Protein AF-A0A3E0NXZ3-F1 (afdb_monomer)

Sequence (911 aa):
MIDPTTGSNERPSAEDRDRARRAHLGALGEYLGDQLAPIQVASSVLWLLRHEAEETAAELRSWSHNQHSASQEELPIRVLYFHALRKLAVLGELGVVDEKLLRPFVDQLASTLVSFTPAQERSVLRRQLARLWDPDQAVSKVVELLHGAAGGEGAGAQVRTEDGHEQGGEAAGGDEAKASARPGRTPSAAAHLRRAKEPSSVNPDAAEAGSAAEPASGEDGATGRAQEAPSPRPASAAETEDLAAERGLRRLSLLFDRIESTHAQSAAGVPASGGASPIGETLVAAANAARSPHELRQQLARLQSAGLENVTFETLLEKLTAALPAWTVASNDLQAIGSPSLQAVRNVVRYSGSPGGELVRMQQVVRTAVRHANEAELGRSVTVLSLVDQLFQSSGVPHERREQLLEEEGRGLAIDTLLRLARTPENHIQLRAVLRAFPQTRAEGLVERLRSEGDRRSRHQIIELLLIHGQVVRSFVLRDLLEGASPLGDPPPWYVIRNAILLLRRIPADDGAPSEAEVDAVIHFADVEQPVAVCREALLYLGAAPQERAGDAIAGCLLALLRCGLDRDIEEGVADAVARLQILALRQLLQRPEPESHAVALDFLIKESRWQPAYTELLREFGRKPLFGDPASVRTLTEALDLTAQRKRFSGRLLARLRADASEERLRAIVSALARTPLPEVDRALAGLSGQGLGTETMHLVANTRKALAEQTLTPASPPSLTGDLQLFGMPGLLQTLEAQRTSGLLTLSGQESRDWAKLRLYQGELVDTVFGKRRGRSAFFHLMQHPFACRFELVVDEKPTAPMQEPGPITPLLLEALRRADELHQMRALVPGEQVLQPGDVTPTPPEGEDDGQLLRTLWVHIKTGLSAGSCETQADVDAWRVRRVLTHWLDTGAVRLAPSAALVVAIAN

Nearest PDB structures (foldseek):
  4cqo-assembly2_A  TM=2.167E-01  e=3.037E-02  Homo sapiens
  4cqo-assembly1_C  TM=2.344E-01  e=6.234E-02  Homo sapiens
  7z8r-assembly1_D  TM=1.713E-01  e=2.037E-02  Homo sapiens
  7kts-assembly1_A  TM=2.163E-01  e=3.082E-01  Homo sapiens
  4a0c-assembly1_A  TM=1.679E-01  e=1.908E-01  Homo sapiens

Structure (mmCIF, N/CA/C/O backbone):
data_AF-A0A3E0NXZ3-F1
#
_entry.id   AF-A0A3E0NXZ3-F1
#
loop_
_atom_site.group_PDB
_atom_site.id
_atom_site.type_symbol
_atom_site.label_atom_id
_atom_site.label_alt_id
_atom_site.label_comp_id
_atom_site.label_asym_id
_atom_site.label_entity_id
_atom_site.label_seq_id
_atom_site.pdbx_PDB_ins_code
_atom_site.Cartn_x
_atom_site.Cartn_y
_atom_site.Cartn_z
_atom_site.occupancy
_atom_site.B_iso_or_equiv
_atom_site.auth_seq_id
_atom_site.auth_comp_id
_atom_site.auth_asym_id
_atom_site.auth_atom_id
_atom_site.pdbx_PDB_model_num
ATOM 1 N N . MET A 1 1 ? -36.378 -23.107 -40.624 1.00 40.22 1 MET A N 1
ATOM 2 C CA . MET A 1 1 ? -37.272 -22.512 -41.638 1.00 40.22 1 MET A CA 1
ATOM 3 C C . MET A 1 1 ? -38.016 -21.371 -40.975 1.00 40.22 1 MET A C 1
ATOM 5 O O . MET A 1 1 ? -38.950 -21.628 -40.232 1.00 40.22 1 MET A O 1
ATOM 9 N N . ILE A 1 2 ? -37.532 -20.145 -41.159 1.00 34.69 2 ILE A N 1
ATOM 10 C CA . ILE A 1 2 ? -38.247 -18.915 -40.804 1.00 34.69 2 ILE A CA 1
ATOM 11 C C . ILE A 1 2 ? -38.293 -18.097 -42.097 1.00 34.69 2 ILE A C 1
ATOM 13 O O . ILE A 1 2 ? -37.309 -18.045 -42.834 1.00 34.69 2 ILE A O 1
ATOM 17 N N . ASP A 1 3 ? -39.485 -17.605 -42.390 1.00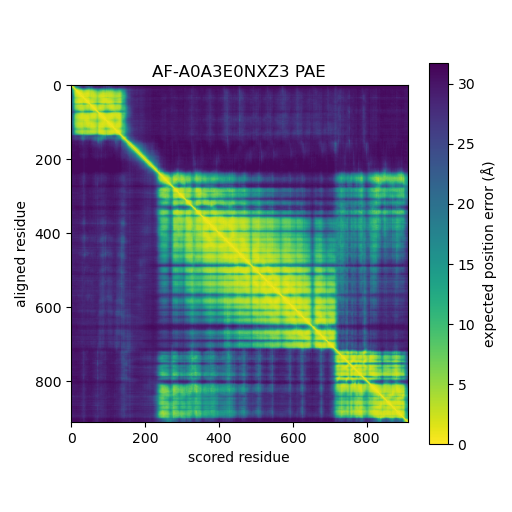 29.20 3 ASP A N 1
ATOM 18 C CA . ASP A 1 3 ? -39.986 -17.074 -43.656 1.00 29.20 3 ASP A CA 1
ATOM 19 C C . ASP A 1 3 ? -39.239 -15.799 -44.128 1.00 29.20 3 ASP A C 1
ATOM 21 O O . ASP A 1 3 ? -39.087 -14.876 -43.324 1.00 29.20 3 ASP A O 1
ATOM 25 N N . PRO A 1 4 ? -38.758 -15.694 -45.388 1.00 41.78 4 PRO A N 1
ATOM 26 C CA . PRO A 1 4 ? -37.954 -14.567 -45.860 1.00 41.78 4 PRO A CA 1
ATOM 27 C C . PRO A 1 4 ? -38.752 -13.570 -46.721 1.00 41.78 4 PRO A C 1
ATOM 29 O O . PRO A 1 4 ? -38.256 -13.113 -47.751 1.00 41.78 4 PRO A O 1
ATOM 32 N N . THR A 1 5 ? -39.983 -13.212 -46.348 1.00 43.91 5 THR A N 1
ATOM 33 C CA . THR A 1 5 ? -40.784 -12.253 -47.135 1.00 43.91 5 THR A CA 1
ATOM 34 C C . THR A 1 5 ? -41.561 -11.262 -46.276 1.00 43.91 5 THR A C 1
ATOM 36 O O . THR A 1 5 ? -42.779 -11.322 -46.223 1.00 43.91 5 THR A O 1
ATOM 39 N N . THR A 1 6 ? -40.853 -10.314 -45.657 1.00 42.75 6 THR A N 1
ATOM 40 C CA . THR A 1 6 ? -41.328 -8.929 -45.435 1.00 42.75 6 THR A CA 1
ATOM 41 C C . THR A 1 6 ? -40.150 -8.077 -44.961 1.00 42.75 6 THR A C 1
ATOM 43 O O . THR A 1 6 ? -39.979 -7.806 -43.779 1.00 42.75 6 THR A O 1
ATOM 46 N N . GLY A 1 7 ? -39.284 -7.698 -45.898 1.00 35.69 7 GLY A N 1
ATOM 47 C CA . GLY A 1 7 ? -38.246 -6.694 -45.689 1.00 35.69 7 GLY A CA 1
ATOM 48 C C . GLY A 1 7 ? -38.396 -5.630 -46.760 1.00 35.69 7 GLY A C 1
ATOM 49 O O . GLY A 1 7 ? -37.749 -5.703 -47.801 1.00 35.69 7 GLY A O 1
ATOM 50 N N . SER A 1 8 ? -39.303 -4.682 -46.538 1.00 39.06 8 SER A N 1
ATOM 51 C CA . SER A 1 8 ? -39.383 -3.444 -47.307 1.00 39.06 8 SER A CA 1
ATOM 52 C C . SER A 1 8 ? -38.035 -2.730 -47.211 1.00 39.06 8 SER A C 1
ATOM 54 O O . SER A 1 8 ? -37.683 -2.150 -46.189 1.00 39.06 8 SER A O 1
ATOM 56 N N . ASN A 1 9 ? -37.255 -2.828 -48.285 1.00 46.16 9 ASN A N 1
ATOM 57 C CA . ASN A 1 9 ? -35.971 -2.165 -48.475 1.00 46.16 9 ASN A CA 1
ATOM 58 C C . ASN A 1 9 ? -36.202 -0.673 -48.785 1.00 46.16 9 ASN A C 1
ATOM 60 O O . ASN A 1 9 ? -35.848 -0.184 -49.858 1.00 46.16 9 ASN A O 1
ATOM 64 N N . GLU A 1 10 ? -36.866 0.042 -47.876 1.00 47.72 10 GLU A N 1
ATOM 65 C CA . GLU A 1 10 ? -36.929 1.499 -47.913 1.00 47.72 10 GLU A CA 1
ATOM 66 C C . GLU A 1 10 ? -35.601 2.026 -47.371 1.00 47.72 10 GLU A C 1
ATOM 68 O O . GLU A 1 10 ? -35.277 1.890 -46.191 1.00 47.72 10 GLU A O 1
ATOM 73 N N . ARG A 1 11 ? -34.776 2.594 -48.258 1.00 53.06 11 ARG A N 1
ATOM 74 C CA . ARG A 1 11 ? -33.584 3.330 -47.829 1.00 53.06 11 ARG A CA 1
ATOM 75 C C . ARG A 1 11 ? -34.057 4.457 -46.899 1.00 53.06 11 ARG A C 1
ATOM 77 O O . ARG A 1 11 ? -34.908 5.229 -47.334 1.00 53.06 11 ARG A O 1
ATOM 84 N N . PRO A 1 12 ? -33.496 4.598 -45.683 1.00 64.25 12 PRO A N 1
ATOM 85 C CA . PRO A 1 12 ? -33.904 5.651 -44.756 1.00 64.25 12 PRO A CA 1
ATOM 86 C C . PRO A 1 12 ? -33.781 7.014 -45.439 1.00 64.25 12 PRO A C 1
ATOM 88 O O . PRO A 1 12 ? -32.773 7.256 -46.129 1.00 64.25 12 PRO A O 1
ATOM 91 N N . SER A 1 13 ? -34.809 7.855 -45.270 1.00 72.88 13 SER A N 1
ATOM 92 C CA . SER A 1 13 ? -34.878 9.194 -45.861 1.00 72.88 13 SER A CA 1
ATOM 93 C C . SER A 1 13 ? -33.696 10.054 -45.389 1.00 72.88 13 SER A C 1
ATOM 95 O O . SER A 1 13 ? -33.065 9.758 -44.371 1.00 72.88 13 SER A O 1
ATOM 97 N N . ALA A 1 14 ? -33.352 11.111 -46.131 1.00 69.56 14 ALA A N 1
ATOM 98 C CA . ALA A 1 14 ? -32.257 12.006 -45.744 1.00 69.56 14 ALA A CA 1
ATOM 99 C C . ALA A 1 14 ? -32.484 12.619 -44.345 1.00 69.56 14 ALA A C 1
ATOM 101 O O . ALA A 1 14 ? -31.556 12.687 -43.543 1.00 69.56 14 ALA A O 1
ATOM 102 N N . GLU A 1 15 ? -33.737 12.947 -44.017 1.00 70.50 15 GLU A N 1
ATOM 103 C CA . GLU A 1 15 ? -34.125 13.493 -42.713 1.00 70.50 15 GLU A CA 1
ATOM 104 C C . GLU A 1 15 ? -33.969 12.474 -41.571 1.00 70.50 15 GLU A C 1
ATOM 106 O O . GLU A 1 15 ? -33.554 12.838 -40.466 1.00 70.50 15 GLU A O 1
ATOM 111 N N . ASP A 1 16 ? -34.234 11.189 -41.827 1.00 74.31 16 ASP A N 1
ATOM 112 C CA . ASP A 1 16 ? -34.050 10.122 -40.833 1.00 74.31 16 ASP A CA 1
ATOM 113 C C . ASP A 1 16 ? -32.569 9.859 -40.548 1.00 74.31 16 ASP A C 1
ATOM 115 O O . ASP A 1 16 ? -32.183 9.631 -39.398 1.00 74.31 16 ASP A O 1
ATOM 119 N N . ARG A 1 17 ? -31.717 9.960 -41.578 1.00 75.75 17 ARG A N 1
ATOM 120 C CA . ARG A 1 17 ? -30.256 9.875 -41.417 1.00 75.75 17 ARG A CA 1
ATOM 121 C C . ARG A 1 17 ? -29.716 11.051 -40.614 1.00 75.75 17 ARG A C 1
ATOM 123 O O . ARG A 1 17 ? -28.910 10.834 -39.715 1.00 75.75 17 ARG A O 1
ATOM 130 N N . ASP A 1 18 ? -30.204 12.263 -40.864 1.00 77.94 18 ASP A N 1
ATOM 131 C CA . ASP A 1 18 ? -29.816 13.456 -40.104 1.00 77.94 18 ASP A CA 1
ATOM 132 C C . ASP A 1 18 ? -30.278 13.422 -38.644 1.00 77.94 18 ASP A C 1
ATOM 134 O O . ASP A 1 18 ? -29.589 13.924 -37.747 1.00 77.94 18 ASP A O 1
ATOM 138 N N . ARG A 1 19 ? -31.442 12.823 -38.376 1.00 78.88 19 ARG A N 1
ATOM 139 C CA . ARG A 1 19 ? -31.934 12.606 -37.011 1.00 78.88 19 ARG A CA 1
ATOM 140 C C . ARG A 1 19 ? -31.082 11.574 -36.271 1.00 78.88 19 ARG A C 1
ATOM 142 O O . ARG A 1 19 ? -30.655 11.849 -35.151 1.00 78.88 19 ARG A O 1
ATOM 149 N N . ALA A 1 20 ? -30.801 10.431 -36.899 1.00 80.56 20 ALA A N 1
ATOM 150 C CA . ALA A 1 20 ? -29.935 9.398 -36.328 1.00 80.56 20 ALA A CA 1
ATOM 151 C C . ALA A 1 20 ? -28.517 9.935 -36.076 1.00 80.56 20 ALA A C 1
ATOM 153 O O . ALA A 1 20 ? -27.958 9.733 -34.998 1.00 80.56 20 ALA A O 1
ATOM 154 N N . ARG A 1 21 ? -27.978 10.714 -37.021 1.00 82.19 21 ARG A N 1
ATOM 155 C CA . ARG A 1 21 ? -26.674 11.372 -36.898 1.00 82.19 21 ARG A CA 1
ATOM 156 C C . ARG A 1 21 ? -26.579 12.252 -35.653 1.00 82.19 21 ARG A C 1
ATOM 158 O O . ARG A 1 21 ? -25.645 12.101 -34.871 1.00 82.19 21 ARG A O 1
ATOM 165 N N . ARG A 1 22 ? -27.555 13.143 -35.440 1.00 81.62 22 ARG A N 1
ATOM 166 C CA . ARG A 1 22 ? -27.581 14.029 -34.261 1.00 81.62 22 ARG A CA 1
ATOM 167 C C . ARG A 1 22 ? -27.679 13.255 -32.948 1.00 81.62 22 ARG A C 1
ATOM 169 O O . ARG A 1 22 ? -27.034 13.641 -31.981 1.00 81.62 22 ARG A O 1
ATOM 176 N N . ALA A 1 23 ? -28.431 12.155 -32.919 1.00 84.81 23 ALA A N 1
ATOM 177 C CA . ALA A 1 23 ? -28.528 11.307 -31.732 1.00 84.81 23 ALA A CA 1
ATOM 178 C C . ALA A 1 23 ? -27.180 10.646 -31.380 1.00 84.81 23 ALA A C 1
ATOM 180 O O . ALA A 1 23 ? -26.783 10.641 -30.216 1.00 84.81 23 ALA A O 1
ATOM 181 N N . HIS A 1 24 ? -26.444 10.141 -32.376 1.00 88.12 24 HIS A N 1
ATOM 182 C CA . HIS A 1 24 ? -25.143 9.504 -32.148 1.00 88.12 24 HIS A CA 1
ATOM 183 C C . HIS A 1 24 ? -24.036 10.501 -31.772 1.00 88.12 24 HIS A C 1
ATOM 185 O O . HIS A 1 24 ? -23.209 10.183 -30.917 1.00 88.12 24 HIS A O 1
ATOM 191 N N . LEU A 1 25 ? -24.043 11.709 -32.349 1.00 85.81 25 LEU A N 1
ATOM 192 C CA . LEU A 1 25 ? -23.142 12.797 -31.944 1.00 85.81 25 LEU A CA 1
ATOM 193 C C . LEU A 1 25 ? -23.452 13.304 -30.526 1.00 85.81 25 LEU A C 1
ATOM 195 O O . LEU A 1 25 ? -22.529 13.490 -29.737 1.00 85.81 25 LEU A O 1
ATOM 199 N N . GLY A 1 26 ? -24.734 13.430 -30.162 1.00 81.12 26 GLY A N 1
ATOM 200 C CA . GLY A 1 26 ? -25.149 13.788 -28.800 1.00 81.12 26 GLY A CA 1
ATOM 201 C C . GLY A 1 26 ? -24.688 12.770 -27.753 1.00 81.12 26 GLY A C 1
ATOM 202 O O . GLY A 1 26 ? -24.074 13.145 -26.758 1.00 81.12 26 GLY A O 1
ATOM 203 N N . ALA A 1 27 ? -24.873 11.473 -28.026 1.00 85.81 27 ALA A N 1
ATOM 204 C CA . ALA A 1 27 ? -24.380 10.402 -27.155 1.00 85.81 27 ALA A CA 1
ATOM 205 C C . ALA A 1 27 ? -22.843 10.413 -27.016 1.00 85.81 27 ALA A C 1
ATOM 207 O O . ALA A 1 27 ? -22.308 10.115 -25.948 1.00 85.81 27 ALA A O 1
ATOM 208 N N . LEU A 1 28 ? -22.112 10.780 -28.076 1.00 86.62 28 LEU A N 1
ATOM 209 C CA . LEU A 1 28 ? -20.665 10.980 -27.985 1.00 86.62 28 LEU A CA 1
ATOM 210 C C . LEU A 1 28 ? -20.323 12.170 -27.072 1.00 86.62 28 LEU A C 1
ATOM 212 O O . LEU A 1 28 ? -19.431 12.048 -26.236 1.00 86.62 28 LEU A O 1
ATOM 216 N N . GLY A 1 29 ? -21.044 13.288 -27.179 1.00 82.81 29 GLY A N 1
ATOM 217 C CA . GLY A 1 29 ? -20.877 14.446 -26.293 1.00 82.81 29 GLY A CA 1
ATOM 218 C C . GLY A 1 29 ? -21.126 14.123 -24.813 1.00 82.81 29 GLY A C 1
ATOM 219 O O . GLY A 1 29 ? -20.325 14.505 -23.958 1.00 82.81 29 GLY A O 1
ATOM 220 N N . GLU A 1 30 ? -22.182 13.364 -24.509 1.00 83.81 30 GLU A N 1
ATOM 221 C CA . GLU A 1 30 ? -22.507 12.900 -23.149 1.00 83.81 30 GLU A CA 1
ATOM 222 C C . GLU A 1 30 ? -21.432 11.959 -22.583 1.00 83.81 30 GLU A C 1
ATOM 224 O O . GLU A 1 30 ? -21.039 12.086 -21.422 1.00 83.81 30 GLU A O 1
ATOM 229 N N . TYR A 1 31 ? -20.887 11.060 -23.408 1.00 88.62 31 TYR A N 1
ATOM 230 C CA . TYR A 1 31 ? -19.754 10.212 -23.024 1.00 88.62 31 TYR A CA 1
ATOM 231 C C . TYR A 1 31 ? -18.500 11.032 -22.699 1.00 88.62 31 TYR A C 1
ATOM 233 O O . TYR A 1 31 ? -17.833 10.810 -21.686 1.00 88.62 31 TYR A O 1
ATOM 241 N N . LEU A 1 32 ? -18.188 12.029 -23.526 1.00 83.75 32 LEU A N 1
ATOM 242 C CA . LEU A 1 32 ? -17.048 12.914 -23.291 1.00 83.75 32 LEU A CA 1
ATOM 243 C C . LEU A 1 32 ? -17.219 13.767 -22.029 1.00 83.75 32 LEU A C 1
ATOM 245 O O . LEU A 1 32 ? -16.220 14.092 -21.390 1.00 83.75 32 LEU A O 1
ATOM 249 N N . GLY A 1 33 ? -18.460 14.074 -21.644 1.00 81.50 33 GLY A N 1
ATOM 250 C CA . GLY A 1 33 ? -18.821 14.734 -20.386 1.00 81.50 33 GLY A CA 1
ATOM 251 C C . GLY A 1 33 ? -18.990 13.809 -19.172 1.00 81.50 33 GLY A C 1
ATOM 252 O O . GLY A 1 33 ? -19.505 14.273 -18.161 1.00 81.50 33 GLY A O 1
ATOM 253 N N . ASP A 1 34 ? -18.604 12.529 -19.264 1.00 81.81 34 ASP A N 1
ATOM 254 C CA . ASP A 1 34 ? -18.728 11.517 -18.193 1.00 81.81 34 ASP A CA 1
ATOM 255 C C . ASP A 1 34 ? -20.172 11.213 -17.741 1.00 81.81 34 ASP A C 1
ATOM 257 O O . ASP A 1 34 ? -20.397 10.688 -16.651 1.00 81.81 34 ASP A O 1
ATOM 261 N N . GLN A 1 35 ? -21.163 11.489 -18.594 1.00 78.44 35 GLN A N 1
ATOM 262 C CA . GLN A 1 35 ? -22.584 11.213 -18.332 1.00 78.44 35 GLN A CA 1
ATOM 263 C C . GLN A 1 35 ? -23.042 9.852 -18.881 1.00 78.44 35 GLN A C 1
ATOM 265 O O . GLN A 1 35 ? -24.067 9.326 -18.449 1.00 78.44 35 GLN A O 1
ATOM 270 N N . LEU A 1 36 ? -22.271 9.256 -19.797 1.00 83.31 36 LEU A N 1
ATOM 271 C CA . LEU A 1 36 ? -22.497 7.910 -20.334 1.00 83.31 36 LEU A CA 1
ATOM 272 C C . LEU A 1 36 ? -21.292 7.001 -20.083 1.00 83.31 36 LEU A C 1
ATOM 274 O O . LEU A 1 36 ? -20.143 7.426 -20.178 1.00 83.31 36 LEU A O 1
ATOM 278 N N . ALA A 1 37 ? -21.547 5.719 -19.813 1.00 81.81 37 ALA A N 1
ATOM 279 C CA . ALA A 1 37 ? -20.496 4.715 -19.667 1.00 81.81 37 ALA A CA 1
ATOM 280 C C . ALA A 1 37 ? -19.956 4.238 -21.039 1.00 81.81 37 ALA A C 1
ATOM 282 O O . ALA A 1 37 ? -20.705 4.214 -22.021 1.00 81.81 37 ALA A O 1
ATOM 283 N N . PRO A 1 38 ? -18.700 3.743 -21.121 1.00 84.06 38 PRO A N 1
ATOM 284 C CA . PRO A 1 38 ? -18.085 3.247 -22.361 1.00 84.06 38 PRO A CA 1
ATOM 285 C C . PRO A 1 38 ? -18.942 2.259 -23.169 1.00 84.06 38 PRO A C 1
ATOM 287 O O . PRO A 1 38 ? -19.037 2.358 -24.388 1.00 84.06 38 PRO A O 1
ATOM 290 N N . ILE A 1 39 ? -19.611 1.318 -22.495 1.00 79.44 39 ILE A N 1
ATOM 291 C CA . ILE A 1 39 ? -20.438 0.301 -23.163 1.00 79.44 39 ILE A CA 1
ATOM 292 C C . ILE A 1 39 ? -21.728 0.885 -23.757 1.00 79.44 39 ILE A C 1
ATOM 294 O O . ILE A 1 39 ? -22.252 0.358 -24.733 1.00 79.44 39 ILE A O 1
ATOM 298 N N . GLN A 1 40 ? -22.226 1.989 -23.190 1.00 83.31 40 GLN A N 1
ATOM 299 C CA . GLN A 1 40 ? -23.463 2.641 -23.623 1.00 83.31 40 GLN A CA 1
ATOM 300 C C . GLN A 1 40 ? -23.246 3.493 -24.880 1.00 83.31 40 GLN A C 1
ATOM 302 O O . GLN A 1 40 ? -24.157 3.609 -25.696 1.00 83.31 40 GLN A O 1
ATOM 307 N N . VAL A 1 41 ? -22.039 4.039 -25.080 1.00 90.38 41 VAL A N 1
ATOM 308 C CA . VAL A 1 41 ? -21.698 4.836 -26.274 1.00 90.38 41 VAL A CA 1
ATOM 309 C C . VAL A 1 41 ? -21.208 3.982 -27.455 1.00 90.38 41 VAL A C 1
ATOM 311 O O . VAL A 1 41 ? -21.132 4.464 -28.585 1.00 90.38 41 VAL A O 1
ATOM 314 N N . ALA A 1 42 ? -20.892 2.703 -27.224 1.00 85.75 42 ALA A N 1
ATOM 315 C CA . ALA A 1 42 ? -20.251 1.812 -28.195 1.00 85.75 42 ALA A CA 1
ATOM 316 C C . ALA A 1 42 ? -20.984 1.734 -29.546 1.00 85.75 42 ALA A C 1
ATOM 318 O O . ALA A 1 42 ? -20.364 1.836 -30.605 1.00 85.75 42 ALA A O 1
ATOM 319 N N . SER A 1 43 ? -22.314 1.603 -29.518 1.00 81.94 43 SER A N 1
ATOM 320 C CA . SER A 1 43 ? -23.153 1.547 -30.721 1.00 81.94 43 SER A CA 1
ATOM 321 C C . SER A 1 43 ? -23.133 2.861 -31.507 1.00 81.94 43 SER A C 1
ATOM 323 O O . SER A 1 43 ? -23.092 2.832 -32.737 1.00 81.94 43 SER A O 1
ATOM 325 N N . SER A 1 44 ? -23.084 4.002 -30.815 1.00 88.06 44 SER A N 1
ATOM 326 C CA . SER A 1 44 ? -22.954 5.326 -31.430 1.00 88.06 44 SER A CA 1
ATOM 327 C C . SER A 1 44 ? -21.585 5.530 -32.067 1.00 88.06 44 SER A C 1
ATOM 329 O O . SER A 1 44 ? -21.508 6.013 -33.193 1.00 88.06 44 SER A O 1
ATOM 331 N N . VAL A 1 45 ? -20.505 5.088 -31.419 1.00 87.50 45 VAL A N 1
ATOM 332 C CA . VAL A 1 45 ? -19.152 5.163 -31.996 1.00 87.50 45 VAL A CA 1
ATOM 333 C C . VAL A 1 45 ? -19.012 4.240 -33.207 1.00 87.50 45 VAL A C 1
ATOM 335 O O . VAL A 1 45 ? -18.505 4.669 -34.239 1.00 87.50 45 VAL A O 1
ATOM 338 N N . LEU A 1 46 ? -19.537 3.012 -33.149 1.00 86.06 46 LEU A N 1
ATOM 339 C CA . LEU A 1 46 ? -19.579 2.098 -34.302 1.00 86.06 46 LEU A CA 1
ATOM 340 C C . LEU A 1 46 ? -20.393 2.654 -35.478 1.00 86.06 46 LEU A C 1
ATOM 342 O O . LEU A 1 46 ? -20.068 2.379 -36.635 1.00 86.06 46 LEU A O 1
ATOM 346 N N . TRP A 1 47 ? -21.439 3.431 -35.196 1.00 88.19 47 TRP A N 1
ATOM 347 C CA . TRP A 1 47 ? -22.204 4.130 -36.224 1.00 88.19 47 TRP A CA 1
ATOM 348 C C . TRP A 1 47 ? -21.393 5.278 -36.841 1.00 88.19 47 TRP A C 1
ATOM 350 O O . TRP A 1 47 ? -21.323 5.381 -38.067 1.00 88.19 47 TRP A O 1
ATOM 360 N N . LEU A 1 48 ? -20.722 6.091 -36.018 1.00 86.69 48 LEU A N 1
ATOM 361 C CA . LEU A 1 48 ? -19.879 7.209 -36.466 1.00 86.69 48 LEU A CA 1
ATOM 362 C C . LEU A 1 48 ? -18.652 6.745 -37.264 1.00 86.69 48 LEU A C 1
ATOM 364 O O . LEU A 1 48 ? -18.284 7.405 -38.228 1.00 86.69 48 LEU A O 1
ATOM 368 N N . LEU A 1 49 ? -18.094 5.569 -36.952 1.00 85.62 49 LEU A N 1
ATOM 369 C CA . LEU A 1 49 ? -17.008 4.941 -37.721 1.00 85.62 49 LEU A CA 1
ATOM 370 C C . LEU A 1 49 ? -17.363 4.681 -39.193 1.00 85.62 49 LEU A C 1
ATOM 372 O O . LEU A 1 49 ? -16.475 4.518 -40.027 1.00 85.62 49 LEU A O 1
ATOM 376 N N . ARG A 1 50 ? -18.659 4.614 -39.518 1.00 80.00 50 ARG A N 1
ATOM 377 C CA . ARG A 1 50 ? -19.166 4.414 -40.884 1.00 80.00 50 ARG A CA 1
ATOM 378 C C . ARG A 1 50 ? -19.472 5.732 -41.611 1.00 80.00 50 ARG A C 1
ATOM 380 O O . ARG A 1 50 ? -19.948 5.681 -42.743 1.00 80.00 50 ARG A O 1
ATOM 387 N N . HIS A 1 51 ? -19.228 6.876 -40.971 1.00 77.25 51 HIS A N 1
ATOM 388 C CA . HIS A 1 51 ? -19.520 8.224 -41.466 1.00 77.25 51 HIS A CA 1
ATOM 389 C C . HIS A 1 51 ? -18.253 9.103 -41.456 1.00 77.25 51 HIS A C 1
ATOM 391 O O . HIS A 1 51 ? -17.194 8.688 -40.990 1.00 77.25 51 HIS A O 1
ATOM 397 N N . GLU A 1 52 ? -18.331 10.310 -42.023 1.00 75.12 52 GLU A N 1
ATOM 398 C CA . GLU A 1 52 ? -17.159 11.170 -42.229 1.00 75.12 52 GLU A CA 1
ATOM 399 C C . GLU A 1 52 ? -16.597 11.744 -40.912 1.00 75.12 52 GLU A C 1
ATOM 401 O O . GLU A 1 52 ? -17.310 12.323 -40.089 1.00 75.12 52 GLU A O 1
ATOM 406 N N . ALA A 1 53 ? -15.277 11.617 -40.723 1.00 78.44 53 ALA A N 1
ATOM 407 C CA . ALA A 1 53 ? -14.571 12.065 -39.519 1.00 78.44 53 ALA A CA 1
ATOM 408 C C . ALA A 1 53 ? -14.622 13.592 -39.305 1.00 78.44 53 ALA A C 1
ATOM 410 O O . ALA A 1 53 ? -14.505 14.059 -38.173 1.00 78.44 53 ALA A O 1
ATOM 411 N N . GLU A 1 54 ? -14.824 14.387 -40.360 1.00 78.19 54 GLU A N 1
ATOM 412 C CA . GLU A 1 54 ? -14.881 15.852 -40.260 1.00 78.19 54 GLU A CA 1
ATOM 413 C C . GLU A 1 54 ? -16.037 16.340 -39.379 1.00 78.19 54 GLU A C 1
ATOM 415 O O . GLU A 1 54 ? -15.865 17.257 -38.574 1.00 78.19 54 GLU A O 1
ATOM 420 N N . GLU A 1 55 ? -17.196 15.688 -39.464 1.00 75.62 55 GLU A N 1
ATOM 421 C CA . GLU A 1 55 ? -18.383 16.066 -38.691 1.00 75.62 55 GLU A CA 1
ATOM 422 C C . GLU A 1 55 ? -18.235 15.687 -37.215 1.00 75.62 55 GLU A C 1
ATOM 424 O O . GLU A 1 55 ? -18.586 16.459 -36.323 1.00 75.62 55 GLU A O 1
ATOM 429 N N . THR A 1 56 ? -17.614 14.537 -36.941 1.00 83.69 56 THR A N 1
ATOM 430 C CA . THR A 1 56 ? -17.267 14.138 -35.570 1.00 83.69 56 THR A CA 1
ATOM 431 C C . THR A 1 56 ? -16.219 15.089 -34.976 1.00 83.69 56 THR A C 1
ATOM 433 O O . THR A 1 56 ? -16.309 15.462 -33.808 1.00 83.69 56 THR A O 1
ATOM 436 N N . ALA A 1 57 ? -15.259 15.570 -35.775 1.00 85.50 57 ALA A N 1
ATOM 437 C CA . ALA A 1 57 ? -14.306 16.593 -35.340 1.00 85.50 57 ALA A CA 1
ATOM 438 C C . ALA A 1 57 ? -14.969 17.961 -35.080 1.00 85.50 57 ALA A C 1
ATOM 440 O O . ALA A 1 57 ? -14.514 18.705 -34.206 1.00 85.50 57 ALA A O 1
ATOM 441 N N . ALA A 1 58 ? -16.032 18.308 -35.813 1.00 81.94 58 ALA A N 1
ATOM 442 C CA . ALA A 1 58 ? -16.825 19.511 -35.558 1.00 81.94 58 ALA A CA 1
ATOM 443 C C . ALA A 1 58 ? -17.582 19.419 -34.222 1.00 81.94 58 ALA A C 1
ATOM 445 O O . ALA A 1 58 ? -17.574 20.384 -33.454 1.00 81.94 58 ALA A O 1
ATOM 446 N N . GLU A 1 59 ? -18.136 18.250 -33.895 1.00 81.19 59 GLU A N 1
ATOM 447 C CA . GLU A 1 59 ? -18.782 18.010 -32.599 1.00 81.19 59 GLU A CA 1
ATOM 448 C C . GLU A 1 59 ? -17.775 18.065 -31.441 1.00 81.19 59 GLU A C 1
ATOM 450 O O . GLU A 1 59 ? -18.010 18.740 -30.442 1.00 81.19 59 GLU A O 1
ATOM 455 N N . LEU A 1 60 ? -16.594 17.456 -31.605 1.00 84.44 60 LEU A N 1
ATOM 456 C CA . LEU A 1 60 ? -15.499 17.544 -30.629 1.00 84.44 60 LEU A CA 1
ATOM 457 C C . LEU A 1 60 ? -15.062 18.992 -30.368 1.00 84.44 60 LEU A C 1
ATOM 459 O O . LEU A 1 60 ? -14.720 19.350 -29.238 1.00 84.44 60 LEU A O 1
ATOM 463 N N . ARG A 1 61 ? -15.113 19.848 -31.395 1.00 84.56 61 ARG A N 1
ATOM 464 C CA . ARG A 1 61 ? -14.862 21.285 -31.247 1.00 84.56 61 ARG A CA 1
ATOM 465 C C . ARG A 1 61 ? -15.971 21.977 -30.466 1.00 84.56 61 ARG A C 1
ATOM 467 O O . ARG A 1 61 ? -15.658 22.719 -29.538 1.00 84.56 61 ARG A O 1
ATOM 474 N N . SER A 1 62 ? -17.228 21.724 -30.822 1.00 82.12 62 SER A N 1
ATOM 475 C CA . SER A 1 62 ? -18.401 22.263 -30.124 1.00 82.12 62 SER A CA 1
ATOM 476 C C . SER A 1 62 ? -18.368 21.907 -28.633 1.00 82.12 62 SER A C 1
ATOM 478 O O . SER A 1 62 ? -18.416 22.791 -27.776 1.00 82.12 62 SER A O 1
ATOM 480 N N . TRP A 1 63 ? -18.131 20.629 -28.318 1.00 84.69 63 TRP A N 1
ATOM 481 C CA . TRP A 1 63 ? -17.937 20.146 -26.952 1.00 84.69 63 TRP A CA 1
ATOM 482 C C . TRP A 1 63 ? -16.779 20.863 -26.246 1.00 84.69 63 TRP A C 1
ATOM 484 O O . TRP A 1 63 ? -16.963 21.374 -25.144 1.00 84.69 63 TRP A O 1
ATOM 494 N N . SER A 1 64 ? -15.607 20.975 -26.884 1.00 83.12 64 SER A N 1
ATOM 495 C CA . SER A 1 64 ? -14.450 21.644 -26.269 1.00 83.12 64 SER A CA 1
ATOM 496 C C . SER A 1 64 ? -14.706 23.125 -25.972 1.00 83.12 64 SER A C 1
ATOM 498 O O . SER A 1 64 ? -14.251 23.626 -24.949 1.00 83.12 64 SER A O 1
ATOM 500 N N . HIS A 1 65 ? -15.471 23.817 -26.821 1.00 80.56 65 HIS A N 1
ATOM 501 C CA . HIS A 1 65 ? -15.830 25.215 -26.606 1.00 80.56 65 HIS A CA 1
ATOM 502 C C . HIS A 1 65 ? -16.787 25.355 -25.418 1.00 80.56 65 HIS A C 1
ATOM 504 O O . HIS A 1 65 ? -16.553 26.186 -24.547 1.00 80.56 65 HIS A O 1
ATOM 510 N N . ASN A 1 66 ? -17.786 24.472 -25.320 1.00 78.94 66 ASN A N 1
ATOM 511 C CA . ASN A 1 66 ? -18.720 24.442 -24.194 1.00 78.94 66 ASN A CA 1
ATOM 512 C C . ASN A 1 66 ? -18.016 24.129 -22.861 1.00 78.94 66 ASN A C 1
ATOM 514 O O . ASN A 1 66 ? -18.324 24.755 -21.852 1.00 78.94 66 ASN A O 1
ATOM 518 N N . GLN A 1 67 ? -17.041 23.212 -22.855 1.00 76.88 67 GLN A N 1
ATOM 519 C CA . GLN A 1 67 ? -16.236 22.906 -21.664 1.00 76.88 67 GLN A CA 1
ATOM 520 C C . GLN A 1 67 ? -15.303 24.060 -21.279 1.00 76.88 67 GLN A C 1
ATOM 522 O O . GLN A 1 67 ? -15.163 24.379 -20.102 1.00 76.88 67 GLN A O 1
ATOM 527 N N . HIS A 1 68 ? -14.701 24.724 -22.269 1.00 71.69 68 HIS A N 1
ATOM 528 C CA . HIS A 1 68 ? -13.860 25.896 -22.041 1.00 71.69 68 HIS A CA 1
ATOM 529 C C . HIS A 1 68 ? -14.667 27.084 -21.492 1.00 71.69 68 HIS A C 1
ATOM 531 O O . HIS A 1 68 ? -14.181 27.792 -20.620 1.00 71.69 68 HIS A O 1
ATOM 537 N N . SER A 1 69 ? -15.915 27.273 -21.937 1.00 66.94 69 SER A N 1
ATOM 538 C CA . SER A 1 69 ? -16.812 28.318 -21.420 1.00 66.94 69 SER A CA 1
ATOM 539 C C . SER A 1 69 ? -17.434 28.003 -20.051 1.00 66.94 69 SER A C 1
ATOM 541 O O . SER A 1 69 ? -17.848 28.930 -19.360 1.00 66.94 69 SER A O 1
ATOM 543 N N . ALA A 1 70 ? -17.533 26.728 -19.662 1.00 62.66 70 ALA A N 1
ATOM 544 C CA . ALA A 1 70 ? -18.113 26.304 -18.382 1.00 62.66 70 ALA A CA 1
ATOM 545 C C . ALA A 1 70 ? -17.089 26.208 -17.230 1.00 62.66 70 ALA A C 1
ATOM 547 O O . ALA A 1 70 ? -17.485 26.166 -16.065 1.00 62.66 70 ALA A O 1
ATOM 548 N N . SER A 1 71 ? -15.789 26.165 -17.537 1.00 61.69 71 SER A N 1
ATOM 549 C CA . SER A 1 71 ? -14.703 26.067 -16.553 1.00 61.69 71 SER A CA 1
ATOM 550 C C . SER A 1 71 ? -14.320 27.439 -15.978 1.00 61.69 71 SER A C 1
ATOM 552 O O . SER A 1 71 ? -14.184 28.404 -16.724 1.00 61.69 71 SER A O 1
ATOM 554 N N . GLN A 1 72 ? -14.100 27.533 -14.657 1.00 48.81 72 GLN A N 1
ATOM 555 C CA . GLN A 1 72 ? -13.557 28.744 -14.007 1.00 48.81 72 GLN A CA 1
ATOM 556 C C . GLN A 1 72 ? -12.044 28.931 -14.250 1.00 48.81 72 GLN A C 1
ATOM 558 O O . GLN A 1 72 ? -11.538 30.038 -14.088 1.00 48.81 72 GLN A O 1
ATOM 563 N N . GLU A 1 73 ? -11.334 27.874 -14.665 1.00 52.34 73 GLU A N 1
ATOM 564 C CA . GLU A 1 73 ? -9.930 27.913 -15.099 1.00 52.34 73 GLU A CA 1
ATOM 565 C C . GLU A 1 73 ? -9.833 27.821 -16.633 1.00 52.34 73 GLU A C 1
ATOM 567 O O . GLU A 1 73 ? -10.415 26.916 -17.243 1.00 52.34 73 GLU A O 1
ATOM 572 N N . GLU A 1 74 ? -9.074 28.728 -17.263 1.00 63.84 74 GLU A N 1
ATOM 573 C CA . GLU A 1 74 ? -8.821 28.742 -18.714 1.00 63.84 74 GLU A CA 1
ATOM 574 C C . GLU A 1 74 ? -7.923 27.563 -19.137 1.00 63.84 74 GLU A C 1
ATOM 576 O O . GLU A 1 74 ? -6.705 27.682 -19.294 1.00 63.84 74 GLU A O 1
ATOM 581 N N . LEU A 1 75 ? -8.520 26.387 -19.343 1.00 75.19 75 LEU A N 1
ATOM 582 C CA . LEU A 1 75 ? -7.795 25.223 -19.854 1.00 75.19 75 LEU A CA 1
ATOM 583 C C . LEU A 1 75 ? -7.432 25.403 -21.339 1.00 75.19 75 LEU A C 1
ATOM 585 O O . LEU A 1 75 ? -8.318 25.691 -22.150 1.00 75.19 75 LEU A O 1
ATOM 589 N N . PRO A 1 76 ? -6.172 25.157 -21.752 1.00 82.19 76 PRO A N 1
ATOM 590 C CA . PRO A 1 76 ? -5.788 25.242 -23.157 1.00 82.19 76 PRO A CA 1
ATOM 591 C C . PRO A 1 76 ? -6.535 24.230 -24.036 1.00 82.19 76 PRO A C 1
ATOM 593 O O . PRO A 1 76 ? -6.630 23.048 -23.698 1.00 82.19 76 PRO A O 1
ATOM 596 N N . ILE A 1 77 ? -6.974 24.658 -25.225 1.00 81.75 77 ILE A N 1
ATOM 597 C CA . ILE A 1 77 ? -7.762 23.842 -26.174 1.00 81.75 77 ILE A CA 1
ATOM 598 C C . ILE A 1 77 ? -7.065 22.512 -26.522 1.00 81.75 77 ILE A C 1
ATOM 600 O O . ILE A 1 77 ? -7.727 21.481 -26.664 1.00 81.75 77 ILE A O 1
ATOM 604 N N . ARG A 1 78 ? -5.722 22.488 -26.591 1.00 85.44 78 ARG A N 1
ATOM 605 C CA . ARG A 1 78 ? -4.959 21.243 -26.816 1.00 85.44 78 ARG A CA 1
ATOM 606 C C . ARG A 1 78 ? -5.245 20.157 -25.772 1.00 85.44 78 ARG A C 1
ATOM 608 O O . ARG A 1 78 ? -5.220 18.978 -26.114 1.00 85.44 78 ARG A O 1
ATOM 615 N N . VAL A 1 79 ? -5.500 20.542 -24.517 1.00 83.25 79 VAL A N 1
ATOM 616 C CA . VAL A 1 79 ? -5.752 19.609 -23.408 1.00 83.25 79 VAL A CA 1
ATOM 617 C C . VAL A 1 79 ? -7.112 18.949 -23.597 1.00 83.25 79 VAL A C 1
ATOM 619 O O . VAL A 1 79 ? -7.217 17.730 -23.486 1.00 83.25 79 VAL A O 1
ATOM 622 N N . LEU A 1 80 ? -8.123 19.730 -23.984 1.00 83.56 80 LEU A N 1
ATOM 623 C CA . LEU A 1 80 ? -9.476 19.240 -24.250 1.00 83.56 80 LEU A CA 1
ATOM 624 C C . LEU A 1 80 ? -9.516 18.300 -25.465 1.00 83.56 80 LEU A C 1
ATOM 626 O O . LEU A 1 80 ? -10.128 17.235 -25.397 1.00 83.56 80 LEU A O 1
ATOM 630 N N . TYR A 1 81 ? -8.807 18.627 -26.550 1.00 88.88 81 TYR A N 1
ATOM 631 C CA . TYR A 1 81 ? -8.715 17.739 -27.718 1.00 88.88 81 TYR A CA 1
ATOM 632 C C . TYR A 1 81 ? -7.970 16.440 -27.427 1.00 88.88 81 TYR A C 1
ATOM 634 O O . TYR A 1 81 ? -8.418 15.371 -27.843 1.00 88.88 81 TYR A O 1
ATOM 642 N N . PHE A 1 82 ? -6.853 16.510 -26.698 1.00 87.50 82 PHE A N 1
ATOM 643 C CA . PHE A 1 82 ? -6.145 15.305 -26.279 1.00 87.50 82 PHE A CA 1
ATOM 644 C C . PHE A 1 82 ? -7.029 14.428 -25.385 1.00 87.50 82 PHE A C 1
ATOM 646 O O . PHE A 1 82 ? -7.105 13.219 -25.594 1.00 87.50 82 PHE A O 1
ATOM 653 N N . HIS A 1 83 ? -7.744 15.036 -24.437 1.00 84.00 83 HIS A N 1
ATOM 654 C CA . HIS A 1 83 ? -8.654 14.331 -23.542 1.00 84.00 83 HIS A CA 1
ATOM 655 C C . HIS A 1 83 ? -9.779 13.613 -24.299 1.00 84.00 83 HIS A C 1
ATOM 657 O O . HIS A 1 83 ? -10.020 12.428 -24.065 1.00 84.00 83 HIS A O 1
ATOM 663 N N . ALA A 1 84 ? -10.422 14.287 -25.254 1.00 87.19 84 ALA A N 1
ATOM 664 C CA . ALA A 1 84 ? -11.513 13.686 -26.009 1.00 87.19 84 ALA A CA 1
ATOM 665 C C . ALA A 1 84 ? -11.054 12.514 -26.893 1.00 87.19 84 ALA A C 1
ATOM 667 O O . ALA A 1 84 ? -11.685 11.455 -26.913 1.00 87.19 84 ALA A O 1
ATOM 668 N N . LEU A 1 85 ? -9.908 12.660 -27.566 1.00 90.81 85 LEU A N 1
ATOM 669 C CA . LEU A 1 85 ? -9.319 11.577 -28.357 1.00 90.81 85 LEU A CA 1
ATOM 670 C C . LEU A 1 85 ? -8.825 10.424 -27.475 1.00 90.81 85 LEU A C 1
ATOM 672 O O . LEU A 1 85 ? -8.905 9.267 -27.883 1.00 90.81 85 LEU A O 1
ATOM 676 N N . ARG A 1 86 ? -8.369 10.713 -26.249 1.00 88.50 86 ARG A N 1
ATOM 677 C CA . ARG A 1 86 ? -7.975 9.683 -25.282 1.00 88.50 86 ARG A CA 1
ATOM 678 C C . ARG A 1 86 ? -9.177 8.868 -24.822 1.00 88.50 86 ARG A C 1
ATOM 680 O O . ARG A 1 86 ? -9.082 7.646 -24.793 1.00 88.50 86 ARG A O 1
ATOM 687 N N . LYS A 1 87 ? -10.307 9.511 -24.518 1.00 88.12 87 LYS A N 1
ATOM 688 C CA . LYS A 1 87 ? -11.556 8.807 -24.181 1.00 88.12 87 LYS A CA 1
ATOM 689 C C . LYS A 1 87 ? -12.014 7.888 -25.312 1.00 88.12 87 LYS A C 1
ATOM 691 O O . LYS A 1 87 ? -12.375 6.746 -25.057 1.00 88.12 87 LYS A O 1
ATOM 696 N N . LEU A 1 88 ? -11.913 8.335 -26.563 1.00 88.00 88 LEU A N 1
ATOM 697 C CA . LEU A 1 88 ? -12.170 7.463 -27.709 1.00 88.00 88 LEU A CA 1
ATOM 698 C C . LEU A 1 88 ? -11.182 6.288 -27.766 1.00 88.00 88 LEU A C 1
ATOM 700 O O . LEU A 1 88 ? -11.622 5.151 -27.883 1.00 88.00 88 LEU A O 1
ATOM 704 N N . ALA A 1 89 ? -9.877 6.520 -27.606 1.00 86.50 89 ALA A N 1
ATOM 705 C CA . ALA A 1 89 ? -8.871 5.451 -27.613 1.00 86.50 89 ALA A CA 1
ATOM 706 C C . ALA A 1 89 ? -9.107 4.389 -26.517 1.00 86.50 89 ALA A C 1
ATOM 708 O O . ALA A 1 89 ? -8.934 3.195 -26.766 1.00 86.50 89 ALA A O 1
ATOM 709 N N . VAL A 1 90 ? -9.599 4.799 -25.342 1.00 85.06 90 VAL A N 1
ATOM 710 C CA . VAL A 1 90 ? -9.970 3.893 -24.239 1.00 85.06 90 VAL A CA 1
ATOM 711 C C . VAL A 1 90 ? -11.061 2.893 -24.651 1.00 85.06 90 VAL A C 1
ATOM 713 O O . VAL A 1 90 ? -11.051 1.763 -24.168 1.00 85.06 90 VAL A O 1
ATOM 716 N N . LEU A 1 91 ? -11.966 3.232 -25.579 1.00 84.38 91 LEU A N 1
ATOM 717 C CA . LEU A 1 91 ? -12.956 2.270 -26.096 1.00 84.38 91 LEU A CA 1
ATOM 718 C C . LEU A 1 91 ? -12.299 1.103 -26.849 1.00 84.38 91 LEU A C 1
ATOM 720 O O . LEU A 1 91 ? -12.794 -0.023 -26.771 1.00 84.38 91 LEU A O 1
ATOM 724 N N . GLY A 1 92 ? -11.185 1.372 -27.538 1.00 83.06 92 GLY A N 1
ATOM 725 C CA . GLY A 1 92 ? -10.353 0.360 -28.188 1.00 83.06 92 GLY A CA 1
ATOM 726 C C . GLY A 1 92 ? -9.586 -0.490 -27.177 1.00 83.06 92 GLY A C 1
ATOM 727 O O . GLY A 1 92 ? -9.620 -1.716 -27.244 1.00 83.06 92 GLY A O 1
ATOM 728 N N . GLU A 1 93 ? -8.975 0.151 -26.178 1.00 82.62 93 GLU A N 1
ATOM 729 C CA . GLU A 1 93 ? -8.211 -0.536 -25.122 1.00 82.62 93 GLU A CA 1
ATOM 730 C C . GLU A 1 93 ? -9.074 -1.454 -24.248 1.00 82.62 93 GLU A C 1
ATOM 732 O O . GLU A 1 93 ? -8.635 -2.532 -23.844 1.00 82.62 93 GLU A O 1
ATOM 737 N N . LEU A 1 94 ? -10.312 -1.040 -23.964 1.00 78.44 94 LEU A N 1
ATOM 738 C CA . LEU A 1 94 ? -11.284 -1.837 -23.215 1.00 78.44 94 LEU A CA 1
ATOM 739 C C . LEU A 1 94 ? -11.932 -2.942 -24.066 1.00 78.44 94 LEU A C 1
ATOM 741 O O . LEU A 1 94 ? -12.736 -3.712 -23.540 1.00 78.44 94 LEU A O 1
ATOM 745 N N . GLY A 1 95 ? -11.623 -3.020 -25.366 1.00 79.19 95 GLY A N 1
ATOM 746 C CA . GLY A 1 95 ? -12.225 -3.977 -26.298 1.00 79.19 95 GLY A CA 1
ATOM 747 C C . GLY A 1 95 ? -13.720 -3.747 -26.547 1.00 79.19 95 GLY A C 1
ATOM 748 O O . GLY A 1 95 ? -14.410 -4.652 -27.009 1.00 79.19 95 GLY A O 1
ATOM 749 N N . VAL A 1 96 ? -14.232 -2.555 -26.223 1.00 84.50 96 VAL A N 1
ATOM 750 C CA . VAL A 1 96 ? -15.642 -2.171 -26.411 1.00 84.50 96 VAL A CA 1
ATOM 751 C C . VAL A 1 96 ? -15.928 -1.877 -27.887 1.00 84.50 96 VAL A C 1
ATOM 753 O O . VAL A 1 96 ? -17.017 -2.156 -28.387 1.00 84.50 96 VAL A O 1
ATOM 756 N N . VAL A 1 97 ? -14.932 -1.343 -28.592 1.00 87.00 97 VAL A N 1
ATOM 757 C CA . VAL A 1 97 ? -14.910 -1.170 -30.047 1.00 87.00 97 VAL A CA 1
ATOM 758 C C . VAL A 1 97 ? -13.603 -1.779 -30.552 1.00 87.00 97 VAL A C 1
ATOM 760 O O . VAL A 1 97 ? -12.573 -1.615 -29.909 1.00 87.00 97 VAL A O 1
ATOM 763 N N . ASP A 1 98 ? -13.623 -2.487 -31.685 1.00 85.25 98 ASP A N 1
ATOM 764 C CA . ASP A 1 98 ? -12.403 -3.077 -32.253 1.00 85.25 98 ASP A CA 1
ATOM 765 C C . ASP A 1 98 ? -11.366 -1.979 -32.550 1.00 85.25 98 ASP A C 1
ATOM 767 O O . ASP A 1 98 ? -11.603 -1.079 -33.364 1.00 85.25 98 ASP A O 1
ATOM 771 N N . GLU A 1 99 ? -10.208 -2.058 -31.890 1.00 87.56 99 GLU A N 1
ATOM 772 C CA . GLU A 1 99 ? -9.104 -1.108 -32.035 1.00 87.56 99 GLU A CA 1
ATOM 773 C C . GLU A 1 99 ? -8.670 -0.960 -33.500 1.00 87.56 99 GLU A C 1
ATOM 775 O O . GLU A 1 99 ? -8.356 0.148 -33.942 1.00 87.56 99 GLU A O 1
ATOM 780 N N . LYS A 1 100 ? -8.724 -2.041 -34.293 1.00 86.88 100 LYS A N 1
ATOM 781 C CA . LYS A 1 100 ? -8.344 -2.017 -35.715 1.00 86.88 100 LYS A CA 1
ATOM 782 C C . LYS A 1 100 ? -9.254 -1.118 -36.549 1.00 86.88 100 LYS A C 1
ATOM 784 O O . LYS A 1 100 ? -8.802 -0.549 -37.539 1.00 86.88 100 LYS A O 1
ATOM 789 N N . LEU A 1 101 ? -10.521 -0.993 -36.154 1.00 84.81 101 LEU A N 1
ATOM 790 C CA . LEU A 1 101 ? -11.493 -0.111 -36.800 1.00 84.81 101 LEU A CA 1
ATOM 791 C C . LEU A 1 101 ? -11.411 1.310 -36.240 1.00 84.81 101 LEU A C 1
ATOM 793 O O . LEU A 1 101 ? -11.549 2.280 -36.982 1.00 84.81 101 LEU A O 1
ATOM 797 N N . LEU A 1 102 ? -11.167 1.435 -34.936 1.00 89.19 102 LEU A N 1
ATOM 798 C CA . LEU A 1 102 ? -11.182 2.712 -34.235 1.00 89.19 102 LEU A CA 1
ATOM 799 C C . LEU A 1 102 ? -9.931 3.557 -34.492 1.00 89.19 102 LEU A C 1
ATOM 801 O O . LEU A 1 102 ? -10.021 4.779 -34.607 1.00 89.19 102 LEU A O 1
ATOM 805 N N . ARG A 1 103 ? -8.763 2.924 -34.606 1.00 90.25 103 ARG A N 1
ATOM 806 C CA . ARG A 1 103 ? -7.477 3.616 -34.726 1.00 90.25 103 ARG A CA 1
ATOM 807 C C . ARG A 1 103 ? -7.343 4.482 -35.986 1.00 90.25 103 ARG A C 1
ATOM 809 O O . ARG A 1 103 ? -7.035 5.661 -35.823 1.00 90.25 103 ARG A O 1
ATOM 816 N N . PRO A 1 104 ? -7.666 3.999 -37.203 1.00 89.00 104 PRO A N 1
ATOM 817 C CA . PRO A 1 104 ? -7.642 4.840 -38.403 1.00 89.00 104 PRO A CA 1
ATOM 818 C C . PRO A 1 104 ? -8.575 6.056 -38.306 1.00 89.00 104 PRO A C 1
ATOM 820 O O . PRO A 1 104 ? -8.231 7.147 -38.758 1.00 89.00 104 PRO A O 1
ATOM 823 N N . PHE A 1 105 ? -9.743 5.885 -37.682 1.00 89.19 105 PHE A N 1
ATOM 824 C CA . PHE A 1 105 ? -10.714 6.959 -37.488 1.00 89.19 105 PHE A CA 1
ATOM 825 C C . PHE A 1 105 ? -10.224 8.010 -36.487 1.00 89.19 105 PHE A C 1
ATOM 827 O O . PHE A 1 105 ? -10.288 9.207 -36.759 1.00 89.19 105 PHE A O 1
ATOM 834 N N . VAL A 1 106 ? -9.672 7.577 -35.351 1.00 91.06 106 VAL A N 1
ATOM 835 C CA . VAL A 1 106 ? -9.077 8.472 -34.347 1.00 91.06 106 VAL A CA 1
ATOM 836 C C . VAL A 1 106 ? -7.868 9.219 -34.919 1.00 91.06 106 VAL A C 1
ATOM 838 O O . VAL A 1 106 ? -7.721 10.410 -34.650 1.00 91.06 106 VAL A O 1
ATOM 841 N N . ASP A 1 107 ? -7.050 8.580 -35.758 1.00 88.81 107 ASP A N 1
ATOM 842 C CA . ASP A 1 107 ? -5.923 9.232 -36.437 1.00 88.81 107 ASP A CA 1
ATOM 843 C C . ASP A 1 107 ? -6.403 10.303 -37.443 1.00 88.81 107 ASP A C 1
ATOM 845 O O . ASP A 1 107 ? -5.820 11.392 -37.540 1.00 88.81 107 ASP A O 1
ATOM 849 N N . GLN A 1 108 ? -7.515 10.052 -38.142 1.00 88.88 108 GLN A N 1
ATOM 850 C CA . GLN A 1 108 ? -8.151 11.035 -39.026 1.00 88.88 108 GLN A CA 1
ATOM 851 C C . GLN A 1 108 ? -8.736 12.220 -38.236 1.00 88.88 108 GLN A C 1
ATOM 853 O O . GLN A 1 108 ? -8.527 13.382 -38.608 1.00 88.88 108 GLN A O 1
ATOM 858 N N . LEU A 1 109 ? -9.399 11.957 -37.105 1.00 89.44 109 LEU A N 1
ATOM 859 C CA . LEU A 1 109 ? -9.879 12.996 -36.186 1.00 89.44 109 LEU A CA 1
ATOM 860 C C . LEU A 1 109 ? -8.728 13.827 -35.617 1.00 89.44 109 LEU A C 1
ATOM 862 O O . LEU A 1 109 ? -8.798 15.055 -35.610 1.00 89.44 109 LEU A O 1
ATOM 866 N N . ALA A 1 110 ? -7.649 13.171 -35.193 1.00 89.25 110 ALA A N 1
ATOM 867 C CA . ALA A 1 110 ? -6.436 13.797 -34.683 1.00 89.25 110 ALA A CA 1
ATOM 868 C C . ALA A 1 110 ? -5.827 14.772 -35.699 1.00 89.25 110 ALA A C 1
ATOM 870 O O . ALA A 1 110 ? -5.539 15.922 -35.355 1.00 89.25 110 ALA A O 1
ATOM 871 N N . SER A 1 111 ? -5.683 14.349 -36.958 1.00 88.88 111 SER A N 1
ATOM 872 C CA . SER A 1 111 ? -5.193 15.210 -38.044 1.00 88.88 111 SER A CA 1
ATOM 873 C C . SER A 1 111 ? -6.070 16.457 -38.223 1.00 88.88 111 SER A C 1
ATOM 875 O O . SER A 1 111 ? -5.571 17.587 -38.294 1.00 88.88 111 SER A O 1
ATOM 877 N N . THR A 1 112 ? -7.389 16.259 -38.196 1.00 89.50 112 THR A N 1
ATOM 878 C CA . THR A 1 112 ? -8.379 17.325 -38.387 1.00 89.50 112 THR A CA 1
ATOM 879 C C . THR A 1 112 ? -8.370 18.308 -37.206 1.00 89.50 112 THR A C 1
ATOM 881 O O . THR A 1 112 ? -8.268 19.517 -37.409 1.00 89.50 112 THR A O 1
ATOM 884 N N . LEU A 1 113 ? -8.346 17.827 -35.959 1.00 88.25 113 LEU A N 1
ATOM 885 C CA . LEU A 1 113 ? -8.301 18.661 -34.747 1.00 88.25 113 LEU A CA 1
ATOM 886 C C . LEU A 1 113 ? -6.994 19.452 -34.596 1.00 88.25 113 LEU A C 1
ATOM 888 O O . LEU A 1 113 ? -7.010 20.606 -34.157 1.00 88.25 113 LEU A O 1
ATOM 892 N N . VAL A 1 114 ? -5.861 18.893 -35.032 1.00 89.75 114 VAL A N 1
ATOM 893 C CA . VAL A 1 114 ? -4.582 19.623 -35.073 1.00 89.75 114 VAL A CA 1
ATOM 894 C C . VAL A 1 114 ? -4.660 20.832 -36.013 1.00 89.75 114 VAL A C 1
ATOM 896 O O . VAL A 1 114 ? -4.060 21.868 -35.717 1.00 89.75 114 VAL A O 1
ATOM 899 N N . SER A 1 115 ? -5.418 20.749 -37.112 1.00 85.94 115 SER A N 1
ATOM 900 C CA . SER A 1 115 ? -5.619 21.893 -38.015 1.00 85.94 115 SER A CA 1
ATOM 901 C C . SER A 1 115 ? -6.386 23.045 -37.341 1.00 85.94 115 SER A C 1
ATOM 903 O O . SER A 1 115 ? -6.052 24.215 -37.549 1.00 85.94 115 SER A O 1
ATOM 905 N N . PHE A 1 116 ? -7.320 22.716 -36.441 1.00 82.19 116 PHE A N 1
ATOM 906 C CA . PHE A 1 116 ? -8.146 23.668 -35.688 1.00 82.19 116 PHE A CA 1
ATOM 907 C C . PHE A 1 116 ? -7.507 24.169 -34.387 1.00 82.19 116 PHE A C 1
ATOM 909 O O . PHE A 1 116 ? -8.052 25.052 -33.732 1.00 82.19 116 PHE A O 1
ATOM 916 N N . THR A 1 117 ? -6.351 23.626 -34.009 1.00 86.94 117 THR A N 1
ATOM 917 C CA . THR A 1 117 ? -5.603 24.051 -32.820 1.00 86.94 117 THR A CA 1
ATOM 918 C C . THR A 1 117 ? -4.771 25.309 -33.136 1.00 86.94 117 THR A C 1
ATOM 920 O O . THR A 1 117 ? -4.202 25.378 -34.234 1.00 86.94 117 THR A O 1
ATOM 923 N N . PRO A 1 118 ? -4.645 26.294 -32.218 1.00 85.81 118 PRO A N 1
ATOM 924 C CA . PRO A 1 118 ? -3.791 27.473 -32.405 1.00 85.81 118 PRO A CA 1
ATOM 925 C C . PRO A 1 118 ? -2.346 27.116 -32.773 1.00 85.81 118 PRO A C 1
ATOM 927 O O . PRO A 1 118 ? -1.799 26.120 -32.294 1.00 85.81 118 PRO A O 1
ATOM 930 N N . ALA A 1 119 ? -1.705 27.930 -33.620 1.00 81.25 119 ALA A N 1
ATOM 931 C CA . ALA A 1 119 ? -0.401 27.610 -34.208 1.00 81.25 119 ALA A CA 1
ATOM 932 C C . ALA A 1 119 ? 0.696 27.338 -33.162 1.00 81.25 119 ALA A C 1
ATOM 934 O O . ALA A 1 119 ? 1.523 26.451 -33.384 1.00 81.25 119 ALA A O 1
ATOM 935 N N . GLN A 1 120 ? 0.665 28.037 -32.019 1.00 83.94 120 GLN A N 1
ATOM 936 C CA . GLN A 1 120 ? 1.630 27.855 -30.928 1.00 83.94 120 GLN A CA 1
ATOM 937 C C . GLN A 1 120 ? 1.526 26.470 -30.260 1.00 83.94 120 GLN A C 1
ATOM 939 O O . GLN A 1 120 ? 2.505 25.973 -29.709 1.00 83.94 120 GLN A O 1
ATOM 944 N N . GLU A 1 121 ? 0.367 25.810 -30.341 1.00 85.06 121 GLU A N 1
ATOM 945 C CA . GLU A 1 121 ? 0.066 24.582 -29.592 1.00 85.06 121 GLU A CA 1
ATOM 946 C C . GLU A 1 121 ? 0.115 23.304 -30.446 1.00 85.06 121 GLU A C 1
ATOM 948 O O . GLU A 1 121 ? 0.223 22.194 -29.914 1.00 85.06 121 GLU A O 1
ATOM 953 N N . ARG A 1 122 ? 0.099 23.433 -31.781 1.00 88.50 122 ARG A N 1
ATOM 954 C CA . ARG A 1 122 ? 0.046 22.295 -32.724 1.00 88.50 122 ARG A CA 1
ATOM 955 C C . ARG A 1 122 ? 1.200 21.306 -32.554 1.00 88.50 122 ARG A C 1
ATOM 957 O O . ARG A 1 122 ? 0.998 20.099 -32.665 1.00 88.50 122 ARG A O 1
ATOM 964 N N . SER A 1 123 ? 2.417 21.795 -32.310 1.00 79.81 123 SER A N 1
ATOM 965 C CA . SER A 1 123 ? 3.610 20.946 -32.152 1.00 79.81 123 SER A CA 1
ATOM 966 C C . SER A 1 123 ? 3.584 20.140 -30.848 1.00 79.81 123 SER A C 1
ATOM 968 O O . SER A 1 123 ? 4.090 19.018 -30.797 1.00 79.81 123 SER A O 1
ATOM 970 N N . VAL A 1 124 ? 2.970 20.686 -29.796 1.00 81.44 124 VAL A N 1
ATOM 971 C CA . VAL A 1 124 ? 2.776 20.007 -28.511 1.00 81.44 124 VAL A CA 1
ATOM 972 C C . VAL A 1 124 ? 1.694 18.940 -28.649 1.00 81.44 124 VAL A C 1
ATOM 974 O O . VAL A 1 124 ? 1.956 17.783 -28.322 1.00 81.44 124 VAL A O 1
ATOM 977 N N . LEU A 1 125 ? 0.544 19.288 -29.235 1.00 86.69 125 LEU A N 1
ATOM 978 C CA . LEU A 1 125 ? -0.557 18.348 -29.452 1.00 86.69 125 LEU A CA 1
ATOM 979 C C . LEU A 1 125 ? -0.136 17.167 -30.344 1.00 86.69 125 LEU A C 1
ATOM 981 O O . LEU A 1 125 ? -0.393 16.023 -29.990 1.00 86.69 125 LEU A O 1
ATOM 985 N N . ARG A 1 126 ? 0.605 17.398 -31.440 1.00 86.62 126 ARG A N 1
ATOM 986 C CA . ARG A 1 126 ? 1.135 16.306 -32.288 1.00 86.62 126 ARG A CA 1
ATOM 987 C C . ARG A 1 126 ? 2.018 15.325 -31.514 1.00 86.62 126 ARG A C 1
ATOM 989 O O . ARG A 1 126 ? 1.915 14.121 -31.721 1.00 86.62 126 ARG A O 1
ATOM 996 N N . ARG A 1 127 ? 2.868 15.824 -30.608 1.00 82.00 127 ARG A N 1
ATOM 997 C CA . ARG A 1 127 ? 3.720 14.970 -29.760 1.00 82.00 127 ARG A CA 1
ATOM 998 C C . ARG A 1 127 ? 2.909 14.163 -28.747 1.00 82.00 127 ARG A C 1
ATOM 1000 O O . ARG A 1 127 ? 3.292 13.037 -28.448 1.00 82.00 127 ARG A O 1
ATOM 1007 N N . GLN A 1 128 ? 1.820 14.726 -28.226 1.00 82.38 128 GLN A N 1
ATOM 1008 C CA . GLN A 1 128 ? 0.908 14.022 -27.320 1.00 82.38 128 GLN A CA 1
ATOM 1009 C C . GLN A 1 128 ? 0.100 12.951 -28.068 1.00 82.38 128 GLN A C 1
ATOM 1011 O O . GLN A 1 128 ? 0.042 11.809 -27.623 1.00 82.38 128 GLN A O 1
ATOM 1016 N N . LEU A 1 129 ? -0.436 13.279 -29.246 1.00 85.75 129 LEU A N 1
ATOM 1017 C CA . LEU A 1 129 ? -1.217 12.353 -30.075 1.00 85.75 129 LEU A CA 1
ATOM 1018 C C . LEU A 1 129 ? -0.382 11.196 -30.637 1.00 85.75 129 LEU A C 1
ATOM 1020 O O . LEU A 1 129 ? -0.881 10.081 -30.729 1.00 85.75 129 LEU A O 1
ATOM 1024 N N . ALA A 1 130 ? 0.912 11.406 -30.900 1.00 81.88 130 ALA A N 1
ATOM 1025 C CA . ALA A 1 130 ? 1.836 10.327 -31.269 1.00 81.88 130 ALA A CA 1
ATOM 1026 C C . ALA A 1 130 ? 1.977 9.233 -30.188 1.00 81.88 130 ALA A C 1
ATOM 1028 O O . ALA A 1 130 ? 2.518 8.165 -30.462 1.00 81.88 130 ALA A O 1
ATOM 1029 N N . ARG A 1 131 ? 1.510 9.499 -28.960 1.00 80.56 131 ARG A N 1
ATOM 1030 C CA . ARG A 1 131 ? 1.554 8.591 -27.804 1.00 80.56 131 ARG A CA 1
ATOM 1031 C C . ARG A 1 131 ? 0.155 8.224 -27.290 1.00 80.56 131 ARG A C 1
ATOM 1033 O O . ARG A 1 131 ? 0.031 7.727 -26.180 1.00 80.56 131 ARG A O 1
ATOM 1040 N N . LEU A 1 132 ? -0.896 8.485 -28.073 1.00 80.31 132 LEU A N 1
ATOM 1041 C CA . LEU A 1 132 ? -2.295 8.327 -27.648 1.00 80.31 132 LEU A CA 1
ATOM 1042 C C . LEU A 1 132 ? -2.666 6.885 -27.253 1.00 80.31 132 LEU A C 1
ATOM 1044 O O . LEU A 1 132 ? -3.491 6.688 -26.362 1.00 80.31 132 LEU A O 1
ATOM 1048 N N . TRP A 1 133 ? -2.036 5.910 -27.914 1.00 79.31 133 TRP A N 1
ATOM 1049 C CA . TRP A 1 133 ? -2.262 4.466 -27.767 1.00 79.31 133 TRP A CA 1
ATOM 1050 C C . TRP A 1 133 ? -1.240 3.777 -26.847 1.00 79.31 133 TRP A C 1
ATOM 1052 O O . TRP A 1 133 ? -1.126 2.555 -26.861 1.00 79.31 133 TRP A O 1
ATOM 1062 N N . ASP A 1 134 ? -0.441 4.545 -26.100 1.00 76.50 134 ASP A N 1
ATOM 1063 C CA . ASP A 1 134 ? 0.546 4.001 -25.166 1.00 76.50 134 ASP A CA 1
ATOM 1064 C C . ASP A 1 134 ? -0.103 3.769 -23.780 1.00 76.50 134 ASP A C 1
ATOM 1066 O O . ASP A 1 134 ? -0.445 4.744 -23.098 1.00 76.50 134 ASP A O 1
ATOM 1070 N N . PRO A 1 135 ? -0.297 2.508 -23.339 1.00 55.03 135 PRO A N 1
ATOM 1071 C CA . PRO A 1 135 ? -1.032 2.191 -22.113 1.00 55.03 135 PRO A CA 1
ATOM 1072 C C . PRO A 1 135 ? -0.302 2.618 -20.825 1.00 55.03 135 PRO A C 1
ATOM 1074 O O . PRO A 1 135 ? -0.941 2.739 -19.778 1.00 55.03 135 PRO A O 1
ATOM 1077 N N . ASP A 1 136 ? 1.007 2.900 -20.880 1.00 48.72 136 ASP A N 1
ATOM 1078 C CA . ASP A 1 136 ? 1.830 3.248 -19.707 1.00 48.72 136 ASP A CA 1
ATOM 1079 C C . ASP A 1 136 ? 1.617 4.692 -19.187 1.00 48.72 136 ASP A C 1
ATOM 1081 O O . ASP A 1 136 ? 2.174 5.065 -18.153 1.00 48.72 136 ASP A O 1
ATOM 1085 N N . GLN A 1 137 ? 0.791 5.523 -19.840 1.00 52.81 137 GLN A N 1
ATOM 1086 C CA . GLN A 1 137 ? 0.497 6.901 -19.387 1.00 52.81 137 GLN A CA 1
ATOM 1087 C C . GLN A 1 137 ? -0.921 7.125 -18.834 1.00 52.81 137 GLN A C 1
ATOM 1089 O O . GLN A 1 137 ? -1.307 8.269 -18.589 1.00 52.81 137 GLN A O 1
ATOM 1094 N N . ALA A 1 138 ? -1.701 6.067 -18.606 1.00 42.72 138 ALA A N 1
ATOM 1095 C CA . ALA A 1 138 ? -3.162 6.153 -18.555 1.00 42.72 138 ALA A CA 1
ATOM 1096 C C . ALA A 1 138 ? -3.823 6.983 -17.426 1.00 42.72 138 ALA A C 1
ATOM 1098 O O . ALA A 1 138 ? -5.026 7.191 -17.524 1.00 42.72 138 ALA A O 1
ATOM 1099 N N . VAL A 1 139 ? -3.134 7.512 -16.403 1.00 42.41 139 VAL A N 1
ATOM 1100 C CA . VAL A 1 139 ? -3.812 8.333 -15.360 1.00 42.41 139 VAL A CA 1
ATOM 1101 C C . VAL A 1 139 ? -2.973 9.504 -14.818 1.00 42.41 139 VAL A C 1
ATOM 1103 O O . VAL A 1 139 ? -3.522 10.544 -14.466 1.00 42.41 139 VAL A O 1
ATOM 1106 N N . SER A 1 140 ? -1.640 9.406 -14.805 1.00 35.88 140 SER A N 1
ATOM 1107 C CA . SER A 1 140 ? -0.812 10.323 -13.999 1.00 35.88 140 SER A CA 1
ATOM 1108 C C . SER A 1 140 ? -0.703 11.757 -14.539 1.00 35.88 140 SER A C 1
ATOM 1110 O O . SER A 1 140 ? -0.583 12.696 -13.760 1.00 35.88 140 SER A O 1
ATOM 1112 N N . LYS A 1 141 ? -0.765 11.967 -15.862 1.00 39.53 141 LYS A N 1
ATOM 1113 C CA . LYS A 1 141 ? -0.448 13.284 -16.453 1.00 39.53 141 LYS A CA 1
ATOM 1114 C C . LYS A 1 141 ? -1.624 14.233 -16.645 1.00 39.53 141 LYS A C 1
ATOM 1116 O O . LYS A 1 141 ? -1.396 15.426 -16.800 1.00 39.53 141 LYS A O 1
ATOM 1121 N N . VAL A 1 142 ? -2.863 13.741 -16.628 1.00 39.03 142 VAL A N 1
ATOM 1122 C CA . VAL A 1 142 ? -4.046 14.621 -16.695 1.00 39.03 142 VAL A CA 1
ATOM 1123 C C . VAL A 1 142 ? -4.243 15.342 -15.356 1.00 39.03 142 VAL A C 1
ATOM 1125 O O . VAL A 1 142 ? -4.603 16.513 -15.349 1.00 39.03 142 VAL A O 1
ATOM 1128 N N . VAL A 1 143 ? -3.893 14.686 -14.243 1.00 34.59 143 VAL A N 1
ATOM 1129 C CA . VAL A 1 143 ? -3.905 15.273 -12.892 1.00 34.59 143 VAL A CA 1
ATOM 1130 C C . VAL A 1 143 ? -2.729 16.240 -12.687 1.00 34.59 143 VAL A C 1
ATOM 1132 O O . VAL A 1 143 ? -2.922 17.323 -12.147 1.00 34.59 143 VAL A O 1
ATOM 1135 N N . GLU A 1 144 ? -1.530 15.938 -13.204 1.00 35.84 144 GLU A N 1
ATOM 1136 C CA . GLU A 1 144 ? -0.395 16.885 -13.159 1.00 35.84 144 GLU A CA 1
ATOM 1137 C C . GLU A 1 144 ? -0.628 18.153 -14.002 1.00 35.84 144 GLU A C 1
ATOM 1139 O O . GLU A 1 144 ? -0.191 19.237 -13.622 1.00 35.84 144 GLU A O 1
ATOM 1144 N N . LEU A 1 145 ? -1.341 18.050 -15.130 1.00 39.75 145 LEU A N 1
ATOM 1145 C CA . LEU A 1 145 ? -1.658 19.205 -15.983 1.00 39.75 145 LEU A CA 1
ATOM 1146 C C . LEU A 1 145 ? -2.713 20.143 -15.374 1.00 39.75 145 LEU A C 1
ATOM 1148 O O . LEU A 1 145 ? -2.708 21.322 -15.717 1.00 39.75 145 LEU A O 1
ATOM 1152 N N . LEU A 1 146 ? -3.553 19.653 -14.455 1.00 34.38 146 LEU A N 1
ATOM 1153 C CA . LEU A 1 146 ? -4.496 20.468 -13.675 1.00 34.38 146 LEU A CA 1
ATOM 1154 C C . LEU A 1 146 ? -3.825 21.187 -12.490 1.00 34.38 146 LEU A C 1
ATOM 1156 O O . LEU A 1 146 ? -4.362 22.163 -11.985 1.00 34.38 146 LEU A O 1
ATOM 1160 N N . HIS A 1 147 ? -2.624 20.768 -12.076 1.00 33.44 147 HIS A N 1
ATOM 1161 C CA . HIS A 1 147 ? -1.895 21.375 -10.952 1.00 33.44 147 HIS A CA 1
ATOM 1162 C C . HIS A 1 147 ? -0.644 22.179 -11.360 1.00 33.44 147 HIS A C 1
ATOM 1164 O O . HIS A 1 147 ? 0.030 22.748 -10.505 1.00 33.44 147 HIS A O 1
ATOM 1170 N N . GLY A 1 148 ? -0.329 22.265 -12.658 1.00 30.20 148 GLY A N 1
ATOM 1171 C CA . GLY A 1 148 ? 0.898 22.894 -13.168 1.00 30.20 148 GLY A CA 1
ATOM 1172 C C . GLY A 1 148 ? 0.794 24.358 -13.620 1.00 30.20 148 GLY A C 1
ATOM 1173 O O . GLY A 1 148 ? 1.779 24.889 -14.127 1.00 30.20 148 GLY A O 1
ATOM 1174 N N . ALA A 1 149 ? -0.361 25.019 -13.483 1.00 28.23 149 ALA A N 1
ATOM 1175 C CA . ALA A 1 149 ? -0.585 26.379 -14.001 1.00 28.23 149 ALA A CA 1
ATOM 1176 C C . ALA A 1 149 ? -0.397 27.514 -12.967 1.00 28.23 149 ALA A C 1
ATOM 1178 O O . ALA A 1 149 ? -0.687 28.668 -13.270 1.00 28.23 149 ALA A O 1
ATOM 1179 N N . ALA A 1 150 ? 0.134 27.226 -11.774 1.00 28.05 150 ALA A N 1
ATOM 1180 C CA . ALA A 1 150 ? 0.464 28.230 -10.758 1.00 28.05 150 ALA A CA 1
ATOM 1181 C C . ALA A 1 150 ? 1.986 28.311 -10.549 1.00 28.05 150 ALA A C 1
ATOM 1183 O O . ALA A 1 150 ? 2.537 27.816 -9.572 1.00 28.05 150 ALA A O 1
ATOM 1184 N N . GLY A 1 151 ? 2.682 28.909 -11.513 1.00 26.45 151 GLY A N 1
ATOM 1185 C CA . GLY A 1 151 ? 4.135 29.087 -11.471 1.00 26.45 151 GLY A CA 1
ATOM 1186 C C . GLY A 1 151 ? 4.616 30.011 -12.581 1.00 26.45 151 GLY A C 1
ATOM 1187 O O . GLY A 1 151 ? 5.503 29.652 -13.347 1.00 26.45 151 GLY A O 1
ATOM 1188 N N . GLY A 1 152 ? 3.952 31.160 -12.723 1.00 25.41 152 GLY A N 1
ATOM 1189 C CA . GLY A 1 152 ? 4.312 32.189 -13.691 1.00 25.41 152 GLY A CA 1
ATOM 1190 C C . GLY A 1 152 ? 5.664 32.820 -13.367 1.00 25.41 152 GLY A C 1
ATOM 1191 O O . GLY A 1 152 ? 5.919 33.242 -12.241 1.00 25.41 152 GLY A O 1
ATOM 1192 N N . GLU A 1 153 ? 6.504 32.874 -14.395 1.00 27.11 153 GLU A N 1
ATOM 1193 C CA . GLU A 1 153 ? 7.793 33.551 -14.469 1.00 27.11 153 GLU A CA 1
ATOM 1194 C C . GLU A 1 153 ? 7.726 34.984 -13.913 1.00 27.11 153 GLU A C 1
ATOM 1196 O O . GLU A 1 153 ? 7.079 35.868 -14.473 1.00 27.11 153 GLU A O 1
ATOM 1201 N N . GLY A 1 154 ? 8.443 35.222 -12.814 1.00 24.30 154 GLY A N 1
ATOM 1202 C CA . GLY A 1 154 ? 8.750 36.550 -12.297 1.00 24.30 154 GLY A CA 1
ATOM 1203 C C . GLY A 1 154 ? 10.190 36.913 -12.630 1.00 24.30 154 GLY A C 1
ATOM 1204 O O . GLY A 1 154 ? 11.114 36.543 -11.910 1.00 24.30 154 GLY A O 1
ATOM 1205 N N . ALA A 1 155 ? 10.375 37.643 -13.727 1.00 28.81 155 ALA A N 1
ATOM 1206 C CA . ALA A 1 155 ? 11.611 38.343 -14.037 1.00 28.81 155 ALA A CA 1
ATOM 1207 C C . ALA A 1 155 ? 11.955 39.324 -12.899 1.00 28.81 155 ALA A C 1
ATOM 1209 O O . ALA A 1 155 ? 11.233 40.289 -12.658 1.00 28.81 155 ALA A O 1
ATOM 1210 N N . GLY A 1 156 ? 13.069 39.078 -12.212 1.00 23.58 156 GLY A N 1
ATOM 1211 C CA . GLY A 1 156 ? 13.618 39.946 -11.174 1.00 23.58 156 GLY A CA 1
ATOM 1212 C C . GLY A 1 156 ? 15.095 40.193 -11.433 1.00 23.58 156 GLY A C 1
ATOM 1213 O O . GLY A 1 156 ? 15.955 39.482 -10.924 1.00 23.58 156 GLY A O 1
ATOM 1214 N N . ALA A 1 157 ? 15.384 41.193 -12.261 1.00 24.23 157 ALA A N 1
ATOM 1215 C CA . ALA A 1 157 ? 16.718 41.744 -12.418 1.00 24.23 157 ALA A CA 1
ATOM 1216 C C . ALA A 1 157 ? 17.172 42.368 -11.088 1.00 24.23 157 ALA A C 1
ATOM 1218 O O . ALA A 1 157 ? 16.549 43.311 -10.604 1.00 24.23 157 ALA A O 1
ATOM 1219 N N . GLN A 1 158 ? 18.277 41.882 -10.521 1.00 24.34 158 GLN A N 1
ATOM 1220 C CA . GLN A 1 158 ? 19.030 42.622 -9.513 1.00 24.34 158 GLN A CA 1
ATOM 1221 C C . GLN A 1 158 ? 20.449 42.873 -10.015 1.00 24.34 158 GLN A C 1
ATOM 1223 O O . GLN A 1 158 ? 21.304 41.993 -10.088 1.00 24.34 158 GLN A O 1
ATOM 1228 N N . VAL A 1 159 ? 20.634 44.134 -10.393 1.00 23.70 159 VAL A N 1
ATOM 1229 C CA . VAL A 1 159 ? 21.891 44.827 -10.636 1.00 23.70 159 VAL A CA 1
ATOM 1230 C C . VAL A 1 159 ? 22.759 44.714 -9.380 1.00 23.70 159 VAL A C 1
ATOM 1232 O O . VAL A 1 159 ? 22.362 45.162 -8.307 1.00 23.70 159 VAL A O 1
ATOM 1235 N N . ARG A 1 160 ? 23.943 44.110 -9.517 1.00 22.36 160 ARG A N 1
ATOM 1236 C CA . ARG A 1 160 ? 25.021 44.194 -8.527 1.00 22.36 160 ARG A CA 1
ATOM 1237 C C . ARG A 1 160 ? 25.810 45.470 -8.793 1.00 22.36 160 ARG A C 1
ATOM 1239 O O . ARG A 1 160 ? 26.472 45.576 -9.821 1.00 22.36 160 ARG A O 1
ATOM 1246 N N . THR A 1 161 ? 25.718 46.414 -7.868 1.00 22.91 161 THR A N 1
ATOM 1247 C CA . THR A 1 161 ? 26.674 47.510 -7.716 1.00 22.91 161 THR A CA 1
ATOM 1248 C C . THR A 1 161 ? 27.903 47.025 -6.954 1.00 22.91 161 THR A C 1
ATOM 1250 O O . THR A 1 161 ? 27.803 46.214 -6.033 1.00 22.91 161 THR A O 1
ATOM 1253 N N . GLU A 1 162 ? 29.046 47.525 -7.404 1.00 24.89 162 GLU A N 1
ATOM 1254 C CA . GLU A 1 162 ? 30.390 47.386 -6.853 1.00 24.89 162 GLU A CA 1
ATOM 1255 C C . GLU A 1 162 ? 30.480 47.951 -5.424 1.00 24.89 162 GLU A C 1
ATOM 1257 O O . GLU A 1 162 ? 29.799 48.925 -5.113 1.00 24.89 162 GLU A O 1
ATOM 1262 N N . ASP A 1 163 ? 31.287 47.327 -4.555 1.00 24.41 163 ASP A N 1
ATOM 1263 C CA . ASP A 1 163 ? 32.478 47.959 -3.957 1.00 24.41 163 ASP A CA 1
ATOM 1264 C C . ASP A 1 163 ? 33.112 47.123 -2.825 1.00 24.41 163 ASP A C 1
ATOM 1266 O O . ASP A 1 163 ? 32.425 46.588 -1.958 1.00 24.41 163 ASP A O 1
ATOM 1270 N N . GLY A 1 164 ? 34.455 47.116 -2.813 1.00 23.95 164 GLY A N 1
ATOM 1271 C CA . GLY A 1 164 ? 35.236 47.362 -1.592 1.00 23.95 164 GLY A CA 1
ATOM 1272 C C . GLY A 1 164 ? 35.822 46.188 -0.802 1.00 23.95 164 GLY A C 1
ATOM 1273 O O . GLY A 1 164 ? 35.129 45.671 0.055 1.00 23.95 164 GLY A O 1
ATOM 1274 N N . HIS A 1 165 ? 37.126 45.918 -1.028 1.00 24.84 165 HIS A N 1
ATOM 1275 C CA . HIS A 1 165 ? 38.211 45.619 -0.045 1.00 24.84 165 HIS A CA 1
ATOM 1276 C C . HIS A 1 165 ? 37.960 44.512 1.023 1.00 24.84 165 HIS A C 1
ATOM 1278 O O . HIS A 1 165 ? 36.919 44.444 1.643 1.00 24.84 165 HIS A O 1
ATOM 1284 N N . GLU A 1 166 ? 38.861 43.586 1.370 1.00 24.31 166 GLU A N 1
ATOM 1285 C CA . GLU A 1 166 ? 40.277 43.742 1.714 1.00 24.31 166 GLU A CA 1
ATOM 1286 C C . GLU A 1 166 ? 40.905 42.348 2.013 1.00 24.31 166 GLU A C 1
ATOM 1288 O O . GLU A 1 166 ? 40.256 41.489 2.598 1.00 24.31 166 GLU A O 1
ATOM 1293 N N . GLN A 1 167 ? 42.162 42.155 1.591 1.00 23.81 167 GLN A N 1
ATOM 1294 C CA . GLN A 1 167 ? 43.299 41.512 2.288 1.00 23.81 167 GLN A CA 1
ATOM 1295 C C . GLN A 1 167 ? 43.133 40.260 3.186 1.00 23.81 167 GLN A C 1
ATOM 1297 O O . GLN A 1 167 ? 42.393 40.237 4.160 1.00 23.81 167 GLN A O 1
ATOM 1302 N N . GLY A 1 168 ? 44.051 39.302 2.982 1.00 25.17 168 GLY A N 1
ATOM 1303 C CA . GLY A 1 168 ? 44.521 38.381 4.029 1.00 25.17 168 GLY A CA 1
ATOM 1304 C C . GLY A 1 168 ? 44.974 37.029 3.484 1.00 25.17 168 GLY A C 1
ATOM 1305 O O . GLY A 1 168 ? 44.147 36.153 3.265 1.00 25.17 168 GLY A O 1
ATOM 1306 N N . GLY A 1 169 ? 46.274 36.886 3.216 1.00 23.98 169 GLY A N 1
ATOM 1307 C CA . GLY A 1 169 ? 46.884 35.686 2.644 1.00 23.98 169 GLY A CA 1
ATOM 1308 C C . GLY A 1 169 ? 47.357 34.631 3.650 1.00 23.98 169 GLY A C 1
ATOM 1309 O O . GLY A 1 169 ? 47.169 34.777 4.851 1.00 23.98 169 GLY A O 1
ATOM 1310 N N . GLU A 1 170 ? 48.057 33.642 3.071 1.00 24.52 170 GLU A N 1
ATOM 1311 C CA . GLU A 1 170 ? 49.044 32.728 3.683 1.00 24.52 170 GLU A CA 1
ATOM 1312 C C . GLU A 1 170 ? 48.520 31.720 4.734 1.00 24.52 170 GLU A C 1
ATOM 1314 O O . GLU A 1 170 ? 47.722 32.043 5.595 1.00 24.52 170 GLU A O 1
ATOM 1319 N N . ALA A 1 171 ? 48.929 30.450 4.786 1.00 25.95 171 ALA A N 1
ATOM 1320 C CA . ALA A 1 171 ? 49.945 29.687 4.071 1.00 25.95 171 ALA A CA 1
ATOM 1321 C C . ALA A 1 171 ? 49.777 28.175 4.362 1.00 25.95 171 ALA A C 1
ATOM 1323 O O . ALA A 1 171 ? 49.125 27.787 5.329 1.00 25.95 171 ALA A O 1
ATOM 1324 N N . ALA A 1 172 ? 50.520 27.384 3.575 1.00 27.36 172 ALA A N 1
ATOM 1325 C CA . ALA A 1 172 ? 51.325 26.219 3.982 1.00 27.36 172 ALA A CA 1
ATOM 1326 C C . ALA A 1 172 ? 50.849 24.788 3.634 1.00 27.36 172 ALA A C 1
ATOM 1328 O O . ALA A 1 172 ? 49.973 24.226 4.281 1.00 27.36 172 ALA A O 1
ATOM 1329 N N . GLY A 1 173 ? 51.612 24.191 2.695 1.00 26.11 173 GLY A N 1
ATOM 1330 C CA . GLY A 1 173 ? 52.080 22.787 2.660 1.00 26.11 173 GLY A CA 1
ATOM 1331 C C . GLY A 1 173 ? 51.136 21.787 1.984 1.00 26.11 173 GLY A C 1
ATOM 1332 O O . GLY A 1 173 ? 50.052 21.555 2.492 1.00 26.11 173 GLY A O 1
ATOM 1333 N N . GLY A 1 174 ? 51.436 21.147 0.843 1.00 25.48 174 GLY A N 1
ATOM 1334 C CA . GLY A 1 174 ? 52.728 20.603 0.386 1.00 25.48 174 GLY A CA 1
ATOM 1335 C C . GLY A 1 174 ? 53.105 19.400 1.270 1.00 25.48 174 GLY A C 1
ATOM 1336 O O . GLY A 1 174 ? 53.219 19.581 2.472 1.00 25.48 174 GLY A O 1
ATOM 1337 N N . ASP A 1 175 ? 53.302 18.164 0.814 1.00 25.55 175 ASP A N 1
ATOM 1338 C CA . ASP A 1 175 ? 53.793 17.728 -0.488 1.00 25.55 175 ASP A CA 1
ATOM 1339 C C . ASP A 1 175 ? 53.608 16.200 -0.684 1.00 25.55 175 ASP A C 1
ATOM 1341 O O . ASP A 1 175 ? 53.375 15.443 0.260 1.00 25.55 175 ASP A O 1
ATOM 1345 N N . GLU A 1 176 ? 53.726 15.820 -1.953 1.00 27.41 176 GLU A N 1
ATOM 1346 C CA . GLU A 1 176 ? 53.895 14.537 -2.659 1.00 27.41 176 GLU A CA 1
ATOM 1347 C C . GLU A 1 176 ? 54.451 13.305 -1.890 1.00 27.41 176 GLU A C 1
ATOM 1349 O O . GLU A 1 176 ? 55.333 13.407 -1.051 1.00 27.41 176 GLU A O 1
ATOM 1354 N N . ALA A 1 177 ? 53.917 12.082 -2.042 1.00 25.94 177 ALA A N 1
ATOM 1355 C CA . ALA A 1 177 ? 53.927 11.127 -3.174 1.00 25.94 177 ALA A CA 1
ATOM 1356 C C . ALA A 1 177 ? 55.171 10.205 -3.288 1.00 25.94 177 ALA A C 1
ATOM 1358 O O . ALA A 1 177 ? 56.301 10.623 -3.071 1.00 25.94 177 ALA A O 1
ATOM 1359 N N . LYS A 1 178 ? 54.903 8.976 -3.792 1.00 27.67 178 LYS A N 1
ATOM 1360 C CA . LYS A 1 178 ? 55.808 7.924 -4.345 1.00 27.67 178 LYS A CA 1
ATOM 1361 C C . LYS A 1 178 ? 56.494 6.984 -3.327 1.00 27.67 178 LYS A C 1
ATOM 1363 O O . LYS A 1 178 ? 56.929 7.416 -2.280 1.00 27.67 178 LYS A O 1
ATOM 1368 N N . ALA A 1 179 ? 56.696 5.682 -3.570 1.00 26.77 179 ALA A N 1
ATOM 1369 C CA . ALA A 1 179 ? 56.358 4.786 -4.681 1.00 26.77 179 ALA A CA 1
ATOM 1370 C C . ALA A 1 179 ? 56.591 3.298 -4.295 1.00 26.77 179 ALA A C 1
ATOM 1372 O O . ALA A 1 179 ? 57.477 2.987 -3.513 1.00 26.77 179 ALA A O 1
ATOM 1373 N N . SER A 1 180 ? 55.814 2.412 -4.933 1.00 24.86 180 SER A N 1
ATOM 1374 C CA . SER A 1 180 ? 56.196 1.154 -5.620 1.00 24.86 180 SER A CA 1
ATOM 1375 C C . SER A 1 180 ? 57.138 0.119 -4.966 1.00 24.86 180 SER A C 1
ATOM 1377 O O . SER A 1 180 ? 58.336 0.354 -4.864 1.00 24.86 180 SER A O 1
ATOM 1379 N N . ALA A 1 181 ? 56.628 -1.109 -4.756 1.00 26.78 181 ALA A N 1
ATOM 1380 C CA . ALA A 1 181 ? 57.262 -2.361 -5.221 1.00 26.78 181 ALA A CA 1
ATOM 1381 C C . ALA A 1 181 ? 56.305 -3.584 -5.137 1.00 26.78 181 ALA A C 1
ATOM 1383 O O . ALA A 1 181 ? 55.857 -3.985 -4.068 1.00 26.78 181 ALA A O 1
ATOM 1384 N N . ARG A 1 182 ? 56.019 -4.193 -6.297 1.00 25.38 182 ARG A N 1
ATOM 1385 C CA . ARG A 1 182 ? 55.536 -5.585 -6.530 1.00 25.38 182 ARG A CA 1
ATOM 1386 C C . ARG A 1 182 ? 56.774 -6.528 -6.639 1.00 25.38 182 ARG A C 1
ATOM 1388 O O . ARG A 1 182 ? 57.870 -5.970 -6.672 1.00 25.38 182 ARG A O 1
ATOM 1395 N N . PRO A 1 183 ? 56.701 -7.868 -6.884 1.00 42.09 183 PRO A N 1
ATOM 1396 C CA . PRO A 1 183 ? 55.580 -8.839 -6.880 1.00 42.09 183 PRO A CA 1
ATOM 1397 C C . PRO A 1 183 ? 55.890 -10.248 -6.262 1.00 42.09 183 PRO A C 1
ATOM 1399 O O . PRO A 1 183 ? 57.035 -10.652 -6.120 1.00 42.09 183 PRO A O 1
ATOM 1402 N N . GLY A 1 184 ? 54.835 -11.062 -6.072 1.00 23.61 184 GLY A N 1
ATOM 1403 C CA . GLY A 1 184 ? 54.747 -12.447 -6.591 1.00 23.61 184 GLY A CA 1
ATOM 1404 C C . GLY A 1 184 ? 55.230 -13.647 -5.750 1.00 23.61 184 GLY A C 1
ATOM 1405 O O . GLY A 1 184 ? 56.427 -13.838 -5.584 1.00 23.61 184 GLY A O 1
ATOM 1406 N N . ARG A 1 185 ? 54.299 -14.556 -5.389 1.00 26.38 185 ARG A N 1
ATOM 1407 C CA . ARG A 1 185 ? 54.273 -16.005 -5.748 1.00 26.38 185 ARG A CA 1
ATOM 1408 C C . ARG A 1 185 ? 53.266 -16.806 -4.896 1.00 26.38 185 ARG A C 1
ATOM 1410 O O . ARG A 1 185 ? 53.315 -16.783 -3.675 1.00 26.38 185 ARG A O 1
ATOM 1417 N N . THR A 1 186 ? 52.402 -17.563 -5.571 1.00 34.12 186 THR A N 1
ATOM 1418 C CA . THR A 1 186 ? 51.629 -18.730 -5.080 1.00 34.12 186 THR A CA 1
ATOM 1419 C C . THR A 1 186 ? 52.557 -19.958 -4.929 1.00 34.12 186 THR A C 1
ATOM 1421 O O . THR A 1 186 ? 53.573 -19.968 -5.635 1.00 34.12 186 THR A O 1
ATOM 1424 N N . PRO A 1 187 ? 52.271 -21.003 -4.102 1.00 34.31 187 PRO A N 1
ATOM 1425 C CA . PRO A 1 187 ? 51.267 -22.036 -4.455 1.00 34.31 187 PRO A CA 1
ATOM 1426 C C . PRO A 1 187 ? 50.556 -22.811 -3.298 1.00 34.31 187 PRO A C 1
ATOM 1428 O O . PRO A 1 187 ? 51.069 -22.949 -2.200 1.00 34.31 187 PRO A O 1
ATOM 1431 N N . SER A 1 188 ? 49.382 -23.370 -3.630 1.00 23.53 188 SER A N 1
ATOM 1432 C CA . SER A 1 188 ? 48.866 -24.743 -3.378 1.00 23.53 188 SER A CA 1
ATOM 1433 C C . SER A 1 188 ? 48.880 -25.448 -1.988 1.00 23.53 188 SER A C 1
ATOM 1435 O O . SER A 1 188 ? 49.928 -25.793 -1.461 1.00 23.53 188 SER A O 1
ATOM 1437 N N . ALA A 1 189 ? 47.660 -25.853 -1.579 1.00 24.91 189 ALA A N 1
ATOM 1438 C CA . ALA A 1 189 ? 47.204 -27.152 -1.022 1.00 24.91 189 ALA A CA 1
ATOM 1439 C C . ALA A 1 189 ? 47.419 -27.605 0.458 1.00 24.91 189 ALA A C 1
ATOM 1441 O O . ALA A 1 189 ? 48.508 -27.962 0.880 1.00 24.91 189 ALA A O 1
ATOM 1442 N N . ALA A 1 190 ? 46.258 -27.791 1.122 1.00 24.88 190 ALA A N 1
ATOM 1443 C CA . ALA A 1 190 ? 45.768 -28.950 1.907 1.00 24.88 190 ALA A CA 1
ATOM 1444 C C . ALA A 1 190 ? 46.257 -29.306 3.347 1.00 24.88 190 ALA A C 1
ATOM 1446 O O . ALA A 1 190 ? 47.408 -29.638 3.586 1.00 24.88 190 ALA A O 1
ATOM 1447 N N . ALA A 1 191 ? 45.235 -29.440 4.223 1.00 26.48 191 ALA A N 1
ATOM 1448 C CA . ALA A 1 191 ? 45.007 -30.405 5.326 1.00 26.48 191 ALA A CA 1
ATOM 1449 C C . ALA A 1 191 ? 45.714 -30.269 6.706 1.00 26.48 191 ALA A C 1
ATOM 1451 O O . ALA A 1 191 ? 46.884 -30.591 6.848 1.00 26.48 191 ALA A O 1
ATOM 1452 N N . HIS A 1 192 ? 44.948 -29.945 7.772 1.00 28.44 192 HIS A N 1
ATOM 1453 C CA . HIS A 1 192 ? 44.462 -30.885 8.822 1.00 28.44 192 HIS A CA 1
ATOM 1454 C C . HIS A 1 192 ? 43.975 -30.203 10.137 1.00 28.44 192 HIS A C 1
ATOM 1456 O O . HIS A 1 192 ? 44.702 -29.459 10.777 1.00 28.44 192 HIS A O 1
ATOM 1462 N N . LEU A 1 193 ? 42.750 -30.584 10.549 1.00 27.34 193 LEU A N 1
ATOM 1463 C CA . LEU A 1 193 ? 42.218 -30.907 11.899 1.00 27.34 193 LEU A CA 1
ATOM 1464 C C . LEU A 1 193 ? 42.457 -30.035 13.162 1.00 27.34 193 LEU A C 1
ATOM 1466 O O . LEU A 1 193 ? 43.564 -29.977 13.684 1.00 27.34 193 LEU A O 1
ATOM 1470 N N . ARG A 1 194 ? 41.331 -29.643 13.804 1.00 26.97 194 ARG A N 1
ATOM 1471 C CA . ARG A 1 194 ? 40.818 -30.000 15.175 1.00 26.97 194 ARG A CA 1
ATOM 1472 C C . ARG A 1 194 ? 39.739 -28.962 15.563 1.00 26.97 194 ARG A C 1
ATOM 1474 O O . ARG A 1 194 ? 40.055 -27.788 15.632 1.00 26.97 194 ARG A O 1
ATOM 1481 N N . ARG A 1 195 ? 38.424 -29.231 15.611 1.00 26.70 195 ARG A N 1
ATOM 1482 C CA . ARG A 1 195 ? 37.565 -30.094 16.465 1.00 26.70 195 ARG A CA 1
ATOM 1483 C C . ARG A 1 195 ? 37.593 -29.749 17.965 1.00 26.70 195 ARG A C 1
ATOM 1485 O O . ARG A 1 195 ? 38.478 -30.207 18.674 1.00 26.70 195 ARG A O 1
ATOM 1492 N N . ALA A 1 196 ? 36.526 -29.100 18.435 1.00 26.86 196 ALA A N 1
ATOM 1493 C CA . ALA A 1 196 ? 35.932 -29.321 19.754 1.00 26.86 196 ALA A CA 1
ATOM 1494 C C . ALA A 1 196 ? 34.400 -29.273 19.601 1.00 26.86 196 ALA A C 1
ATOM 1496 O O . ALA A 1 196 ? 33.865 -28.367 18.968 1.00 26.86 196 ALA A O 1
ATOM 1497 N N . LYS A 1 197 ? 33.736 -30.322 20.090 1.00 28.45 197 LYS A N 1
ATOM 1498 C CA . LYS A 1 197 ? 32.295 -30.606 20.039 1.00 28.45 197 LYS A CA 1
ATOM 1499 C C . LYS A 1 197 ? 31.837 -30.864 21.485 1.00 28.45 197 LYS A C 1
ATOM 1501 O O . LYS A 1 197 ? 32.645 -31.341 22.276 1.00 28.45 197 LYS A O 1
ATOM 1506 N N . GLU A 1 198 ? 30.575 -30.533 21.752 1.00 32.66 198 GLU A N 1
ATOM 1507 C CA . GLU A 1 198 ? 29.726 -30.740 22.950 1.00 32.66 198 GLU A CA 1
ATOM 1508 C C . GLU A 1 198 ? 29.871 -32.111 23.653 1.00 32.66 198 GLU A C 1
ATOM 1510 O O . GLU A 1 198 ? 30.451 -33.033 23.065 1.00 32.66 198 GLU A O 1
ATOM 1515 N N . PRO A 1 199 ? 29.317 -32.295 24.878 1.00 38.75 199 PRO A N 1
ATOM 1516 C CA . PRO A 1 199 ? 27.936 -32.833 25.070 1.00 38.75 199 PRO A CA 1
ATOM 1517 C C . PRO A 1 199 ? 27.156 -32.210 26.278 1.00 38.75 199 PRO A C 1
ATOM 1519 O O . PRO A 1 199 ? 27.778 -31.622 27.153 1.00 38.75 199 PRO A O 1
ATOM 1522 N N . SER A 1 200 ? 25.804 -32.135 26.320 1.00 25.91 200 SER A N 1
ATOM 1523 C CA . SER A 1 200 ? 24.797 -33.159 26.757 1.00 25.91 200 SER A CA 1
ATOM 1524 C C . SER A 1 200 ? 25.095 -33.730 28.169 1.00 25.91 200 SER A C 1
ATOM 1526 O O . SER A 1 200 ? 26.221 -34.146 28.388 1.00 25.91 200 SER A O 1
ATOM 1528 N N . SER A 1 201 ? 24.222 -33.862 29.189 1.00 29.66 201 SER A N 1
ATOM 1529 C CA . SER A 1 201 ? 22.752 -33.998 29.330 1.00 29.66 201 SER A CA 1
ATOM 1530 C C . SER A 1 201 ? 22.369 -34.276 30.819 1.00 29.66 201 SER A C 1
ATOM 1532 O O . SER A 1 201 ? 23.228 -34.731 31.565 1.00 29.66 201 SER A O 1
ATOM 1534 N N . VAL A 1 202 ? 21.064 -34.198 31.151 1.00 29.78 202 VAL A N 1
ATOM 1535 C CA . VAL A 1 202 ? 20.295 -34.923 32.217 1.00 29.78 202 VAL A CA 1
ATOM 1536 C C . VAL A 1 202 ? 20.080 -34.275 33.618 1.00 29.78 202 VAL A C 1
ATOM 1538 O O . VAL A 1 202 ? 21.011 -33.996 34.358 1.00 29.78 202 VAL A O 1
ATOM 1541 N N . ASN A 1 203 ? 18.777 -34.122 33.923 1.00 26.61 203 ASN A N 1
ATOM 1542 C CA . ASN A 1 203 ? 17.968 -33.886 35.153 1.00 26.61 203 ASN A CA 1
ATOM 1543 C C . ASN A 1 203 ? 18.255 -34.805 36.387 1.00 26.61 203 ASN A C 1
ATOM 1545 O O . ASN A 1 203 ? 19.027 -35.746 36.225 1.00 26.61 203 ASN A O 1
ATOM 1549 N N . PRO A 1 204 ? 17.483 -34.780 37.515 1.00 50.72 204 PRO A N 1
ATOM 1550 C CA . PRO A 1 204 ? 16.775 -33.710 38.263 1.00 50.72 204 PRO A CA 1
ATOM 1551 C C . PRO A 1 204 ? 16.909 -33.837 39.827 1.00 50.72 204 PRO A C 1
ATOM 1553 O O . PRO A 1 204 ? 17.601 -34.712 40.333 1.00 50.72 204 PRO A O 1
ATOM 1556 N N . ASP A 1 205 ? 16.148 -33.001 40.553 1.00 26.53 205 ASP A N 1
ATOM 1557 C CA . ASP A 1 205 ? 15.542 -33.185 41.896 1.00 26.53 205 ASP A CA 1
ATOM 1558 C C . ASP A 1 205 ? 16.299 -32.955 43.235 1.00 26.53 205 ASP A C 1
ATOM 1560 O O . ASP A 1 205 ? 17.240 -33.647 43.606 1.00 26.53 205 ASP A O 1
ATOM 1564 N N . ALA A 1 206 ? 15.653 -32.067 44.017 1.00 26.11 206 ALA A N 1
ATOM 1565 C CA . ALA A 1 206 ? 15.300 -32.136 45.446 1.00 26.11 206 ALA A CA 1
ATOM 1566 C C . ALA A 1 206 ? 16.236 -31.621 46.568 1.00 26.11 206 ALA A C 1
ATOM 1568 O O . ALA A 1 206 ? 17.382 -32.033 46.704 1.00 26.11 206 ALA A O 1
ATOM 1569 N N . ALA A 1 207 ? 15.569 -30.864 47.467 1.00 26.62 207 ALA A N 1
ATOM 1570 C CA . ALA A 1 207 ? 15.784 -30.710 48.919 1.00 26.62 207 ALA A CA 1
ATOM 1571 C C . ALA A 1 207 ? 16.992 -29.860 49.371 1.00 26.62 207 ALA A C 1
ATOM 1573 O O . ALA A 1 207 ? 18.045 -29.885 48.756 1.00 26.62 207 ALA A O 1
ATOM 1574 N N . GLU A 1 208 ? 17.000 -29.108 50.473 1.00 26.59 208 GLU A N 1
ATOM 1575 C CA . GLU A 1 208 ? 16.054 -28.568 51.466 1.00 26.59 208 GLU A CA 1
ATOM 1576 C C . GLU A 1 208 ? 16.939 -27.745 52.438 1.00 26.59 208 GLU A C 1
ATOM 1578 O O . GLU A 1 208 ? 18.136 -28.008 52.533 1.00 26.59 208 GLU A O 1
ATOM 1583 N N . ALA A 1 209 ? 16.325 -26.852 53.227 1.00 26.89 209 ALA A N 1
ATOM 1584 C CA . ALA A 1 209 ? 16.860 -26.235 54.457 1.00 26.89 209 ALA A CA 1
ATOM 1585 C C . ALA A 1 209 ? 18.042 -25.241 54.302 1.00 26.89 209 ALA A C 1
ATOM 1587 O O . ALA A 1 209 ? 18.954 -25.414 53.513 1.00 26.89 209 ALA A O 1
ATOM 1588 N N . GLY A 1 210 ? 18.130 -24.133 55.034 1.00 23.16 210 GLY A N 1
ATOM 1589 C CA . GLY A 1 210 ? 17.426 -23.720 56.238 1.00 23.16 210 GLY A CA 1
ATOM 1590 C C . GLY A 1 210 ? 18.438 -23.219 57.273 1.00 23.16 210 GLY A C 1
ATOM 1591 O O . GLY A 1 210 ? 19.372 -23.932 57.612 1.00 23.16 210 GLY A O 1
ATOM 1592 N N . SER A 1 211 ? 18.143 -22.047 57.839 1.00 24.48 211 SER A N 1
ATOM 1593 C CA . SER A 1 211 ? 18.448 -21.661 59.225 1.00 24.48 211 SER A CA 1
ATOM 1594 C C . SER A 1 211 ? 19.813 -21.047 59.601 1.00 24.48 211 SER A C 1
ATOM 1596 O O . SER A 1 211 ? 20.868 -21.645 59.439 1.00 24.48 211 SER A O 1
ATOM 1598 N N . ALA A 1 212 ? 19.671 -19.897 60.280 1.00 25.14 212 ALA A N 1
ATOM 1599 C CA . ALA A 1 212 ? 20.391 -19.414 61.466 1.00 25.14 212 ALA A CA 1
ATOM 1600 C C . ALA A 1 212 ? 21.855 -18.945 61.350 1.00 25.14 212 ALA A C 1
ATOM 1602 O O . ALA A 1 212 ? 22.762 -19.729 61.108 1.00 25.14 212 ALA A O 1
ATOM 1603 N N . ALA A 1 213 ? 22.108 -17.680 61.712 1.00 25.94 213 ALA A N 1
ATOM 1604 C CA . ALA A 1 213 ? 22.498 -17.295 63.082 1.00 25.94 213 ALA A CA 1
ATOM 1605 C C . ALA A 1 213 ? 23.209 -15.918 63.111 1.00 25.94 213 ALA A C 1
ATOM 1607 O O . ALA A 1 213 ? 24.263 -15.722 62.516 1.00 25.94 213 ALA A O 1
ATOM 1608 N N . GLU A 1 214 ? 22.599 -14.986 63.843 1.00 24.31 214 GLU A N 1
ATOM 1609 C CA . GLU A 1 214 ? 23.163 -13.795 64.512 1.00 24.31 214 GLU A CA 1
ATOM 1610 C C . GLU A 1 214 ? 24.288 -14.145 65.536 1.00 24.31 214 GLU A C 1
ATOM 1612 O O . GLU A 1 214 ? 24.507 -15.333 65.783 1.00 24.31 214 GLU A O 1
ATOM 1617 N N . PRO A 1 215 ? 24.842 -13.208 66.351 1.00 54.31 215 PRO A N 1
ATOM 1618 C CA . PRO A 1 215 ? 25.307 -11.819 66.134 1.00 54.31 215 PRO A CA 1
ATOM 1619 C C . PRO A 1 215 ? 26.629 -11.507 66.911 1.00 54.31 215 PRO A C 1
ATOM 1621 O O . PRO A 1 215 ? 27.155 -12.366 67.613 1.00 54.31 215 PRO A O 1
ATOM 1624 N N . ALA A 1 216 ? 27.127 -10.258 66.834 1.00 25.73 216 ALA A N 1
ATOM 1625 C CA . ALA A 1 216 ? 27.890 -9.485 67.857 1.00 25.73 216 ALA A CA 1
ATOM 1626 C C . ALA A 1 216 ? 28.560 -8.272 67.157 1.00 25.73 216 ALA A C 1
ATOM 1628 O O . ALA A 1 216 ? 29.008 -8.429 66.029 1.00 25.73 216 ALA A O 1
ATOM 1629 N N . SER A 1 217 ? 28.746 -7.055 67.682 1.00 29.06 217 SER A N 1
ATOM 1630 C CA . SER A 1 217 ? 28.441 -6.355 68.945 1.00 29.06 217 SER A CA 1
ATOM 1631 C C . SER A 1 217 ? 29.086 -4.944 68.865 1.00 29.06 217 SER A C 1
ATOM 1633 O O . SER A 1 217 ? 30.117 -4.821 68.205 1.00 29.06 217 SER A O 1
ATOM 1635 N N . GLY A 1 218 ? 28.560 -3.948 69.600 1.00 27.19 218 GLY A N 1
ATOM 1636 C CA . GLY A 1 218 ? 29.227 -2.672 69.977 1.00 27.19 218 GLY A CA 1
ATOM 1637 C C . GLY A 1 218 ? 28.544 -1.416 69.402 1.00 27.19 218 GLY A C 1
ATOM 1638 O O . GLY A 1 218 ? 28.588 -1.226 68.192 1.00 27.19 218 GLY A O 1
ATOM 1639 N N . GLU A 1 219 ? 27.705 -0.668 70.144 1.00 29.89 219 GLU A N 1
ATOM 1640 C CA . GLU A 1 219 ? 28.019 0.390 71.160 1.00 29.89 219 GLU A CA 1
ATOM 1641 C C . GLU A 1 219 ? 28.851 1.536 70.539 1.00 29.89 219 GLU A C 1
ATOM 1643 O O . GLU A 1 219 ? 29.861 1.262 69.907 1.00 29.89 219 GLU A O 1
ATOM 1648 N N . ASP A 1 220 ? 28.497 2.829 70.521 1.00 29.23 220 ASP A N 1
ATOM 1649 C CA . ASP A 1 220 ? 27.808 3.788 71.415 1.00 29.23 220 ASP A CA 1
ATOM 1650 C C . ASP A 1 220 ? 27.023 4.811 70.537 1.00 29.23 220 ASP A C 1
ATOM 1652 O O . ASP A 1 220 ? 27.311 4.936 69.352 1.00 29.23 220 ASP A O 1
ATOM 1656 N N . GLY A 1 221 ? 26.023 5.617 70.913 1.00 26.20 221 GLY A N 1
ATOM 1657 C CA . GLY A 1 221 ? 25.637 6.271 72.162 1.00 26.20 221 GLY A CA 1
ATOM 1658 C C . GLY A 1 221 ? 25.386 7.774 71.873 1.00 26.20 221 GLY A C 1
ATOM 1659 O O . GLY A 1 221 ? 26.271 8.434 71.342 1.00 26.20 221 GLY A O 1
ATOM 1660 N N . ALA A 1 222 ? 24.193 8.288 72.234 1.00 28.62 222 ALA A N 1
ATOM 1661 C CA . ALA A 1 222 ? 23.804 9.706 72.472 1.00 28.62 222 ALA A CA 1
ATOM 1662 C C . ALA A 1 222 ? 22.624 10.301 71.648 1.00 28.62 222 ALA A C 1
ATOM 1664 O O . ALA A 1 222 ? 22.786 11.023 70.673 1.00 28.62 222 ALA A O 1
ATOM 1665 N N . THR A 1 223 ? 21.414 10.038 72.161 1.00 27.45 223 THR A N 1
ATOM 1666 C CA . THR A 1 223 ? 20.332 10.990 72.527 1.00 27.45 223 THR A CA 1
ATOM 1667 C C . THR A 1 223 ? 19.918 12.156 71.609 1.00 27.45 223 THR A C 1
ATOM 1669 O O . THR A 1 223 ? 20.635 13.141 71.468 1.00 27.45 223 THR A O 1
ATOM 1672 N N . GLY A 1 224 ? 18.631 12.164 71.224 1.00 26.84 224 GLY A N 1
ATOM 1673 C CA . GLY A 1 224 ? 17.888 13.372 70.831 1.00 26.84 224 GLY A CA 1
ATOM 1674 C C . GLY A 1 224 ? 16.452 13.077 70.373 1.00 26.84 224 GLY A C 1
ATOM 1675 O O . GLY A 1 224 ? 16.223 12.703 69.235 1.00 26.84 224 GLY A O 1
ATOM 1676 N N . ARG A 1 225 ? 15.482 13.209 71.280 1.00 29.08 225 ARG A N 1
ATOM 1677 C CA . ARG A 1 225 ? 14.065 12.807 71.169 1.00 29.08 225 ARG A CA 1
ATOM 1678 C C . ARG A 1 225 ? 13.225 13.839 70.389 1.00 29.08 225 ARG A C 1
ATOM 1680 O O . ARG A 1 225 ? 13.175 14.984 70.823 1.00 29.08 225 ARG A O 1
ATOM 1687 N N . ALA A 1 226 ? 12.485 13.429 69.349 1.00 25.88 226 ALA A N 1
ATOM 1688 C CA . ALA A 1 226 ? 11.318 14.166 68.829 1.00 25.88 226 ALA A CA 1
ATOM 1689 C C . ALA A 1 226 ? 10.328 13.248 68.066 1.00 25.88 226 ALA A C 1
ATOM 1691 O O . ALA A 1 226 ? 10.593 12.824 66.951 1.00 25.88 226 ALA A O 1
ATOM 1692 N N . GLN A 1 227 ? 9.210 12.951 68.739 1.00 28.64 227 GLN A N 1
ATOM 1693 C CA . GLN A 1 227 ? 7.847 12.650 68.257 1.00 28.64 227 GLN A CA 1
ATOM 1694 C C . GLN A 1 227 ? 7.631 11.817 66.972 1.00 28.64 227 GLN A C 1
ATOM 1696 O O . GLN A 1 227 ? 7.694 12.320 65.856 1.00 28.64 227 GLN A O 1
ATOM 1701 N N . GLU A 1 228 ? 7.184 10.571 67.178 1.00 25.34 228 GLU A N 1
ATOM 1702 C CA . GLU A 1 228 ? 6.384 9.789 66.227 1.00 25.34 228 GLU A CA 1
ATOM 1703 C C . GLU A 1 228 ? 5.082 10.525 65.864 1.00 25.34 228 GLU A C 1
ATOM 1705 O O . GLU A 1 228 ? 4.231 10.775 66.720 1.00 25.34 228 GLU A O 1
ATOM 1710 N N . ALA A 1 229 ? 4.906 10.810 64.575 1.00 27.84 229 ALA A N 1
ATOM 1711 C CA . ALA A 1 229 ? 3.595 10.920 63.945 1.00 27.84 229 ALA A CA 1
ATOM 1712 C C . ALA A 1 229 ? 3.269 9.556 63.301 1.00 27.84 229 ALA A C 1
ATOM 1714 O O . ALA A 1 229 ? 4.162 8.958 62.695 1.00 27.84 229 ALA A O 1
ATOM 1715 N N . PRO A 1 230 ? 2.038 9.027 63.419 1.00 29.34 230 PRO A N 1
ATOM 1716 C CA . PRO A 1 230 ? 1.710 7.717 62.874 1.00 29.34 230 PRO A CA 1
ATOM 1717 C C . PRO A 1 230 ? 1.654 7.778 61.343 1.00 29.34 230 PRO A C 1
ATOM 1719 O O . PRO A 1 230 ? 0.808 8.462 60.767 1.00 29.34 230 PRO A O 1
ATOM 1722 N N . SER A 1 231 ? 2.543 7.038 60.684 1.00 27.80 231 SER A N 1
ATOM 1723 C CA . SER A 1 231 ? 2.461 6.759 59.249 1.00 27.80 231 SER A CA 1
ATOM 1724 C C . SER A 1 231 ? 1.168 5.984 58.936 1.00 27.80 231 SER A C 1
ATOM 1726 O O . SER A 1 231 ? 0.866 5.012 59.638 1.00 27.80 231 SER A O 1
ATOM 1728 N N . PRO A 1 232 ? 0.390 6.363 57.905 1.00 33.22 232 PRO A N 1
ATOM 1729 C CA . PRO A 1 232 ? -0.815 5.634 57.532 1.00 33.22 232 PRO A CA 1
ATOM 1730 C C . PRO A 1 232 ? -0.447 4.257 56.960 1.00 33.22 232 PRO A C 1
ATOM 1732 O O . PRO A 1 232 ? 0.444 4.129 56.121 1.00 33.22 232 PRO A O 1
ATOM 1735 N N . ARG A 1 233 ? -1.138 3.215 57.439 1.00 31.03 233 ARG A N 1
ATOM 1736 C CA . ARG A 1 233 ? -1.065 1.851 56.893 1.00 31.03 233 ARG A CA 1
ATOM 1737 C C . ARG A 1 233 ? -1.506 1.849 55.417 1.00 31.03 233 ARG A C 1
ATOM 1739 O O . ARG A 1 233 ? -2.469 2.546 55.100 1.00 31.03 233 ARG A O 1
ATOM 1746 N N . PRO A 1 234 ? -0.881 1.050 54.534 1.00 36.97 234 PRO A N 1
ATOM 1747 C CA . PRO A 1 234 ? -1.396 0.844 53.185 1.00 36.97 234 PRO A CA 1
ATOM 1748 C C . PRO A 1 234 ? -2.709 0.047 53.254 1.00 36.97 234 PRO A C 1
ATOM 1750 O O . PRO A 1 234 ? -2.771 -0.988 53.919 1.00 36.97 234 PRO A O 1
ATOM 1753 N N . ALA A 1 235 ? -3.760 0.553 52.604 1.00 33.72 235 ALA A N 1
ATOM 1754 C CA . ALA A 1 235 ? -5.027 -0.158 52.421 1.00 33.72 235 ALA A CA 1
ATOM 1755 C C . ALA A 1 235 ? -4.813 -1.428 51.577 1.00 33.72 235 ALA A C 1
ATOM 1757 O O . ALA A 1 235 ? -3.912 -1.478 50.734 1.00 33.72 235 ALA A O 1
ATOM 1758 N N . SER A 1 236 ? -5.606 -2.470 51.824 1.00 39.53 236 SER A N 1
ATOM 1759 C CA . SER A 1 236 ? -5.441 -3.769 51.158 1.00 39.53 236 SER A CA 1
ATOM 1760 C C . SER A 1 236 ? -5.995 -3.752 49.724 1.00 39.53 236 SER A C 1
ATOM 1762 O O . SER A 1 236 ? -6.962 -3.054 49.436 1.00 39.53 236 SER A O 1
ATOM 1764 N N . ALA A 1 237 ? -5.425 -4.564 48.824 1.00 38.31 237 ALA A N 1
ATOM 1765 C CA . ALA A 1 237 ? -5.827 -4.641 47.411 1.00 38.31 237 ALA A CA 1
ATOM 1766 C C . ALA A 1 237 ? -7.317 -5.005 47.184 1.00 38.31 237 ALA A C 1
ATOM 1768 O O . ALA A 1 237 ? -7.888 -4.672 46.147 1.00 38.31 237 ALA A O 1
ATOM 1769 N N . ALA A 1 238 ? -7.967 -5.646 48.162 1.00 35.12 238 ALA A N 1
ATOM 1770 C CA . ALA A 1 238 ? -9.394 -5.966 48.107 1.00 35.12 238 ALA A CA 1
ATOM 1771 C C . ALA A 1 238 ? -10.282 -4.724 48.324 1.00 35.12 238 ALA A C 1
ATOM 1773 O O . ALA A 1 238 ? -11.286 -4.552 47.639 1.00 35.12 238 ALA A O 1
ATOM 1774 N N . GLU A 1 239 ? -9.880 -3.809 49.214 1.00 40.28 239 GLU A N 1
ATOM 1775 C CA . GLU A 1 239 ? -10.611 -2.556 49.466 1.00 40.28 239 GLU A CA 1
ATOM 1776 C C . GLU A 1 239 ? -10.540 -1.613 48.253 1.00 40.28 239 GLU A C 1
ATOM 1778 O O . GLU A 1 239 ? -11.489 -0.879 47.971 1.00 40.28 239 GLU A O 1
ATOM 1783 N N . THR A 1 240 ? -9.446 -1.661 47.485 1.00 52.75 240 THR A N 1
ATOM 1784 C CA . THR A 1 240 ? -9.299 -0.881 46.248 1.00 52.75 240 THR A CA 1
ATOM 1785 C C . THR A 1 240 ? -10.177 -1.388 45.100 1.00 52.75 240 THR A C 1
ATOM 1787 O O . THR A 1 240 ? -10.678 -0.572 44.324 1.00 52.75 240 THR A O 1
ATOM 1790 N N . GLU A 1 241 ? -10.418 -2.700 44.997 1.00 51.66 241 GLU A N 1
ATOM 1791 C CA . GLU A 1 241 ? -11.295 -3.276 43.963 1.00 51.66 241 GLU A CA 1
ATOM 1792 C C . GLU A 1 241 ? -12.779 -2.976 44.221 1.00 51.66 241 GLU A C 1
ATOM 1794 O O . GLU A 1 241 ? -13.511 -2.632 43.286 1.00 51.66 241 GLU A O 1
ATOM 1799 N N . ASP A 1 242 ? -13.221 -3.024 45.481 1.00 52.94 242 ASP A N 1
ATOM 1800 C CA . ASP A 1 242 ? -14.600 -2.679 45.846 1.00 52.94 242 ASP A CA 1
ATOM 1801 C C . ASP A 1 242 ? -14.884 -1.180 45.654 1.00 52.94 242 ASP A C 1
ATOM 1803 O O . ASP A 1 242 ? -15.897 -0.812 45.051 1.00 52.94 242 ASP A O 1
ATOM 1807 N N . LEU A 1 243 ? -13.945 -0.303 46.031 1.00 60.41 243 LEU A N 1
ATOM 1808 C CA . LEU A 1 243 ? -14.050 1.138 45.770 1.00 60.41 243 LEU A CA 1
ATOM 1809 C C . LEU A 1 243 ? -14.064 1.465 44.267 1.00 60.41 243 LEU A C 1
ATOM 1811 O O . LEU A 1 243 ? -14.785 2.368 43.836 1.00 60.41 243 LEU A O 1
ATOM 1815 N N . ALA A 1 244 ? -13.290 0.748 43.448 1.00 59.44 244 ALA A N 1
ATOM 1816 C CA . ALA A 1 244 ? -13.302 0.926 41.996 1.00 59.44 244 ALA A CA 1
ATOM 1817 C C . ALA A 1 244 ? -14.646 0.500 41.376 1.00 59.44 244 ALA A C 1
ATOM 1819 O O . ALA A 1 244 ? -15.162 1.184 40.486 1.00 59.44 244 ALA A O 1
ATOM 1820 N N . ALA A 1 245 ? -15.247 -0.580 41.877 1.00 61.72 245 ALA A N 1
ATOM 1821 C CA . ALA A 1 245 ? -16.555 -1.046 41.430 1.00 61.72 245 ALA A CA 1
ATOM 1822 C C . ALA A 1 245 ? -17.694 -0.092 41.827 1.00 61.72 245 ALA A C 1
ATOM 1824 O O . ALA A 1 245 ? -18.572 0.192 41.008 1.00 61.72 245 ALA A O 1
ATOM 1825 N N . GLU A 1 246 ? -17.651 0.470 43.037 1.00 67.19 246 GLU A N 1
ATOM 1826 C CA . GLU A 1 246 ? -18.597 1.505 43.471 1.00 67.19 246 GLU A CA 1
ATOM 1827 C C . GLU A 1 246 ? -18.492 2.778 42.618 1.00 67.19 246 GLU A C 1
ATOM 1829 O O . GLU A 1 246 ? -19.515 3.339 42.210 1.00 67.19 246 GLU A O 1
ATOM 1834 N N . ARG A 1 247 ? -17.268 3.216 42.283 1.00 68.88 247 ARG A N 1
ATOM 1835 C CA . ARG A 1 247 ? -17.043 4.339 41.352 1.00 68.88 247 ARG A CA 1
ATOM 1836 C C . ARG A 1 247 ? -17.604 4.028 39.958 1.00 68.88 247 ARG A C 1
ATOM 1838 O O . ARG A 1 247 ? -18.259 4.883 39.364 1.00 68.88 247 ARG A O 1
ATOM 1845 N N . GLY A 1 248 ? -17.410 2.805 39.457 1.00 66.25 248 GLY A N 1
ATOM 1846 C CA . GLY A 1 248 ? -17.959 2.351 38.173 1.00 66.25 248 GLY A CA 1
ATOM 1847 C C . GLY A 1 248 ? -19.490 2.405 38.116 1.00 66.25 248 GLY A C 1
ATOM 1848 O O . GLY A 1 248 ? -20.055 2.921 37.152 1.00 66.25 248 GLY A O 1
ATOM 1849 N N . LEU A 1 249 ? -20.165 1.958 39.181 1.00 71.94 249 LEU A N 1
ATOM 1850 C CA . LEU A 1 249 ? -21.625 2.033 39.302 1.00 71.94 249 LEU A CA 1
ATOM 1851 C C . LEU A 1 249 ? -22.137 3.479 39.393 1.00 71.94 249 LEU A C 1
ATOM 1853 O O . LEU A 1 249 ? -23.160 3.796 38.791 1.00 71.94 249 LEU A O 1
ATOM 1857 N N . ARG A 1 250 ? -21.424 4.377 40.088 1.00 72.94 250 ARG A N 1
ATOM 1858 C CA . ARG A 1 250 ? -21.787 5.807 40.140 1.00 72.94 250 ARG A CA 1
ATOM 1859 C C . ARG A 1 250 ? -21.679 6.485 38.777 1.00 72.94 250 ARG A C 1
ATOM 1861 O O . ARG A 1 250 ? -22.595 7.207 38.395 1.00 72.94 250 ARG A O 1
ATOM 1868 N N . ARG A 1 251 ? -20.602 6.230 38.027 1.00 74.62 251 ARG A N 1
ATOM 1869 C CA . ARG A 1 251 ? -20.426 6.764 36.662 1.00 74.62 251 ARG A CA 1
ATOM 1870 C C . ARG A 1 251 ? -21.530 6.296 35.724 1.00 74.62 251 ARG A C 1
ATOM 1872 O O . ARG A 1 251 ? -22.065 7.093 34.962 1.00 74.62 251 ARG A O 1
ATOM 1879 N N . LEU A 1 252 ? -21.897 5.021 35.823 1.00 74.94 252 LEU A N 1
ATOM 1880 C CA . LEU A 1 252 ? -23.022 4.448 35.093 1.00 74.94 252 LEU A CA 1
ATOM 1881 C C . LEU A 1 252 ? -24.338 5.173 35.432 1.00 74.94 252 LEU A C 1
ATOM 1883 O O . LEU A 1 252 ? -25.051 5.568 34.514 1.00 74.94 252 LEU A O 1
ATOM 1887 N N . SER A 1 253 ? -24.635 5.419 36.713 1.00 77.00 253 SER A N 1
ATOM 1888 C CA . SER A 1 253 ? -25.827 6.183 37.120 1.00 77.00 253 SER A CA 1
ATOM 1889 C C . SER A 1 253 ? -25.833 7.619 36.582 1.00 77.00 253 SER A C 1
ATOM 1891 O O . SER A 1 253 ? -26.835 8.048 36.023 1.00 77.00 253 SER A O 1
ATOM 1893 N N . LEU A 1 254 ? -24.707 8.340 36.658 1.00 75.44 254 LEU A N 1
ATOM 1894 C CA . LEU A 1 254 ? -24.598 9.709 36.123 1.00 75.44 254 LEU A CA 1
ATOM 1895 C C . LEU A 1 254 ? -24.845 9.770 34.609 1.00 75.44 254 LEU A C 1
ATOM 1897 O O . LEU A 1 254 ? -25.431 10.722 34.093 1.00 75.44 254 LEU A O 1
ATOM 1901 N N . LEU A 1 255 ? -24.391 8.747 33.889 1.00 74.56 255 LEU A N 1
ATOM 1902 C CA . LEU A 1 255 ? -24.619 8.613 32.460 1.00 74.56 255 LEU A CA 1
ATOM 1903 C C . LEU A 1 255 ? -26.089 8.295 32.124 1.00 74.56 255 LEU A C 1
ATOM 1905 O O . LEU A 1 255 ? -26.604 8.817 31.133 1.00 74.56 255 LEU A O 1
ATOM 1909 N N . PHE A 1 256 ? -26.774 7.496 32.952 1.00 73.00 256 PHE A N 1
ATOM 1910 C CA . PHE A 1 256 ? -28.219 7.260 32.836 1.00 73.00 256 PHE A CA 1
ATOM 1911 C C . PHE A 1 256 ? -29.025 8.548 33.035 1.00 73.00 256 PHE A C 1
ATOM 1913 O O . PHE A 1 256 ? -29.789 8.919 32.142 1.00 73.00 256 PHE A O 1
ATOM 1920 N N . ASP A 1 257 ? -28.774 9.284 34.122 1.00 74.25 257 ASP A N 1
ATOM 1921 C CA . ASP A 1 257 ? -29.432 10.572 34.410 1.00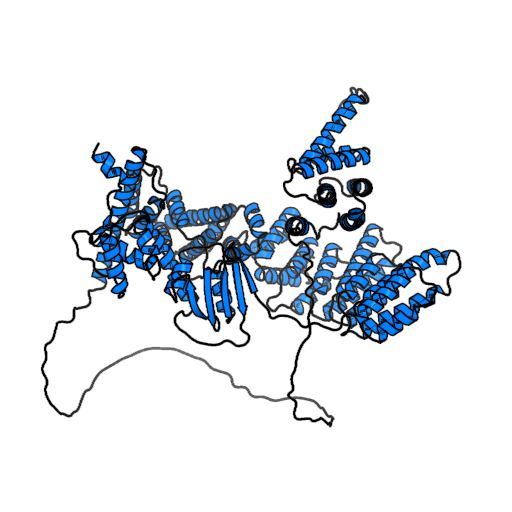 74.25 257 ASP A CA 1
ATOM 1922 C C . ASP A 1 257 ? -29.238 11.574 33.252 1.00 74.25 257 ASP A C 1
ATOM 1924 O O . ASP A 1 257 ? -30.087 12.419 32.937 1.00 74.25 257 ASP A O 1
ATOM 1928 N N . ARG A 1 258 ? -28.101 11.472 32.556 1.00 74.69 258 ARG A N 1
ATOM 1929 C CA . ARG A 1 258 ? -27.795 12.299 31.393 1.00 74.69 258 ARG A CA 1
ATOM 1930 C C . ARG A 1 258 ? -28.573 11.904 30.137 1.00 74.69 258 ARG A C 1
ATOM 1932 O O . ARG A 1 258 ? -29.028 12.790 29.410 1.00 74.69 258 ARG A O 1
ATOM 1939 N N . ILE A 1 259 ? -28.723 10.612 29.855 1.00 72.12 259 ILE A N 1
ATOM 1940 C CA . ILE A 1 259 ? -29.587 10.147 28.757 1.00 72.12 259 ILE A CA 1
ATOM 1941 C C . ILE A 1 259 ? -31.023 10.620 29.005 1.00 72.12 259 ILE A C 1
ATOM 1943 O O . ILE A 1 259 ? -31.639 11.203 28.114 1.00 72.12 259 ILE A O 1
ATOM 1947 N N . GLU A 1 260 ? -31.527 10.460 30.227 1.00 70.31 260 GLU A N 1
ATOM 1948 C CA . GLU A 1 260 ? -32.884 10.882 30.586 1.00 70.31 260 GLU A CA 1
ATOM 1949 C C . GLU A 1 260 ? -33.069 12.401 30.441 1.00 70.31 260 GLU A C 1
ATOM 1951 O O . GLU A 1 260 ? -34.038 12.861 29.832 1.00 70.31 260 GLU A O 1
ATOM 1956 N N . SER A 1 261 ? -32.105 13.200 30.911 1.00 67.94 261 SER A N 1
ATOM 1957 C CA . SER A 1 261 ? -32.165 14.663 30.772 1.00 67.94 261 SER A CA 1
ATOM 1958 C C . SER A 1 261 ? -31.996 15.156 29.330 1.00 67.94 261 SER A C 1
ATOM 1960 O O . SER A 1 261 ? -32.632 16.141 28.953 1.00 67.94 261 SER A O 1
ATOM 1962 N N . THR A 1 262 ? -31.197 14.483 28.495 1.00 65.25 262 THR A N 1
ATOM 1963 C CA . THR A 1 262 ? -31.080 14.817 27.061 1.00 65.25 262 THR A CA 1
ATOM 1964 C C . THR A 1 262 ? -32.337 14.437 26.279 1.00 65.25 262 THR A C 1
ATOM 1966 O O . THR A 1 262 ? -32.782 15.227 25.444 1.00 65.25 262 THR A O 1
ATOM 1969 N N . HIS A 1 263 ? -32.979 13.308 26.598 1.00 64.56 263 HIS A N 1
ATOM 1970 C CA . HIS A 1 263 ? -34.304 12.975 26.065 1.00 64.56 263 HIS A CA 1
ATOM 1971 C C . HIS A 1 263 ? -35.364 14.004 26.480 1.00 64.56 263 HIS A C 1
ATOM 1973 O O . HIS A 1 263 ? -36.138 14.452 25.632 1.00 64.56 263 HIS A O 1
ATOM 1979 N N . ALA A 1 264 ? -35.362 14.447 27.741 1.00 61.19 264 ALA A N 1
ATOM 1980 C CA . ALA A 1 264 ? -36.270 15.493 28.216 1.00 61.19 264 ALA A CA 1
ATOM 1981 C C . ALA A 1 264 ? -36.046 16.843 27.501 1.00 61.19 264 ALA A C 1
ATOM 1983 O O . ALA A 1 264 ? -37.007 17.510 27.120 1.00 61.19 264 ALA A O 1
ATOM 1984 N N . GLN A 1 265 ? -34.789 17.230 27.252 1.00 63.00 265 GLN A N 1
ATOM 1985 C CA . GLN A 1 265 ? -34.444 18.449 26.501 1.00 63.00 265 GLN A CA 1
ATOM 1986 C C . GLN A 1 265 ? -34.849 18.363 25.023 1.00 63.00 265 GLN A C 1
ATOM 1988 O O . GLN A 1 265 ? -35.347 19.342 24.464 1.00 63.00 265 GLN A O 1
ATOM 1993 N N . SER A 1 266 ? -34.691 17.187 24.405 1.00 57.44 266 SER A N 1
ATOM 1994 C CA . SER A 1 266 ? -35.117 16.945 23.025 1.00 57.44 266 SER A CA 1
ATOM 1995 C C . SER A 1 266 ? -36.642 16.972 22.882 1.00 57.44 266 SER A C 1
ATOM 1997 O O . SER A 1 266 ? -37.140 17.506 21.893 1.00 57.44 266 SER A O 1
ATOM 1999 N N . ALA A 1 267 ? -37.388 16.461 23.869 1.00 57.47 267 ALA A N 1
ATOM 2000 C CA . ALA A 1 267 ? -38.848 16.567 23.918 1.00 57.47 267 ALA A CA 1
ATOM 2001 C C . ALA A 1 267 ? -39.332 18.020 24.105 1.00 57.47 267 ALA A C 1
ATOM 2003 O O . ALA A 1 267 ? -40.410 18.375 23.632 1.00 57.47 267 ALA A O 1
ATOM 2004 N N . ALA A 1 268 ? -38.520 18.872 24.740 1.00 52.97 268 ALA A N 1
ATOM 2005 C CA . ALA A 1 268 ? -38.784 20.298 24.937 1.00 52.97 268 ALA A CA 1
ATOM 2006 C C . ALA A 1 268 ? -38.359 21.196 23.749 1.00 52.97 268 ALA A C 1
ATOM 2008 O O . ALA A 1 268 ? -38.459 22.418 23.844 1.00 52.97 268 ALA A O 1
ATOM 2009 N N . GLY A 1 269 ? -37.879 20.626 22.635 1.00 42.00 269 GLY A N 1
ATOM 2010 C CA . GLY A 1 269 ? -37.518 21.379 21.424 1.00 42.00 269 GLY A CA 1
ATOM 2011 C C . GLY A 1 269 ? -36.239 22.219 21.532 1.00 42.00 269 GLY A C 1
ATOM 2012 O O . GLY A 1 269 ? -35.993 23.071 20.677 1.00 42.00 269 GLY A O 1
ATOM 2013 N N . VAL A 1 270 ? -35.414 21.996 22.559 1.00 47.25 270 VAL A N 1
ATOM 2014 C CA . VAL A 1 270 ? -34.122 22.678 22.723 1.00 47.25 270 VAL A CA 1
ATOM 2015 C C . VAL A 1 270 ? -33.059 21.926 21.909 1.00 47.25 270 VAL A C 1
ATOM 2017 O O . VAL A 1 270 ? -32.929 20.712 22.079 1.00 47.25 270 VAL A O 1
ATOM 2020 N N . PRO A 1 271 ? -32.280 22.594 21.032 1.00 42.22 271 PRO A N 1
ATOM 2021 C CA . PRO A 1 271 ? -31.219 21.927 20.287 1.00 42.22 271 PRO A CA 1
ATOM 2022 C C . PRO A 1 271 ? -30.165 21.385 21.257 1.00 42.22 271 PRO A C 1
ATOM 2024 O O . PRO A 1 271 ? -29.601 22.131 22.060 1.00 42.22 271 PRO A O 1
ATOM 2027 N N . ALA A 1 272 ? -29.902 20.080 21.183 1.00 44.56 272 ALA A N 1
ATOM 2028 C CA . ALA A 1 272 ? -28.833 19.447 21.941 1.00 44.56 272 ALA A CA 1
ATOM 2029 C C . ALA A 1 272 ? -27.490 20.092 21.557 1.00 44.56 272 ALA A C 1
ATOM 2031 O O . ALA A 1 272 ? -27.153 20.184 20.375 1.00 44.56 272 ALA A O 1
ATOM 2032 N N . SER A 1 273 ? -26.720 20.554 22.546 1.00 40.25 273 SER A N 1
ATOM 2033 C CA . SER A 1 273 ? -25.352 21.017 22.309 1.00 40.25 273 SER A CA 1
ATOM 2034 C C . SER A 1 273 ? -24.521 19.851 21.762 1.00 40.25 273 SER A C 1
ATOM 2036 O O . SER A 1 273 ? -24.629 18.730 22.258 1.00 40.25 273 SER A O 1
ATOM 2038 N N . GLY A 1 274 ? -23.737 20.101 20.706 1.00 34.88 274 GLY A N 1
ATOM 2039 C CA . GLY A 1 274 ? -23.073 19.101 19.851 1.00 34.88 274 GLY A CA 1
ATOM 2040 C C . GLY A 1 274 ? -21.952 18.267 20.491 1.00 34.88 274 GLY A C 1
ATOM 2041 O O . GLY A 1 274 ? -20.891 18.106 19.896 1.00 34.88 274 GLY A O 1
ATOM 2042 N N . GLY A 1 275 ? -22.156 17.747 21.701 1.00 42.56 275 GLY A N 1
ATOM 2043 C CA . GLY A 1 275 ? -21.269 16.781 22.343 1.00 42.56 275 GLY A CA 1
ATOM 2044 C C . GLY A 1 275 ? -21.477 15.352 21.831 1.00 42.56 275 GLY A C 1
ATOM 2045 O O . GLY A 1 275 ? -22.530 15.016 21.292 1.00 42.56 275 GLY A O 1
ATOM 2046 N N . ALA A 1 276 ? -20.465 14.503 22.036 1.00 47.00 276 ALA A N 1
ATOM 2047 C CA . ALA A 1 276 ? -20.523 13.069 21.759 1.00 47.00 276 ALA A CA 1
ATOM 2048 C C . ALA A 1 276 ? -21.790 12.434 22.364 1.00 47.00 276 ALA A C 1
ATOM 2050 O O . ALA A 1 276 ? -22.175 12.746 23.495 1.00 47.00 276 ALA A O 1
ATOM 2051 N N . SER A 1 277 ? -22.455 11.563 21.599 1.00 57.12 277 SER A N 1
ATOM 2052 C CA . SER A 1 277 ? -23.665 10.873 22.053 1.00 57.12 277 SER A CA 1
ATOM 2053 C C . SER A 1 277 ? -23.344 10.021 23.292 1.00 57.12 277 SER A C 1
ATOM 2055 O O . SER A 1 277 ? -22.517 9.113 23.186 1.00 57.12 277 SER A O 1
ATOM 2057 N N . PRO A 1 278 ? -24.004 10.244 24.449 1.00 65.06 278 PRO A N 1
ATOM 2058 C CA . PRO A 1 278 ? -23.679 9.540 25.695 1.00 65.06 278 PRO A CA 1
ATOM 2059 C C . PRO A 1 278 ? -23.950 8.031 25.606 1.00 65.06 278 PRO A C 1
ATOM 2061 O O . PRO A 1 278 ? -23.405 7.252 26.378 1.00 65.06 278 PRO A O 1
ATOM 2064 N N . ILE A 1 279 ? -24.758 7.601 24.632 1.00 68.31 279 ILE A N 1
ATOM 2065 C CA . ILE A 1 279 ? -25.207 6.218 24.458 1.00 68.31 279 ILE A CA 1
ATOM 2066 C C . ILE A 1 279 ? -24.029 5.245 24.309 1.00 68.31 279 ILE A C 1
ATOM 2068 O O . ILE A 1 279 ? -24.020 4.204 24.961 1.00 68.31 279 ILE A O 1
ATOM 2072 N N . GLY A 1 280 ? -23.030 5.566 23.479 1.00 66.88 280 GLY A N 1
ATOM 2073 C CA . GLY A 1 280 ? -21.871 4.685 23.282 1.00 66.88 280 GLY A CA 1
ATOM 2074 C C . GLY A 1 280 ? -21.095 4.465 24.581 1.00 66.88 280 GLY A C 1
ATOM 2075 O O . GLY A 1 280 ? -20.798 3.333 24.951 1.00 66.88 280 GLY A O 1
ATOM 2076 N N . GLU A 1 281 ? -20.865 5.539 25.332 1.00 70.56 281 GLU A N 1
ATOM 2077 C CA . GLU A 1 281 ? -20.121 5.504 26.593 1.00 70.56 281 GLU A CA 1
ATOM 2078 C C . GLU A 1 281 ? -20.902 4.822 27.722 1.00 70.56 281 GLU A C 1
ATOM 2080 O O . GLU A 1 281 ? -20.311 4.099 28.523 1.00 70.56 281 GLU A O 1
ATOM 2085 N N . THR A 1 282 ? -22.234 4.957 27.748 1.00 72.94 282 THR A N 1
ATOM 2086 C CA . THR A 1 282 ? -23.086 4.217 28.699 1.00 72.94 282 THR A CA 1
ATOM 2087 C C . THR A 1 282 ? -23.005 2.710 28.485 1.00 72.94 282 THR A C 1
ATOM 2089 O O . THR A 1 282 ? -22.960 1.954 29.454 1.00 72.94 282 THR A O 1
ATOM 2092 N N . LEU A 1 283 ? -22.913 2.268 27.226 1.00 72.38 283 LEU A N 1
ATOM 2093 C CA . LEU A 1 283 ? -22.742 0.859 26.881 1.00 72.38 283 LEU A CA 1
ATOM 2094 C C . LEU A 1 283 ? -21.357 0.351 27.292 1.00 72.38 283 LEU A C 1
ATOM 2096 O O . LEU A 1 283 ? -21.262 -0.750 27.837 1.00 72.38 283 LEU A O 1
ATOM 2100 N N . VAL A 1 284 ? -20.301 1.149 27.091 1.00 73.75 284 VAL A N 1
ATOM 2101 C CA . VAL A 1 284 ? -18.943 0.809 27.554 1.00 73.75 284 VAL A CA 1
ATOM 2102 C C . VAL A 1 284 ? -18.907 0.691 29.082 1.00 73.75 284 VAL A C 1
ATOM 2104 O O . VAL A 1 284 ? -18.410 -0.303 29.614 1.00 73.75 284 VAL A O 1
ATOM 2107 N N . ALA A 1 285 ? -19.477 1.666 29.797 1.00 75.00 285 ALA A N 1
ATOM 2108 C CA . ALA A 1 285 ? -19.551 1.655 31.257 1.00 75.00 285 ALA A CA 1
ATOM 2109 C C . ALA A 1 285 ? -20.354 0.452 31.777 1.00 75.00 285 ALA A C 1
ATOM 2111 O O . ALA A 1 285 ? -19.916 -0.211 32.716 1.00 75.00 285 ALA A O 1
ATOM 2112 N N . ALA A 1 286 ? -21.476 0.119 31.132 1.00 77.25 286 ALA A N 1
ATOM 2113 C CA . ALA A 1 286 ? -22.299 -1.030 31.498 1.00 77.25 286 ALA A CA 1
ATOM 2114 C C . ALA A 1 286 ? -21.569 -2.367 31.293 1.00 77.25 286 ALA A C 1
ATOM 2116 O O . ALA A 1 286 ? -21.540 -3.226 32.175 1.00 77.25 286 ALA A O 1
ATOM 2117 N N . ALA A 1 287 ? -20.909 -2.527 30.146 1.00 78.00 287 ALA A N 1
ATOM 2118 C CA . ALA A 1 287 ? -20.124 -3.717 29.833 1.00 78.00 287 ALA A CA 1
ATOM 2119 C C . ALA A 1 287 ? -18.934 -3.926 30.785 1.00 78.00 287 ALA A C 1
ATOM 2121 O O . ALA A 1 287 ? -18.586 -5.068 31.092 1.00 78.00 287 ALA A O 1
ATOM 2122 N N . ASN A 1 288 ? -18.316 -2.843 31.259 1.00 80.50 288 ASN A N 1
ATOM 2123 C CA . ASN A 1 288 ? -17.200 -2.905 32.204 1.00 80.50 288 ASN A CA 1
ATOM 2124 C C . ASN A 1 288 ? -17.648 -3.077 33.663 1.00 80.50 288 ASN A C 1
ATOM 2126 O O . ASN A 1 288 ? -16.930 -3.701 34.440 1.00 80.50 288 ASN A O 1
ATOM 2130 N N . ALA A 1 289 ? -18.819 -2.555 34.041 1.00 77.56 289 ALA A N 1
ATOM 2131 C CA . ALA A 1 289 ? -19.364 -2.693 35.393 1.00 77.56 289 ALA A CA 1
ATOM 2132 C C . ALA A 1 289 ? -20.010 -4.066 35.649 1.00 77.56 289 ALA A C 1
ATOM 2134 O O . ALA A 1 289 ? -20.122 -4.485 36.802 1.00 77.56 289 ALA A O 1
ATOM 2135 N N . ALA A 1 290 ? -20.456 -4.760 34.599 1.00 80.25 290 ALA A N 1
ATOM 2136 C CA . ALA A 1 290 ? -21.070 -6.075 34.724 1.00 80.25 290 ALA A CA 1
ATOM 2137 C C . ALA A 1 290 ? -20.052 -7.141 35.164 1.00 80.25 290 ALA A C 1
ATOM 2139 O O . ALA A 1 290 ? -19.022 -7.334 34.522 1.00 80.25 290 ALA A O 1
ATOM 2140 N N . ARG A 1 291 ? -20.379 -7.893 36.221 1.00 77.31 291 ARG A N 1
ATOM 2141 C CA . ARG A 1 291 ? -19.581 -9.031 36.714 1.00 77.31 291 ARG A CA 1
ATOM 2142 C C . ARG A 1 291 ? -20.132 -10.374 36.236 1.00 77.31 291 ARG A C 1
ATOM 2144 O O . ARG A 1 291 ? -19.454 -11.397 36.335 1.00 77.31 291 ARG A O 1
ATOM 2151 N N . SER A 1 292 ? -21.357 -10.388 35.705 1.00 77.75 292 SER A N 1
ATOM 2152 C CA . SER A 1 292 ? -22.022 -11.592 35.207 1.00 77.75 292 SER A CA 1
ATOM 2153 C C . SER A 1 292 ? -22.858 -11.349 33.939 1.00 77.75 292 SER A C 1
ATOM 2155 O O . SER A 1 292 ? -23.304 -10.226 33.682 1.00 77.75 292 SER A O 1
ATOM 2157 N N . PRO A 1 293 ? -23.173 -12.414 33.170 1.00 75.81 293 PRO A N 1
ATOM 2158 C CA . PRO A 1 293 ? -24.095 -12.333 32.034 1.00 75.81 293 PRO A CA 1
ATOM 2159 C C . PRO A 1 293 ? -25.490 -11.806 32.397 1.00 75.81 293 PRO A C 1
ATOM 2161 O O . PRO A 1 293 ? -26.149 -11.183 31.567 1.00 75.81 293 PRO A O 1
ATOM 2164 N N . HIS A 1 294 ? -25.960 -12.074 33.620 1.00 76.75 294 HIS A N 1
ATOM 2165 C CA . HIS A 1 294 ? -27.267 -11.617 34.089 1.00 76.75 294 HIS A CA 1
ATOM 2166 C C . HIS A 1 294 ? -27.266 -10.108 34.366 1.00 76.75 294 HIS A C 1
ATOM 2168 O O . HIS A 1 294 ? -28.170 -9.405 33.921 1.00 76.75 294 HIS A O 1
ATOM 2174 N N . GLU A 1 295 ? -26.233 -9.602 35.042 1.00 79.25 295 GLU A N 1
ATOM 2175 C CA . GLU A 1 295 ? -26.080 -8.167 35.317 1.00 79.25 295 GLU A CA 1
ATOM 2176 C C . GLU A 1 295 ? -25.972 -7.348 34.033 1.00 79.25 295 GLU A C 1
ATOM 2178 O O . GLU A 1 295 ? -26.651 -6.330 33.906 1.00 79.25 295 GLU A O 1
ATOM 2183 N N . LEU A 1 296 ? -25.204 -7.825 33.046 1.00 78.94 296 LEU A N 1
ATOM 2184 C CA . LEU A 1 296 ? -25.107 -7.159 31.747 1.00 78.94 296 LEU A CA 1
ATOM 2185 C C . LEU A 1 296 ? -26.485 -7.042 31.078 1.00 78.94 296 LEU A C 1
ATOM 2187 O O . LEU A 1 296 ? -26.866 -5.965 30.626 1.00 78.94 296 LEU A O 1
ATOM 2191 N N . ARG A 1 297 ? -27.277 -8.125 31.061 1.00 75.19 297 ARG A N 1
ATOM 2192 C CA . ARG A 1 297 ? -28.647 -8.098 30.513 1.00 75.19 297 ARG A CA 1
ATOM 2193 C C . ARG A 1 297 ? -29.548 -7.125 31.266 1.00 75.19 297 ARG A C 1
ATOM 2195 O O . ARG A 1 297 ? -30.321 -6.411 30.636 1.00 75.19 297 ARG A O 1
ATOM 2202 N N . GLN A 1 298 ? -29.443 -7.080 32.591 1.00 80.81 298 GLN A N 1
ATOM 2203 C CA . GLN A 1 298 ? -30.235 -6.170 33.414 1.00 80.81 298 GLN A CA 1
ATOM 2204 C C . GLN A 1 298 ? -29.890 -4.702 33.131 1.00 80.81 298 GLN A C 1
ATOM 2206 O O . GLN A 1 298 ? -30.792 -3.871 33.038 1.00 80.81 298 GLN A O 1
ATOM 2211 N N . GLN A 1 299 ? -28.607 -4.375 32.960 1.00 77.62 299 GLN A N 1
ATOM 2212 C CA . GLN A 1 299 ? -28.177 -3.017 32.622 1.00 77.62 299 GLN A CA 1
ATOM 2213 C C . GLN A 1 299 ? -28.603 -2.611 31.204 1.00 77.62 299 GLN A C 1
ATOM 2215 O O . GLN A 1 299 ? -29.071 -1.491 31.006 1.00 77.62 299 GLN A O 1
ATOM 2220 N N . LEU A 1 300 ? -28.545 -3.531 30.236 1.00 75.81 300 LEU A N 1
ATOM 2221 C CA . LEU A 1 300 ? -29.062 -3.286 28.885 1.00 75.81 300 LEU A CA 1
ATOM 2222 C C . LEU A 1 300 ? -30.585 -3.101 28.860 1.00 75.81 300 LEU A C 1
ATOM 2224 O O . LEU A 1 300 ? -31.076 -2.230 28.148 1.00 75.81 300 LEU A O 1
ATOM 2228 N N . ALA A 1 301 ? -31.334 -3.851 29.673 1.00 75.69 301 ALA A N 1
ATOM 2229 C CA . ALA A 1 301 ? -32.781 -3.669 29.801 1.00 75.69 301 ALA A CA 1
ATOM 2230 C C . ALA A 1 301 ? -33.144 -2.283 30.366 1.00 75.69 301 ALA A C 1
ATOM 2232 O O . ALA A 1 301 ? -34.113 -1.673 29.919 1.00 75.69 301 ALA A O 1
ATOM 2233 N N . ARG A 1 302 ? -32.337 -1.746 31.296 1.00 76.19 302 ARG A N 1
ATOM 2234 C CA . ARG A 1 302 ? -32.507 -0.369 31.800 1.00 76.19 302 ARG A CA 1
ATOM 2235 C C . ARG A 1 302 ? -32.268 0.681 30.713 1.00 76.19 302 ARG A C 1
ATOM 2237 O O . ARG A 1 302 ? -33.022 1.644 30.616 1.00 76.19 302 ARG A O 1
ATOM 2244 N N . LEU A 1 303 ? -31.263 0.472 29.863 1.00 72.25 303 LEU A N 1
ATOM 2245 C CA . LEU A 1 303 ? -30.996 1.337 28.709 1.00 72.25 303 LEU A CA 1
ATOM 2246 C C . LEU A 1 303 ? -32.137 1.309 27.681 1.00 72.25 303 LEU A C 1
ATOM 2248 O O . LEU A 1 303 ? -32.500 2.350 27.140 1.00 72.25 303 LEU A O 1
ATOM 2252 N N . GLN A 1 304 ? -32.747 0.142 27.458 1.00 71.81 304 GLN A N 1
ATOM 2253 C CA . GLN A 1 304 ? -33.928 0.015 26.598 1.00 71.81 304 GLN A CA 1
ATOM 2254 C C . GLN A 1 304 ? -35.132 0.777 27.170 1.00 71.81 304 GLN A C 1
ATOM 2256 O O . GLN A 1 304 ? -35.803 1.493 26.432 1.00 71.81 304 GLN A O 1
ATOM 2261 N N . SER A 1 305 ? -35.375 0.696 28.486 1.00 68.81 305 SER A N 1
ATOM 2262 C CA . SER A 1 305 ? -36.448 1.476 29.123 1.00 68.81 305 SER A CA 1
ATOM 2263 C C . SER A 1 305 ? -36.219 2.993 29.090 1.00 68.81 305 SER A C 1
ATOM 2265 O O . SER A 1 305 ? -37.186 3.740 29.185 1.00 68.81 305 SER A O 1
ATOM 2267 N N . ALA A 1 306 ? -34.972 3.445 28.917 1.00 64.56 306 ALA A N 1
ATOM 2268 C CA . ALA A 1 306 ? -34.594 4.859 28.866 1.00 64.56 306 ALA A CA 1
ATOM 2269 C C . ALA A 1 306 ? -34.645 5.482 27.451 1.00 64.56 306 ALA A C 1
ATOM 2271 O O . ALA A 1 306 ? -34.220 6.622 27.281 1.00 64.56 306 ALA A O 1
ATOM 2272 N N . GLY A 1 307 ? -35.164 4.766 26.441 1.00 59.31 307 GLY A N 1
ATOM 2273 C CA . GLY A 1 307 ? -35.424 5.323 25.103 1.00 59.31 307 GLY A CA 1
ATOM 2274 C C . GLY A 1 307 ? -34.549 4.788 23.964 1.00 59.31 307 GLY A C 1
ATOM 2275 O O . GLY A 1 307 ? -34.639 5.289 22.844 1.00 59.31 307 GLY A O 1
ATOM 2276 N N . LEU A 1 308 ? -33.722 3.762 24.202 1.00 63.47 308 LEU A N 1
ATOM 2277 C CA . LEU A 1 308 ? -32.991 3.071 23.134 1.00 63.47 308 LEU A CA 1
ATOM 2278 C C . LEU A 1 308 ? -33.837 1.941 22.540 1.00 63.47 308 LEU A C 1
ATOM 2280 O O . LEU A 1 308 ? -33.831 0.810 23.033 1.00 63.47 308 LEU A O 1
ATOM 2284 N N . GLU A 1 309 ? -34.555 2.241 21.461 1.00 54.19 309 GLU A N 1
ATOM 2285 C CA . GLU A 1 309 ? -35.318 1.233 20.724 1.00 54.19 309 GLU A CA 1
ATOM 2286 C C . GLU A 1 309 ? -34.377 0.184 20.097 1.00 54.19 309 GLU A C 1
ATOM 2288 O O . GLU A 1 309 ? -33.408 0.514 19.415 1.00 54.19 309 GLU A O 1
ATOM 2293 N N . ASN A 1 310 ? -34.672 -1.100 20.332 1.00 55.41 310 ASN A N 1
ATOM 2294 C CA . ASN A 1 310 ? -34.018 -2.264 19.716 1.00 55.41 310 ASN A CA 1
ATOM 2295 C C . ASN A 1 310 ? -32.492 -2.387 19.919 1.00 55.41 310 ASN A C 1
ATOM 2297 O O . ASN A 1 310 ? -31.766 -2.679 18.969 1.00 55.41 310 ASN A O 1
ATOM 2301 N N . VAL A 1 311 ? -31.991 -2.260 21.160 1.00 61.00 311 VAL A N 1
ATOM 2302 C CA . VAL A 1 311 ? -30.593 -2.626 21.484 1.00 61.00 311 VAL A CA 1
ATOM 2303 C C . VAL A 1 311 ? -30.399 -4.139 21.335 1.00 61.00 311 VAL A C 1
ATOM 2305 O O . VAL A 1 311 ? -30.602 -4.909 22.278 1.00 61.00 311 VAL A O 1
ATOM 2308 N N . THR A 1 312 ? -30.026 -4.575 20.135 1.00 66.19 312 THR A N 1
ATOM 2309 C CA . THR A 1 312 ? -29.520 -5.922 19.864 1.00 66.19 312 THR A CA 1
ATOM 2310 C C . THR A 1 312 ? -28.023 -5.979 20.154 1.00 66.19 312 THR A C 1
ATOM 2312 O O . THR A 1 312 ? -27.335 -4.958 20.203 1.00 66.19 312 THR A O 1
ATOM 2315 N N . PHE A 1 313 ? -27.484 -7.185 20.317 1.00 65.56 313 PHE A N 1
ATOM 2316 C CA . PHE A 1 313 ? -26.044 -7.369 20.494 1.00 65.56 313 PHE A CA 1
ATOM 2317 C C . PHE A 1 313 ? -25.222 -6.766 19.339 1.00 65.56 313 PHE A C 1
ATOM 2319 O O . PHE A 1 313 ? -24.159 -6.205 19.579 1.00 65.56 313 PHE A O 1
ATOM 2326 N N . GLU A 1 314 ? -25.731 -6.825 18.107 1.00 66.75 314 GLU A N 1
ATOM 2327 C CA . GLU A 1 314 ? -25.076 -6.245 16.927 1.00 66.75 314 GLU A CA 1
ATOM 2328 C C . GLU A 1 314 ? -24.998 -4.719 17.025 1.00 66.75 314 GLU A C 1
ATOM 2330 O O . GLU A 1 314 ? -23.912 -4.158 16.902 1.00 66.75 314 GLU A O 1
ATOM 2335 N N . THR A 1 315 ? -26.101 -4.054 17.387 1.00 68.62 315 THR A N 1
ATOM 2336 C CA . THR A 1 315 ? -26.108 -2.593 17.605 1.00 68.62 315 THR A CA 1
ATOM 2337 C C . THR A 1 315 ? -25.222 -2.161 18.778 1.00 68.62 315 THR A C 1
ATOM 2339 O O . THR A 1 315 ? -24.658 -1.065 18.775 1.00 68.62 315 THR A O 1
ATOM 2342 N N . LEU A 1 316 ? -25.066 -3.023 19.788 1.00 71.88 316 LEU A N 1
ATOM 2343 C CA . LEU A 1 316 ? -24.154 -2.794 20.904 1.00 71.88 316 LEU A CA 1
ATOM 2344 C C . LEU A 1 316 ? -22.702 -2.880 20.433 1.00 71.88 316 LEU A C 1
ATOM 2346 O O . LEU A 1 316 ? -21.915 -1.980 20.715 1.00 71.88 316 LEU A O 1
ATOM 2350 N N . LEU A 1 317 ? -22.352 -3.926 19.685 1.00 72.19 317 LEU A N 1
ATOM 2351 C CA . LEU A 1 317 ? -20.996 -4.118 19.183 1.00 72.19 317 LEU A CA 1
ATOM 2352 C C . LEU A 1 317 ? -20.599 -3.027 18.176 1.00 72.19 317 LEU A C 1
ATOM 2354 O O . LEU A 1 317 ? -19.469 -2.546 18.194 1.00 72.19 317 LEU A O 1
ATOM 2358 N N . GLU A 1 318 ? -21.542 -2.576 17.354 1.00 73.31 318 GLU A N 1
ATOM 2359 C CA . GLU A 1 318 ? -21.395 -1.405 16.484 1.00 73.31 318 GLU A CA 1
ATOM 2360 C C . GLU A 1 318 ? -21.019 -0.156 17.260 1.00 73.31 318 GLU A C 1
ATOM 2362 O O . GLU A 1 318 ? -20.004 0.472 16.974 1.00 73.31 318 GLU A O 1
ATOM 2367 N N . LYS A 1 319 ? -21.808 0.186 18.279 1.00 74.69 319 LYS A N 1
ATOM 2368 C CA . LYS A 1 319 ? -21.574 1.392 19.077 1.00 74.69 319 LYS A CA 1
ATOM 2369 C C . LYS A 1 319 ? -20.261 1.313 19.860 1.00 74.69 319 LYS A C 1
ATOM 2371 O O . LYS A 1 319 ? -19.566 2.320 19.956 1.00 74.69 319 LYS A O 1
ATOM 2376 N N . LEU A 1 320 ? -19.894 0.132 20.366 1.00 72.38 320 LEU A N 1
ATOM 2377 C CA . LEU A 1 320 ? -18.613 -0.084 21.051 1.00 72.38 320 LEU A CA 1
ATOM 2378 C C . LEU A 1 320 ? -17.416 0.015 20.097 1.00 72.38 320 LEU A C 1
ATOM 2380 O O . LEU A 1 320 ? -16.399 0.604 20.447 1.00 72.38 320 LEU A O 1
ATOM 2384 N N . THR A 1 321 ? -17.525 -0.546 18.890 1.00 70.94 321 THR A N 1
ATOM 2385 C CA . THR A 1 321 ? -16.432 -0.504 17.905 1.00 70.94 321 THR A CA 1
ATOM 2386 C C . THR A 1 321 ? -16.311 0.856 17.219 1.00 70.94 321 THR A C 1
ATOM 2388 O O . THR A 1 321 ? -15.200 1.267 16.903 1.00 70.94 321 THR A O 1
ATOM 2391 N N . ALA A 1 322 ? -17.408 1.606 17.071 1.00 68.88 322 ALA A N 1
ATOM 2392 C CA . ALA A 1 322 ? -17.391 2.990 16.595 1.00 68.88 322 ALA A CA 1
ATOM 2393 C C . ALA A 1 322 ? -16.687 3.950 17.574 1.00 68.88 322 ALA A C 1
ATOM 2395 O O . ALA A 1 322 ? -16.109 4.950 17.145 1.00 68.88 322 ALA A O 1
ATOM 2396 N N . ALA A 1 323 ? -16.701 3.634 18.875 1.00 65.56 323 ALA A N 1
ATOM 2397 C CA . ALA A 1 323 ? -15.966 4.377 19.898 1.00 65.56 323 ALA A CA 1
ATOM 2398 C C . ALA A 1 323 ? -14.445 4.133 19.843 1.00 65.56 323 ALA A C 1
ATOM 2400 O O . ALA A 1 323 ? -13.684 4.878 20.459 1.00 65.56 323 ALA A O 1
ATOM 2401 N N . LEU A 1 324 ? -13.979 3.124 19.093 1.00 65.81 324 LEU A N 1
ATOM 2402 C CA . LEU A 1 324 ? -12.550 2.882 18.927 1.00 65.81 324 LEU A CA 1
ATOM 2403 C C . LEU A 1 324 ? -11.915 3.974 18.045 1.00 65.81 324 LEU A C 1
ATOM 2405 O O . LEU A 1 324 ? -12.493 4.365 17.017 1.00 65.81 324 LEU A O 1
ATOM 2409 N N . PRO A 1 325 ? -10.714 4.461 18.412 1.00 57.31 325 PRO A N 1
ATOM 2410 C CA . PRO A 1 325 ? -9.991 5.433 17.607 1.00 57.31 325 PRO A CA 1
ATOM 2411 C C . PRO A 1 325 ? -9.719 4.889 16.197 1.00 57.31 325 PRO A C 1
ATOM 2413 O O . PRO A 1 325 ? -9.442 3.709 16.005 1.00 57.31 325 PRO A O 1
ATOM 2416 N N . ALA A 1 326 ? -9.777 5.771 15.196 1.00 54.50 326 ALA A N 1
ATOM 2417 C CA . ALA A 1 326 ? -9.614 5.409 13.785 1.00 54.50 326 ALA A CA 1
ATOM 2418 C C . ALA A 1 326 ? -8.170 5.032 13.381 1.00 54.50 326 ALA A C 1
ATOM 2420 O O . ALA A 1 326 ? -7.932 4.671 12.230 1.00 54.50 326 ALA A O 1
ATOM 2421 N N . TRP A 1 327 ? -7.199 5.119 14.296 1.00 56.34 327 TRP A N 1
ATOM 2422 C CA . TRP A 1 327 ? -5.781 4.884 14.022 1.00 56.34 327 TRP A CA 1
ATOM 2423 C C . TRP A 1 327 ? -5.274 3.578 14.640 1.00 56.34 327 TRP A C 1
ATOM 2425 O O . TRP A 1 327 ? -5.670 3.186 15.733 1.00 56.34 327 TRP A O 1
ATOM 2435 N N . THR A 1 328 ? -4.368 2.910 13.924 1.00 54.50 328 THR A N 1
ATOM 2436 C CA . THR A 1 328 ? -3.811 1.597 14.281 1.00 54.50 328 THR A CA 1
ATOM 2437 C C . THR A 1 328 ? -2.457 1.715 14.952 1.00 54.50 328 THR A C 1
ATOM 2439 O O . THR A 1 328 ? -1.597 2.456 14.477 1.00 54.50 328 THR A O 1
ATOM 2442 N N . VAL A 1 329 ? -2.219 0.884 15.963 1.00 48.78 329 VAL A N 1
ATOM 2443 C CA . VAL A 1 329 ? -0.868 0.518 16.399 1.00 48.78 329 VAL A CA 1
ATOM 2444 C C . VAL A 1 329 ? -0.583 -0.889 15.893 1.00 48.78 329 VAL A C 1
ATOM 2446 O O . VAL A 1 329 ? -1.362 -1.806 16.139 1.00 48.78 329 VAL A O 1
ATOM 2449 N N . ALA A 1 330 ? 0.522 -1.060 15.165 1.00 46.84 330 ALA A N 1
ATOM 2450 C CA . ALA A 1 330 ? 0.951 -2.338 14.597 1.00 46.84 330 ALA A CA 1
ATOM 2451 C C . ALA A 1 330 ? 1.558 -3.275 15.663 1.00 46.84 330 ALA A C 1
ATOM 2453 O O . ALA A 1 330 ? 2.630 -3.836 15.453 1.00 46.84 330 ALA A O 1
ATOM 2454 N N . SER A 1 331 ? 0.912 -3.412 16.825 1.00 42.66 331 SER A N 1
ATOM 2455 C CA . SER A 1 331 ? 1.424 -4.240 17.917 1.00 42.66 331 SER A CA 1
ATOM 2456 C C . SER A 1 331 ? 0.475 -5.382 18.261 1.00 42.66 331 SER A C 1
ATOM 2458 O O . SER A 1 331 ? -0.725 -5.179 18.454 1.00 42.66 331 SER A O 1
ATOM 2460 N N . ASN A 1 332 ? 1.053 -6.577 18.400 1.00 45.03 332 ASN A N 1
ATOM 2461 C CA . ASN A 1 332 ? 0.396 -7.763 18.955 1.00 45.03 332 ASN A CA 1
ATOM 2462 C C . ASN A 1 332 ? -0.024 -7.565 20.429 1.00 45.03 332 ASN A C 1
ATOM 2464 O O . ASN A 1 332 ? -0.836 -8.334 20.947 1.00 45.03 332 ASN A O 1
ATOM 2468 N N . ASP A 1 333 ? 0.443 -6.496 21.082 1.00 49.09 333 ASP A N 1
ATOM 2469 C CA . ASP A 1 333 ? 0.207 -6.210 22.497 1.00 49.09 333 ASP A CA 1
ATOM 2470 C C . ASP A 1 333 ? -1.028 -5.325 22.748 1.00 49.09 333 ASP A C 1
ATOM 2472 O O . ASP A 1 333 ? -1.001 -4.419 23.582 1.00 49.09 333 ASP A O 1
ATOM 2476 N N . LEU A 1 334 ? -2.172 -5.601 22.102 1.00 51.84 334 LEU A N 1
ATOM 2477 C CA . LEU A 1 334 ? -3.437 -4.941 22.493 1.00 51.84 334 LEU A CA 1
ATOM 2478 C C . LEU A 1 334 ? -3.855 -5.265 23.946 1.00 51.84 334 LEU A C 1
ATOM 2480 O O . LEU A 1 334 ? -4.808 -4.687 24.458 1.00 51.84 334 LEU A O 1
ATOM 2484 N N . GLN A 1 335 ? -3.203 -6.221 24.621 1.00 49.16 335 GLN A N 1
ATOM 2485 C CA . GLN A 1 335 ? -3.394 -6.446 26.060 1.00 49.16 335 GLN A CA 1
ATOM 2486 C C . GLN A 1 335 ? -2.721 -5.362 26.916 1.00 49.16 335 GLN A C 1
ATOM 2488 O O . GLN A 1 335 ? -3.234 -5.048 27.985 1.00 49.16 335 GLN A O 1
ATOM 2493 N N . ALA A 1 336 ? -1.628 -4.757 26.436 1.00 47.28 336 ALA A N 1
ATOM 2494 C CA . ALA A 1 336 ? -0.972 -3.628 27.099 1.00 47.28 336 ALA A CA 1
ATOM 2495 C C . ALA A 1 336 ? -1.761 -2.319 26.929 1.00 47.28 336 ALA A C 1
ATOM 2497 O O . ALA A 1 336 ? -1.660 -1.409 27.752 1.00 47.28 336 ALA A O 1
ATOM 2498 N N . ILE A 1 337 ? -2.586 -2.230 25.880 1.00 54.12 337 ILE A N 1
ATOM 2499 C CA . ILE A 1 337 ? -3.536 -1.135 25.701 1.00 54.12 337 ILE A CA 1
ATOM 2500 C C . ILE A 1 337 ? -4.693 -1.373 26.675 1.00 54.12 337 ILE A C 1
ATOM 2502 O O . ILE A 1 337 ? -5.644 -2.091 26.368 1.00 54.12 337 ILE A O 1
ATOM 2506 N N . GLY A 1 338 ? -4.621 -0.765 27.860 1.00 58.78 338 GLY A N 1
ATOM 2507 C CA . GLY A 1 338 ? -5.693 -0.756 28.866 1.00 58.78 338 GLY A CA 1
ATOM 2508 C C . GLY A 1 338 ? -6.936 0.037 28.436 1.00 58.78 338 GLY A C 1
ATOM 2509 O O . GLY A 1 338 ? -7.468 0.800 29.232 1.00 58.78 338 GLY A O 1
ATOM 2510 N N . SER A 1 339 ? -7.359 -0.086 27.173 1.00 71.25 339 SER A N 1
ATOM 2511 C CA . SER A 1 339 ? -8.511 0.606 26.594 1.00 71.25 339 SER A CA 1
ATOM 2512 C C . SER A 1 339 ? -9.811 0.062 27.200 1.00 71.25 339 SER A C 1
ATOM 2514 O O . SER A 1 339 ? -10.143 -1.111 26.983 1.00 71.25 339 SER A O 1
ATOM 2516 N N . PRO A 1 340 ? -10.583 0.881 27.934 1.00 70.88 340 PRO A N 1
ATOM 2517 C CA . PRO A 1 340 ? -11.891 0.482 28.447 1.00 70.88 340 PRO A CA 1
ATOM 2518 C C . PRO A 1 340 ? -12.895 0.091 27.350 1.00 70.88 340 PRO A C 1
ATOM 2520 O O . PRO A 1 340 ? -13.745 -0.765 27.602 1.00 70.88 340 PRO A O 1
ATOM 2523 N N . SER A 1 341 ? -12.796 0.650 26.140 1.00 73.06 341 SER A N 1
ATOM 2524 C CA . SER A 1 341 ? -13.663 0.283 25.006 1.00 73.06 341 SER A CA 1
ATOM 2525 C C . SER A 1 341 ? -13.349 -1.124 24.468 1.00 73.06 341 SER A C 1
ATOM 2527 O O . SER A 1 341 ? -14.258 -1.934 24.269 1.00 73.06 341 SER A O 1
ATOM 2529 N N . LEU A 1 342 ? -12.064 -1.476 24.322 1.00 74.75 342 LEU A N 1
ATOM 2530 C CA . LEU A 1 342 ? -11.648 -2.844 23.969 1.00 74.75 342 LEU A CA 1
ATOM 2531 C C . LEU A 1 342 ? -12.004 -3.850 25.069 1.00 74.75 342 LEU A C 1
ATOM 2533 O O . LEU A 1 342 ? -12.446 -4.965 24.776 1.00 74.75 342 LEU A O 1
ATOM 2537 N N . GLN A 1 343 ? -11.853 -3.453 26.335 1.00 76.38 343 GLN A N 1
ATOM 2538 C CA . GLN A 1 343 ? -12.214 -4.295 27.471 1.00 76.38 343 GLN A CA 1
ATOM 2539 C C . GLN A 1 343 ? -13.723 -4.565 27.529 1.00 76.38 343 GLN A C 1
ATOM 2541 O O . GLN A 1 343 ? -14.126 -5.705 27.767 1.00 76.38 343 GLN A O 1
ATOM 2546 N N . ALA A 1 344 ? -14.553 -3.570 27.203 1.00 77.44 344 ALA A N 1
ATOM 2547 C CA . ALA A 1 344 ? -15.995 -3.747 27.084 1.00 77.44 344 ALA A CA 1
ATOM 2548 C C . ALA A 1 344 ? -16.351 -4.780 26.008 1.00 77.44 344 ALA A C 1
ATOM 2550 O O . ALA A 1 344 ? -17.148 -5.678 26.276 1.00 77.44 344 ALA A O 1
ATOM 2551 N N . VAL A 1 345 ? -15.720 -4.732 24.827 1.00 79.44 345 VAL A N 1
ATOM 2552 C CA . VAL A 1 345 ? -15.940 -5.747 23.778 1.00 79.44 345 VAL A CA 1
ATOM 2553 C C . VAL A 1 345 ? -15.509 -7.143 24.254 1.00 79.44 345 VAL A C 1
ATOM 2555 O O . VAL A 1 345 ? -16.250 -8.107 24.056 1.00 79.44 345 VAL A O 1
ATOM 2558 N N . ARG A 1 346 ? -14.367 -7.273 24.950 1.00 80.00 346 ARG A N 1
ATOM 2559 C CA . ARG A 1 346 ? -13.919 -8.556 25.537 1.00 80.00 346 ARG A CA 1
ATOM 2560 C C . ARG A 1 346 ? -14.923 -9.114 26.543 1.00 80.00 346 ARG A C 1
ATOM 2562 O O . ARG A 1 346 ? -15.298 -10.283 26.453 1.00 80.00 346 ARG A O 1
ATOM 2569 N N . ASN A 1 347 ? -15.379 -8.282 27.476 1.00 80.38 347 ASN A N 1
ATOM 2570 C CA . ASN A 1 347 ? -16.373 -8.650 28.482 1.00 80.38 347 ASN A CA 1
ATOM 2571 C C . ASN A 1 347 ? -17.681 -9.088 27.821 1.00 80.38 347 ASN A C 1
ATOM 2573 O O . ASN A 1 347 ? -18.261 -10.115 28.169 1.00 80.38 347 ASN A O 1
ATOM 2577 N N . VAL A 1 348 ? -18.104 -8.349 26.801 1.00 79.12 348 VAL A N 1
ATOM 2578 C CA . VAL A 1 348 ? -19.286 -8.657 26.005 1.00 79.12 348 VAL A CA 1
ATOM 2579 C C . VAL A 1 348 ? -19.133 -9.993 25.278 1.00 79.12 348 VAL A C 1
ATOM 2581 O O . VAL A 1 348 ? -20.098 -10.741 25.243 1.00 79.12 348 VAL A O 1
ATOM 2584 N N . VAL A 1 349 ? -17.969 -10.389 24.762 1.00 80.25 349 VAL A N 1
ATOM 2585 C CA . VAL A 1 349 ? -17.799 -11.743 24.191 1.00 80.25 349 VAL A CA 1
ATOM 2586 C C . VAL A 1 349 ? -17.803 -12.817 25.289 1.00 80.25 349 VAL A C 1
ATOM 2588 O O . VAL A 1 349 ? -18.539 -13.800 25.179 1.00 80.25 349 VAL A O 1
ATOM 2591 N N . ARG A 1 350 ? -17.067 -12.592 26.385 1.00 78.81 350 ARG A N 1
ATOM 2592 C CA . ARG A 1 350 ? -16.910 -13.535 27.509 1.00 78.81 350 ARG A CA 1
ATOM 2593 C C . ARG A 1 350 ? -18.219 -13.822 28.250 1.00 78.81 350 ARG A C 1
ATOM 2595 O O . ARG A 1 350 ? -18.491 -14.954 28.638 1.00 78.81 350 ARG A O 1
ATOM 2602 N N . TYR A 1 351 ? -19.077 -12.822 28.437 1.00 77.50 351 TYR A N 1
ATOM 2603 C CA . TYR A 1 351 ? -20.349 -12.974 29.152 1.00 77.50 351 TYR A CA 1
ATOM 2604 C C . TYR A 1 351 ? -21.472 -13.568 28.280 1.00 77.50 351 TYR A C 1
ATOM 2606 O O . TYR A 1 351 ? -22.653 -13.264 28.470 1.00 77.50 351 TYR A O 1
ATOM 2614 N N . SER A 1 352 ? -21.135 -14.411 27.298 1.00 69.31 352 SER A N 1
ATOM 2615 C CA . SER A 1 352 ? -22.111 -15.136 26.471 1.00 69.31 352 SER A CA 1
ATOM 2616 C C . SER A 1 352 ? -22.818 -16.266 27.218 1.00 69.31 352 SER A C 1
ATOM 2618 O O . SER A 1 352 ? -23.945 -16.625 26.869 1.00 69.31 352 SER A O 1
ATOM 2620 N N . GLY A 1 353 ? -22.188 -16.780 28.277 1.00 63.22 353 GLY A N 1
ATOM 2621 C CA . GLY A 1 353 ? -22.730 -17.826 29.140 1.00 63.22 353 GLY A CA 1
ATOM 2622 C C . GLY A 1 353 ? -22.662 -19.244 28.559 1.00 63.22 353 GLY A C 1
ATOM 2623 O O . GLY A 1 353 ? -23.149 -20.160 29.213 1.00 63.22 353 GLY A O 1
ATOM 2624 N N . SER A 1 354 ? -22.081 -19.454 27.367 1.00 66.81 354 SER A N 1
ATOM 2625 C CA . SER A 1 354 ? -21.800 -20.796 26.821 1.00 66.81 354 SER A CA 1
ATOM 2626 C C . SER A 1 354 ? -20.701 -20.766 25.741 1.00 66.81 354 SER A C 1
ATOM 2628 O O . SER A 1 354 ? -20.628 -19.784 25.005 1.00 66.81 354 SER A O 1
ATOM 2630 N N . PRO A 1 355 ? -19.917 -21.848 25.547 1.00 62.56 355 PRO A N 1
ATOM 2631 C CA . PRO A 1 355 ? -18.888 -21.910 24.497 1.00 62.56 355 PRO A CA 1
ATOM 2632 C C . PRO A 1 355 ? -19.446 -21.709 23.077 1.00 62.56 355 PRO A C 1
ATOM 2634 O O . PRO A 1 355 ? -18.803 -21.107 22.224 1.00 62.56 355 PRO A O 1
ATOM 2637 N N . GLY A 1 356 ? -20.675 -22.176 22.817 1.00 69.88 356 GLY A N 1
ATOM 2638 C CA . GLY A 1 356 ? -21.368 -21.921 21.548 1.00 69.88 356 GLY A CA 1
ATOM 2639 C C . GLY A 1 356 ? -21.778 -20.454 21.384 1.00 69.88 356 GLY A C 1
ATOM 2640 O O . GLY A 1 356 ? -21.690 -19.906 20.290 1.00 69.88 356 GLY A O 1
ATOM 2641 N N . GLY A 1 357 ? -22.167 -19.794 22.478 1.00 77.88 357 GLY A N 1
ATOM 2642 C CA . GLY A 1 357 ? -22.472 -18.365 22.491 1.00 77.88 357 GLY A CA 1
ATOM 2643 C C . GLY A 1 357 ? -21.242 -17.482 22.275 1.00 77.88 357 GLY A C 1
ATOM 2644 O O . GLY A 1 357 ? -21.369 -16.431 21.653 1.00 77.88 357 GLY A O 1
ATOM 2645 N N . GLU A 1 358 ? -20.059 -17.894 22.746 1.00 79.00 358 GLU A N 1
ATOM 2646 C CA . GLU A 1 358 ? -18.800 -17.180 22.475 1.00 79.00 358 GLU A CA 1
ATOM 2647 C C . GLU A 1 358 ? -18.478 -17.185 20.980 1.00 79.00 358 GLU A C 1
ATOM 2649 O O . GLU A 1 358 ? -18.195 -16.128 20.423 1.00 79.00 358 GLU A O 1
ATOM 2654 N N . LEU A 1 359 ? -18.621 -18.337 20.313 1.00 82.25 359 LEU A N 1
ATOM 2655 C CA . LEU A 1 359 ? -18.371 -18.463 18.876 1.00 82.25 359 LEU A CA 1
ATOM 2656 C C . LEU A 1 359 ? -19.322 -17.592 18.040 1.00 82.25 359 LEU A C 1
ATOM 2658 O O . LEU A 1 359 ? -18.875 -16.890 17.137 1.00 82.25 359 LEU A O 1
ATOM 2662 N N . VAL A 1 360 ? -20.618 -17.577 18.374 1.00 84.38 360 VAL A N 1
ATOM 2663 C CA . VAL A 1 360 ? -21.603 -16.707 17.700 1.00 84.38 360 VAL A CA 1
ATOM 2664 C C . VAL A 1 360 ? -21.253 -15.227 17.896 1.00 84.38 360 VAL A C 1
ATOM 2666 O O . VAL A 1 360 ? -21.338 -14.437 16.958 1.00 84.38 360 VAL A O 1
ATOM 2669 N N . ARG A 1 361 ? -20.804 -14.837 19.097 1.00 82.94 361 ARG A N 1
ATOM 2670 C CA . ARG A 1 361 ? -20.373 -13.454 19.357 1.00 82.94 361 ARG A CA 1
ATOM 2671 C C . ARG A 1 361 ? -19.097 -13.103 18.598 1.00 82.94 361 ARG A C 1
ATOM 2673 O O . ARG A 1 361 ? -19.016 -12.010 18.048 1.00 82.94 361 ARG A O 1
ATOM 2680 N N . MET A 1 362 ? -18.133 -14.019 18.515 1.00 85.44 362 MET A N 1
ATOM 2681 C CA . MET A 1 362 ? -16.926 -13.849 17.697 1.00 85.44 362 MET A CA 1
ATOM 2682 C C . MET A 1 362 ? -17.271 -13.676 16.217 1.00 85.44 362 MET A C 1
ATOM 2684 O O . MET A 1 362 ? -16.734 -12.774 15.579 1.00 85.44 362 MET A O 1
ATOM 2688 N N . GLN A 1 363 ? -18.210 -14.467 15.689 1.00 89.00 363 GLN A N 1
ATOM 2689 C CA . GLN A 1 363 ? -18.705 -14.324 14.317 1.00 89.00 363 GLN A CA 1
ATOM 2690 C C . GLN A 1 363 ? -19.249 -12.910 14.064 1.00 89.00 363 GLN A C 1
ATOM 2692 O O . GLN A 1 363 ? -18.895 -12.273 13.073 1.00 89.00 363 GLN A O 1
ATOM 2697 N N . GLN A 1 364 ? -20.038 -12.370 14.995 1.00 86.88 364 GLN A N 1
ATOM 2698 C CA . GLN A 1 364 ? -20.561 -11.001 14.904 1.00 86.88 364 GLN A CA 1
ATOM 2699 C C . GLN A 1 364 ? -19.459 -9.930 14.985 1.00 86.88 364 GLN A C 1
ATOM 2701 O O . GLN A 1 364 ? -19.550 -8.897 14.312 1.00 86.88 364 GLN A O 1
ATOM 2706 N N . VAL A 1 365 ? -18.396 -10.174 15.761 1.00 87.75 365 VAL A N 1
ATOM 2707 C CA . VAL A 1 365 ? -17.224 -9.284 15.811 1.00 87.75 365 VAL A CA 1
ATOM 2708 C C . VAL A 1 365 ? -16.484 -9.273 14.473 1.00 87.75 365 VAL A C 1
ATOM 2710 O O . VAL A 1 365 ? -16.194 -8.195 13.951 1.00 87.75 365 VAL A O 1
ATOM 2713 N N . VAL A 1 366 ? -16.254 -10.444 13.871 1.00 91.19 366 VAL A N 1
ATOM 2714 C CA . VAL A 1 366 ? -15.627 -10.557 12.542 1.00 91.19 366 VAL A CA 1
ATOM 2715 C C . VAL A 1 366 ? -16.476 -9.867 11.478 1.00 91.19 366 VAL A C 1
ATOM 2717 O O . VAL A 1 366 ? -15.948 -9.066 10.707 1.00 91.19 366 VAL A O 1
ATOM 2720 N N . ARG A 1 367 ? -17.796 -10.083 11.479 1.00 91.25 367 ARG A N 1
ATOM 2721 C CA . ARG A 1 367 ? -18.719 -9.402 10.559 1.00 91.25 367 ARG A CA 1
ATOM 2722 C C . ARG A 1 367 ? -18.637 -7.881 10.673 1.00 91.25 367 ARG A C 1
ATOM 2724 O O . ARG A 1 367 ? -18.643 -7.173 9.669 1.00 91.25 367 ARG A O 1
ATOM 2731 N N . THR A 1 368 ? -18.519 -7.373 11.898 1.00 89.88 368 THR A N 1
ATOM 2732 C CA . THR A 1 368 ? -18.360 -5.936 12.143 1.00 89.88 368 THR A CA 1
ATOM 2733 C C . THR A 1 368 ? -17.024 -5.419 11.610 1.00 89.88 368 THR A C 1
ATOM 2735 O O . THR A 1 368 ? -16.993 -4.353 11.001 1.00 89.88 368 THR A O 1
ATOM 2738 N N . ALA A 1 369 ? -15.938 -6.185 11.742 1.00 89.44 369 ALA A N 1
ATOM 2739 C CA . ALA A 1 369 ? -14.654 -5.825 11.143 1.00 89.44 369 ALA A CA 1
ATOM 2740 C C . ALA A 1 369 ? -14.694 -5.799 9.605 1.00 89.44 369 ALA A C 1
ATOM 2742 O O . ALA A 1 369 ? -14.115 -4.897 8.994 1.00 89.44 369 ALA A O 1
ATOM 2743 N N . VAL A 1 370 ? -15.395 -6.756 8.984 1.00 92.56 370 VAL A N 1
ATOM 2744 C CA . VAL A 1 370 ? -15.622 -6.795 7.529 1.00 92.56 370 VAL A CA 1
ATOM 2745 C C . VAL A 1 370 ? -16.400 -5.561 7.076 1.00 92.56 370 VAL A C 1
ATOM 2747 O O . VAL A 1 370 ? -16.019 -4.925 6.096 1.00 92.56 370 VAL A O 1
ATOM 2750 N N . ARG A 1 371 ? -17.444 -5.166 7.813 1.00 90.75 371 ARG A N 1
ATOM 2751 C CA . ARG A 1 371 ? -18.176 -3.926 7.527 1.00 90.75 371 ARG A CA 1
ATOM 2752 C C . ARG A 1 371 ? -17.275 -2.696 7.616 1.00 90.75 371 ARG A C 1
ATOM 2754 O O . ARG A 1 371 ? -17.258 -1.928 6.664 1.00 90.75 371 ARG A O 1
ATOM 2761 N N . HIS A 1 372 ? -16.492 -2.546 8.687 1.00 88.00 372 HIS A N 1
ATOM 2762 C CA . HIS A 1 372 ? -15.550 -1.424 8.824 1.00 88.00 372 HIS A CA 1
ATOM 2763 C C . HIS A 1 372 ? -14.570 -1.359 7.642 1.00 88.00 372 HIS A C 1
ATOM 2765 O O . HIS A 1 372 ? -14.313 -0.285 7.106 1.00 88.00 372 HIS A O 1
ATOM 2771 N N . ALA A 1 373 ? -14.079 -2.507 7.158 1.00 89.31 373 ALA A N 1
ATOM 2772 C CA . ALA A 1 373 ? -13.256 -2.553 5.945 1.00 89.31 373 ALA A CA 1
ATOM 2773 C C . ALA A 1 373 ? -14.028 -2.103 4.689 1.00 89.31 373 ALA A C 1
ATOM 2775 O O . ALA A 1 373 ? -13.495 -1.351 3.870 1.00 89.31 373 ALA A O 1
ATOM 2776 N N . ASN A 1 374 ? -15.287 -2.527 4.544 1.00 93.31 374 ASN A N 1
ATOM 2777 C CA . ASN A 1 374 ? -16.157 -2.142 3.429 1.00 93.31 374 ASN A CA 1
ATOM 2778 C C . ASN A 1 374 ? -16.552 -0.652 3.458 1.00 93.31 374 ASN A C 1
ATOM 2780 O O . ASN A 1 374 ? -16.794 -0.073 2.399 1.00 93.31 374 ASN A O 1
ATOM 2784 N N . GLU A 1 375 ? -16.581 -0.035 4.639 1.00 89.44 375 GLU A N 1
ATOM 2785 C CA . GLU A 1 375 ? -16.831 1.397 4.866 1.00 89.44 375 GLU A CA 1
ATOM 2786 C C . GLU A 1 375 ? -15.553 2.254 4.767 1.00 89.44 375 GLU A C 1
ATOM 2788 O O . GLU A 1 375 ? -15.597 3.456 5.008 1.00 89.44 375 GLU A O 1
ATOM 2793 N N . ALA A 1 376 ? -14.424 1.660 4.355 1.00 86.00 376 ALA A N 1
ATOM 2794 C CA . ALA A 1 376 ? -13.107 2.302 4.262 1.00 86.00 376 ALA A CA 1
ATOM 2795 C C . ALA A 1 376 ? -12.493 2.741 5.608 1.00 86.00 376 ALA A C 1
ATOM 2797 O O . ALA A 1 376 ? -11.516 3.488 5.637 1.00 86.00 376 ALA A O 1
ATOM 2798 N N . GLU A 1 377 ? -12.979 2.206 6.727 1.00 84.75 377 GLU A N 1
ATOM 2799 C CA . GLU A 1 377 ? -12.437 2.429 8.069 1.00 84.75 377 GLU A CA 1
ATOM 2800 C C . GLU A 1 377 ? -11.383 1.362 8.425 1.00 84.75 377 GLU A C 1
ATOM 2802 O O . GLU A 1 377 ? -11.511 0.596 9.388 1.00 84.75 377 GLU A O 1
ATOM 2807 N N . LEU A 1 378 ? -10.312 1.295 7.622 1.00 82.69 378 LEU A N 1
ATOM 2808 C CA . LEU A 1 378 ? -9.277 0.257 7.724 1.00 82.69 378 LEU A CA 1
ATOM 2809 C C . LEU A 1 378 ? -8.667 0.159 9.127 1.00 82.69 378 LEU A C 1
ATOM 2811 O O . LEU A 1 378 ? -8.461 -0.946 9.632 1.00 82.69 378 LEU A O 1
ATOM 2815 N N . GLY A 1 379 ? -8.427 1.291 9.790 1.00 75.88 379 GLY A N 1
ATOM 2816 C CA . GLY A 1 379 ? -7.792 1.278 11.100 1.00 75.88 379 GLY A CA 1
ATOM 2817 C C . GLY A 1 379 ? -8.641 0.643 12.208 1.00 75.88 379 GLY A C 1
ATOM 2818 O O . GLY A 1 379 ? -8.131 -0.113 13.046 1.00 75.88 379 GLY A O 1
ATOM 2819 N N . ARG A 1 380 ? -9.961 0.861 12.166 1.00 79.25 380 ARG A N 1
ATOM 2820 C CA . ARG A 1 380 ? -10.910 0.190 13.066 1.00 79.25 380 ARG A CA 1
ATOM 2821 C C . ARG A 1 380 ? -11.016 -1.293 12.742 1.00 79.25 380 ARG A C 1
ATOM 2823 O O . ARG A 1 380 ? -10.956 -2.109 13.658 1.00 79.25 380 ARG A O 1
ATOM 2830 N N . SER A 1 381 ? -11.095 -1.646 11.457 1.00 86.69 381 SER A N 1
ATOM 2831 C CA . SER A 1 381 ? -11.132 -3.046 11.019 1.00 86.69 381 SER A CA 1
ATOM 2832 C C . SER A 1 381 ? -9.931 -3.839 11.547 1.00 86.69 381 SER A C 1
ATOM 2834 O O . SER A 1 381 ? -10.115 -4.869 12.192 1.00 86.69 381 SER A O 1
ATOM 2836 N N . VAL A 1 382 ? -8.709 -3.316 11.381 1.00 83.69 382 VAL A N 1
ATOM 2837 C CA . VAL A 1 382 ? -7.478 -3.955 11.880 1.00 83.69 382 VAL A CA 1
ATOM 2838 C C . VAL A 1 382 ? -7.508 -4.134 13.397 1.00 83.69 382 VAL A C 1
ATOM 2840 O O . VAL A 1 382 ? -7.191 -5.210 13.892 1.00 83.69 382 VAL A O 1
ATOM 2843 N N . THR A 1 383 ? -7.933 -3.113 14.143 1.00 78.06 383 THR A N 1
ATOM 2844 C CA . THR A 1 383 ? -8.010 -3.183 15.612 1.00 78.06 383 THR A CA 1
ATOM 2845 C C . THR A 1 383 ? -8.987 -4.268 16.075 1.00 78.06 383 THR A C 1
ATOM 2847 O O . THR A 1 383 ? -8.677 -5.043 16.982 1.00 78.06 383 THR A O 1
ATOM 2850 N N . VAL A 1 384 ? -10.154 -4.360 15.429 1.00 83.50 384 VAL A N 1
ATOM 2851 C CA . VAL A 1 384 ? -11.171 -5.372 15.743 1.00 83.50 384 VAL A CA 1
ATOM 2852 C C . VAL A 1 384 ? -10.693 -6.778 15.357 1.00 83.50 384 VAL A C 1
ATOM 2854 O O . VAL A 1 384 ? -10.895 -7.711 16.131 1.00 83.50 384 VAL A O 1
ATOM 2857 N N . LEU A 1 385 ? -10.013 -6.949 14.219 1.00 86.50 385 LEU A N 1
ATOM 2858 C CA . LEU A 1 385 ? -9.447 -8.243 13.804 1.00 86.50 385 LEU A CA 1
ATOM 2859 C C . LEU A 1 385 ? -8.352 -8.726 14.760 1.00 86.50 385 LEU A C 1
ATOM 2861 O O . LEU A 1 385 ? -8.369 -9.880 15.184 1.00 86.50 385 LEU A O 1
ATOM 2865 N N . SER A 1 386 ? -7.459 -7.834 15.183 1.00 83.19 386 SER A N 1
ATOM 2866 C CA . SER A 1 386 ? -6.441 -8.154 16.187 1.00 83.19 386 SER A CA 1
ATOM 2867 C C . SER A 1 386 ? -7.060 -8.542 17.538 1.00 83.19 386 SER A C 1
ATOM 2869 O O . SER A 1 386 ? -6.546 -9.421 18.232 1.00 83.19 386 SER A O 1
ATOM 2871 N N . LEU A 1 387 ? -8.194 -7.939 17.920 1.00 82.19 387 LEU A N 1
ATOM 2872 C CA . LEU A 1 387 ? -8.951 -8.360 19.102 1.00 82.19 387 LEU A CA 1
ATOM 2873 C C . LEU A 1 387 ? -9.541 -9.768 18.928 1.00 82.19 387 LEU A C 1
ATOM 2875 O O . LEU A 1 387 ? -9.476 -10.574 19.856 1.00 82.19 387 LEU A O 1
ATOM 2879 N N . VAL A 1 388 ? -10.102 -10.073 17.756 1.00 85.62 388 VAL A N 1
ATOM 2880 C CA . VAL A 1 388 ? -10.623 -11.410 17.432 1.00 85.62 388 VAL A CA 1
ATOM 2881 C C . VAL A 1 388 ? -9.523 -12.466 17.545 1.00 85.62 388 VAL A C 1
ATOM 2883 O O . VAL A 1 388 ? -9.755 -13.513 18.148 1.00 85.62 388 VAL A O 1
ATOM 2886 N N . ASP A 1 389 ? -8.317 -12.180 17.056 1.00 84.38 389 ASP A N 1
ATOM 2887 C CA . ASP A 1 389 ? -7.172 -13.088 17.182 1.00 84.38 389 ASP A CA 1
ATOM 2888 C C . ASP A 1 389 ? -6.833 -13.407 18.642 1.00 84.38 389 ASP A C 1
ATOM 2890 O O . ASP A 1 389 ? -6.635 -14.573 18.994 1.00 84.38 389 ASP A O 1
ATOM 2894 N N . GLN A 1 390 ? -6.832 -12.399 19.516 1.00 82.06 390 GLN A N 1
ATOM 2895 C CA . GLN A 1 390 ? -6.605 -12.588 20.953 1.00 82.06 390 GLN A CA 1
ATOM 2896 C C . GLN A 1 390 ? -7.740 -13.363 21.633 1.00 82.06 390 GLN A C 1
ATOM 2898 O O . GLN A 1 390 ? -7.501 -14.185 22.524 1.00 82.06 390 GLN A O 1
ATOM 2903 N N . LEU A 1 391 ? -8.986 -13.117 21.225 1.00 83.75 391 LEU A N 1
ATOM 2904 C CA . LEU A 1 391 ? -10.136 -13.867 21.721 1.00 83.75 391 LEU A CA 1
ATOM 2905 C C . LEU A 1 391 ? -10.037 -15.338 21.308 1.00 83.75 391 LEU A C 1
ATOM 2907 O O . LEU A 1 391 ? -10.261 -16.205 22.146 1.00 83.75 391 LEU A O 1
ATOM 2911 N N . PHE A 1 392 ? -9.610 -15.638 20.079 1.00 84.25 392 PHE A N 1
ATOM 2912 C CA . PHE A 1 392 ? -9.370 -17.018 19.658 1.00 84.25 392 PHE A CA 1
ATOM 2913 C C . PHE A 1 392 ? -8.245 -17.685 20.450 1.00 84.25 392 PHE A C 1
ATOM 2915 O O . PHE A 1 392 ? -8.414 -18.828 20.857 1.00 84.25 392 PHE A O 1
ATOM 2922 N N . GLN A 1 393 ? -7.140 -16.980 20.716 1.00 82.94 393 GLN A N 1
ATOM 2923 C CA . GLN A 1 393 ? -6.017 -17.506 21.510 1.00 82.94 393 GLN A CA 1
ATOM 2924 C C . GLN A 1 393 ? -6.392 -17.797 22.971 1.00 82.94 393 GLN A C 1
ATOM 2926 O O . GLN A 1 393 ? -5.871 -18.738 23.563 1.00 82.94 393 GLN A O 1
ATOM 2931 N N . SER A 1 394 ? -7.272 -16.983 23.560 1.00 79.88 394 SER A N 1
ATOM 2932 C CA . SER A 1 394 ? -7.753 -17.170 24.939 1.00 79.88 394 SER A CA 1
ATOM 2933 C C . SER A 1 394 ? -8.930 -18.144 25.043 1.00 79.88 394 SER A C 1
ATOM 2935 O O . SER A 1 394 ? -9.180 -18.699 26.114 1.00 79.88 394 SER A O 1
ATOM 2937 N N . SER A 1 395 ? -9.639 -18.382 23.941 1.00 75.75 395 SER A N 1
ATOM 2938 C CA . SER A 1 395 ? -10.713 -19.367 23.853 1.00 75.75 395 SER A CA 1
ATOM 2939 C C . SER A 1 395 ? -10.178 -20.769 23.551 1.00 75.75 395 SER A C 1
ATOM 2941 O O . SER A 1 395 ? -9.227 -20.938 22.797 1.00 75.75 395 SER A O 1
ATOM 2943 N N . GLY A 1 396 ? -10.837 -21.811 24.057 1.00 75.06 396 GLY A N 1
ATOM 2944 C CA . GLY A 1 396 ? -10.526 -23.204 23.702 1.00 75.06 396 GLY A CA 1
ATOM 2945 C C . GLY A 1 396 ? -11.029 -23.633 22.313 1.00 75.06 396 GLY A C 1
ATOM 2946 O O . GLY A 1 396 ? -11.316 -24.814 22.114 1.00 75.06 396 GLY A O 1
ATOM 2947 N N . VAL A 1 397 ? -11.237 -22.699 21.377 1.00 81.81 397 VAL A N 1
ATOM 2948 C CA . VAL A 1 397 ? -11.812 -22.987 20.053 1.00 81.81 397 VAL A CA 1
ATOM 2949 C C . VAL A 1 397 ? -10.747 -23.617 19.136 1.00 81.81 397 VAL A C 1
ATOM 2951 O O . VAL A 1 397 ? -9.677 -23.037 18.965 1.00 81.81 397 VAL A O 1
ATOM 2954 N N . PRO A 1 398 ? -11.015 -24.779 18.502 1.00 84.56 398 PRO A N 1
ATOM 2955 C CA . PRO A 1 398 ? -10.077 -25.406 17.569 1.00 84.56 398 PRO A CA 1
ATOM 2956 C C . PRO A 1 398 ? -9.756 -24.531 16.350 1.00 84.56 398 PRO A C 1
ATOM 2958 O O . PRO A 1 398 ? -10.641 -23.862 15.812 1.00 84.56 398 PRO A O 1
ATOM 2961 N N . HIS A 1 399 ? -8.521 -24.627 15.849 1.00 86.38 399 HIS A N 1
ATOM 2962 C CA . HIS A 1 399 ? -8.046 -23.886 14.672 1.00 86.38 399 HIS A CA 1
ATOM 2963 C C . HIS A 1 399 ? -8.941 -24.078 13.434 1.00 86.38 399 HIS A C 1
ATOM 2965 O O . HIS A 1 399 ? -9.233 -23.122 12.725 1.00 86.38 399 HIS A O 1
ATOM 2971 N N . GLU A 1 400 ? -9.443 -25.293 13.201 1.00 88.56 400 GLU A N 1
ATOM 2972 C CA . GLU A 1 400 ? -10.334 -25.595 12.070 1.00 88.56 400 GLU A CA 1
ATOM 2973 C C . GLU A 1 400 ? -11.638 -24.785 12.111 1.00 88.56 400 GLU A C 1
ATOM 2975 O O . GLU A 1 400 ? -12.071 -24.254 11.091 1.00 88.56 400 GLU A O 1
ATOM 2980 N N . ARG A 1 401 ? -12.246 -24.630 13.297 1.00 87.19 401 ARG A N 1
ATOM 2981 C CA . ARG A 1 401 ? -13.472 -23.830 13.458 1.00 87.19 401 ARG A CA 1
ATOM 2982 C C . ARG A 1 401 ? -13.212 -22.341 13.266 1.00 87.19 401 ARG A C 1
ATOM 2984 O O . ARG A 1 401 ? -14.074 -21.638 12.748 1.00 87.19 401 ARG A O 1
ATOM 2991 N N . ARG A 1 402 ? -12.034 -21.864 13.678 1.00 88.56 402 ARG A N 1
ATOM 2992 C CA . ARG A 1 402 ? -11.593 -20.490 13.422 1.00 88.56 402 ARG A CA 1
ATOM 2993 C C . ARG A 1 402 ? -11.456 -20.235 11.919 1.00 88.56 402 ARG A C 1
ATOM 2995 O O . ARG A 1 402 ? -12.003 -19.249 11.437 1.00 88.56 402 ARG A O 1
ATOM 3002 N N . GLU A 1 403 ? -10.756 -21.107 11.191 1.00 90.25 403 GLU A N 1
ATOM 3003 C CA . GLU A 1 403 ? -10.578 -20.965 9.737 1.00 90.25 403 GLU A CA 1
ATOM 3004 C C . GLU A 1 403 ? -11.926 -20.984 9.004 1.00 90.25 403 GLU A C 1
ATOM 3006 O O . GLU A 1 403 ? -12.154 -20.121 8.163 1.00 90.25 403 GLU A O 1
ATOM 3011 N N . GLN A 1 404 ? -12.848 -21.884 9.375 1.00 90.81 404 GLN A N 1
ATOM 3012 C CA . GLN A 1 404 ? -14.202 -21.931 8.800 1.00 90.81 404 GLN A CA 1
ATOM 3013 C C . GLN A 1 404 ? -14.972 -20.622 9.017 1.00 90.81 404 GLN A C 1
ATOM 3015 O O . GLN A 1 404 ? -15.533 -20.073 8.072 1.00 90.81 404 GLN A O 1
ATOM 3020 N N . LEU A 1 405 ? -14.959 -20.083 10.241 1.00 91.38 405 LEU A N 1
ATOM 3021 C CA . LEU A 1 405 ? -15.638 -18.825 10.565 1.00 91.38 405 LEU A CA 1
ATOM 3022 C C . LEU A 1 405 ? -15.054 -17.641 9.781 1.00 91.38 405 LEU A C 1
ATOM 3024 O O . LEU A 1 405 ? -15.805 -16.822 9.247 1.00 91.38 405 LEU A O 1
ATOM 3028 N N . LEU A 1 406 ? -13.722 -17.545 9.699 1.00 92.06 406 LEU A N 1
ATOM 3029 C CA . LEU A 1 406 ? -13.050 -16.493 8.931 1.00 92.06 406 LEU A CA 1
ATOM 3030 C C . LEU A 1 406 ? -13.326 -16.638 7.430 1.00 92.06 406 LEU A C 1
ATOM 3032 O O . LEU A 1 406 ? -13.541 -15.636 6.750 1.00 92.06 406 LEU A O 1
ATOM 3036 N N . GLU A 1 407 ? -13.371 -17.863 6.910 1.00 92.25 407 GLU A N 1
ATOM 3037 C CA . GLU A 1 407 ? -13.721 -18.106 5.514 1.00 92.25 407 GLU A CA 1
ATOM 3038 C C . GLU A 1 407 ? -15.158 -17.656 5.211 1.00 92.25 407 GLU A C 1
ATOM 3040 O O . GLU A 1 407 ? -15.370 -16.921 4.244 1.00 92.25 407 GLU A O 1
ATOM 3045 N N . GLU A 1 408 ? -16.130 -18.047 6.040 1.00 92.94 408 GLU A N 1
ATOM 3046 C CA . GLU A 1 408 ? -17.546 -17.701 5.876 1.00 92.94 408 GLU A CA 1
ATOM 3047 C C . GLU A 1 408 ? -17.779 -16.187 5.900 1.00 92.94 408 GLU A C 1
ATOM 3049 O O . GLU A 1 408 ? -18.335 -15.635 4.947 1.00 92.94 408 GLU A O 1
ATOM 3054 N N . GLU A 1 409 ? -17.321 -15.500 6.950 1.00 92.75 409 GLU A N 1
ATOM 3055 C CA . GLU A 1 409 ? -17.552 -14.058 7.104 1.00 92.75 409 GLU A CA 1
ATOM 3056 C C . GLU A 1 409 ? -16.694 -13.229 6.137 1.00 92.75 409 GLU A C 1
ATOM 3058 O O . GLU A 1 409 ? -17.147 -12.207 5.617 1.00 92.75 409 GLU A O 1
ATOM 3063 N N . GLY A 1 410 ? -15.482 -13.688 5.808 1.00 89.56 410 GLY A N 1
ATOM 3064 C CA . GLY A 1 410 ? -14.607 -13.005 4.854 1.00 89.56 410 GLY A CA 1
ATOM 3065 C C . GLY A 1 410 ? -15.179 -12.935 3.434 1.00 89.56 410 GLY A C 1
ATOM 3066 O O . GLY A 1 410 ? -14.747 -12.098 2.641 1.00 89.56 410 GLY A O 1
ATOM 3067 N N . ARG A 1 411 ? -16.164 -13.778 3.075 1.00 90.56 411 ARG A N 1
ATOM 3068 C CA . ARG A 1 411 ? -16.874 -13.682 1.780 1.00 90.56 411 ARG A CA 1
ATOM 3069 C C . ARG A 1 411 ? -17.681 -12.385 1.665 1.00 90.56 411 ARG A C 1
ATOM 3071 O O . ARG A 1 411 ? -17.985 -11.972 0.552 1.00 90.56 411 ARG A O 1
ATOM 3078 N N . GLY A 1 412 ? -17.990 -11.735 2.790 1.00 91.81 412 GLY A N 1
ATOM 3079 C CA . GLY A 1 412 ? -18.640 -10.426 2.834 1.00 91.81 412 GLY A CA 1
ATOM 3080 C C . GLY A 1 412 ? -17.726 -9.243 2.490 1.00 91.81 412 GLY A C 1
ATOM 3081 O O . GLY A 1 412 ? -18.205 -8.109 2.447 1.00 91.81 412 GLY A O 1
ATOM 3082 N N . LEU A 1 413 ? -16.426 -9.464 2.254 1.00 93.25 413 LEU A N 1
ATOM 3083 C CA . LEU A 1 413 ? -15.505 -8.400 1.852 1.00 93.25 413 LEU A CA 1
ATOM 3084 C C . LEU A 1 413 ? -15.824 -7.884 0.444 1.00 93.25 413 LEU A C 1
ATOM 3086 O O . LEU A 1 413 ? -15.799 -8.624 -0.542 1.00 93.25 413 LEU A O 1
ATOM 3090 N N . ALA A 1 414 ? -16.052 -6.578 0.340 1.00 93.25 414 ALA A N 1
ATOM 3091 C CA . ALA A 1 414 ? -16.284 -5.896 -0.922 1.00 93.25 414 ALA A CA 1
ATOM 3092 C C . ALA A 1 414 ? -14.954 -5.695 -1.665 1.00 93.25 414 ALA A C 1
ATOM 3094 O O . ALA A 1 414 ? -14.254 -4.701 -1.460 1.00 93.25 414 ALA A O 1
ATOM 3095 N N . ILE A 1 415 ? -14.615 -6.635 -2.555 1.00 90.25 415 ILE A N 1
ATOM 3096 C CA . ILE A 1 415 ? -13.367 -6.609 -3.339 1.00 90.25 415 ILE A CA 1
ATOM 3097 C C . ILE A 1 415 ? -13.180 -5.270 -4.067 1.00 90.25 415 ILE A C 1
ATOM 3099 O O . ILE A 1 415 ? -12.087 -4.715 -4.034 1.00 90.25 415 ILE A O 1
ATOM 3103 N N . ASP A 1 416 ? -14.238 -4.693 -4.642 1.00 91.12 416 ASP A N 1
ATOM 3104 C CA . ASP A 1 416 ? -14.158 -3.395 -5.329 1.00 91.12 416 ASP A CA 1
ATOM 3105 C C . ASP A 1 416 ? -13.754 -2.241 -4.396 1.00 91.12 416 ASP A C 1
ATOM 3107 O O . ASP A 1 416 ? -13.037 -1.327 -4.813 1.00 91.12 416 ASP A O 1
ATOM 3111 N N . THR A 1 417 ? -14.177 -2.272 -3.128 1.00 91.38 417 THR A N 1
ATOM 3112 C CA . THR A 1 417 ? -13.732 -1.300 -2.120 1.00 91.38 417 THR A CA 1
ATOM 3113 C C . THR A 1 417 ? -12.264 -1.526 -1.781 1.00 91.38 417 THR A C 1
ATOM 3115 O O . THR A 1 417 ? -11.491 -0.571 -1.793 1.00 91.38 417 THR A O 1
ATOM 3118 N N . LEU A 1 418 ? -11.848 -2.777 -1.555 1.00 92.50 418 LEU A N 1
ATOM 3119 C CA . LEU A 1 418 ? -10.450 -3.104 -1.249 1.00 92.50 418 LEU A CA 1
ATOM 3120 C C . LEU A 1 418 ? -9.505 -2.682 -2.384 1.00 92.50 418 LEU A C 1
ATOM 3122 O O . LEU A 1 418 ? -8.466 -2.085 -2.120 1.00 92.50 418 LEU A O 1
ATOM 3126 N N . LEU A 1 419 ? -9.888 -2.913 -3.643 1.00 92.25 419 LEU A N 1
ATOM 3127 C CA . LEU A 1 419 ? -9.126 -2.475 -4.818 1.00 92.25 419 LEU A CA 1
ATOM 3128 C C . LEU A 1 419 ? -9.093 -0.949 -4.954 1.00 92.25 419 LEU A C 1
ATOM 3130 O O . LEU A 1 419 ? -8.081 -0.382 -5.357 1.00 92.25 419 LEU A O 1
ATOM 3134 N N . ARG A 1 420 ? -10.178 -0.253 -4.596 1.00 92.44 420 ARG A N 1
ATOM 3135 C CA . ARG A 1 420 ? -10.190 1.217 -4.561 1.00 92.44 420 ARG A CA 1
ATOM 3136 C C . ARG A 1 420 ? -9.207 1.745 -3.521 1.00 92.44 420 ARG A C 1
ATOM 3138 O O . ARG A 1 420 ? -8.444 2.654 -3.831 1.00 92.44 420 ARG A O 1
ATOM 3145 N N . LEU A 1 421 ? -9.196 1.143 -2.333 1.00 87.25 421 LEU A N 1
ATOM 3146 C CA . LEU A 1 421 ? -8.265 1.480 -1.256 1.00 87.25 421 LEU A CA 1
ATOM 3147 C C . LEU A 1 421 ? -6.819 1.127 -1.621 1.00 87.25 421 LEU A C 1
ATOM 3149 O O . LEU A 1 421 ? -5.915 1.870 -1.251 1.00 87.25 421 LEU A O 1
ATOM 3153 N N . ALA A 1 422 ? -6.603 0.064 -2.402 1.00 88.00 422 ALA A N 1
ATOM 3154 C CA . ALA A 1 422 ? -5.294 -0.361 -2.901 1.00 88.00 422 ALA A CA 1
ATOM 3155 C C . ALA A 1 422 ? -4.610 0.659 -3.827 1.00 88.00 422 ALA A C 1
ATOM 3157 O O . ALA A 1 422 ? -3.393 0.610 -3.993 1.00 88.00 422 ALA A O 1
ATOM 3158 N N . ARG A 1 423 ? -5.354 1.587 -4.441 1.00 85.88 423 ARG A N 1
ATOM 3159 C CA . ARG A 1 423 ? -4.774 2.624 -5.321 1.00 85.88 423 ARG A CA 1
ATOM 3160 C C . ARG A 1 423 ? -3.970 3.675 -4.559 1.00 85.88 423 ARG A C 1
ATOM 3162 O O . ARG A 1 423 ? -3.137 4.351 -5.150 1.00 85.88 423 ARG A O 1
ATOM 3169 N N . THR A 1 424 ? -4.237 3.793 -3.267 1.00 81.00 424 THR A N 1
ATOM 3170 C CA . THR A 1 424 ? -3.643 4.758 -2.348 1.00 81.00 424 THR A CA 1
ATOM 3171 C C . THR A 1 424 ? -2.567 4.004 -1.552 1.00 81.00 424 THR A C 1
ATOM 3173 O O . THR A 1 424 ? -2.934 3.175 -0.709 1.00 81.00 424 THR A O 1
ATOM 3176 N N . PRO A 1 425 ? -1.258 4.174 -1.856 1.00 73.56 425 PRO A N 1
ATOM 3177 C CA . PRO A 1 425 ? -0.166 3.409 -1.232 1.00 73.56 425 PRO A CA 1
ATOM 3178 C C . PRO A 1 425 ? -0.161 3.473 0.300 1.00 73.56 425 PRO A C 1
ATOM 3180 O O . PRO A 1 425 ? 0.291 2.555 0.979 1.00 73.56 425 PRO A O 1
ATOM 3183 N N . GLU A 1 426 ? -0.738 4.525 0.851 1.00 66.44 426 GLU A N 1
ATOM 3184 C CA . GLU A 1 426 ? -0.891 4.775 2.277 1.00 66.44 426 GLU A CA 1
ATOM 3185 C C . GLU A 1 426 ? -1.759 3.741 2.989 1.00 66.44 426 GLU A C 1
ATOM 3187 O O . GLU A 1 426 ? -1.478 3.320 4.111 1.00 66.44 426 GLU A O 1
ATOM 3192 N N . ASN A 1 427 ? -2.780 3.243 2.297 1.00 78.06 427 ASN A N 1
ATOM 3193 C CA . ASN A 1 427 ? -3.677 2.237 2.844 1.00 78.06 427 ASN A CA 1
ATOM 3194 C C . ASN A 1 427 ? -3.026 0.851 2.895 1.00 78.06 427 ASN A C 1
ATOM 3196 O O . ASN A 1 427 ? -3.559 -0.040 3.554 1.00 78.06 427 ASN A O 1
ATOM 3200 N N . HIS A 1 428 ? -1.896 0.628 2.211 1.00 82.25 428 HIS A N 1
ATOM 3201 C CA . HIS A 1 428 ? -1.344 -0.715 1.992 1.00 82.25 428 HIS A CA 1
ATOM 3202 C C . HIS A 1 428 ? -0.992 -1.439 3.287 1.00 82.25 428 HIS A C 1
ATOM 3204 O O . HIS A 1 428 ? -1.189 -2.648 3.361 1.00 82.25 428 HIS A O 1
ATOM 3210 N N . ILE A 1 429 ? -0.512 -0.734 4.316 1.00 79.25 429 ILE A N 1
ATOM 3211 C CA . ILE A 1 429 ? -0.142 -1.359 5.597 1.00 79.25 429 ILE A CA 1
ATOM 3212 C C . ILE A 1 429 ? -1.381 -1.944 6.284 1.00 79.25 429 ILE A C 1
ATOM 3214 O O . ILE A 1 429 ? -1.404 -3.125 6.636 1.00 79.25 429 ILE A O 1
ATOM 3218 N N . GLN A 1 430 ? -2.428 -1.134 6.444 1.00 79.00 430 GLN A N 1
ATOM 3219 C CA . GLN A 1 430 ? -3.659 -1.554 7.114 1.00 79.00 430 GLN A CA 1
ATOM 3220 C C . GLN A 1 430 ? -4.448 -2.541 6.251 1.00 79.00 430 GLN A C 1
ATOM 3222 O O . GLN A 1 430 ? -4.929 -3.559 6.744 1.00 79.00 430 GLN A O 1
ATOM 3227 N N . LEU A 1 431 ? -4.507 -2.296 4.943 1.00 87.56 431 LEU A N 1
ATOM 3228 C CA . LEU A 1 431 ? -5.144 -3.190 3.987 1.00 87.56 431 LEU A CA 1
ATOM 3229 C C . LEU A 1 431 ? -4.462 -4.562 3.973 1.00 87.56 431 LEU A C 1
ATOM 3231 O O . LEU A 1 431 ? -5.150 -5.575 3.992 1.00 87.56 431 LEU A O 1
ATOM 3235 N N . ARG A 1 432 ? -3.126 -4.628 4.040 1.00 88.81 432 ARG A N 1
ATOM 3236 C CA . ARG A 1 432 ? -2.388 -5.892 4.188 1.00 88.81 432 ARG A CA 1
ATOM 3237 C C . ARG A 1 432 ? -2.794 -6.640 5.455 1.00 88.81 432 ARG A C 1
ATOM 3239 O O . ARG A 1 432 ? -2.954 -7.856 5.397 1.00 88.81 432 ARG A O 1
ATOM 3246 N N . ALA A 1 433 ? -2.957 -5.947 6.582 1.00 85.69 433 ALA A N 1
ATOM 3247 C CA . ALA A 1 433 ? -3.401 -6.574 7.827 1.00 85.69 433 ALA A CA 1
ATOM 3248 C C . ALA A 1 433 ? -4.823 -7.151 7.698 1.00 85.69 433 ALA A C 1
ATOM 3250 O O . ALA A 1 433 ? -5.035 -8.306 8.059 1.00 85.69 433 ALA A O 1
ATOM 3251 N N . VAL A 1 434 ? -5.756 -6.411 7.085 1.00 91.00 434 VAL A N 1
ATOM 3252 C CA . VAL A 1 434 ? -7.112 -6.912 6.788 1.00 91.00 434 VAL A CA 1
ATOM 3253 C C . VAL A 1 434 ? -7.061 -8.121 5.849 1.00 91.00 434 VAL A C 1
ATOM 3255 O O . VAL A 1 434 ? -7.658 -9.150 6.143 1.00 91.00 434 VAL A O 1
ATOM 3258 N N . LEU A 1 435 ? -6.313 -8.044 4.743 1.00 92.44 435 LEU A N 1
ATOM 3259 C CA . LEU A 1 435 ? -6.204 -9.134 3.766 1.00 92.44 435 LEU A CA 1
ATOM 3260 C C . LEU A 1 435 ? -5.582 -10.404 4.369 1.00 92.44 435 LEU A C 1
ATOM 3262 O O . LEU A 1 435 ? -5.949 -11.507 3.984 1.00 92.44 435 LEU A O 1
ATOM 3266 N N . ARG A 1 436 ? -4.642 -10.276 5.312 1.00 92.12 436 ARG A N 1
ATOM 3267 C CA . ARG A 1 436 ? -4.018 -11.428 5.987 1.00 92.12 436 ARG A CA 1
ATOM 3268 C C . ARG A 1 436 ? -4.969 -12.171 6.923 1.00 92.12 436 ARG A C 1
ATOM 3270 O O . ARG A 1 436 ? -4.741 -13.353 7.162 1.00 92.12 436 ARG A O 1
ATOM 3277 N N . ALA A 1 437 ? -6.006 -11.508 7.430 1.00 90.62 437 ALA A N 1
ATOM 3278 C CA . ALA A 1 437 ? -6.922 -12.100 8.397 1.00 90.62 437 ALA A CA 1
ATOM 3279 C C . ALA A 1 437 ? -7.862 -13.155 7.789 1.00 90.62 437 ALA A C 1
ATOM 3281 O O . ALA A 1 437 ? -8.380 -13.989 8.526 1.00 90.62 437 ALA A O 1
ATOM 3282 N N . PHE A 1 438 ? -8.082 -13.146 6.467 1.00 93.88 438 PHE A N 1
ATOM 3283 C CA . PHE A 1 438 ? -9.073 -14.010 5.821 1.00 93.88 438 PHE A CA 1
ATOM 3284 C C . PHE A 1 438 ? -8.436 -15.009 4.832 1.00 93.88 438 PHE A C 1
ATOM 3286 O O . PHE A 1 438 ? -7.654 -14.606 3.964 1.00 93.88 438 PHE A O 1
ATOM 3293 N N . PRO A 1 439 ? -8.790 -16.309 4.891 1.00 91.75 439 PRO A N 1
ATOM 3294 C CA . PRO A 1 439 ? -8.226 -17.366 4.041 1.00 91.75 439 PRO A CA 1
ATOM 3295 C C . PRO A 1 439 ? -8.251 -17.131 2.520 1.00 91.75 439 PRO A C 1
ATOM 3297 O O . PRO A 1 439 ? -7.356 -17.563 1.795 1.00 91.75 439 PRO A O 1
ATOM 3300 N N . GLN A 1 440 ? -9.271 -16.441 2.024 1.00 89.50 440 GLN A N 1
ATOM 3301 C CA . GLN A 1 440 ? -9.521 -16.173 0.605 1.00 89.50 440 GLN A CA 1
ATOM 3302 C C . GLN A 1 440 ? -8.743 -14.973 0.049 1.00 89.50 440 GLN A C 1
ATOM 3304 O O . GLN A 1 440 ? -8.647 -14.821 -1.175 1.00 89.50 440 GLN A O 1
ATOM 3309 N N . THR A 1 441 ? -8.251 -14.101 0.932 1.00 92.56 441 THR A N 1
ATOM 3310 C CA . THR A 1 441 ? -7.524 -12.869 0.595 1.00 92.56 441 THR A CA 1
ATOM 3311 C C . THR A 1 441 ? -6.099 -12.852 1.145 1.00 92.56 441 THR A C 1
ATOM 3313 O O . THR A 1 441 ? -5.320 -11.983 0.744 1.00 92.56 441 THR A O 1
ATOM 3316 N N . ARG A 1 442 ? -5.707 -13.822 1.985 1.00 92.56 442 ARG A N 1
ATOM 3317 C CA . ARG A 1 442 ? -4.299 -14.059 2.337 1.00 92.56 442 ARG A CA 1
ATOM 3318 C C . ARG A 1 442 ? -3.490 -14.459 1.103 1.00 92.56 442 ARG A C 1
ATOM 3320 O O . ARG A 1 442 ? -4.031 -14.985 0.132 1.00 92.56 442 ARG A O 1
ATOM 3327 N N . ALA A 1 443 ? -2.179 -14.231 1.169 1.00 91.94 443 ALA A N 1
ATOM 3328 C CA . ALA A 1 443 ? -1.251 -14.480 0.067 1.00 91.94 443 ALA A CA 1
ATOM 3329 C C . ALA A 1 443 ? -1.411 -15.886 -0.545 1.00 91.94 443 ALA A C 1
ATOM 3331 O O . ALA A 1 443 ? -1.586 -15.996 -1.752 1.00 91.94 443 ALA A O 1
ATOM 3332 N N . GLU A 1 444 ? -1.441 -16.933 0.283 1.00 90.19 444 GLU A N 1
ATOM 3333 C CA . GLU A 1 444 ? -1.603 -18.331 -0.152 1.00 90.19 444 GLU A CA 1
ATOM 3334 C C . GLU A 1 444 ? -2.895 -18.553 -0.949 1.00 90.19 444 GLU A C 1
ATOM 3336 O O . GLU A 1 444 ? -2.863 -19.055 -2.071 1.00 90.19 444 GLU A O 1
ATOM 3341 N N . GLY A 1 445 ? -4.034 -18.118 -0.399 1.00 88.81 445 GLY A N 1
ATOM 3342 C CA . GLY A 1 445 ? -5.337 -18.280 -1.042 1.00 88.81 445 GLY A CA 1
ATOM 3343 C C . GLY A 1 445 ? -5.451 -17.490 -2.346 1.00 88.81 445 GLY A C 1
ATOM 3344 O O . GLY A 1 445 ? -6.042 -17.970 -3.311 1.00 88.81 445 GLY A O 1
ATOM 3345 N N . LEU A 1 446 ? -4.854 -16.297 -2.412 1.00 92.94 446 LEU A N 1
ATOM 3346 C CA . LEU A 1 446 ? -4.824 -15.499 -3.638 1.00 92.94 446 LEU A CA 1
ATOM 3347 C C . LEU A 1 446 ? -3.908 -16.102 -4.712 1.00 92.94 446 LEU A C 1
ATOM 3349 O O . LEU A 1 446 ? -4.279 -16.072 -5.885 1.00 92.94 446 LEU A O 1
ATOM 3353 N N . VAL A 1 447 ? -2.750 -16.660 -4.342 1.00 91.25 447 VAL A N 1
ATOM 3354 C CA . VAL A 1 447 ? -1.855 -17.347 -5.291 1.00 91.25 447 VAL A CA 1
ATOM 3355 C C . VAL A 1 447 ? -2.546 -18.579 -5.876 1.00 91.25 447 VAL A C 1
ATOM 3357 O O . VAL A 1 447 ? -2.565 -18.734 -7.096 1.00 91.25 447 VAL A O 1
ATOM 3360 N N . GLU A 1 448 ? -3.190 -19.402 -5.046 1.00 89.00 448 GLU A N 1
ATOM 3361 C CA . GLU A 1 448 ? -3.906 -20.595 -5.517 1.00 89.00 448 GLU A CA 1
ATOM 3362 C C . GLU A 1 448 ? -5.075 -20.235 -6.450 1.00 89.00 448 GLU A C 1
ATOM 3364 O O . GLU A 1 448 ? -5.252 -20.821 -7.523 1.00 89.00 448 GLU A O 1
ATOM 3369 N N . ARG A 1 449 ? -5.831 -19.184 -6.109 1.00 90.06 449 ARG A N 1
ATOM 3370 C CA . ARG A 1 449 ? -6.878 -18.644 -6.988 1.00 90.06 449 ARG A CA 1
ATOM 3371 C C . ARG A 1 449 ? -6.307 -18.120 -8.304 1.00 90.06 449 ARG A C 1
ATOM 3373 O O . ARG A 1 449 ? -6.895 -18.362 -9.352 1.00 90.06 449 ARG A O 1
ATOM 3380 N N . LEU A 1 450 ? -5.156 -17.444 -8.287 1.00 91.38 450 LEU A N 1
ATOM 3381 C CA . LEU A 1 450 ? -4.525 -16.921 -9.503 1.00 91.38 450 LEU A CA 1
ATOM 3382 C C . LEU A 1 450 ? -4.149 -18.032 -10.499 1.00 91.38 450 LEU A C 1
ATOM 3384 O O . LEU A 1 450 ? -4.186 -17.788 -11.708 1.00 91.38 450 LEU A O 1
ATOM 3388 N N . ARG A 1 451 ? -3.799 -19.233 -10.015 1.00 86.25 451 ARG A N 1
ATOM 3389 C CA . ARG A 1 451 ? -3.425 -20.386 -10.858 1.00 86.25 451 ARG A CA 1
ATOM 3390 C C . ARG A 1 451 ? -4.601 -20.925 -11.669 1.00 86.25 451 ARG A C 1
ATOM 3392 O O . ARG A 1 451 ? -4.445 -21.236 -12.850 1.00 86.25 451 ARG A O 1
ATOM 3399 N N . SER A 1 452 ? -5.763 -21.029 -11.032 1.00 86.25 452 SER A N 1
ATOM 3400 C CA . SER A 1 452 ? -6.979 -21.598 -11.624 1.00 86.25 452 SER A CA 1
ATOM 3401 C C . SER A 1 452 ? -7.866 -20.560 -12.325 1.00 86.25 452 SER A C 1
ATOM 3403 O O . SER A 1 452 ? -8.762 -20.936 -13.079 1.00 86.25 452 SER A O 1
ATOM 3405 N N . GLU A 1 453 ? -7.609 -19.261 -12.135 1.00 90.31 453 GLU A N 1
ATOM 3406 C CA . GLU A 1 453 ? -8.452 -18.189 -12.669 1.00 90.31 453 GLU A CA 1
ATOM 3407 C C . GLU A 1 453 ? -8.311 -18.008 -14.192 1.00 90.31 453 GLU A C 1
ATOM 3409 O O . GLU A 1 453 ? -7.298 -17.526 -14.720 1.00 90.31 453 GLU A O 1
ATOM 3414 N N . GLY A 1 454 ? -9.382 -18.354 -14.907 1.00 82.88 454 GLY A N 1
ATOM 3415 C CA . GLY A 1 454 ? -9.488 -18.243 -16.359 1.00 82.88 454 GLY A CA 1
ATOM 3416 C C . GLY A 1 454 ? -9.821 -16.832 -16.848 1.00 82.88 454 GLY A C 1
ATOM 3417 O O . GLY A 1 454 ? -9.391 -16.459 -17.949 1.00 82.88 454 GLY A O 1
ATOM 3418 N N . ASP A 1 455 ? -10.501 -16.012 -16.043 1.00 90.12 455 ASP A N 1
ATOM 3419 C CA . ASP A 1 455 ? -10.891 -14.663 -16.452 1.00 90.12 455 ASP A CA 1
ATOM 3420 C C . ASP A 1 455 ? -9.746 -13.645 -16.314 1.00 90.12 455 ASP A C 1
ATOM 3422 O O . ASP A 1 455 ? -9.071 -13.528 -15.288 1.00 90.12 455 ASP A O 1
ATOM 3426 N N . ARG A 1 456 ? -9.524 -12.854 -17.370 1.00 87.50 456 ARG A N 1
ATOM 3427 C CA . ARG A 1 456 ? -8.431 -11.872 -17.407 1.00 87.50 456 ARG A CA 1
ATOM 3428 C C . ARG A 1 456 ? -8.637 -10.745 -16.395 1.00 87.50 456 ARG A C 1
ATOM 3430 O O . ARG A 1 456 ? -7.646 -10.286 -15.822 1.00 87.50 456 ARG A O 1
ATOM 3437 N N . ARG A 1 457 ? -9.876 -10.283 -16.200 1.00 89.25 457 ARG A N 1
ATOM 3438 C CA . ARG A 1 457 ? -10.183 -9.188 -15.271 1.00 89.25 457 ARG A CA 1
ATOM 3439 C C . ARG A 1 457 ? -10.005 -9.661 -13.829 1.00 89.25 457 ARG A C 1
ATOM 3441 O O . ARG A 1 457 ? -9.304 -8.988 -13.077 1.00 89.25 457 ARG A O 1
ATOM 3448 N N . SER A 1 458 ? -10.516 -10.840 -13.487 1.00 89.06 458 SER A N 1
ATOM 3449 C CA . SER A 1 458 ? -10.315 -11.469 -12.177 1.00 89.06 458 SER A CA 1
ATOM 3450 C C . SER A 1 458 ? -8.833 -11.685 -11.860 1.00 89.06 458 SER A C 1
ATOM 3452 O O . SER A 1 458 ? -8.380 -11.303 -10.781 1.00 89.06 458 SER A O 1
ATOM 3454 N N . ARG A 1 459 ? -8.027 -12.187 -12.813 1.00 91.69 459 ARG A N 1
ATOM 3455 C CA . ARG A 1 459 ? -6.566 -12.306 -12.617 1.00 91.69 459 ARG A CA 1
ATOM 3456 C C . ARG A 1 459 ? -5.911 -10.967 -12.290 1.00 91.69 459 ARG A C 1
ATOM 3458 O O . ARG A 1 459 ? -5.034 -10.914 -11.434 1.00 91.69 459 ARG A O 1
ATOM 3465 N N . HIS A 1 460 ? -6.319 -9.891 -12.962 1.00 90.94 460 HIS A N 1
ATOM 3466 C CA . HIS A 1 460 ? -5.767 -8.561 -12.709 1.00 90.94 460 HIS A CA 1
ATOM 3467 C C . HIS A 1 460 ? -6.085 -8.073 -11.291 1.00 90.94 460 HIS A C 1
ATOM 3469 O O . HIS A 1 460 ? -5.181 -7.633 -10.588 1.00 90.94 460 HIS A O 1
ATOM 3475 N N . GLN A 1 461 ? -7.332 -8.242 -10.844 1.00 92.56 461 GLN A N 1
ATOM 3476 C CA . GLN A 1 461 ? -7.752 -7.899 -9.482 1.00 92.56 461 GLN A CA 1
ATOM 3477 C C . GLN A 1 461 ? -6.978 -8.698 -8.424 1.00 92.56 461 GLN A C 1
ATOM 3479 O O . GLN A 1 461 ? -6.523 -8.137 -7.429 1.00 92.56 461 GLN A O 1
ATOM 3484 N N . ILE A 1 462 ? -6.773 -10.001 -8.650 1.00 93.62 462 ILE A N 1
ATOM 3485 C CA . ILE A 1 462 ? -5.985 -10.849 -7.745 1.00 93.62 462 ILE A CA 1
ATOM 3486 C C . ILE A 1 462 ? -4.528 -10.369 -7.680 1.00 93.62 462 ILE A C 1
ATOM 3488 O O . ILE A 1 462 ? -3.966 -10.282 -6.591 1.00 93.62 462 ILE A O 1
ATOM 3492 N N . ILE A 1 463 ? -3.927 -10.013 -8.821 1.00 93.94 463 ILE A N 1
ATOM 3493 C CA . ILE A 1 463 ? -2.563 -9.467 -8.871 1.00 93.94 463 ILE A CA 1
ATOM 3494 C C . ILE A 1 463 ? -2.467 -8.168 -8.064 1.00 93.94 463 ILE A C 1
ATOM 3496 O O . ILE A 1 463 ? -1.539 -8.037 -7.271 1.00 93.94 463 ILE A O 1
ATOM 3500 N N . GLU A 1 464 ? -3.414 -7.236 -8.206 1.00 92.75 464 GLU A N 1
ATOM 3501 C CA . GLU A 1 464 ? -3.417 -5.985 -7.429 1.00 92.75 464 GLU A CA 1
ATOM 3502 C C . GLU A 1 464 ? -3.439 -6.246 -5.914 1.00 92.75 464 GLU A C 1
ATOM 3504 O O . GLU A 1 464 ? -2.666 -5.637 -5.172 1.00 92.75 464 GLU A O 1
ATOM 3509 N N . LEU A 1 465 ? -4.247 -7.206 -5.453 1.00 93.81 465 LEU A N 1
ATOM 3510 C CA . LEU A 1 465 ? -4.279 -7.601 -4.040 1.00 93.81 465 LEU A CA 1
ATOM 3511 C C . LEU A 1 465 ? -2.990 -8.309 -3.591 1.00 93.81 465 LEU A C 1
ATOM 3513 O O . LEU A 1 465 ? -2.521 -8.091 -2.473 1.00 93.81 465 LEU A O 1
ATOM 3517 N N . LEU A 1 466 ? -2.383 -9.131 -4.451 1.00 94.50 466 LEU A N 1
ATOM 3518 C CA . LEU A 1 466 ? -1.110 -9.803 -4.173 1.00 94.50 466 LEU A CA 1
ATOM 3519 C C . LEU A 1 466 ? 0.056 -8.814 -4.031 1.00 94.50 466 LEU A C 1
ATOM 3521 O O . LEU A 1 466 ? 0.910 -9.006 -3.164 1.00 94.50 466 LEU A O 1
ATOM 3525 N N . LEU A 1 467 ? 0.077 -7.732 -4.816 1.00 92.19 467 LEU A N 1
ATOM 3526 C CA . LEU A 1 467 ? 1.110 -6.693 -4.706 1.00 92.19 467 LEU A CA 1
ATOM 3527 C C . LEU A 1 467 ? 1.130 -6.040 -3.318 1.00 92.19 467 LEU A C 1
ATOM 3529 O O . LEU A 1 467 ? 2.204 -5.723 -2.807 1.00 92.19 467 LEU A O 1
ATOM 3533 N N . ILE A 1 468 ? -0.032 -5.908 -2.672 1.00 91.00 468 ILE A N 1
ATOM 3534 C CA . ILE A 1 468 ? -0.136 -5.343 -1.321 1.00 91.00 468 ILE A CA 1
ATOM 3535 C C . ILE A 1 468 ? 0.556 -6.237 -0.289 1.00 91.00 468 ILE A C 1
ATOM 3537 O O . ILE A 1 468 ? 1.160 -5.722 0.652 1.00 91.00 468 ILE A O 1
ATOM 3541 N N . HIS A 1 469 ? 0.521 -7.564 -0.447 1.00 89.69 469 HIS A N 1
ATOM 3542 C CA . HIS A 1 469 ? 1.148 -8.509 0.491 1.00 89.69 469 HIS A CA 1
ATOM 3543 C C . HIS A 1 469 ? 2.681 -8.469 0.472 1.00 89.69 469 HIS A C 1
ATOM 3545 O O . HIS A 1 469 ? 3.304 -8.767 1.497 1.00 89.69 469 HIS A O 1
ATOM 3551 N N . GLY A 1 470 ? 3.284 -8.064 -0.648 1.00 89.00 470 GLY A N 1
ATOM 3552 C CA . GLY A 1 470 ? 4.730 -7.899 -0.790 1.00 89.00 470 GLY A CA 1
ATOM 3553 C C . GLY A 1 470 ? 5.498 -9.223 -0.705 1.00 89.00 470 GLY A C 1
ATOM 3554 O O . GLY A 1 470 ? 5.165 -10.193 -1.381 1.00 89.00 470 GLY A O 1
ATOM 3555 N N . GLN A 1 471 ? 6.533 -9.272 0.134 1.00 88.00 471 GLN A N 1
ATOM 3556 C CA . GLN A 1 471 ? 7.551 -10.339 0.160 1.00 88.00 471 GLN A CA 1
ATOM 3557 C C . GLN A 1 471 ? 7.011 -11.751 0.363 1.00 88.00 471 GLN A C 1
ATOM 3559 O O . GLN A 1 471 ? 7.522 -12.711 -0.208 1.00 88.00 471 GLN A O 1
ATOM 3564 N N . VAL A 1 472 ? 5.929 -11.879 1.131 1.00 89.19 472 VAL A N 1
ATOM 3565 C CA . VAL A 1 472 ? 5.270 -13.169 1.359 1.00 89.19 472 VAL A CA 1
ATOM 3566 C C . VAL A 1 472 ? 4.811 -13.788 0.034 1.00 89.19 472 VAL A C 1
ATOM 3568 O O . VAL A 1 472 ? 4.924 -14.989 -0.156 1.00 89.19 472 VAL A O 1
ATOM 3571 N N . VAL A 1 473 ? 4.338 -12.977 -0.915 1.00 92.12 473 VAL A N 1
ATOM 3572 C CA . VAL A 1 473 ? 3.939 -13.464 -2.243 1.00 92.12 473 VAL A CA 1
ATOM 3573 C C . VAL A 1 473 ? 5.156 -13.818 -3.084 1.00 92.12 473 VAL A C 1
ATOM 3575 O O . VAL A 1 473 ? 5.132 -14.826 -3.784 1.00 92.12 473 VAL A O 1
ATOM 3578 N N . ARG A 1 474 ? 6.229 -13.023 -3.000 1.00 90.81 474 ARG A N 1
ATOM 3579 C CA . ARG A 1 474 ? 7.474 -13.277 -3.737 1.00 90.81 474 ARG A CA 1
ATOM 3580 C C . ARG A 1 474 ? 8.021 -14.675 -3.441 1.00 90.81 474 ARG A C 1
ATOM 3582 O O . ARG A 1 474 ? 8.377 -15.387 -4.373 1.00 90.81 474 ARG A O 1
ATOM 3589 N N . SER A 1 475 ? 8.027 -15.095 -2.174 1.00 88.25 475 SER A N 1
ATOM 3590 C CA . SER A 1 475 ? 8.533 -16.416 -1.777 1.00 88.25 475 SER A CA 1
ATOM 3591 C C . SER A 1 475 ? 7.663 -17.578 -2.272 1.00 88.25 475 SER A C 1
ATOM 3593 O O . SER A 1 475 ? 8.212 -18.593 -2.703 1.00 88.25 475 SER A O 1
ATOM 3595 N N . PHE A 1 476 ? 6.332 -17.430 -2.277 1.00 88.06 476 PHE A N 1
ATOM 3596 C CA . PHE A 1 476 ? 5.429 -18.418 -2.884 1.00 88.06 476 PHE A CA 1
ATOM 3597 C C . PHE A 1 476 ? 5.663 -18.536 -4.389 1.00 88.06 476 PHE A C 1
ATOM 3599 O O . PHE A 1 476 ? 5.908 -19.623 -4.898 1.00 88.06 476 PHE A O 1
ATOM 3606 N N . VAL A 1 477 ? 5.672 -17.403 -5.086 1.00 89.69 477 VAL A N 1
ATOM 3607 C CA . VAL A 1 477 ? 5.834 -17.357 -6.542 1.00 89.69 477 VAL A CA 1
ATOM 3608 C C . VAL A 1 477 ? 7.204 -17.884 -6.983 1.00 89.69 477 VAL A C 1
ATOM 3610 O O . VAL A 1 477 ? 7.298 -18.563 -8.003 1.00 89.69 477 VAL A O 1
ATOM 3613 N N . LEU A 1 478 ? 8.265 -17.606 -6.220 1.00 87.44 478 LEU A N 1
ATOM 3614 C CA . LEU A 1 478 ? 9.600 -18.129 -6.501 1.00 87.44 478 LEU A CA 1
ATOM 3615 C C . LEU A 1 478 ? 9.652 -19.654 -6.356 1.00 87.44 478 LEU A C 1
ATOM 3617 O O . LEU A 1 478 ? 10.218 -20.324 -7.216 1.00 87.44 478 LEU A O 1
ATOM 3621 N N . ARG A 1 479 ? 9.046 -20.205 -5.296 1.00 84.19 479 ARG A N 1
ATOM 3622 C CA . ARG A 1 479 ? 8.940 -21.660 -5.118 1.00 84.19 479 ARG A CA 1
ATOM 3623 C C . ARG A 1 479 ? 8.221 -22.295 -6.306 1.00 84.19 479 ARG A C 1
ATOM 3625 O O . ARG A 1 479 ? 8.734 -23.248 -6.881 1.00 84.19 479 ARG A O 1
ATOM 3632 N N . ASP A 1 480 ? 7.102 -21.707 -6.713 1.00 80.00 480 ASP A N 1
ATOM 3633 C CA . ASP A 1 480 ? 6.296 -22.189 -7.835 1.00 80.00 480 ASP A CA 1
ATOM 3634 C C . ASP A 1 480 ? 7.056 -22.155 -9.162 1.00 80.00 480 ASP A C 1
ATOM 3636 O O . ASP A 1 480 ? 6.950 -23.080 -9.963 1.00 80.00 480 ASP A O 1
ATOM 3640 N N . LEU A 1 481 ? 7.830 -21.094 -9.407 1.00 81.69 481 LEU A N 1
ATOM 3641 C CA . LEU A 1 481 ? 8.662 -20.981 -10.605 1.00 81.69 481 LEU A CA 1
ATOM 3642 C C . LEU A 1 481 ? 9.808 -21.993 -10.604 1.00 81.69 481 LEU A C 1
ATOM 3644 O O . LEU A 1 481 ? 10.094 -22.565 -11.650 1.00 81.69 481 LEU A O 1
ATOM 3648 N N . LEU A 1 482 ? 10.439 -22.239 -9.454 1.00 78.56 482 LEU A N 1
ATOM 3649 C CA . LEU A 1 482 ? 11.493 -23.249 -9.324 1.00 78.56 482 LEU A CA 1
ATOM 3650 C C . LEU A 1 482 ? 10.948 -24.671 -9.524 1.00 78.56 482 LEU A C 1
ATOM 3652 O O . LEU A 1 482 ? 11.594 -25.485 -10.181 1.00 78.56 482 LEU A O 1
ATOM 3656 N N . GLU A 1 483 ? 9.755 -24.964 -9.003 1.00 73.00 483 GLU A N 1
ATOM 3657 C CA . GLU A 1 483 ? 9.066 -26.242 -9.225 1.00 73.00 483 GLU A CA 1
ATOM 3658 C C . GLU A 1 483 ? 8.598 -26.387 -10.683 1.00 73.00 483 GLU A C 1
ATOM 3660 O O . GLU A 1 483 ? 8.792 -27.441 -11.289 1.00 73.00 483 GLU A O 1
ATOM 3665 N N . GLY A 1 484 ? 8.044 -25.324 -11.274 1.00 65.19 484 GLY A N 1
ATOM 3666 C CA . GLY A 1 484 ? 7.559 -25.299 -12.658 1.00 65.19 484 GLY A CA 1
ATOM 3667 C C . GLY A 1 484 ? 8.658 -25.269 -13.725 1.00 65.19 484 GLY A C 1
ATOM 3668 O O . GLY A 1 484 ? 8.409 -25.670 -14.858 1.00 65.19 484 GLY A O 1
ATOM 3669 N N . ALA A 1 485 ? 9.873 -24.836 -13.381 1.00 60.31 485 ALA A N 1
ATOM 3670 C CA . ALA A 1 485 ? 11.059 -24.945 -14.234 1.00 60.31 485 ALA A CA 1
ATOM 3671 C C . ALA A 1 485 ? 11.652 -26.369 -14.249 1.00 60.31 485 ALA A C 1
ATOM 3673 O O . ALA A 1 485 ? 12.610 -26.637 -14.978 1.00 60.31 485 ALA A O 1
ATOM 3674 N N . SER A 1 486 ? 11.108 -27.294 -13.447 1.00 63.72 486 SER A N 1
ATOM 3675 C CA . SER A 1 486 ? 11.544 -28.686 -13.438 1.00 63.72 486 SER A CA 1
ATOM 3676 C C . SER A 1 486 ? 11.104 -29.408 -14.721 1.00 63.72 486 SER A C 1
ATOM 3678 O O . SER A 1 486 ? 9.911 -29.459 -15.017 1.00 63.72 486 SER A O 1
ATOM 3680 N N . PRO A 1 487 ? 12.021 -30.067 -15.452 1.00 59.66 487 PRO A N 1
ATOM 3681 C CA . PRO A 1 487 ? 11.707 -30.787 -16.693 1.00 59.66 487 PRO A CA 1
ATOM 3682 C C . PRO A 1 487 ? 10.891 -32.080 -16.484 1.00 59.66 487 PRO A C 1
ATOM 3684 O O . PRO A 1 487 ? 10.635 -32.806 -17.441 1.00 59.66 487 PRO A O 1
ATOM 3687 N N . LEU A 1 488 ? 10.533 -32.411 -15.239 1.00 58.91 488 LEU A N 1
ATOM 3688 C CA . LEU A 1 488 ? 9.881 -33.666 -14.846 1.00 58.91 488 LEU A CA 1
ATOM 3689 C C . LEU A 1 488 ? 8.352 -33.548 -14.667 1.00 58.91 488 LEU A C 1
ATOM 3691 O O . LEU A 1 488 ? 7.720 -34.552 -14.339 1.00 58.91 488 LEU A O 1
ATOM 3695 N N . GLY A 1 489 ? 7.763 -32.360 -14.852 1.00 63.50 489 GLY A N 1
ATOM 3696 C CA . GLY A 1 489 ? 6.322 -32.110 -14.697 1.00 63.50 489 GLY A CA 1
ATOM 3697 C C . GLY A 1 489 ? 5.652 -31.560 -15.959 1.00 63.50 489 GLY A C 1
ATOM 3698 O O . GLY A 1 489 ? 6.326 -31.080 -16.869 1.00 63.50 489 GLY A O 1
ATOM 3699 N N . ASP A 1 490 ? 4.316 -31.615 -16.005 1.00 67.88 490 ASP A N 1
ATOM 3700 C CA . ASP A 1 490 ? 3.544 -30.934 -17.049 1.00 67.88 490 ASP A CA 1
ATOM 3701 C C . ASP A 1 490 ? 3.732 -29.412 -16.920 1.00 67.88 490 ASP A C 1
ATOM 3703 O O . ASP A 1 490 ? 3.566 -28.867 -15.821 1.00 67.88 490 ASP A O 1
ATOM 3707 N N . PRO A 1 491 ? 4.063 -28.699 -18.013 1.00 69.44 491 PRO A N 1
ATOM 3708 C CA . PRO A 1 491 ? 4.316 -27.271 -17.940 1.00 69.44 491 PRO A CA 1
ATOM 3709 C C . PRO A 1 491 ? 3.025 -26.521 -17.576 1.00 69.44 491 PRO A C 1
ATOM 3711 O O . PRO A 1 491 ? 1.980 -26.746 -18.199 1.00 69.44 491 PRO A O 1
ATOM 3714 N N . PRO A 1 492 ? 3.065 -25.599 -16.596 1.00 79.25 492 PRO A N 1
ATOM 3715 C CA . PRO A 1 492 ? 1.897 -24.805 -16.247 1.00 79.25 492 PRO A CA 1
ATOM 3716 C C . PRO A 1 492 ? 1.465 -23.913 -17.425 1.00 79.25 492 PRO A C 1
ATOM 3718 O O . PRO A 1 492 ? 2.287 -23.547 -18.272 1.00 79.25 492 PRO A O 1
ATOM 3721 N N . PRO A 1 493 ? 0.185 -23.496 -17.489 1.00 85.50 493 PRO A N 1
ATOM 3722 C CA . PRO A 1 493 ? -0.282 -22.594 -18.533 1.00 85.50 493 PRO A CA 1
ATOM 3723 C C . PRO A 1 493 ? 0.554 -21.311 -18.596 1.00 85.50 493 PRO A C 1
ATOM 3725 O O . PRO A 1 493 ? 0.898 -20.724 -17.568 1.00 85.50 493 PRO A O 1
ATOM 3728 N N . TRP A 1 494 ? 0.816 -20.814 -19.807 1.00 87.19 494 TRP A N 1
ATOM 3729 C CA . TRP A 1 494 ? 1.713 -19.671 -20.034 1.00 87.19 494 TRP A CA 1
ATOM 3730 C C . TRP A 1 494 ? 1.364 -18.421 -19.211 1.00 87.19 494 TRP A C 1
ATOM 3732 O O . TRP A 1 494 ? 2.249 -17.663 -18.817 1.00 87.19 494 TRP A O 1
ATOM 3742 N N . TYR A 1 495 ? 0.076 -18.186 -18.932 1.00 87.00 495 TYR A N 1
ATOM 3743 C CA . TYR A 1 495 ? -0.366 -17.028 -18.156 1.00 87.00 495 TYR A CA 1
ATOM 3744 C C . TYR A 1 495 ? 0.011 -17.140 -16.673 1.00 87.00 495 TYR A C 1
ATOM 3746 O O . TYR A 1 495 ? 0.214 -16.107 -16.039 1.00 87.00 495 TYR A O 1
ATOM 3754 N N . VAL A 1 496 ? 0.141 -18.357 -16.129 1.00 88.38 496 VAL A N 1
ATOM 3755 C CA . VAL A 1 496 ? 0.595 -18.598 -14.750 1.00 88.38 496 VAL A CA 1
ATOM 3756 C C . VAL A 1 496 ? 2.059 -18.187 -14.627 1.00 88.38 496 VAL A C 1
ATOM 3758 O O . VAL A 1 496 ? 2.381 -17.337 -13.800 1.00 88.38 496 VAL A O 1
ATOM 3761 N N . ILE A 1 497 ? 2.912 -18.677 -15.534 1.00 89.31 497 ILE A N 1
ATOM 3762 C CA . ILE A 1 497 ? 4.342 -18.324 -15.608 1.00 89.31 497 ILE A CA 1
ATOM 3763 C C . ILE A 1 497 ? 4.508 -16.812 -15.798 1.00 89.31 497 ILE A C 1
ATOM 3765 O O . ILE A 1 497 ? 5.236 -16.145 -15.063 1.00 89.31 497 ILE A O 1
ATOM 3769 N N . ARG A 1 498 ? 3.771 -16.233 -16.752 1.00 91.69 498 ARG A N 1
ATOM 3770 C CA . ARG A 1 498 ? 3.813 -14.795 -17.035 1.00 91.69 498 ARG A CA 1
ATOM 3771 C C . ARG A 1 498 ? 3.438 -13.956 -15.810 1.00 91.69 498 ARG A C 1
ATOM 3773 O O . ARG A 1 498 ? 4.053 -12.919 -15.568 1.00 91.69 498 ARG A O 1
ATOM 3780 N N . ASN A 1 499 ? 2.405 -14.354 -15.066 1.00 92.88 499 ASN A N 1
ATOM 3781 C CA . ASN A 1 499 ? 1.960 -13.617 -13.882 1.00 92.88 499 ASN A CA 1
ATOM 3782 C C . ASN A 1 499 ? 2.927 -13.786 -12.709 1.00 92.88 499 ASN A C 1
ATOM 3784 O O . ASN A 1 499 ? 3.147 -12.823 -11.980 1.00 92.88 499 ASN A O 1
ATOM 3788 N N . ALA A 1 500 ? 3.539 -14.961 -12.569 1.00 91.94 500 ALA A N 1
ATOM 3789 C CA . ALA A 1 500 ? 4.593 -15.212 -11.598 1.00 91.94 500 ALA A CA 1
ATOM 3790 C C . ALA A 1 500 ? 5.789 -14.267 -11.819 1.00 91.94 500 ALA A C 1
ATOM 3792 O O . ALA A 1 500 ? 6.141 -13.493 -10.930 1.00 91.94 500 ALA A O 1
ATOM 3793 N N . ILE A 1 501 ? 6.330 -14.216 -13.042 1.00 92.94 501 ILE A N 1
ATOM 3794 C CA . ILE A 1 501 ? 7.437 -13.306 -13.388 1.00 92.94 501 ILE A CA 1
ATOM 3795 C C . ILE A 1 501 ? 7.024 -11.834 -13.208 1.00 92.94 501 ILE A C 1
ATOM 3797 O O . ILE A 1 501 ? 7.800 -11.026 -12.696 1.00 92.94 501 ILE A O 1
ATOM 3801 N N . LEU A 1 502 ? 5.784 -11.468 -13.564 1.00 93.69 502 LEU A N 1
ATOM 3802 C CA . LEU A 1 502 ? 5.263 -10.119 -13.315 1.00 93.69 502 LEU A CA 1
ATOM 3803 C C . LEU A 1 502 ? 5.275 -9.765 -11.818 1.00 93.69 502 LEU A C 1
ATOM 3805 O O . LEU A 1 502 ? 5.659 -8.646 -11.471 1.00 93.69 502 LEU A O 1
ATOM 3809 N N . LEU A 1 503 ? 4.838 -10.678 -10.945 1.00 93.81 503 LEU A N 1
ATOM 3810 C CA . LEU A 1 503 ? 4.823 -10.463 -9.496 1.00 93.81 503 LEU A CA 1
ATOM 3811 C C . LEU A 1 503 ? 6.248 -10.325 -8.948 1.00 93.81 503 LEU A C 1
ATOM 3813 O O . LEU A 1 503 ? 6.502 -9.374 -8.209 1.00 93.81 503 LEU A O 1
ATOM 3817 N N . LEU A 1 504 ? 7.193 -11.170 -9.382 1.00 92.50 504 LEU A N 1
ATOM 3818 C CA . LEU A 1 504 ? 8.613 -11.024 -9.028 1.00 92.50 504 LEU A CA 1
ATOM 3819 C C . LEU A 1 504 ? 9.192 -9.682 -9.496 1.00 92.50 504 LEU A C 1
ATOM 3821 O O . LEU A 1 504 ? 10.011 -9.078 -8.810 1.00 92.50 504 LEU A O 1
ATOM 3825 N N . ARG A 1 505 ? 8.764 -9.169 -10.651 1.00 91.50 505 ARG A N 1
ATOM 3826 C CA . ARG A 1 505 ? 9.235 -7.868 -11.150 1.00 91.50 505 ARG A CA 1
ATOM 3827 C C . ARG A 1 505 ? 8.684 -6.686 -10.354 1.00 91.50 505 ARG A C 1
ATOM 3829 O O . ARG A 1 505 ? 9.332 -5.648 -10.264 1.00 91.50 505 ARG A O 1
ATOM 3836 N N . ARG A 1 506 ? 7.453 -6.796 -9.853 1.00 91.06 506 ARG A N 1
ATOM 3837 C CA . ARG A 1 506 ? 6.743 -5.694 -9.183 1.00 91.06 506 ARG A CA 1
ATOM 3838 C C . ARG A 1 506 ? 6.972 -5.661 -7.674 1.00 91.06 506 ARG A C 1
ATOM 3840 O O . ARG A 1 506 ? 6.859 -4.589 -7.088 1.00 91.06 506 ARG A O 1
ATOM 3847 N N . ILE A 1 507 ? 7.278 -6.801 -7.062 1.00 89.62 507 ILE A N 1
ATOM 3848 C CA . ILE A 1 507 ? 7.580 -6.913 -5.635 1.00 89.62 507 ILE A CA 1
ATOM 3849 C C . ILE A 1 507 ? 9.107 -6.910 -5.484 1.00 89.62 507 ILE A C 1
ATOM 3851 O O . ILE A 1 507 ? 9.728 -7.845 -5.978 1.00 89.62 507 ILE A O 1
ATOM 3855 N N . PRO A 1 508 ? 9.735 -5.909 -4.838 1.00 83.75 508 PRO A N 1
ATOM 3856 C CA . PRO A 1 508 ? 11.194 -5.874 -4.673 1.00 83.75 508 PRO A CA 1
ATOM 3857 C C . PRO A 1 508 ? 11.695 -7.076 -3.854 1.00 83.75 508 PRO A C 1
ATOM 3859 O O . PRO A 1 508 ? 10.913 -7.685 -3.137 1.00 83.75 508 PRO A O 1
ATOM 3862 N N . ALA A 1 509 ? 12.979 -7.428 -3.936 1.00 84.00 509 ALA A N 1
ATOM 3863 C CA . ALA A 1 509 ? 13.589 -8.440 -3.060 1.00 84.00 509 ALA A CA 1
ATOM 3864 C C . ALA A 1 509 ? 13.931 -7.854 -1.674 1.00 84.00 509 ALA A C 1
ATOM 3866 O O . ALA A 1 509 ? 14.129 -6.644 -1.568 1.00 84.00 509 ALA A O 1
ATOM 3867 N N . ASP A 1 510 ? 14.011 -8.693 -0.633 1.00 74.06 510 ASP A N 1
ATOM 3868 C CA . ASP A 1 510 ? 14.293 -8.260 0.751 1.00 74.06 510 ASP A CA 1
ATOM 3869 C C . ASP A 1 510 ? 15.624 -7.502 0.882 1.00 74.06 510 ASP A C 1
ATOM 3871 O O . ASP A 1 510 ? 15.655 -6.401 1.428 1.00 74.06 510 ASP A O 1
ATOM 3875 N N . ASP A 1 511 ? 16.695 -8.028 0.285 1.00 70.38 511 ASP A N 1
ATOM 3876 C CA . ASP A 1 511 ? 18.032 -7.413 0.309 1.00 70.38 511 ASP A CA 1
ATOM 3877 C C . ASP A 1 511 ? 18.235 -6.375 -0.815 1.00 70.38 511 ASP A C 1
ATOM 3879 O O . ASP A 1 511 ? 19.355 -5.964 -1.122 1.00 70.38 511 ASP A O 1
ATOM 3883 N N . GLY A 1 512 ? 17.156 -5.976 -1.497 1.00 69.69 512 GLY A N 1
ATOM 3884 C CA . GLY A 1 512 ? 17.189 -5.071 -2.649 1.00 69.69 512 GLY A CA 1
ATOM 3885 C C . GLY A 1 512 ? 17.668 -5.708 -3.961 1.00 69.69 512 GLY A C 1
ATOM 3886 O O . GLY A 1 512 ? 17.441 -5.125 -5.021 1.00 69.69 512 GLY A O 1
ATOM 3887 N N . ALA A 1 513 ? 18.255 -6.910 -3.925 1.00 78.62 513 ALA A N 1
ATOM 3888 C CA . ALA A 1 513 ? 18.681 -7.669 -5.103 1.00 78.62 513 ALA A CA 1
ATOM 3889 C C . ALA A 1 513 ? 18.067 -9.086 -5.129 1.00 78.62 513 ALA A C 1
ATOM 3891 O O . ALA A 1 513 ? 17.967 -9.726 -4.081 1.00 78.62 513 ALA A O 1
ATOM 3892 N N . PRO A 1 514 ? 17.654 -9.598 -6.308 1.00 86.25 514 PRO A N 1
ATOM 3893 C CA . PRO A 1 514 ? 17.179 -10.974 -6.446 1.00 86.25 514 PRO A CA 1
ATOM 3894 C C . PRO A 1 514 ? 18.312 -11.977 -6.196 1.00 86.25 514 PRO A C 1
ATOM 3896 O O . PRO A 1 514 ? 19.479 -11.661 -6.418 1.00 86.25 514 PRO A O 1
ATOM 3899 N N . SER A 1 515 ? 17.981 -13.195 -5.766 1.00 87.00 515 SER A N 1
ATOM 3900 C CA . SER A 1 515 ? 18.983 -14.258 -5.570 1.00 87.00 515 SER A CA 1
ATOM 3901 C C . SER A 1 515 ? 19.478 -14.838 -6.905 1.00 87.00 515 SER A C 1
ATOM 3903 O O . SER A 1 515 ? 18.769 -14.773 -7.908 1.00 87.00 515 SER A O 1
ATOM 3905 N N . GLU A 1 516 ? 20.667 -15.454 -6.931 1.00 87.31 516 GLU A N 1
ATOM 3906 C CA . GLU A 1 516 ? 21.174 -16.125 -8.145 1.00 87.31 516 GLU A CA 1
ATOM 3907 C C . GLU A 1 516 ? 20.225 -17.226 -8.634 1.00 87.31 516 GLU A C 1
ATOM 3909 O O . GLU A 1 516 ? 19.914 -17.281 -9.819 1.00 87.31 516 GLU A O 1
ATOM 3914 N N . ALA A 1 517 ? 19.686 -18.040 -7.718 1.00 85.94 517 ALA A N 1
ATOM 3915 C CA . ALA A 1 517 ? 18.738 -19.104 -8.050 1.00 85.94 517 ALA A CA 1
ATOM 3916 C C . ALA A 1 517 ? 17.446 -18.568 -8.689 1.00 85.94 517 ALA A C 1
ATOM 3918 O O . ALA A 1 517 ? 16.873 -19.198 -9.574 1.00 85.94 517 ALA A O 1
ATOM 3919 N N . GLU A 1 518 ? 16.989 -17.394 -8.253 1.00 89.62 518 GLU A N 1
ATOM 3920 C CA . GLU A 1 518 ? 15.829 -16.727 -8.837 1.00 89.62 518 GLU A CA 1
ATOM 3921 C C . GLU A 1 518 ? 16.111 -16.215 -10.252 1.00 89.62 518 GLU A C 1
ATOM 3923 O O . GLU A 1 518 ? 15.283 -16.387 -11.146 1.00 89.62 518 GLU A O 1
ATOM 3928 N N . VAL A 1 519 ? 17.278 -15.606 -10.474 1.00 91.50 519 VAL A N 1
ATOM 3929 C CA . VAL A 1 519 ? 17.685 -15.166 -11.815 1.00 91.50 519 VAL A CA 1
ATOM 3930 C C . VAL A 1 519 ? 17.824 -16.367 -12.746 1.00 91.50 519 VAL A C 1
ATOM 3932 O O . VAL A 1 519 ? 17.244 -16.347 -13.830 1.00 91.50 519 VAL A O 1
ATOM 3935 N N . ASP A 1 520 ? 18.499 -17.430 -12.304 1.00 89.38 520 ASP A N 1
ATOM 3936 C CA . ASP A 1 520 ? 18.671 -18.666 -13.074 1.00 89.38 520 ASP A CA 1
ATOM 3937 C C . ASP A 1 520 ? 17.312 -19.293 -13.453 1.00 89.38 520 ASP A C 1
ATOM 3939 O O . ASP A 1 520 ? 17.134 -19.739 -14.588 1.00 89.38 520 ASP A O 1
ATOM 3943 N N . ALA A 1 521 ? 16.314 -19.248 -12.560 1.00 88.25 521 ALA A N 1
ATOM 3944 C CA . ALA A 1 521 ? 14.956 -19.710 -12.860 1.00 88.25 521 ALA A CA 1
ATOM 3945 C C . ALA A 1 521 ? 14.271 -18.876 -13.958 1.00 88.25 521 ALA A C 1
ATOM 3947 O O . ALA A 1 521 ? 13.579 -19.427 -14.815 1.00 88.25 521 ALA A O 1
ATOM 3948 N N . VAL A 1 522 ? 14.463 -17.551 -13.962 1.00 92.06 522 VAL A N 1
ATOM 3949 C CA . VAL A 1 522 ? 13.850 -16.662 -14.967 1.00 92.06 522 VAL A CA 1
ATOM 3950 C C . VAL A 1 522 ? 14.563 -16.732 -16.322 1.00 92.06 522 VAL A C 1
ATOM 3952 O O . VAL A 1 522 ? 13.904 -16.576 -17.351 1.00 92.06 522 VAL A O 1
ATOM 3955 N N . ILE A 1 523 ? 15.871 -17.019 -16.354 1.00 92.62 523 ILE A N 1
ATOM 3956 C CA . ILE A 1 523 ? 16.649 -17.169 -17.600 1.00 92.62 523 ILE A CA 1
ATOM 3957 C C . ILE A 1 523 ? 16.013 -18.203 -18.539 1.00 92.62 523 ILE A C 1
ATOM 3959 O O . ILE A 1 523 ? 15.927 -17.951 -19.739 1.00 92.62 523 ILE A O 1
ATOM 3963 N N . HIS A 1 524 ? 15.490 -19.311 -18.004 1.00 87.38 524 HIS A N 1
ATOM 3964 C CA . HIS A 1 524 ? 14.819 -20.350 -18.798 1.00 87.38 524 HIS A CA 1
ATOM 3965 C C . HIS A 1 524 ? 13.613 -19.829 -19.602 1.00 87.38 524 HIS A C 1
ATOM 3967 O O . HIS A 1 524 ? 13.269 -20.368 -20.652 1.00 87.38 524 HIS A O 1
ATOM 3973 N N . PHE A 1 525 ? 12.974 -18.758 -19.128 1.00 90.00 525 PHE A N 1
ATOM 3974 C CA . PHE A 1 525 ? 11.799 -18.170 -19.764 1.00 90.00 525 PHE A CA 1
ATOM 3975 C C . PHE A 1 525 ? 12.135 -17.047 -20.758 1.00 90.00 525 PHE A C 1
ATOM 3977 O O . PHE A 1 525 ? 11.241 -16.573 -21.464 1.00 90.00 525 PHE A O 1
ATOM 3984 N N . ALA A 1 526 ? 13.402 -16.631 -20.850 1.00 91.62 526 ALA A N 1
ATOM 3985 C CA . ALA A 1 526 ? 13.901 -15.673 -21.839 1.00 91.62 526 ALA A CA 1
ATOM 3986 C C . ALA A 1 526 ? 14.320 -16.375 -23.146 1.00 91.62 526 ALA A C 1
ATOM 3988 O O . ALA A 1 526 ? 15.419 -16.170 -23.658 1.00 91.62 526 ALA A O 1
ATOM 3989 N N . ASP A 1 527 ? 13.427 -17.199 -23.694 1.00 87.31 527 ASP A N 1
ATOM 3990 C CA . ASP A 1 527 ? 13.652 -17.984 -24.912 1.00 87.31 527 ASP A CA 1
ATOM 3991 C C . ASP A 1 527 ? 12.629 -17.606 -26.003 1.00 87.31 527 ASP A C 1
ATOM 3993 O O . ASP A 1 527 ? 11.536 -17.110 -25.712 1.00 87.31 527 ASP A O 1
ATOM 3997 N N . VAL A 1 528 ? 12.996 -17.815 -27.266 1.00 85.62 528 VAL A N 1
ATOM 3998 C CA . VAL A 1 528 ? 12.135 -17.657 -28.447 1.00 85.62 528 VAL A CA 1
ATOM 3999 C C . VAL A 1 528 ? 11.075 -18.748 -28.564 1.00 85.62 528 VAL A C 1
ATOM 4001 O O . VAL A 1 528 ? 10.033 -18.501 -29.170 1.00 85.62 528 VAL A O 1
ATOM 4004 N N . GLU A 1 529 ? 11.304 -19.923 -27.973 1.00 85.19 529 GLU A N 1
ATOM 4005 C CA . GLU A 1 529 ? 10.313 -21.009 -27.926 1.00 85.19 529 GLU A CA 1
ATOM 4006 C C . GLU A 1 529 ? 9.167 -20.714 -26.943 1.00 85.19 529 GLU A C 1
ATOM 4008 O O . GLU A 1 529 ? 8.091 -21.312 -27.017 1.00 85.19 529 GLU A O 1
ATOM 4013 N N . GLN A 1 530 ? 9.370 -19.757 -26.035 1.00 88.12 530 GLN A N 1
ATOM 4014 C CA . GLN A 1 530 ? 8.365 -19.364 -25.056 1.00 88.12 530 GLN A CA 1
ATOM 4015 C C . GLN A 1 530 ? 7.300 -18.450 -25.675 1.00 88.12 530 GLN A C 1
ATOM 4017 O O . GLN A 1 530 ? 7.586 -17.639 -26.561 1.00 88.12 530 GLN A O 1
ATOM 4022 N N . PRO A 1 531 ? 6.058 -18.476 -25.158 1.00 89.81 531 PRO A N 1
ATOM 4023 C CA . PRO A 1 531 ? 5.034 -17.523 -25.562 1.00 89.81 531 PRO A CA 1
ATOM 4024 C C . PRO A 1 531 ? 5.516 -16.075 -25.406 1.00 89.81 531 PRO A C 1
ATOM 4026 O O . PRO A 1 531 ? 6.082 -15.703 -24.377 1.00 89.81 531 PRO A O 1
ATOM 4029 N N . VAL A 1 532 ? 5.215 -15.220 -26.390 1.00 90.81 532 VAL A N 1
ATOM 4030 C CA . VAL A 1 532 ? 5.691 -13.820 -26.468 1.00 90.81 532 VAL A CA 1
ATOM 4031 C C . VAL A 1 532 ? 5.474 -13.045 -25.162 1.00 90.81 532 VAL A C 1
ATOM 4033 O O . VAL A 1 532 ? 6.322 -12.258 -24.748 1.00 90.81 532 VAL A O 1
ATOM 4036 N N . ALA A 1 533 ? 4.341 -13.269 -24.489 1.00 90.38 533 ALA A N 1
ATOM 4037 C CA . ALA A 1 533 ? 4.016 -12.607 -23.229 1.00 90.38 533 ALA A CA 1
ATOM 4038 C C . ALA A 1 533 ? 4.914 -13.044 -22.055 1.00 90.38 533 ALA A C 1
ATOM 4040 O O . ALA A 1 533 ? 5.193 -12.221 -21.184 1.00 90.38 533 ALA A O 1
ATOM 4041 N N . VAL A 1 534 ? 5.356 -14.307 -22.036 1.00 92.38 534 VAL A N 1
ATOM 4042 C CA . VAL A 1 534 ? 6.284 -14.862 -21.038 1.00 92.38 534 VAL A CA 1
ATOM 4043 C C . VAL A 1 534 ? 7.686 -14.313 -21.292 1.00 92.38 534 VAL A C 1
ATOM 4045 O O . VAL A 1 534 ? 8.241 -13.663 -20.409 1.00 92.38 534 VAL A O 1
ATOM 4048 N N . CYS A 1 535 ? 8.191 -14.457 -22.523 1.00 93.81 535 CYS A N 1
ATOM 4049 C CA . CYS A 1 535 ? 9.508 -13.954 -22.925 1.00 93.81 535 CYS A CA 1
ATOM 4050 C C . CYS A 1 535 ? 9.641 -12.441 -22.668 1.00 93.81 535 CYS A C 1
ATOM 4052 O O . CYS A 1 535 ? 10.624 -11.976 -22.092 1.00 93.81 535 CYS A O 1
ATOM 4054 N N . ARG A 1 536 ? 8.597 -11.660 -22.984 1.00 95.06 536 ARG A N 1
ATOM 4055 C CA . ARG A 1 536 ? 8.547 -10.219 -22.690 1.00 95.06 536 ARG A CA 1
ATOM 4056 C C . ARG A 1 536 ? 8.715 -9.908 -21.201 1.00 95.06 536 ARG A C 1
ATOM 4058 O O . ARG A 1 536 ? 9.475 -9.003 -20.865 1.00 95.06 536 ARG A O 1
ATOM 4065 N N . GLU A 1 537 ? 7.970 -10.573 -20.315 1.00 95.25 537 GLU A N 1
ATOM 4066 C CA . GLU A 1 537 ? 8.094 -10.310 -18.872 1.00 95.25 537 GLU A CA 1
ATOM 4067 C C . GLU A 1 537 ? 9.435 -10.817 -18.321 1.00 95.25 537 GLU A C 1
ATOM 4069 O O . GLU A 1 537 ? 10.009 -10.137 -17.473 1.00 95.25 537 GLU A O 1
ATOM 4074 N N . ALA A 1 538 ? 9.972 -11.929 -18.840 1.00 95.06 538 ALA A N 1
ATOM 4075 C CA . ALA A 1 538 ? 11.298 -12.434 -18.476 1.00 95.06 538 ALA A CA 1
ATOM 4076 C C . ALA A 1 538 ? 12.403 -11.426 -18.829 1.00 95.06 538 ALA A C 1
ATOM 4078 O O . ALA A 1 538 ? 13.198 -11.064 -17.966 1.00 95.06 538 ALA A O 1
ATOM 4079 N N . LEU A 1 539 ? 12.399 -10.877 -20.051 1.00 95.56 539 LEU A N 1
ATOM 4080 C CA . LEU A 1 539 ? 13.345 -9.832 -20.462 1.00 95.56 539 LEU A CA 1
ATOM 4081 C C . LEU A 1 539 ? 13.242 -8.579 -19.580 1.00 95.56 539 LEU A C 1
ATOM 4083 O O . LEU A 1 539 ? 14.263 -8.037 -19.166 1.00 95.56 539 LEU A O 1
ATOM 4087 N N . LEU A 1 540 ? 12.020 -8.131 -19.262 1.00 95.00 540 LEU A N 1
ATOM 4088 C CA . LEU A 1 540 ? 11.796 -6.988 -18.366 1.00 95.00 540 LEU A CA 1
ATOM 4089 C C . LEU A 1 540 ? 12.300 -7.247 -16.940 1.00 95.00 540 LEU A C 1
ATOM 4091 O O . LEU A 1 540 ? 12.731 -6.312 -16.271 1.00 95.00 540 LEU A O 1
ATOM 4095 N N . TYR A 1 541 ? 12.198 -8.485 -16.458 1.00 93.88 541 TYR A N 1
ATOM 4096 C CA . TYR A 1 541 ? 12.713 -8.871 -15.149 1.00 93.88 541 TYR A CA 1
ATOM 4097 C C . TYR A 1 541 ? 14.247 -8.904 -15.145 1.00 93.88 541 TYR A C 1
ATOM 4099 O O . TYR A 1 541 ? 14.877 -8.235 -14.328 1.00 93.88 541 TYR A O 1
ATOM 4107 N N . LEU A 1 542 ? 14.851 -9.616 -16.103 1.00 93.56 542 LEU A N 1
ATOM 4108 C CA . LEU A 1 542 ? 16.305 -9.753 -16.229 1.00 93.56 542 LEU A CA 1
ATOM 4109 C C . LEU A 1 542 ? 16.995 -8.406 -16.468 1.00 93.56 542 LEU A C 1
ATOM 4111 O O . LEU A 1 542 ? 18.086 -8.177 -15.955 1.00 93.56 542 LEU A O 1
ATOM 4115 N N . GLY A 1 543 ? 16.354 -7.484 -17.192 1.00 90.69 543 GLY A N 1
ATOM 4116 C CA . GLY A 1 543 ? 16.899 -6.146 -17.428 1.00 90.69 543 GLY A CA 1
ATOM 4117 C C . GLY A 1 543 ? 17.094 -5.325 -16.151 1.00 90.69 543 GLY A C 1
ATOM 4118 O O . GLY A 1 543 ? 18.025 -4.527 -16.084 1.00 90.69 543 GLY A O 1
ATOM 4119 N N . ALA A 1 544 ? 16.271 -5.560 -15.125 1.00 88.31 544 ALA A N 1
ATOM 4120 C CA . ALA A 1 544 ? 16.386 -4.914 -13.818 1.00 88.31 544 ALA A CA 1
ATOM 4121 C C . ALA A 1 544 ? 17.294 -5.674 -12.830 1.00 88.31 544 ALA A C 1
ATOM 4123 O O . ALA A 1 544 ? 17.668 -5.117 -11.799 1.00 88.31 544 ALA A O 1
ATOM 4124 N N . ALA A 1 545 ? 17.641 -6.934 -13.114 1.00 89.69 545 ALA A N 1
ATOM 4125 C CA . ALA A 1 545 ? 18.450 -7.766 -12.227 1.00 89.69 545 ALA A CA 1
ATOM 4126 C C . ALA A 1 545 ? 19.941 -7.361 -12.288 1.00 89.69 545 ALA A C 1
ATOM 4128 O O . ALA A 1 545 ? 20.489 -7.263 -13.384 1.00 89.69 545 ALA A O 1
ATOM 4129 N N . PRO A 1 546 ? 20.636 -7.147 -11.157 1.00 86.19 546 PRO A N 1
ATOM 4130 C CA . PRO A 1 546 ? 22.021 -6.661 -11.140 1.00 86.19 546 PRO A CA 1
ATOM 4131 C C . 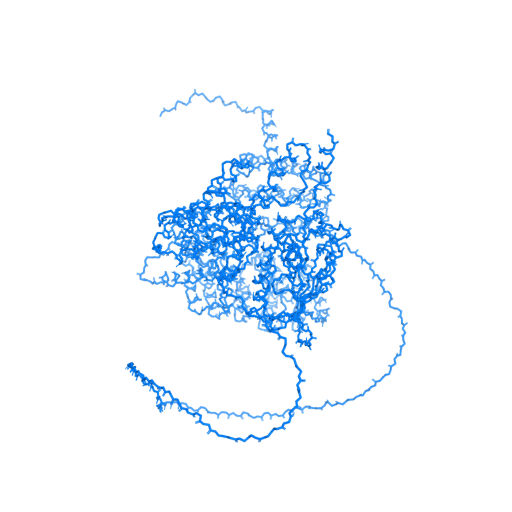PRO A 1 546 ? 23.076 -7.688 -11.586 1.00 86.19 546 PRO A C 1
ATOM 4133 O O . PRO A 1 546 ? 24.216 -7.311 -11.821 1.00 86.19 546 PRO A O 1
ATOM 4136 N N . GLN A 1 547 ? 22.740 -8.974 -11.685 1.00 89.06 547 GLN A N 1
ATOM 4137 C CA . GLN A 1 547 ? 23.691 -10.042 -12.002 1.00 89.06 547 GLN A CA 1
ATOM 4138 C C . GLN A 1 547 ? 24.140 -10.011 -13.470 1.00 89.06 547 GLN A C 1
ATOM 4140 O O . GLN A 1 547 ? 23.298 -9.946 -14.363 1.00 89.06 547 GLN A O 1
ATOM 4145 N N . GLU A 1 548 ? 25.441 -10.190 -13.723 1.00 88.25 548 GLU A N 1
ATOM 4146 C CA . GLU A 1 548 ? 26.030 -10.231 -15.077 1.00 88.25 548 GLU A CA 1
ATOM 4147 C C . GLU A 1 548 ? 25.379 -11.301 -15.972 1.00 88.25 548 GLU A C 1
ATOM 4149 O O . GLU A 1 548 ? 25.024 -11.030 -17.118 1.00 88.25 548 GLU A O 1
ATOM 4154 N N . ARG A 1 549 ? 25.085 -12.485 -15.411 1.00 89.50 549 ARG A N 1
ATOM 4155 C CA . ARG A 1 549 ? 24.382 -13.578 -16.111 1.00 89.50 549 ARG A CA 1
ATOM 4156 C C . ARG A 1 549 ? 23.029 -13.170 -16.698 1.00 89.50 549 ARG A C 1
ATOM 4158 O O . ARG A 1 549 ? 22.601 -13.740 -17.699 1.00 89.50 549 ARG A O 1
ATOM 4165 N N . ALA A 1 550 ? 22.337 -12.205 -16.088 1.00 92.00 550 ALA A N 1
ATOM 4166 C CA . ALA A 1 550 ? 21.084 -11.692 -16.634 1.00 92.00 550 ALA A CA 1
ATOM 4167 C C . ALA A 1 550 ? 21.329 -10.931 -17.949 1.00 92.00 550 ALA A C 1
ATOM 4169 O O . ALA A 1 550 ? 20.546 -11.068 -18.889 1.00 92.00 550 ALA A O 1
ATOM 4170 N N . GLY A 1 551 ? 22.435 -10.183 -18.039 1.00 91.62 551 GLY A N 1
ATOM 4171 C CA . GLY A 1 551 ? 22.902 -9.547 -19.272 1.00 91.62 551 GLY A CA 1
ATOM 4172 C C . GLY A 1 551 ? 23.242 -10.572 -20.355 1.00 91.62 551 GLY A C 1
ATOM 4173 O O . GLY A 1 551 ? 22.734 -10.460 -21.474 1.00 91.62 551 GLY A O 1
ATOM 4174 N N . ASP A 1 552 ? 23.994 -11.620 -20.002 1.00 92.56 552 ASP A N 1
ATOM 4175 C CA . ASP A 1 552 ? 24.333 -12.723 -20.917 1.00 92.56 552 ASP A CA 1
ATOM 4176 C C . ASP A 1 552 ? 23.087 -13.420 -21.473 1.00 92.56 552 ASP A C 1
ATOM 4178 O O . ASP A 1 552 ? 22.999 -13.697 -22.672 1.00 92.56 552 ASP A O 1
ATOM 4182 N N . ALA A 1 553 ? 22.090 -13.668 -20.620 1.00 93.81 553 ALA A N 1
ATOM 4183 C CA . ALA A 1 553 ? 20.829 -14.275 -21.027 1.00 93.81 553 ALA A CA 1
ATOM 4184 C C . ALA A 1 553 ? 20.040 -13.383 -21.997 1.00 93.81 553 ALA A C 1
ATOM 4186 O O . ALA A 1 553 ? 19.535 -13.872 -23.008 1.00 93.81 553 ALA A O 1
ATOM 4187 N N . ILE A 1 554 ? 19.974 -12.068 -21.747 1.00 95.81 554 ILE A N 1
ATOM 4188 C CA . ILE A 1 554 ? 19.327 -11.123 -22.672 1.00 95.81 554 ILE A CA 1
ATOM 4189 C C . ILE A 1 554 ? 20.082 -11.075 -24.008 1.00 95.81 554 ILE A C 1
ATOM 4191 O O . ILE A 1 554 ? 19.449 -11.077 -25.066 1.00 95.81 554 ILE A O 1
ATOM 4195 N N . ALA A 1 555 ? 21.417 -11.060 -23.983 1.00 93.19 555 ALA A N 1
ATOM 4196 C CA . ALA A 1 555 ? 22.245 -11.087 -25.187 1.00 93.19 555 ALA A CA 1
ATOM 4197 C C . ALA A 1 555 ? 22.049 -12.388 -25.988 1.00 93.19 555 ALA A C 1
ATOM 4199 O O . ALA A 1 555 ? 21.869 -12.346 -27.209 1.00 93.19 555 ALA A O 1
ATOM 4200 N N . GLY A 1 556 ? 22.014 -13.538 -25.310 1.00 93.38 556 GLY A N 1
ATOM 4201 C CA . GLY A 1 556 ? 21.712 -14.837 -25.911 1.00 93.38 556 GLY A CA 1
ATOM 4202 C C . GLY A 1 556 ? 20.318 -14.878 -26.541 1.00 93.38 556 GLY A C 1
ATOM 4203 O O . GLY A 1 556 ? 20.176 -15.283 -27.698 1.00 93.38 556 GLY A O 1
ATOM 4204 N N . CYS A 1 557 ? 19.308 -14.372 -25.827 1.00 93.69 557 CYS A N 1
ATOM 4205 C CA . CYS A 1 557 ? 17.937 -14.245 -26.322 1.00 93.69 557 CYS A CA 1
ATOM 4206 C C . CYS A 1 557 ? 17.861 -13.333 -27.557 1.00 93.69 557 CYS A C 1
ATOM 4208 O O . CYS A 1 557 ? 17.242 -13.694 -28.558 1.00 93.69 557 CYS A O 1
ATOM 4210 N N . LEU A 1 558 ? 18.552 -12.185 -27.545 1.00 93.06 558 LEU A N 1
ATOM 4211 C CA . LEU A 1 558 ? 18.648 -11.292 -28.702 1.00 93.06 558 LEU A CA 1
ATOM 4212 C C . LEU A 1 558 ? 19.231 -12.026 -29.916 1.00 93.06 558 LEU A C 1
ATOM 4214 O O . LEU A 1 558 ? 18.652 -11.966 -30.998 1.00 93.06 558 LEU A O 1
ATOM 4218 N N . LEU A 1 559 ? 20.329 -12.768 -29.754 1.00 90.06 559 LEU A N 1
ATOM 4219 C CA . LEU A 1 559 ? 20.916 -13.552 -30.847 1.00 90.06 559 LEU A CA 1
ATOM 4220 C C . LEU A 1 559 ? 19.954 -14.627 -31.380 1.00 90.06 559 LEU A C 1
ATOM 4222 O O . LEU A 1 559 ? 19.890 -14.834 -32.595 1.00 90.06 559 LEU A O 1
ATOM 4226 N N . ALA A 1 560 ? 19.189 -15.288 -30.508 1.00 90.25 560 ALA A N 1
ATOM 4227 C CA . ALA A 1 560 ? 18.165 -16.252 -30.911 1.00 90.25 560 ALA A CA 1
ATOM 4228 C C . ALA A 1 560 ? 17.017 -15.582 -31.690 1.00 90.25 560 ALA A C 1
ATOM 4230 O O . ALA A 1 560 ? 16.643 -16.049 -32.768 1.00 90.25 560 ALA A O 1
ATOM 4231 N N . LEU A 1 561 ? 16.529 -14.432 -31.214 1.00 89.31 561 LEU A N 1
ATOM 4232 C CA . LEU A 1 561 ? 15.513 -13.619 -31.891 1.00 89.31 561 LEU A CA 1
ATOM 4233 C C . LEU A 1 561 ? 15.980 -13.133 -33.267 1.00 89.31 561 LEU A C 1
ATOM 4235 O O . LEU A 1 561 ? 15.172 -13.022 -34.189 1.00 89.31 561 LEU A O 1
ATOM 4239 N N . LEU A 1 562 ? 17.270 -12.835 -33.427 1.00 84.06 562 LEU A N 1
ATOM 4240 C CA . LEU A 1 562 ? 17.844 -12.450 -34.717 1.00 84.06 562 LEU A CA 1
ATOM 4241 C C . LEU A 1 562 ? 17.894 -13.616 -35.695 1.00 84.06 562 LEU A C 1
ATOM 4243 O O . LEU A 1 562 ? 17.574 -13.436 -36.866 1.00 84.06 562 LEU A O 1
ATOM 4247 N N . ARG A 1 563 ? 18.249 -14.815 -35.221 1.00 85.25 563 ARG A N 1
ATOM 4248 C CA . ARG A 1 563 ? 18.198 -16.030 -36.047 1.00 85.25 563 ARG A CA 1
ATOM 4249 C C . ARG A 1 563 ? 16.777 -16.317 -36.513 1.00 85.25 563 ARG A C 1
ATOM 4251 O O . ARG A 1 563 ? 16.599 -16.611 -37.689 1.00 85.25 563 ARG A O 1
ATOM 4258 N N . CYS A 1 564 ? 15.794 -16.149 -35.628 1.00 82.88 564 CYS A N 1
ATOM 4259 C CA . CYS A 1 564 ? 14.385 -16.264 -35.989 1.00 82.88 564 CYS A CA 1
ATOM 4260 C C . CYS A 1 564 ? 14.018 -15.221 -37.049 1.00 82.88 564 CYS A C 1
ATOM 4262 O O . CYS A 1 564 ? 13.582 -15.585 -38.126 1.00 82.88 564 CYS A O 1
ATOM 4264 N N . GLY A 1 565 ? 14.292 -13.932 -36.831 1.00 75.00 565 GLY A N 1
ATOM 4265 C CA . GLY A 1 565 ? 13.928 -12.872 -37.786 1.00 75.00 565 GLY A CA 1
ATOM 4266 C C . GLY A 1 565 ? 14.572 -12.959 -39.183 1.00 75.00 565 GLY A C 1
ATOM 4267 O O . GLY A 1 565 ? 14.164 -12.221 -40.080 1.00 75.00 565 GLY A O 1
ATOM 4268 N N . LEU A 1 566 ? 15.575 -13.822 -39.382 1.00 75.19 566 LEU A N 1
ATOM 4269 C CA . LEU A 1 566 ? 16.181 -14.105 -40.689 1.00 75.19 566 LEU A CA 1
ATOM 4270 C C . LEU A 1 566 ? 15.444 -15.195 -41.479 1.00 75.19 566 LEU A C 1
ATOM 4272 O O . LEU A 1 566 ? 15.669 -15.312 -42.689 1.00 75.19 566 LEU A O 1
ATOM 4276 N N . ASP A 1 567 ? 14.603 -15.984 -40.814 1.00 76.94 567 ASP A N 1
ATOM 4277 C CA . ASP A 1 567 ? 13.804 -17.018 -41.451 1.00 76.94 567 ASP A CA 1
ATOM 4278 C C . ASP A 1 567 ? 12.701 -16.376 -42.307 1.00 76.94 567 ASP A C 1
ATOM 4280 O O . ASP A 1 567 ? 11.956 -15.492 -41.877 1.00 76.94 567 ASP A O 1
ATOM 4284 N N . ARG A 1 568 ? 12.665 -16.777 -43.579 1.00 67.06 568 ARG A N 1
ATOM 4285 C CA . ARG A 1 568 ? 11.805 -16.178 -44.606 1.00 67.06 568 ARG A CA 1
ATOM 4286 C C . ARG A 1 568 ? 10.393 -16.748 -44.589 1.00 67.06 568 ARG A C 1
ATOM 4288 O O . ARG A 1 568 ? 9.517 -16.132 -45.193 1.00 67.06 568 ARG A O 1
ATOM 4295 N N . ASP A 1 569 ? 10.192 -17.864 -43.895 1.00 75.25 569 ASP A N 1
ATOM 4296 C CA . ASP A 1 569 ? 8.923 -18.592 -43.855 1.00 75.25 569 ASP A CA 1
ATOM 4297 C C . ASP A 1 569 ? 8.090 -18.259 -42.599 1.00 75.25 569 ASP A C 1
ATOM 4299 O O . ASP A 1 569 ? 7.071 -18.893 -42.330 1.00 75.25 569 ASP A O 1
ATOM 4303 N N . ILE A 1 570 ? 8.492 -17.239 -41.831 1.00 77.44 570 ILE A N 1
ATOM 4304 C CA . ILE A 1 570 ? 7.788 -16.807 -40.617 1.00 77.44 570 ILE A CA 1
ATOM 4305 C C . ILE A 1 570 ? 6.492 -16.064 -40.954 1.00 77.44 570 ILE A C 1
ATOM 4307 O O . ILE A 1 570 ? 6.470 -15.129 -41.756 1.00 77.44 570 ILE A O 1
ATOM 4311 N N . GLU A 1 571 ? 5.414 -16.426 -40.255 1.00 81.69 571 GLU A N 1
ATOM 4312 C CA . GLU A 1 571 ? 4.138 -15.712 -40.308 1.00 81.69 571 GLU A CA 1
ATOM 4313 C C . GLU A 1 571 ? 4.284 -14.237 -39.893 1.00 81.69 571 GLU A C 1
ATOM 4315 O O . GLU A 1 571 ? 4.919 -13.907 -38.890 1.00 81.69 571 GLU A O 1
ATOM 4320 N N . GLU A 1 572 ? 3.622 -13.328 -40.614 1.00 77.75 572 GLU A N 1
ATOM 4321 C CA . GLU A 1 572 ? 3.756 -11.874 -40.420 1.00 77.75 572 GLU A CA 1
ATOM 4322 C C . GLU A 1 572 ? 3.496 -11.421 -38.965 1.00 77.75 572 GLU A C 1
ATOM 4324 O O . GLU A 1 572 ? 4.223 -10.581 -38.431 1.00 77.75 572 GLU A O 1
ATOM 4329 N N . GLY A 1 573 ? 2.521 -12.031 -38.279 1.00 77.44 573 GLY A N 1
ATOM 4330 C CA . GLY A 1 573 ? 2.226 -11.738 -36.869 1.00 77.44 573 GLY A CA 1
ATOM 4331 C C . GLY A 1 573 ? 3.335 -12.165 -35.896 1.00 77.44 573 GLY A C 1
ATOM 4332 O O . GLY A 1 573 ? 3.575 -11.486 -34.894 1.00 77.44 573 GLY A O 1
ATOM 4333 N N . VAL A 1 574 ? 4.043 -13.255 -36.203 1.00 80.19 574 VAL A N 1
ATOM 4334 C CA . VAL A 1 574 ? 5.188 -13.742 -35.419 1.00 80.19 574 VAL A CA 1
ATOM 4335 C C . VAL A 1 574 ? 6.413 -12.869 -35.682 1.00 80.19 574 VAL A C 1
ATOM 4337 O O . VAL A 1 574 ? 7.099 -12.488 -34.734 1.00 80.19 574 VAL A O 1
ATOM 4340 N N . ALA A 1 575 ? 6.645 -12.460 -36.933 1.00 82.12 575 ALA A N 1
ATOM 4341 C CA . ALA A 1 575 ? 7.741 -11.558 -37.293 1.00 82.12 575 ALA A CA 1
ATOM 4342 C C . ALA A 1 575 ? 7.652 -10.207 -36.554 1.00 82.12 575 ALA A C 1
ATOM 4344 O O . ALA A 1 575 ? 8.648 -9.714 -36.019 1.00 82.12 575 ALA A O 1
ATOM 4345 N N . ASP A 1 576 ? 6.450 -9.635 -36.457 1.00 84.25 576 ASP A N 1
ATOM 4346 C CA . ASP A 1 576 ? 6.188 -8.391 -35.723 1.00 84.25 576 ASP A CA 1
ATOM 4347 C C . ASP A 1 576 ? 6.371 -8.560 -34.197 1.00 84.25 576 ASP A C 1
ATOM 4349 O O . ASP A 1 576 ? 6.930 -7.696 -33.513 1.00 84.25 576 ASP A O 1
ATOM 4353 N N . ALA A 1 577 ? 5.977 -9.711 -33.638 1.00 85.75 577 ALA A N 1
ATOM 4354 C CA . ALA A 1 577 ? 6.240 -10.033 -32.235 1.00 85.75 577 ALA A CA 1
ATOM 4355 C C . ALA A 1 577 ? 7.743 -10.187 -31.932 1.00 85.75 577 ALA A C 1
ATOM 4357 O O . ALA A 1 577 ? 8.224 -9.633 -30.940 1.00 85.75 577 ALA A O 1
ATOM 4358 N N . VAL A 1 578 ? 8.488 -10.871 -32.804 1.00 87.00 578 VAL A N 1
ATOM 4359 C CA . VAL A 1 578 ? 9.948 -11.026 -32.709 1.00 87.00 578 VAL A CA 1
ATOM 4360 C C . VAL A 1 578 ? 10.639 -9.664 -32.774 1.00 87.00 578 VAL A C 1
ATOM 4362 O O . VAL A 1 578 ? 11.474 -9.368 -31.920 1.00 87.00 578 VAL A O 1
ATOM 4365 N N . ALA A 1 579 ? 10.247 -8.787 -33.704 1.00 86.19 579 ALA A N 1
ATOM 4366 C CA . ALA A 1 579 ? 10.804 -7.436 -33.808 1.00 86.19 579 ALA A CA 1
ATOM 4367 C C . ALA A 1 579 ? 10.581 -6.606 -32.527 1.00 86.19 579 ALA A C 1
ATOM 4369 O O . ALA A 1 579 ? 11.491 -5.916 -32.057 1.00 86.19 579 ALA A O 1
ATOM 4370 N N . ARG A 1 580 ? 9.398 -6.710 -31.902 1.00 89.38 580 ARG A N 1
ATOM 4371 C CA . ARG A 1 580 ? 9.122 -6.063 -30.605 1.00 89.38 580 ARG A CA 1
ATOM 4372 C C . ARG A 1 580 ? 10.002 -6.599 -29.477 1.00 89.38 580 ARG A C 1
ATOM 4374 O O . ARG A 1 580 ? 10.489 -5.804 -28.670 1.00 89.38 580 ARG A O 1
ATOM 4381 N N . LEU A 1 581 ? 10.213 -7.914 -29.414 1.00 91.81 581 LEU A N 1
ATOM 4382 C CA . LEU A 1 581 ? 11.092 -8.531 -28.416 1.00 91.81 581 LEU A CA 1
ATOM 4383 C C . LEU A 1 581 ? 12.563 -8.140 -28.632 1.00 91.81 581 LEU A C 1
ATOM 4385 O O . LEU A 1 581 ? 13.252 -7.859 -27.656 1.00 91.81 581 LEU A O 1
ATOM 4389 N N . GLN A 1 582 ? 13.023 -8.014 -29.883 1.00 91.38 582 GLN A N 1
ATOM 4390 C CA . GLN A 1 582 ? 14.371 -7.517 -30.201 1.00 91.38 582 GLN A CA 1
ATOM 4391 C C . GLN A 1 582 ? 14.583 -6.089 -29.682 1.00 91.38 582 GLN A C 1
ATOM 4393 O O . GLN A 1 582 ? 15.568 -5.815 -28.997 1.00 91.38 582 GLN A O 1
ATOM 4398 N N . ILE A 1 583 ? 13.641 -5.177 -29.960 1.00 92.12 583 ILE A N 1
ATOM 4399 C CA . ILE A 1 583 ? 13.699 -3.789 -29.469 1.00 92.12 583 ILE A CA 1
ATOM 4400 C C . ILE A 1 583 ? 13.709 -3.758 -27.936 1.00 92.12 583 ILE A C 1
ATOM 4402 O O . ILE A 1 583 ? 14.447 -2.972 -27.338 1.00 92.12 583 ILE A O 1
ATOM 4406 N N . LEU A 1 584 ? 12.914 -4.617 -27.293 1.00 94.31 584 LEU A N 1
ATOM 4407 C CA . LEU A 1 584 ? 12.889 -4.729 -25.840 1.00 94.31 584 LEU A CA 1
ATOM 4408 C C . LEU A 1 584 ? 14.230 -5.220 -25.281 1.00 94.31 584 LEU A C 1
ATOM 4410 O O . LEU A 1 584 ? 14.751 -4.579 -24.372 1.00 94.31 584 LEU A O 1
ATOM 4414 N N . ALA A 1 585 ? 14.800 -6.296 -25.829 1.00 94.69 585 ALA A N 1
ATOM 4415 C CA . ALA A 1 585 ? 16.090 -6.837 -25.399 1.00 94.69 585 ALA A CA 1
ATOM 4416 C C . ALA A 1 585 ? 17.212 -5.791 -25.526 1.00 94.69 585 ALA A C 1
ATOM 4418 O O . ALA A 1 585 ? 17.956 -5.567 -24.573 1.00 94.69 585 ALA A O 1
ATOM 4419 N N . LEU A 1 586 ? 17.266 -5.066 -26.651 1.00 94.19 586 LEU A N 1
ATOM 4420 C CA . LEU A 1 586 ? 18.207 -3.957 -26.851 1.00 94.19 586 LEU A CA 1
ATOM 4421 C C . LEU A 1 586 ? 18.022 -2.847 -25.815 1.00 94.19 586 LEU A C 1
ATOM 4423 O O . LEU A 1 586 ? 19.003 -2.353 -25.263 1.00 94.19 586 LEU A O 1
ATOM 4427 N N . ARG A 1 587 ? 16.771 -2.464 -25.524 1.00 94.06 587 ARG A N 1
ATOM 4428 C CA . ARG A 1 587 ? 16.479 -1.473 -24.480 1.00 94.06 587 ARG A CA 1
ATOM 4429 C C . ARG A 1 587 ? 16.980 -1.934 -23.119 1.00 94.06 587 ARG A C 1
ATOM 4431 O O . ARG A 1 587 ? 17.551 -1.122 -22.402 1.00 94.06 587 ARG A O 1
ATOM 4438 N N . GLN A 1 588 ? 16.740 -3.197 -22.765 1.00 94.19 588 GLN A N 1
ATOM 4439 C CA . GLN A 1 588 ? 17.175 -3.727 -21.477 1.00 94.19 588 GLN A CA 1
ATOM 4440 C C . GLN A 1 588 ? 18.702 -3.720 -21.381 1.00 94.19 588 GLN A C 1
ATOM 4442 O O . GLN A 1 588 ? 19.212 -3.162 -20.421 1.00 94.19 588 GLN A O 1
ATOM 4447 N N . LEU A 1 589 ? 19.429 -4.200 -22.400 1.00 93.44 589 LEU A N 1
ATOM 4448 C CA . LEU A 1 589 ? 20.901 -4.166 -22.428 1.00 93.44 589 LEU A CA 1
ATOM 4449 C C . LEU A 1 589 ? 21.477 -2.747 -22.291 1.00 93.44 589 LEU A C 1
ATOM 4451 O O . LEU A 1 589 ? 22.432 -2.555 -21.549 1.00 93.44 589 LEU A O 1
ATOM 4455 N N . LEU A 1 590 ? 20.883 -1.748 -22.957 1.00 91.25 590 LEU A N 1
ATOM 4456 C CA . LEU A 1 590 ? 21.326 -0.344 -22.887 1.00 91.25 590 LEU A CA 1
ATOM 4457 C C . LEU A 1 590 ? 21.012 0.355 -21.552 1.00 91.25 590 LEU A C 1
ATOM 4459 O O . LEU A 1 590 ? 21.524 1.444 -21.304 1.00 91.25 590 LEU A O 1
ATOM 4463 N N . GLN A 1 591 ? 20.124 -0.202 -20.723 1.00 88.44 591 GLN A N 1
ATOM 4464 C CA . GLN A 1 591 ? 19.794 0.352 -19.403 1.00 88.44 591 GLN A CA 1
ATOM 4465 C C . GLN A 1 591 ? 20.665 -0.222 -18.280 1.00 88.44 591 GLN A C 1
ATOM 4467 O O . GLN A 1 591 ? 20.666 0.338 -17.179 1.00 88.44 591 GLN A O 1
ATOM 4472 N N . ARG A 1 592 ? 21.387 -1.317 -18.547 1.00 87.31 592 ARG A N 1
ATOM 4473 C CA . ARG A 1 592 ? 22.268 -1.970 -17.575 1.00 87.31 592 ARG A CA 1
ATOM 4474 C C . ARG A 1 592 ? 23.506 -1.114 -17.286 1.00 87.31 592 ARG A C 1
ATOM 4476 O O . ARG A 1 592 ? 23.856 -0.256 -18.082 1.00 87.31 592 ARG A O 1
ATOM 4483 N N . PRO A 1 593 ? 24.172 -1.299 -16.138 1.00 82.12 593 PRO A N 1
ATOM 4484 C CA . PRO A 1 593 ? 25.407 -0.579 -15.846 1.00 82.12 593 PRO A CA 1
ATOM 4485 C C . PRO A 1 593 ? 26.643 -1.185 -16.530 1.00 82.12 593 PRO A C 1
ATOM 4487 O O . PRO A 1 593 ? 27.661 -0.498 -16.610 1.00 82.12 593 PRO A O 1
ATOM 4490 N N . GLU A 1 594 ? 26.604 -2.446 -16.989 1.00 84.94 594 GLU A N 1
ATOM 4491 C CA . GLU A 1 594 ? 27.808 -3.106 -17.507 1.00 84.94 594 GLU A CA 1
ATOM 4492 C C . GLU A 1 594 ? 28.170 -2.646 -18.934 1.00 84.94 594 GLU A C 1
ATOM 4494 O O . GLU A 1 594 ? 27.336 -2.732 -19.842 1.00 84.94 594 GLU A O 1
ATOM 4499 N N . PRO A 1 595 ? 29.437 -2.261 -19.190 1.00 84.38 595 PRO A N 1
ATOM 4500 C CA . PRO A 1 595 ? 29.905 -1.902 -20.531 1.00 84.38 595 PRO A CA 1
ATOM 4501 C C . PRO A 1 595 ? 29.780 -3.032 -21.565 1.00 84.38 595 PRO A C 1
ATOM 4503 O O . PRO A 1 595 ? 29.609 -2.768 -22.754 1.00 84.38 595 PRO A O 1
ATOM 4506 N N . GLU A 1 596 ? 29.855 -4.296 -21.137 1.00 86.00 596 GLU A N 1
ATOM 4507 C CA . GLU A 1 596 ? 29.735 -5.460 -22.028 1.00 86.00 596 GLU A CA 1
ATOM 4508 C C . GLU A 1 596 ? 28.323 -5.573 -22.624 1.00 86.00 596 GLU A C 1
ATOM 4510 O O . GLU A 1 596 ? 28.169 -5.770 -23.833 1.00 86.00 596 GLU A O 1
ATOM 4515 N N . SER A 1 597 ? 27.293 -5.324 -21.808 1.00 88.62 597 SER A N 1
ATOM 4516 C CA . SER A 1 597 ? 25.892 -5.246 -22.237 1.00 88.62 597 SER A CA 1
ATOM 4517 C C . SER A 1 597 ? 25.687 -4.143 -23.284 1.00 88.62 597 SER A C 1
ATOM 4519 O O . SER A 1 597 ? 25.025 -4.357 -24.308 1.00 88.62 597 SER A O 1
ATOM 4521 N N . HIS A 1 598 ? 26.311 -2.975 -23.084 1.00 90.25 598 HIS A N 1
ATOM 4522 C CA . HIS A 1 598 ? 26.282 -1.884 -24.062 1.00 90.25 598 HIS A CA 1
ATOM 4523 C C . HIS A 1 598 ? 26.978 -2.263 -25.366 1.00 90.25 598 HIS A C 1
ATOM 4525 O O . HIS A 1 598 ? 26.444 -1.983 -26.440 1.00 90.25 598 HIS A O 1
ATOM 4531 N N . ALA A 1 599 ? 28.139 -2.917 -25.291 1.00 87.94 599 ALA A N 1
ATOM 4532 C CA . ALA A 1 599 ? 28.902 -3.316 -26.467 1.00 87.94 599 ALA A CA 1
ATOM 4533 C C . ALA A 1 599 ? 28.080 -4.233 -27.385 1.00 87.94 599 ALA A C 1
ATOM 4535 O O . ALA A 1 599 ? 28.020 -3.982 -28.588 1.00 87.94 599 ALA A O 1
ATOM 4536 N N . VAL A 1 600 ? 27.381 -5.230 -26.829 1.00 88.75 600 VAL A N 1
ATOM 4537 C CA . VAL A 1 600 ? 26.504 -6.128 -27.603 1.00 88.75 600 VAL A CA 1
ATOM 4538 C C . VAL A 1 600 ? 25.361 -5.357 -28.273 1.00 88.75 600 VAL A C 1
ATOM 4540 O O . VAL A 1 600 ? 25.109 -5.526 -29.469 1.00 88.75 600 VAL A O 1
ATOM 4543 N N . ALA A 1 601 ? 24.678 -4.483 -27.527 1.00 90.69 601 ALA A N 1
ATOM 4544 C CA . ALA A 1 601 ? 23.552 -3.716 -28.058 1.00 90.69 601 ALA A CA 1
ATOM 4545 C C . ALA A 1 601 ? 23.978 -2.699 -29.131 1.00 90.69 601 ALA A C 1
ATOM 4547 O O .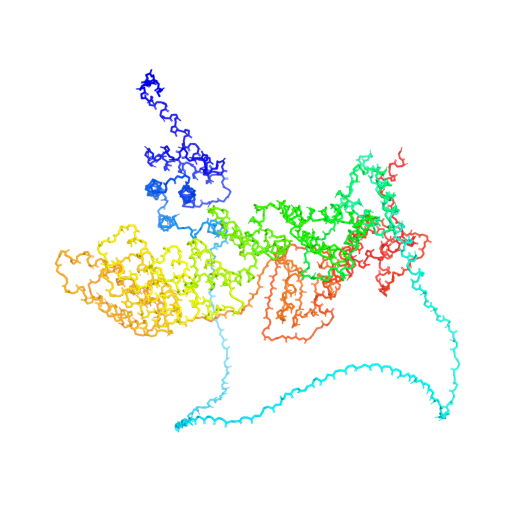 ALA A 1 601 ? 23.316 -2.566 -30.164 1.00 90.69 601 ALA A O 1
ATOM 4548 N N . LEU A 1 602 ? 25.089 -1.991 -28.914 1.00 90.12 602 LEU A N 1
ATOM 4549 C CA . LEU A 1 602 ? 25.632 -1.025 -29.869 1.00 90.12 602 LEU A CA 1
ATOM 4550 C C . LEU A 1 602 ? 26.156 -1.718 -31.127 1.00 90.12 602 LEU A C 1
ATOM 4552 O O . LEU A 1 602 ? 25.866 -1.247 -32.228 1.00 90.12 602 LEU A O 1
ATOM 4556 N N . ASP A 1 603 ? 26.861 -2.845 -30.990 1.00 87.94 603 ASP A N 1
ATOM 4557 C CA . ASP A 1 603 ? 27.340 -3.632 -32.131 1.00 87.94 603 ASP A CA 1
ATOM 4558 C C . ASP A 1 603 ? 26.181 -4.024 -33.056 1.00 87.94 603 ASP A C 1
ATOM 4560 O O . ASP A 1 603 ? 26.261 -3.832 -34.275 1.00 87.94 603 ASP A O 1
ATOM 4564 N N . PHE A 1 604 ? 25.065 -4.464 -32.466 1.00 86.50 604 PHE A N 1
ATOM 4565 C CA . PHE A 1 604 ? 23.837 -4.743 -33.200 1.00 86.50 604 PHE A CA 1
ATOM 4566 C C . PHE A 1 604 ? 23.293 -3.497 -33.917 1.00 86.50 604 PHE A C 1
ATOM 4568 O O . PHE A 1 604 ? 23.155 -3.494 -35.143 1.00 86.50 604 PHE A O 1
ATOM 4575 N N . LEU A 1 605 ? 23.029 -2.413 -33.177 1.00 86.75 605 LEU A N 1
ATOM 4576 C CA . LEU A 1 605 ? 22.431 -1.188 -33.724 1.00 86.75 605 LEU A CA 1
ATOM 4577 C C . LEU A 1 605 ? 23.265 -0.587 -34.868 1.00 86.75 605 LEU A C 1
ATOM 4579 O O . LEU A 1 605 ? 22.718 -0.074 -35.848 1.00 86.75 605 LEU A O 1
ATOM 4583 N N . ILE A 1 606 ? 24.594 -0.656 -34.768 1.00 83.31 606 ILE A N 1
ATOM 4584 C CA . ILE A 1 606 ? 25.518 -0.097 -35.762 1.00 83.31 606 ILE A CA 1
ATOM 4585 C C . ILE A 1 606 ? 25.562 -0.957 -37.029 1.00 83.31 606 ILE A C 1
ATOM 4587 O O . ILE A 1 606 ? 25.587 -0.412 -38.146 1.00 83.31 606 ILE A O 1
ATOM 4591 N N . LYS A 1 607 ? 25.577 -2.287 -36.877 1.00 82.50 607 LYS A N 1
ATOM 4592 C CA . LYS A 1 607 ? 25.648 -3.239 -37.996 1.00 82.50 607 LYS A CA 1
ATOM 4593 C C . LYS A 1 607 ? 24.314 -3.422 -38.713 1.00 82.50 607 LYS A C 1
ATOM 4595 O O . LYS A 1 607 ? 24.325 -3.847 -39.870 1.00 82.50 607 LYS A O 1
ATOM 4600 N N . GLU A 1 608 ? 23.202 -3.049 -38.085 1.00 80.06 608 GLU A N 1
ATOM 4601 C CA . GLU A 1 608 ? 21.873 -3.256 -38.647 1.00 80.06 608 GLU A CA 1
ATOM 4602 C C . GLU A 1 608 ? 21.699 -2.562 -40.010 1.00 80.06 608 GLU A C 1
ATOM 4604 O O . GLU A 1 608 ? 22.096 -1.408 -40.234 1.00 80.06 608 GLU A O 1
ATOM 4609 N N . SER A 1 609 ? 21.109 -3.292 -40.954 1.00 67.62 609 SER A N 1
ATOM 4610 C CA . SER A 1 609 ? 20.966 -2.883 -42.354 1.00 67.62 609 SER A CA 1
ATOM 4611 C C . SER A 1 609 ? 19.680 -2.094 -42.604 1.00 67.62 609 SER A C 1
ATOM 4613 O O . SER A 1 609 ? 19.654 -1.222 -43.480 1.00 67.62 609 SER A O 1
ATOM 4615 N N . ARG A 1 610 ? 18.632 -2.356 -41.812 1.00 74.44 610 ARG A N 1
ATOM 4616 C CA . ARG A 1 610 ? 17.335 -1.672 -41.877 1.00 74.44 610 ARG A CA 1
ATOM 4617 C C . ARG A 1 610 ? 17.151 -0.801 -40.641 1.00 74.44 610 ARG A C 1
ATOM 4619 O O . ARG A 1 610 ? 16.836 -1.293 -39.566 1.00 74.44 610 ARG A O 1
ATOM 4626 N N . TRP A 1 611 ? 17.355 0.506 -40.794 1.00 79.19 611 TRP A N 1
ATOM 4627 C CA . TRP A 1 611 ? 17.150 1.444 -39.692 1.00 79.19 611 TRP A CA 1
ATOM 4628 C C . TRP A 1 611 ? 15.658 1.592 -39.378 1.00 79.19 611 TRP A C 1
ATOM 4630 O O . TRP A 1 611 ? 14.871 1.873 -40.279 1.00 79.19 611 TRP A O 1
ATOM 4640 N N . GLN A 1 612 ? 15.280 1.407 -38.114 1.00 82.06 612 GLN A N 1
ATOM 4641 C CA . GLN A 1 612 ? 13.912 1.588 -37.633 1.00 82.06 612 GLN A CA 1
ATOM 4642 C C . GLN A 1 612 ? 13.828 2.827 -36.728 1.00 82.06 612 GLN A C 1
ATOM 4644 O O . GLN A 1 612 ? 14.770 3.082 -35.971 1.00 82.06 612 GLN A O 1
ATOM 4649 N N . PRO A 1 613 ? 12.693 3.553 -36.700 1.00 81.25 613 PRO A N 1
ATOM 4650 C CA . PRO A 1 613 ? 12.512 4.704 -35.810 1.00 81.25 613 PRO A CA 1
ATOM 4651 C C . PRO A 1 613 ? 12.754 4.386 -34.325 1.00 81.25 613 PRO A C 1
ATOM 4653 O O . PRO A 1 613 ? 13.253 5.230 -33.582 1.00 81.25 613 PRO A O 1
ATOM 4656 N N . ALA A 1 614 ? 12.459 3.154 -33.896 1.00 84.50 614 ALA A N 1
ATOM 4657 C CA . ALA A 1 614 ? 12.707 2.696 -32.531 1.00 84.50 614 ALA A CA 1
ATOM 4658 C C . ALA A 1 614 ? 14.199 2.736 -32.147 1.00 84.50 614 ALA A C 1
ATOM 4660 O O . ALA A 1 614 ? 14.521 3.077 -31.013 1.00 84.50 614 ALA A O 1
ATOM 4661 N N . TYR A 1 615 ? 15.117 2.465 -33.080 1.00 88.44 615 TYR A N 1
ATOM 4662 C CA . TYR A 1 615 ? 16.564 2.498 -32.824 1.00 88.44 615 TYR A CA 1
ATOM 4663 C C . TYR A 1 615 ? 17.073 3.916 -32.555 1.00 88.44 615 TYR A C 1
ATOM 4665 O O . TYR A 1 615 ? 17.919 4.119 -31.684 1.00 88.44 615 TYR A O 1
ATOM 4673 N N . THR A 1 616 ? 16.506 4.907 -33.250 1.00 86.75 616 THR A N 1
ATOM 4674 C CA . THR A 1 616 ? 16.765 6.327 -32.979 1.00 86.75 616 THR A CA 1
ATOM 4675 C C . THR A 1 616 ? 16.387 6.686 -31.544 1.00 86.75 616 THR A C 1
ATOM 4677 O O . THR A 1 616 ? 17.147 7.365 -30.852 1.00 86.75 616 THR A O 1
ATOM 4680 N N . GLU A 1 617 ? 15.227 6.214 -31.080 1.00 87.50 617 GLU A N 1
ATOM 4681 C CA . GLU A 1 617 ? 14.765 6.462 -29.716 1.00 87.50 617 GLU A CA 1
ATOM 4682 C C . GLU A 1 617 ? 15.654 5.777 -28.675 1.00 87.50 617 GLU A C 1
ATOM 4684 O O . GLU A 1 617 ? 16.021 6.420 -27.696 1.00 87.50 617 GLU A O 1
ATOM 4689 N N . LEU A 1 618 ? 16.067 4.526 -28.908 1.00 89.44 618 LEU A N 1
ATOM 4690 C CA . LEU A 1 618 ? 16.952 3.790 -27.998 1.00 89.44 618 LEU A CA 1
ATOM 4691 C C . LEU A 1 618 ? 18.294 4.501 -27.784 1.00 89.44 618 LEU A C 1
ATOM 4693 O O . LEU A 1 618 ? 18.706 4.702 -26.644 1.00 89.44 618 LEU A O 1
ATOM 4697 N N . LEU A 1 619 ? 18.952 4.943 -28.861 1.00 89.06 619 LEU A N 1
ATOM 4698 C CA . LEU A 1 619 ? 20.218 5.682 -28.755 1.00 89.06 619 LEU A CA 1
ATOM 4699 C C . LEU A 1 619 ? 20.041 7.040 -28.063 1.00 89.06 619 LEU A C 1
ATOM 4701 O O . LEU A 1 619 ? 20.897 7.471 -27.289 1.00 89.06 619 LEU A O 1
ATOM 4705 N N . ARG A 1 620 ? 18.908 7.707 -28.296 1.00 85.88 620 ARG A N 1
ATOM 4706 C CA . ARG A 1 620 ? 18.569 8.959 -27.613 1.00 85.88 620 ARG A CA 1
ATOM 4707 C C . ARG A 1 620 ? 18.299 8.749 -26.121 1.00 85.88 620 ARG A C 1
ATOM 4709 O O . ARG A 1 620 ? 18.657 9.609 -25.320 1.00 85.88 620 ARG A O 1
ATOM 4716 N N . GLU A 1 621 ? 17.649 7.648 -25.743 1.00 86.81 621 GLU A N 1
ATOM 4717 C CA . GLU A 1 621 ? 17.436 7.250 -24.346 1.00 86.81 621 GLU A CA 1
ATOM 4718 C C . GLU A 1 621 ? 18.763 6.934 -23.652 1.00 86.81 621 GLU A C 1
ATOM 4720 O O . GLU A 1 621 ? 18.996 7.443 -22.553 1.00 86.81 621 GLU A O 1
ATOM 4725 N N . PHE A 1 622 ? 19.645 6.190 -24.322 1.00 87.50 622 PHE A N 1
ATOM 4726 C CA . PHE A 1 622 ? 20.989 5.862 -23.842 1.00 87.50 622 PHE A CA 1
ATOM 4727 C C . PHE A 1 622 ? 21.813 7.125 -23.532 1.00 87.50 622 PHE A C 1
ATOM 4729 O O . PHE A 1 622 ? 22.354 7.264 -22.438 1.00 87.50 622 PHE A O 1
ATOM 4736 N N . GLY A 1 623 ? 21.794 8.120 -24.426 1.00 83.19 623 GLY A N 1
ATOM 4737 C CA . GLY A 1 623 ? 22.486 9.404 -24.231 1.00 83.19 623 GLY A CA 1
ATOM 4738 C C . GLY A 1 623 ? 21.860 10.375 -23.226 1.00 83.19 623 GLY A C 1
ATOM 4739 O O . GLY A 1 623 ? 22.333 11.507 -23.088 1.00 83.19 623 GLY A O 1
ATOM 4740 N N . ARG A 1 624 ? 20.780 9.998 -22.518 1.00 84.25 624 ARG A N 1
ATOM 4741 C CA . ARG A 1 624 ? 20.203 10.862 -21.470 1.00 84.25 624 ARG A CA 1
ATOM 4742 C C . ARG A 1 624 ? 21.137 11.012 -20.276 1.00 84.25 624 ARG A C 1
ATOM 4744 O O . ARG A 1 624 ? 21.060 12.047 -19.617 1.00 84.25 624 ARG A O 1
ATOM 4751 N N . LYS A 1 625 ? 21.974 10.018 -19.979 1.00 80.81 625 LYS A N 1
ATOM 4752 C CA . LYS A 1 625 ? 23.006 10.102 -18.938 1.00 80.81 625 LYS A CA 1
ATOM 4753 C C . LYS A 1 625 ? 24.367 10.337 -19.604 1.00 80.81 625 LYS A C 1
ATOM 4755 O O . LYS A 1 625 ? 24.602 9.793 -20.679 1.00 80.81 625 LYS A O 1
ATOM 4760 N N . PRO A 1 626 ? 25.253 11.148 -19.005 1.00 81.50 626 PRO A N 1
ATOM 4761 C CA . PRO A 1 626 ? 26.583 11.345 -19.560 1.00 81.50 626 PRO A CA 1
ATOM 4762 C C . PRO A 1 626 ? 27.404 10.048 -19.477 1.00 81.50 626 PRO A C 1
ATOM 4764 O O . PRO A 1 626 ? 27.391 9.368 -18.452 1.00 81.50 626 PRO A O 1
ATOM 4767 N N . LEU A 1 627 ? 28.148 9.722 -20.536 1.00 81.69 627 LEU A N 1
ATOM 4768 C CA . LEU A 1 627 ? 28.862 8.442 -20.688 1.00 81.69 627 LEU A CA 1
ATOM 4769 C C . LEU A 1 627 ? 30.307 8.471 -20.147 1.00 81.69 627 LEU A C 1
ATOM 4771 O O . LEU A 1 627 ? 31.173 7.756 -20.639 1.00 81.69 627 LEU A O 1
ATOM 4775 N N . PHE A 1 628 ? 30.601 9.297 -19.137 1.00 79.81 628 PHE A N 1
ATOM 4776 C CA . PHE A 1 628 ? 31.970 9.452 -18.613 1.00 79.81 628 PHE A CA 1
ATOM 4777 C C . PHE A 1 628 ? 32.577 8.149 -18.070 1.00 79.81 628 PHE A C 1
ATOM 4779 O O . PHE A 1 628 ? 33.788 7.965 -18.136 1.00 79.81 628 PHE A O 1
ATOM 4786 N N . GLY A 1 629 ? 31.740 7.262 -17.524 1.00 77.44 629 GLY A N 1
ATOM 4787 C CA . GLY A 1 629 ? 32.156 5.982 -16.945 1.00 77.44 629 GLY A CA 1
ATOM 4788 C C . GLY A 1 629 ? 32.297 4.834 -17.948 1.00 77.44 629 GLY A C 1
ATOM 4789 O O . GLY A 1 629 ? 32.678 3.744 -17.536 1.00 77.44 629 GLY A O 1
ATOM 4790 N N . ASP A 1 630 ? 32.002 5.053 -19.236 1.00 82.50 630 ASP A N 1
ATOM 4791 C CA . ASP A 1 630 ? 32.018 4.008 -20.268 1.00 82.50 630 ASP A CA 1
ATOM 4792 C C . ASP A 1 630 ? 32.757 4.468 -21.545 1.00 82.50 630 ASP A C 1
ATOM 4794 O O . ASP A 1 630 ? 32.142 4.856 -22.548 1.00 82.50 630 ASP A O 1
ATOM 4798 N N . PRO A 1 631 ? 34.103 4.430 -21.537 1.00 84.00 631 PRO A N 1
ATOM 4799 C CA . PRO A 1 631 ? 34.906 4.841 -22.685 1.00 84.00 631 PRO A CA 1
ATOM 4800 C C . PRO A 1 631 ? 34.754 3.896 -23.887 1.00 84.00 631 PRO A C 1
ATOM 4802 O O . PRO A 1 631 ? 34.953 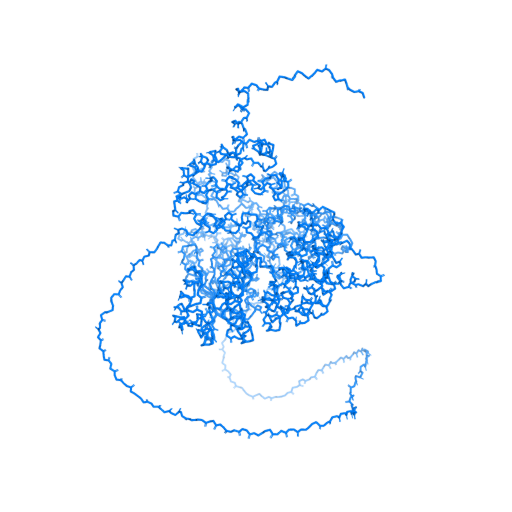4.319 -25.028 1.00 84.00 631 PRO A O 1
ATOM 4805 N N . ALA A 1 632 ? 34.383 2.629 -23.665 1.00 84.94 632 ALA A N 1
ATOM 4806 C CA . ALA A 1 632 ? 34.210 1.645 -24.731 1.00 84.94 632 ALA A CA 1
ATOM 4807 C C . ALA A 1 632 ? 32.990 1.979 -25.603 1.00 84.94 632 ALA A C 1
ATOM 4809 O O . ALA A 1 632 ? 33.090 1.971 -26.837 1.00 84.94 632 ALA A O 1
ATOM 4810 N N . SER A 1 633 ? 31.869 2.361 -24.986 1.00 87.38 633 SER A N 1
ATOM 4811 C CA . SER A 1 633 ? 30.683 2.822 -25.718 1.00 87.38 633 SER A CA 1
ATOM 4812 C C . SER A 1 633 ? 30.924 4.142 -26.445 1.00 87.38 633 SER A C 1
ATOM 4814 O O . SER A 1 633 ? 30.516 4.286 -27.599 1.00 87.38 633 SER A O 1
ATOM 4816 N N . VAL A 1 634 ? 31.639 5.093 -25.829 1.00 87.69 634 VAL A N 1
ATOM 4817 C CA . VAL A 1 634 ? 32.009 6.365 -26.483 1.00 87.69 634 VAL A CA 1
ATOM 4818 C C . VAL A 1 634 ? 32.868 6.111 -27.723 1.00 87.69 634 VAL A C 1
ATOM 4820 O O . VAL A 1 634 ? 32.601 6.672 -28.790 1.00 87.69 634 VAL A O 1
ATOM 4823 N N . ARG A 1 635 ? 33.861 5.223 -27.621 1.00 87.56 635 ARG A N 1
ATOM 4824 C CA . ARG A 1 635 ? 34.687 4.810 -28.758 1.00 87.56 635 ARG A CA 1
ATOM 4825 C C . ARG A 1 635 ? 33.855 4.145 -29.856 1.00 87.56 635 ARG A C 1
ATOM 4827 O O . ARG A 1 635 ? 33.960 4.523 -31.016 1.00 87.56 635 ARG A O 1
ATOM 4834 N N . THR A 1 636 ? 32.979 3.214 -29.490 1.00 87.56 636 THR A N 1
ATOM 4835 C CA . THR A 1 636 ? 32.107 2.505 -30.439 1.00 87.56 636 THR A CA 1
ATOM 4836 C C . THR A 1 636 ? 31.183 3.473 -31.189 1.00 87.56 636 THR A C 1
ATOM 4838 O O . THR A 1 636 ? 31.039 3.387 -32.409 1.00 87.56 636 THR A O 1
ATOM 4841 N N . LEU A 1 637 ? 30.596 4.447 -30.486 1.00 88.50 637 LEU A N 1
ATOM 4842 C CA . LEU A 1 637 ? 29.729 5.469 -31.079 1.00 88.50 637 LEU A CA 1
ATOM 4843 C C . LEU A 1 637 ? 30.495 6.453 -31.971 1.00 88.50 637 LEU A C 1
ATOM 4845 O O . LEU A 1 637 ? 29.990 6.820 -33.029 1.00 88.50 637 LEU A O 1
ATOM 4849 N N . THR A 1 638 ? 31.699 6.874 -31.580 1.00 88.00 638 THR A N 1
ATOM 4850 C CA . THR A 1 638 ? 32.533 7.776 -32.395 1.00 88.00 638 THR A CA 1
ATOM 4851 C C . THR A 1 638 ? 33.075 7.080 -33.647 1.00 88.00 638 THR A C 1
ATOM 4853 O O . THR A 1 638 ? 32.986 7.645 -34.736 1.00 88.00 638 THR A O 1
ATOM 4856 N N . GLU A 1 639 ? 33.507 5.819 -33.549 1.00 86.94 639 GLU A N 1
ATOM 4857 C CA . GLU A 1 639 ? 33.880 5.000 -34.713 1.00 86.94 639 GLU A CA 1
ATOM 4858 C C . GLU A 1 639 ? 32.676 4.775 -35.649 1.00 86.94 639 GLU A C 1
ATOM 4860 O O . GLU A 1 639 ? 32.788 4.900 -36.873 1.00 86.94 639 GLU A O 1
ATOM 4865 N N . ALA A 1 640 ? 31.490 4.506 -35.094 1.00 84.94 640 ALA A N 1
ATOM 4866 C CA . ALA A 1 640 ? 30.262 4.372 -35.874 1.00 84.94 640 ALA A CA 1
ATOM 4867 C C . ALA A 1 640 ? 29.838 5.677 -36.557 1.00 84.94 640 ALA A C 1
ATOM 4869 O O . ALA A 1 640 ? 29.320 5.637 -37.679 1.00 84.94 640 ALA A O 1
ATOM 4870 N N . LEU A 1 641 ? 30.058 6.822 -35.905 1.00 84.50 641 LEU A N 1
ATOM 4871 C CA . LEU A 1 641 ? 29.807 8.149 -36.461 1.00 84.50 641 LEU A CA 1
ATOM 4872 C C . LEU A 1 641 ? 30.656 8.367 -37.721 1.00 84.50 641 LEU A C 1
ATOM 4874 O O . LEU A 1 641 ? 30.109 8.690 -38.780 1.00 84.50 641 LEU A O 1
ATOM 4878 N N . ASP A 1 642 ? 31.957 8.081 -37.634 1.00 80.56 642 ASP A N 1
ATOM 4879 C CA . ASP A 1 642 ? 32.896 8.199 -38.752 1.00 80.56 642 ASP A CA 1
ATOM 4880 C C . ASP A 1 642 ? 32.551 7.237 -39.897 1.00 80.56 642 ASP A C 1
ATOM 4882 O O . ASP A 1 642 ? 32.473 7.642 -41.062 1.00 80.56 642 ASP A O 1
ATOM 4886 N N . LEU A 1 643 ? 32.278 5.965 -39.586 1.00 78.00 643 LEU A N 1
ATOM 4887 C CA . LEU A 1 643 ? 31.916 4.952 -40.585 1.00 78.00 643 LEU A CA 1
ATOM 4888 C C . LEU A 1 643 ? 30.599 5.283 -41.299 1.00 78.00 643 LEU A C 1
ATOM 4890 O O . LEU A 1 643 ? 30.487 5.115 -42.519 1.00 78.00 643 LEU A O 1
ATOM 4894 N N . THR A 1 644 ? 29.596 5.761 -40.561 1.00 75.56 644 THR A N 1
ATOM 4895 C CA . THR A 1 644 ? 28.291 6.124 -41.134 1.00 75.56 644 THR A CA 1
ATOM 4896 C C . THR A 1 644 ? 28.419 7.351 -42.034 1.00 75.56 644 THR A C 1
ATOM 4898 O O . THR A 1 644 ? 27.8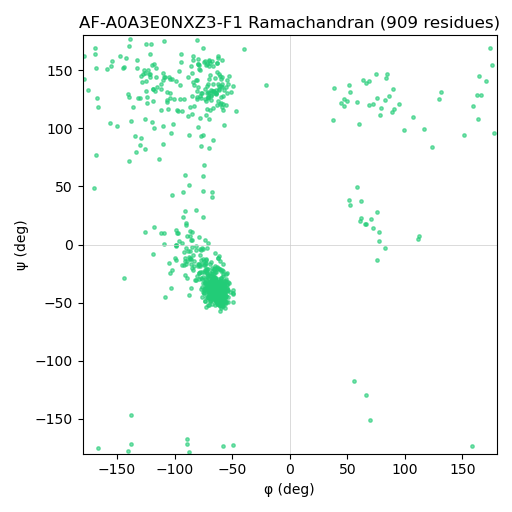33 7.375 -43.120 1.00 75.56 644 THR A O 1
ATOM 4901 N N . ALA A 1 645 ? 29.249 8.323 -41.652 1.00 70.94 645 ALA A N 1
ATOM 4902 C CA . ALA A 1 645 ? 29.507 9.505 -42.464 1.00 70.94 645 ALA A CA 1
ATOM 4903 C C . ALA A 1 645 ? 30.300 9.174 -43.750 1.00 70.94 645 ALA A C 1
ATOM 4905 O O . ALA A 1 645 ? 29.991 9.686 -44.830 1.00 70.94 645 ALA A O 1
ATOM 4906 N N . GLN A 1 646 ? 31.250 8.232 -43.685 1.00 70.62 646 GLN A N 1
ATOM 4907 C CA . GLN A 1 646 ? 32.018 7.766 -44.849 1.00 70.62 646 GLN A CA 1
ATOM 4908 C C . GLN A 1 646 ? 31.175 6.982 -45.871 1.00 70.62 646 GLN A C 1
ATOM 4910 O O . GLN A 1 646 ? 31.371 7.150 -47.078 1.00 70.62 646 GLN A O 1
ATOM 4915 N N . ARG A 1 647 ? 30.206 6.163 -45.429 1.00 66.56 647 ARG A N 1
ATOM 4916 C CA . ARG A 1 647 ? 29.334 5.359 -46.319 1.00 66.56 647 ARG A CA 1
ATOM 4917 C C . ARG A 1 647 ? 28.503 6.203 -47.298 1.00 66.56 647 ARG A C 1
ATOM 4919 O O . ARG A 1 647 ? 28.153 5.711 -48.372 1.00 66.56 647 ARG A O 1
ATOM 4926 N N . LYS A 1 648 ? 28.249 7.482 -46.995 1.00 56.75 648 LYS A N 1
ATOM 4927 C CA . LYS A 1 648 ? 27.552 8.429 -47.888 1.00 56.75 648 LYS A CA 1
ATOM 4928 C C . LYS A 1 648 ? 28.364 8.784 -49.149 1.00 56.75 648 LYS A C 1
ATOM 4930 O O . LYS A 1 648 ? 27.781 9.197 -50.147 1.00 56.75 648 LYS A O 1
ATOM 4935 N N . ARG A 1 649 ? 29.691 8.580 -49.148 1.00 53.72 649 ARG A N 1
ATOM 4936 C CA . ARG A 1 649 ? 30.586 8.924 -50.274 1.00 53.72 649 ARG A CA 1
ATOM 4937 C C . ARG A 1 649 ? 30.476 7.992 -51.491 1.00 53.72 649 ARG A C 1
ATOM 4939 O O . ARG A 1 649 ? 30.946 8.367 -52.559 1.00 53.72 649 ARG A O 1
ATOM 4946 N N . PHE A 1 650 ? 29.866 6.807 -51.358 1.00 49.62 650 PHE A N 1
ATOM 4947 C CA . PHE A 1 650 ? 29.984 5.727 -52.354 1.00 49.62 650 PHE A CA 1
ATOM 4948 C C . PHE A 1 650 ? 28.658 5.157 -52.911 1.00 49.62 650 PHE A C 1
ATOM 4950 O O . PHE A 1 650 ? 28.683 4.145 -53.609 1.00 49.62 650 PHE A O 1
ATOM 4957 N N . SER A 1 651 ? 27.489 5.761 -52.660 1.00 50.53 651 SER A N 1
ATOM 4958 C CA . SER A 1 651 ? 26.197 5.192 -53.098 1.00 50.53 651 SER A CA 1
ATOM 4959 C C . SER A 1 651 ? 25.683 5.760 -54.442 1.00 50.53 651 SER A C 1
ATOM 4961 O O . SER A 1 651 ? 25.537 6.964 -54.635 1.00 50.53 651 SER A O 1
ATOM 4963 N N . GLY A 1 652 ? 25.393 4.871 -55.407 1.00 52.19 652 GLY A N 1
ATOM 4964 C CA . GLY A 1 652 ? 24.875 5.198 -56.748 1.00 52.19 652 GLY A CA 1
ATOM 4965 C C . GLY A 1 652 ? 23.403 5.662 -56.794 1.00 52.19 652 GLY A C 1
ATOM 4966 O O . GLY A 1 652 ? 22.584 5.301 -55.951 1.00 52.19 652 GLY A O 1
ATOM 4967 N N . ARG A 1 653 ? 23.056 6.444 -57.830 1.00 50.28 653 ARG A N 1
ATOM 4968 C CA . ARG A 1 653 ? 21.996 7.485 -57.856 1.00 50.28 653 ARG A CA 1
ATOM 4969 C C . ARG A 1 653 ? 20.533 7.114 -57.520 1.00 50.28 653 ARG A C 1
ATOM 4971 O O . ARG A 1 653 ? 19.783 8.044 -57.243 1.00 50.28 653 ARG A O 1
ATOM 4978 N N . LEU A 1 654 ? 20.096 5.847 -57.513 1.00 44.59 654 LEU A N 1
ATOM 4979 C CA . LEU A 1 654 ? 18.680 5.496 -57.235 1.00 44.59 654 LEU A CA 1
ATOM 4980 C C . LEU A 1 654 ? 18.453 4.827 -55.864 1.00 44.59 654 LEU A C 1
ATOM 4982 O O . LEU A 1 654 ? 17.574 5.248 -55.120 1.00 44.59 654 LEU A O 1
ATOM 4986 N N . LEU A 1 655 ? 19.289 3.854 -55.478 1.00 44.34 655 LEU A N 1
ATOM 4987 C CA . LEU A 1 655 ? 19.279 3.245 -54.132 1.00 44.34 655 LEU A CA 1
ATOM 4988 C C . LEU A 1 655 ? 19.948 4.139 -53.069 1.00 44.34 655 LEU A C 1
ATOM 4990 O O . LEU A 1 655 ? 19.798 3.895 -51.872 1.00 44.34 655 LEU A O 1
ATOM 4994 N N . ALA A 1 656 ? 20.674 5.178 -53.498 1.00 50.75 656 ALA A N 1
ATOM 4995 C CA . ALA A 1 656 ? 21.315 6.150 -52.620 1.00 50.75 656 ALA A CA 1
ATOM 4996 C C . ALA A 1 656 ? 20.329 7.020 -51.839 1.00 50.75 656 ALA A C 1
ATOM 4998 O O . ALA A 1 656 ? 20.650 7.359 -50.713 1.00 50.75 656 ALA A O 1
ATOM 4999 N N . ARG A 1 657 ? 19.150 7.368 -52.380 1.00 49.38 657 ARG A N 1
ATOM 5000 C CA . ARG A 1 657 ? 18.214 8.284 -51.695 1.00 49.38 657 ARG A CA 1
ATOM 5001 C C . ARG A 1 657 ? 17.574 7.647 -50.457 1.00 49.38 657 ARG A C 1
ATOM 5003 O O . ARG A 1 657 ? 17.736 8.170 -49.368 1.00 49.38 657 ARG A O 1
ATOM 5010 N N . LEU A 1 658 ? 16.992 6.452 -50.592 1.00 45.59 658 LEU A N 1
ATOM 5011 C CA . LEU A 1 658 ? 16.382 5.732 -49.461 1.00 45.59 658 LEU A CA 1
ATOM 5012 C C . LEU A 1 658 ? 17.409 5.320 -48.389 1.00 45.59 658 LEU A C 1
ATOM 5014 O O . LEU A 1 658 ? 17.116 5.342 -47.198 1.00 45.59 658 LEU A O 1
ATOM 5018 N N . ARG A 1 659 ? 18.638 4.960 -48.797 1.00 52.78 659 ARG A N 1
ATOM 5019 C CA . ARG A 1 659 ? 19.733 4.680 -47.850 1.00 52.78 659 ARG A CA 1
ATOM 5020 C C . ARG A 1 659 ? 20.332 5.950 -47.241 1.00 52.78 659 ARG A C 1
ATOM 5022 O O . ARG A 1 659 ? 20.839 5.873 -46.127 1.00 52.78 659 ARG A O 1
ATOM 5029 N N . ALA A 1 660 ? 20.287 7.085 -47.941 1.00 58.72 660 ALA A N 1
ATOM 5030 C CA . ALA A 1 660 ? 20.759 8.365 -47.424 1.00 58.72 660 ALA A CA 1
ATOM 5031 C C . ALA A 1 660 ? 19.876 8.847 -46.269 1.00 58.72 660 ALA A C 1
ATOM 5033 O O . ALA A 1 660 ? 20.428 9.204 -45.231 1.00 58.72 660 ALA A O 1
ATOM 5034 N N . ASP A 1 661 ? 18.551 8.748 -46.395 1.00 60.91 661 ASP A N 1
ATOM 5035 C CA . ASP A 1 661 ? 17.613 9.182 -45.349 1.00 60.91 661 ASP A CA 1
ATOM 5036 C C . ASP A 1 661 ? 17.780 8.352 -44.061 1.00 60.91 661 ASP A C 1
ATOM 5038 O O . ASP A 1 661 ? 17.969 8.901 -42.975 1.00 60.91 661 ASP A O 1
ATOM 5042 N N . ALA A 1 662 ? 17.864 7.021 -44.188 1.00 61.81 662 ALA A N 1
ATOM 5043 C CA . ALA A 1 662 ? 18.137 6.120 -43.064 1.00 61.81 662 ALA A CA 1
ATOM 5044 C C . ALA A 1 662 ? 19.538 6.326 -42.449 1.00 61.81 662 ALA A C 1
ATOM 5046 O O . ALA A 1 662 ? 19.722 6.190 -41.238 1.00 61.81 662 ALA A O 1
ATOM 5047 N N . SER A 1 663 ? 20.544 6.661 -43.267 1.00 71.38 663 SER A N 1
ATOM 5048 C CA . SER A 1 663 ? 21.887 6.986 -42.768 1.00 71.38 663 SER A CA 1
ATOM 5049 C C . SER A 1 663 ? 21.921 8.318 -42.019 1.00 71.38 663 SER A C 1
ATOM 5051 O O . SER A 1 663 ? 22.668 8.458 -41.054 1.00 71.38 663 SER A O 1
ATOM 5053 N N . GLU A 1 664 ? 21.091 9.281 -42.418 1.00 76.62 664 GLU A N 1
ATOM 5054 C CA . GLU A 1 664 ? 21.008 10.594 -41.787 1.00 76.62 664 GLU A CA 1
ATOM 5055 C C . GLU A 1 664 ? 20.234 10.544 -40.465 1.00 76.62 664 GLU A C 1
ATOM 5057 O O . GLU A 1 664 ? 20.653 11.147 -39.478 1.00 76.62 664 GLU A O 1
ATOM 5062 N N . GLU A 1 665 ? 19.166 9.752 -40.384 1.00 80.50 665 GLU A N 1
ATOM 5063 C CA . GLU A 1 665 ? 18.517 9.421 -39.109 1.00 80.50 665 GLU A CA 1
ATOM 5064 C C . GLU A 1 665 ? 19.463 8.710 -38.139 1.00 80.50 665 GLU A C 1
ATOM 5066 O O . GLU A 1 665 ? 19.542 9.099 -36.972 1.00 80.50 665 GLU A O 1
ATOM 5071 N N . ARG A 1 666 ? 20.242 7.735 -38.627 1.00 84.00 666 ARG A N 1
ATOM 5072 C CA . ARG A 1 666 ? 21.274 7.058 -37.829 1.00 84.00 666 ARG A CA 1
ATOM 5073 C C . ARG A 1 666 ? 22.329 8.032 -37.308 1.00 84.00 666 ARG A C 1
ATOM 5075 O O . ARG A 1 666 ? 22.655 7.993 -36.125 1.00 84.00 666 ARG A O 1
ATOM 5082 N N . LEU A 1 667 ? 22.830 8.935 -38.154 1.00 84.06 667 LEU A N 1
ATOM 5083 C CA . LEU A 1 667 ? 23.781 9.973 -37.739 1.00 84.06 667 LEU A CA 1
ATOM 5084 C C . LEU A 1 667 ? 23.184 10.883 -36.661 1.00 84.06 667 LEU A C 1
ATOM 5086 O O . LEU A 1 667 ? 23.825 11.115 -35.638 1.00 84.06 667 LEU A O 1
ATOM 5090 N N . ARG A 1 668 ? 21.942 11.351 -36.842 1.00 86.00 668 ARG A N 1
ATOM 5091 C CA . ARG A 1 668 ? 21.246 12.174 -35.838 1.00 86.00 668 ARG A CA 1
ATOM 5092 C C . ARG A 1 668 ? 21.071 11.439 -34.509 1.00 86.00 668 ARG A C 1
ATOM 5094 O O . ARG A 1 668 ? 21.234 12.057 -33.456 1.00 86.00 668 ARG A O 1
ATOM 5101 N N . ALA A 1 669 ? 20.784 10.139 -34.546 1.00 86.06 669 ALA A N 1
ATOM 5102 C CA . ALA A 1 669 ? 20.663 9.306 -33.353 1.00 86.06 669 ALA A CA 1
ATOM 5103 C C . ALA A 1 669 ? 21.991 9.198 -32.585 1.00 86.06 669 ALA A C 1
ATOM 5105 O O . ALA A 1 669 ? 22.013 9.427 -31.377 1.00 86.06 669 ALA A O 1
ATOM 5106 N N . ILE A 1 670 ? 23.100 8.924 -33.284 1.00 87.75 670 ILE A N 1
ATOM 5107 C CA . ILE A 1 670 ? 24.438 8.818 -32.676 1.00 87.75 670 ILE A CA 1
ATOM 5108 C C . ILE A 1 670 ? 24.881 10.172 -32.097 1.00 87.75 670 ILE A C 1
ATOM 5110 O O . ILE A 1 670 ? 25.356 10.229 -30.966 1.00 87.75 670 ILE A O 1
ATOM 5114 N N . VAL A 1 671 ? 24.667 11.278 -32.822 1.00 87.75 671 VAL A N 1
ATOM 5115 C CA . VAL A 1 671 ? 24.966 12.633 -32.315 1.00 87.75 671 VAL A CA 1
ATOM 5116 C C . VAL A 1 671 ? 24.144 12.940 -31.060 1.00 87.75 671 VAL A C 1
ATOM 5118 O O . VAL A 1 671 ? 24.687 13.450 -30.083 1.00 87.75 671 VAL A O 1
ATOM 5121 N N . SER A 1 672 ? 22.857 12.581 -31.053 1.00 86.69 672 SER A N 1
ATOM 5122 C CA . SER A 1 672 ? 21.988 12.757 -29.881 1.00 86.69 672 SER A CA 1
ATOM 5123 C C . SER A 1 672 ? 22.450 11.921 -28.684 1.00 86.69 672 SER A C 1
ATOM 5125 O O . SER A 1 672 ? 22.364 12.393 -27.553 1.00 86.69 672 SER A O 1
ATOM 5127 N N . ALA A 1 673 ? 22.969 10.710 -28.919 1.00 87.12 673 ALA A N 1
ATOM 5128 C CA . ALA A 1 673 ? 23.499 9.842 -27.868 1.00 87.12 673 ALA A CA 1
ATOM 5129 C C . ALA A 1 673 ? 24.742 10.440 -27.178 1.00 87.12 673 ALA A C 1
ATOM 5131 O O . ALA A 1 673 ? 24.948 10.260 -25.981 1.00 87.12 673 ALA A O 1
ATOM 5132 N N . LEU A 1 674 ? 25.557 11.189 -27.924 1.00 87.62 674 LEU A N 1
ATOM 5133 C CA . LEU A 1 674 ? 26.787 11.814 -27.427 1.00 87.62 674 LEU A CA 1
ATOM 5134 C C . LEU A 1 674 ? 26.570 13.215 -26.826 1.00 87.62 674 LEU A C 1
ATOM 5136 O O . LEU A 1 674 ? 27.497 13.798 -26.262 1.00 87.62 674 LEU A O 1
ATOM 5140 N N . ALA A 1 675 ? 25.355 13.764 -26.910 1.00 85.38 675 ALA A N 1
ATOM 5141 C CA . ALA A 1 675 ? 25.107 15.188 -26.698 1.00 85.38 675 ALA A CA 1
ATOM 5142 C C . ALA A 1 675 ? 25.293 15.708 -25.264 1.00 85.38 675 ALA A C 1
ATOM 5144 O O . ALA A 1 675 ? 25.373 16.918 -25.065 1.00 85.38 675 ALA A O 1
ATOM 5145 N N . ARG A 1 676 ? 25.354 14.818 -24.269 1.00 82.62 676 ARG A N 1
ATOM 5146 C CA . ARG A 1 676 ? 25.571 15.157 -22.850 1.00 82.62 676 ARG A CA 1
ATOM 5147 C C . ARG A 1 676 ? 26.923 14.684 -22.318 1.00 82.62 676 ARG A C 1
ATOM 5149 O O . ARG A 1 676 ? 27.138 14.725 -21.114 1.00 82.62 676 ARG A O 1
ATOM 5156 N N . THR A 1 677 ? 27.822 14.229 -23.188 1.00 85.06 677 THR A N 1
ATOM 5157 C CA . THR A 1 677 ? 29.124 13.670 -22.806 1.00 85.06 677 THR A CA 1
ATOM 5158 C C . THR A 1 677 ? 30.249 14.630 -23.225 1.00 85.06 677 THR A C 1
ATOM 5160 O O . THR A 1 677 ? 30.788 14.482 -24.324 1.00 85.06 677 THR A O 1
ATOM 5163 N N . PRO A 1 678 ? 30.610 15.635 -22.395 1.00 82.12 678 PRO A N 1
ATOM 5164 C CA . PRO A 1 678 ? 31.664 16.611 -22.687 1.00 82.12 678 PRO A CA 1
ATOM 5165 C C . PRO A 1 678 ? 33.060 15.989 -22.541 1.00 82.12 678 PRO A C 1
ATOM 5167 O O . PRO A 1 678 ? 33.823 16.311 -21.635 1.00 82.12 678 PRO A O 1
ATOM 5170 N N . LEU A 1 679 ? 33.390 15.065 -23.443 1.00 83.62 679 LEU A N 1
ATOM 5171 C CA . LEU A 1 679 ? 34.722 14.482 -23.577 1.00 83.62 679 LEU A CA 1
ATOM 5172 C C . LEU A 1 679 ? 35.434 15.065 -24.811 1.00 83.62 679 LEU A C 1
ATOM 5174 O O . LEU A 1 679 ? 34.803 15.267 -25.853 1.00 83.62 679 LEU A O 1
ATOM 5178 N N . PRO A 1 680 ? 36.761 15.283 -24.755 1.00 80.19 680 PRO A N 1
ATOM 5179 C CA . PRO A 1 680 ? 37.521 15.875 -25.861 1.00 80.19 680 PRO A CA 1
ATOM 5180 C C . PRO A 1 680 ? 37.565 14.987 -27.116 1.00 80.19 680 PRO A C 1
ATOM 5182 O O . PRO A 1 680 ? 37.835 15.464 -28.215 1.00 80.19 680 PRO A O 1
ATOM 5185 N N . GLU A 1 681 ? 37.335 13.683 -26.969 1.00 83.50 681 GLU A N 1
ATOM 5186 C CA . GLU A 1 681 ? 37.211 12.733 -28.083 1.00 83.50 681 GLU A CA 1
ATOM 5187 C C . GLU A 1 681 ? 35.892 12.912 -28.841 1.00 83.50 681 GLU A C 1
ATOM 5189 O O . GLU A 1 681 ? 35.877 12.882 -30.071 1.00 83.50 681 GLU A O 1
ATOM 5194 N N . VAL A 1 682 ? 34.806 13.188 -28.113 1.00 84.56 682 VAL A N 1
ATOM 5195 C CA . VAL A 1 682 ? 33.480 13.457 -28.681 1.00 84.56 682 VAL A CA 1
ATOM 5196 C C . VAL A 1 682 ? 33.487 14.775 -29.450 1.00 84.56 682 VAL A C 1
ATOM 5198 O O . VAL A 1 682 ? 33.005 14.819 -30.580 1.00 84.56 682 VAL A O 1
ATOM 5201 N N . ASP A 1 683 ? 34.089 15.834 -28.895 1.00 84.00 683 ASP A N 1
ATOM 5202 C CA . ASP A 1 683 ? 34.203 17.115 -29.607 1.00 84.00 683 ASP A CA 1
ATOM 5203 C C . ASP A 1 683 ? 35.022 16.980 -30.903 1.00 84.00 683 ASP A C 1
ATOM 5205 O O . ASP A 1 683 ? 34.617 17.503 -31.941 1.00 84.00 683 ASP A O 1
ATOM 5209 N N . ARG A 1 684 ? 36.118 16.203 -30.886 1.00 84.31 684 ARG A N 1
ATOM 5210 C CA . ARG A 1 684 ? 36.914 15.905 -32.092 1.00 84.31 684 ARG A CA 1
ATOM 5211 C C . ARG A 1 684 ? 36.108 15.160 -33.157 1.00 84.31 684 ARG A C 1
ATOM 5213 O O . ARG A 1 684 ? 36.152 15.554 -34.323 1.00 84.31 684 ARG A O 1
ATOM 5220 N N . ALA A 1 685 ? 35.360 14.126 -32.770 1.00 84.44 685 ALA A N 1
ATOM 5221 C CA . ALA A 1 685 ? 34.519 13.364 -33.693 1.00 84.44 685 ALA A CA 1
ATOM 5222 C C . ALA A 1 685 ? 33.403 14.238 -34.302 1.00 84.44 685 ALA A C 1
ATOM 5224 O O . ALA A 1 685 ? 33.198 14.245 -35.516 1.00 84.44 685 ALA A O 1
ATOM 5225 N N . LEU A 1 686 ? 32.733 15.060 -33.483 1.00 85.06 686 LEU A N 1
ATOM 5226 C CA . LEU A 1 686 ? 31.708 16.002 -33.948 1.00 85.06 686 LEU A CA 1
ATOM 5227 C C . LEU A 1 686 ? 32.290 17.112 -34.840 1.00 85.06 686 LEU A C 1
ATOM 5229 O O . LEU A 1 686 ? 31.660 17.513 -35.820 1.00 85.06 686 LEU A O 1
ATOM 5233 N N . ALA A 1 687 ? 33.497 17.601 -34.545 1.00 83.62 687 ALA A N 1
ATOM 5234 C CA . ALA A 1 687 ? 34.192 18.572 -35.387 1.00 83.62 687 ALA A CA 1
ATOM 5235 C C . ALA A 1 687 ? 34.513 17.994 -36.775 1.00 83.62 687 ALA A C 1
ATOM 5237 O O . ALA A 1 687 ? 34.324 18.688 -37.775 1.00 83.62 687 ALA A O 1
ATOM 5238 N N . GLY A 1 688 ? 34.904 16.716 -36.850 1.00 78.81 688 GLY A N 1
ATOM 5239 C CA . GLY A 1 688 ? 35.203 16.008 -38.102 1.00 78.81 688 GLY A CA 1
ATOM 5240 C C . GLY A 1 688 ? 34.027 15.909 -39.083 1.00 78.81 688 GLY A C 1
ATOM 5241 O O . GLY A 1 688 ? 34.242 15.758 -40.289 1.00 78.81 688 GLY A O 1
ATOM 5242 N N . LEU A 1 689 ? 32.789 16.058 -38.602 1.00 76.62 689 LEU A N 1
ATOM 5243 C CA . LEU A 1 689 ? 31.575 16.090 -39.426 1.00 76.62 689 LEU A CA 1
ATOM 5244 C C . LEU A 1 689 ? 31.338 17.439 -40.126 1.00 76.62 689 LEU A C 1
ATOM 5246 O O . LEU A 1 689 ? 30.562 17.517 -41.086 1.00 76.62 689 LEU A O 1
ATOM 5250 N N . SER A 1 690 ? 32.006 18.502 -39.672 1.00 65.19 690 SER A N 1
ATOM 5251 C CA . SER A 1 690 ? 31.866 19.846 -40.236 1.00 65.19 690 SER A CA 1
ATOM 5252 C C . SER A 1 690 ? 32.499 19.886 -41.632 1.00 65.19 690 SER A C 1
ATOM 5254 O O . SER A 1 690 ? 33.715 19.826 -41.773 1.00 65.19 690 SER A O 1
ATOM 5256 N N . GLY A 1 691 ? 31.667 19.953 -42.680 1.00 63.34 691 GLY A N 1
ATOM 5257 C CA . GLY A 1 691 ? 32.104 19.983 -44.087 1.00 63.34 691 GLY A CA 1
ATOM 5258 C C . GLY A 1 691 ? 31.777 18.734 -44.921 1.00 63.34 691 GLY A C 1
ATOM 5259 O O . GLY A 1 691 ? 32.163 18.672 -46.085 1.00 63.34 691 GLY A O 1
ATOM 5260 N N . GLN A 1 692 ? 31.050 17.745 -44.381 1.00 64.50 692 GLN A N 1
ATOM 5261 C CA . GLN A 1 692 ? 30.844 16.440 -45.040 1.00 64.50 692 GLN A CA 1
ATOM 5262 C C . GLN A 1 692 ? 29.579 16.281 -45.925 1.00 64.50 692 GLN A C 1
ATOM 5264 O O . GLN A 1 692 ? 29.138 15.161 -46.168 1.00 64.50 692 GLN A O 1
ATOM 5269 N N . GLY A 1 693 ? 28.973 17.349 -46.459 1.00 60.81 693 GLY A N 1
ATOM 5270 C CA . GLY A 1 693 ? 27.769 17.210 -47.311 1.00 60.81 693 GLY A CA 1
ATOM 5271 C C . GLY A 1 693 ? 26.570 16.581 -46.572 1.00 60.81 693 GLY A C 1
ATOM 5272 O O . GLY A 1 693 ? 25.834 15.747 -47.113 1.00 60.81 693 GLY A O 1
ATOM 5273 N N . LEU A 1 694 ? 26.419 16.929 -45.294 1.00 70.38 694 LEU A N 1
ATOM 5274 C CA . LEU A 1 694 ? 25.313 16.520 -44.426 1.00 70.38 694 LEU A CA 1
ATOM 5275 C C . LEU A 1 694 ? 24.067 17.376 -44.706 1.00 70.38 694 LEU A C 1
ATOM 5277 O O . LEU A 1 694 ? 24.191 18.491 -45.215 1.00 70.38 694 LEU A O 1
ATOM 5281 N N . GLY A 1 695 ? 22.869 16.866 -44.404 1.00 72.19 695 GLY A N 1
ATOM 5282 C CA . GLY A 1 695 ? 21.658 17.680 -44.483 1.00 72.19 695 GLY A CA 1
ATOM 5283 C C . GLY A 1 695 ? 21.655 18.781 -43.420 1.00 72.19 695 GLY A C 1
ATOM 5284 O O . GLY A 1 695 ? 22.365 18.719 -42.410 1.00 72.19 695 GLY A O 1
ATOM 5285 N N . THR A 1 696 ? 20.872 19.829 -43.672 1.00 76.81 696 THR A N 1
ATOM 5286 C CA . THR A 1 696 ? 20.836 21.057 -42.863 1.00 76.81 696 THR A CA 1
ATOM 5287 C C . THR A 1 696 ? 20.481 20.785 -41.402 1.00 76.81 696 THR A C 1
ATOM 5289 O O . THR A 1 696 ? 21.148 21.298 -40.506 1.00 76.81 696 THR A O 1
ATOM 5292 N N . GLU A 1 697 ? 19.495 19.925 -41.143 1.00 77.69 697 GLU A N 1
ATOM 5293 C CA . GLU A 1 697 ? 19.058 19.569 -39.786 1.00 77.69 697 GLU A CA 1
ATOM 5294 C C . GLU A 1 697 ? 20.161 18.886 -38.967 1.00 77.69 697 GLU A C 1
ATOM 5296 O O . GLU A 1 697 ? 20.374 19.219 -37.800 1.00 77.69 697 GLU A O 1
ATOM 5301 N N . THR A 1 698 ? 20.903 17.964 -39.583 1.00 79.50 698 THR A N 1
ATOM 5302 C CA . THR A 1 698 ? 21.999 17.239 -38.928 1.00 79.50 698 THR A CA 1
ATOM 5303 C C . THR A 1 698 ? 23.161 18.177 -38.602 1.00 79.50 698 THR A C 1
ATOM 5305 O O . THR A 1 698 ? 23.723 18.104 -37.510 1.00 79.50 698 THR A O 1
ATOM 5308 N N . MET A 1 699 ? 23.484 19.116 -39.501 1.00 78.88 699 MET A N 1
ATOM 5309 C CA . MET A 1 699 ? 24.503 20.142 -39.242 1.00 78.88 699 MET A CA 1
ATOM 5310 C C . MET A 1 699 ? 24.115 21.063 -38.078 1.00 78.88 699 MET A C 1
ATOM 5312 O O . MET A 1 699 ? 24.949 21.341 -37.215 1.00 78.88 699 MET A O 1
ATOM 5316 N N . HIS A 1 700 ? 22.851 21.496 -38.015 1.00 83.31 700 HIS A N 1
ATOM 5317 C CA . HIS A 1 700 ? 22.350 22.298 -36.895 1.00 83.31 700 HIS A CA 1
ATOM 5318 C C . HIS A 1 700 ? 22.409 21.538 -35.566 1.00 83.31 700 HIS A C 1
ATOM 5320 O O . HIS A 1 700 ? 22.830 22.107 -34.557 1.00 83.31 700 HIS A O 1
ATOM 5326 N N . LEU A 1 701 ? 22.043 20.252 -35.559 1.00 84.19 701 LEU A N 1
ATOM 5327 C CA . LEU A 1 701 ? 22.119 19.412 -34.363 1.00 84.19 701 LEU A CA 1
ATOM 5328 C C . LEU A 1 701 ? 23.559 19.290 -33.844 1.00 84.19 701 LEU A C 1
ATOM 5330 O O . LEU A 1 701 ? 23.790 19.476 -32.649 1.00 84.19 701 LEU A O 1
ATOM 5334 N N . VAL A 1 702 ? 24.526 19.029 -34.731 1.00 84.56 702 VAL A N 1
ATOM 5335 C CA . VAL A 1 702 ? 25.952 18.938 -34.370 1.00 84.56 702 VAL A CA 1
ATOM 5336 C C . VAL A 1 702 ? 26.451 20.261 -33.781 1.00 84.56 702 VAL A C 1
ATOM 5338 O O . VAL A 1 702 ? 27.071 20.259 -32.718 1.00 84.56 702 VAL A O 1
ATOM 5341 N N . ALA A 1 703 ? 26.139 21.396 -34.416 1.00 84.38 703 ALA A N 1
ATOM 5342 C CA . ALA A 1 703 ? 26.561 22.715 -33.939 1.00 84.38 703 ALA A CA 1
ATOM 5343 C C . ALA A 1 703 ? 25.982 23.057 -32.552 1.00 84.38 703 ALA A C 1
ATOM 5345 O O . ALA A 1 703 ? 26.720 23.471 -31.657 1.00 84.38 703 ALA A O 1
ATOM 5346 N N . ASN A 1 704 ? 24.679 22.830 -32.353 1.00 85.25 704 ASN A N 1
ATOM 5347 C CA . ASN A 1 704 ? 24.009 23.082 -31.074 1.00 85.25 704 ASN A CA 1
ATOM 5348 C C . ASN A 1 704 ? 24.550 22.183 -29.957 1.00 85.25 704 ASN A C 1
ATOM 5350 O O . ASN A 1 704 ? 24.744 22.639 -28.832 1.00 85.25 704 ASN A O 1
ATOM 5354 N N . THR A 1 705 ? 24.832 20.920 -30.279 1.00 83.50 705 THR A N 1
ATOM 5355 C CA . THR A 1 705 ? 25.379 19.951 -29.325 1.00 83.50 705 THR A CA 1
ATOM 5356 C C . THR A 1 705 ? 26.763 20.371 -28.837 1.00 83.50 705 THR A C 1
ATOM 5358 O O . THR A 1 705 ? 27.000 20.418 -27.633 1.00 83.50 705 THR A O 1
ATOM 5361 N N . ARG A 1 706 ? 27.661 20.764 -29.751 1.00 86.38 706 ARG A N 1
ATOM 5362 C CA . ARG A 1 706 ? 29.002 21.253 -29.385 1.00 86.38 706 ARG A CA 1
ATOM 5363 C C . ARG A 1 706 ? 28.946 22.493 -28.491 1.00 86.38 706 ARG A C 1
ATOM 5365 O O . ARG A 1 706 ? 29.740 22.603 -27.564 1.00 86.38 706 ARG A O 1
ATOM 5372 N N . LYS A 1 707 ? 27.986 23.396 -28.731 1.00 83.31 707 LYS A N 1
ATOM 5373 C CA . LYS A 1 707 ? 27.769 24.575 -27.881 1.00 83.31 707 LYS A CA 1
ATOM 5374 C C . LYS A 1 707 ? 27.316 24.186 -26.468 1.00 83.31 707 LYS A C 1
ATOM 5376 O O . LYS A 1 707 ? 27.909 24.643 -25.501 1.00 83.31 707 LYS A O 1
ATOM 5381 N N . ALA A 1 708 ? 26.318 23.310 -26.347 1.00 80.19 708 ALA A N 1
ATOM 5382 C CA . ALA A 1 708 ? 25.783 22.883 -25.051 1.00 80.19 708 ALA A CA 1
ATOM 5383 C C . ALA A 1 708 ? 26.817 22.131 -24.190 1.00 80.19 708 ALA A C 1
ATOM 5385 O O . ALA A 1 708 ? 26.848 22.302 -22.972 1.00 80.19 708 ALA A O 1
ATOM 5386 N N . LEU A 1 709 ? 27.688 21.330 -24.815 1.00 77.75 709 LEU A N 1
ATOM 5387 C CA . LEU A 1 709 ? 28.767 20.619 -24.121 1.00 77.75 709 LEU A CA 1
ATOM 5388 C C . LEU A 1 709 ? 29.811 21.562 -23.499 1.00 77.75 709 LEU A C 1
ATOM 5390 O O . LEU A 1 709 ? 30.461 21.181 -22.529 1.00 77.75 709 LEU A O 1
ATOM 5394 N N . ALA A 1 710 ? 29.952 22.787 -24.011 1.00 72.50 710 ALA A N 1
ATOM 5395 C CA . ALA A 1 710 ? 30.866 23.788 -23.463 1.00 72.50 710 ALA A CA 1
ATOM 5396 C C . ALA A 1 710 ? 30.322 24.502 -22.204 1.00 72.50 710 ALA A C 1
ATOM 5398 O O . ALA A 1 710 ? 31.101 25.110 -21.474 1.00 72.50 710 ALA A O 1
ATOM 5399 N N . GLU A 1 711 ? 29.011 24.436 -21.936 1.00 68.12 711 GLU A N 1
ATOM 5400 C CA . GLU A 1 711 ? 28.327 25.227 -20.894 1.00 68.12 711 GLU A CA 1
ATOM 5401 C C . GLU A 1 711 ? 28.065 24.446 -19.575 1.00 68.12 711 GLU A C 1
ATOM 5403 O O . GLU A 1 711 ? 27.712 25.051 -18.566 1.00 68.12 711 GLU A O 1
ATOM 5408 N N . GLN A 1 712 ? 28.241 23.115 -19.532 1.00 59.88 712 GLN A N 1
ATOM 5409 C CA . GLN A 1 712 ? 27.740 22.225 -18.453 1.00 59.88 712 GLN A CA 1
ATOM 5410 C C . GLN A 1 712 ? 28.681 21.964 -17.245 1.00 59.88 712 GLN A C 1
ATOM 5412 O O . GLN A 1 712 ? 28.466 21.015 -16.493 1.00 59.88 712 GLN A O 1
ATOM 5417 N N . THR A 1 713 ? 29.712 22.775 -16.998 1.00 48.22 713 THR A N 1
ATOM 5418 C CA . THR A 1 713 ? 30.811 22.403 -16.074 1.00 48.22 713 THR A CA 1
ATOM 5419 C C . THR A 1 713 ? 30.604 22.694 -14.566 1.00 48.22 713 THR A C 1
ATOM 5421 O O . THR A 1 713 ? 31.538 22.461 -13.804 1.00 48.22 713 THR A O 1
ATOM 5424 N N . LEU A 1 714 ? 29.459 23.189 -14.057 1.00 43.19 714 LEU A N 1
ATOM 5425 C CA . LEU A 1 714 ? 29.376 23.673 -12.652 1.00 43.19 714 LEU A CA 1
ATOM 5426 C C . LEU A 1 714 ? 27.990 23.546 -11.965 1.00 43.19 714 LEU A C 1
ATOM 5428 O O . LEU A 1 714 ? 27.155 24.424 -12.168 1.00 43.19 714 LEU A O 1
ATOM 5432 N N . THR A 1 715 ? 27.761 22.550 -11.083 1.00 32.38 715 THR A N 1
ATOM 5433 C CA . THR A 1 715 ? 26.971 22.679 -9.811 1.00 32.38 715 THR A CA 1
ATOM 5434 C C . THR A 1 715 ? 26.977 21.393 -8.938 1.00 32.38 715 THR A C 1
ATOM 5436 O O . THR A 1 715 ? 26.714 20.319 -9.476 1.00 32.38 715 THR A O 1
ATOM 5439 N N . PRO A 1 716 ? 27.221 21.463 -7.606 1.00 38.44 716 PRO A N 1
ATOM 5440 C CA . PRO A 1 716 ? 26.999 20.357 -6.650 1.00 38.44 716 PRO A CA 1
ATOM 5441 C C . PRO A 1 716 ? 25.619 20.400 -5.936 1.00 38.44 716 PRO A C 1
ATOM 5443 O O . PRO A 1 716 ? 24.941 21.424 -5.952 1.00 38.44 716 PRO A O 1
ATOM 5446 N N . ALA A 1 717 ? 25.210 19.273 -5.326 1.00 34.16 717 ALA A N 1
ATOM 5447 C CA . ALA A 1 717 ? 23.855 18.950 -4.829 1.00 34.16 717 ALA A CA 1
ATOM 5448 C C . ALA A 1 717 ? 23.578 19.265 -3.328 1.00 34.16 717 ALA A C 1
ATOM 5450 O O . ALA A 1 717 ? 24.506 19.319 -2.526 1.00 34.16 717 ALA A O 1
ATOM 5451 N N . SER A 1 718 ? 22.294 19.436 -2.957 1.00 40.28 718 SER A N 1
ATOM 5452 C CA . SER A 1 718 ? 21.761 19.697 -1.593 1.00 40.28 718 SER A CA 1
ATOM 5453 C C . SER A 1 718 ? 21.545 18.425 -0.737 1.00 40.28 718 SER A C 1
ATOM 5455 O O . SER A 1 718 ? 21.404 17.344 -1.314 1.00 40.28 718 SER A O 1
ATOM 5457 N N . PRO A 1 719 ? 21.482 18.532 0.615 1.00 50.78 719 PRO A N 1
ATOM 5458 C CA . PRO A 1 719 ? 21.301 17.386 1.519 1.00 50.78 719 PRO A CA 1
ATOM 5459 C C . PRO A 1 719 ? 19.895 16.754 1.449 1.00 50.78 719 PRO A C 1
ATOM 5461 O O . PRO A 1 719 ? 18.941 17.416 1.031 1.00 50.78 719 PRO A O 1
ATOM 5464 N N . PRO A 1 720 ? 19.749 15.481 1.872 1.00 57.03 720 PRO A N 1
ATOM 5465 C CA . PRO A 1 720 ? 18.491 14.741 1.795 1.00 57.03 720 PRO A CA 1
ATOM 5466 C C . PRO A 1 720 ? 17.497 15.163 2.890 1.00 57.03 720 PRO A C 1
ATOM 5468 O O . PRO A 1 720 ? 17.800 15.091 4.080 1.00 57.03 720 PRO A O 1
ATOM 5471 N N . SER A 1 721 ? 16.280 15.540 2.496 1.00 68.25 721 SER A N 1
ATOM 5472 C CA . SER A 1 721 ? 15.133 15.727 3.393 1.00 68.25 721 SER A CA 1
ATOM 5473 C C . SER A 1 721 ? 14.029 14.718 3.068 1.00 68.25 721 SER A C 1
ATOM 5475 O O . SER A 1 721 ? 13.815 14.363 1.905 1.00 68.25 721 SER A O 1
ATOM 5477 N N . LEU A 1 722 ? 13.331 14.229 4.097 1.00 76.31 722 LEU A N 1
ATOM 5478 C CA . LEU A 1 722 ? 12.171 13.349 3.945 1.00 76.31 722 LEU A CA 1
ATOM 5479 C C . LEU A 1 722 ? 10.908 14.150 4.262 1.00 76.31 722 LEU A C 1
ATOM 5481 O O . LEU A 1 722 ? 10.768 14.690 5.355 1.00 76.31 722 LEU A O 1
ATOM 5485 N N . THR A 1 723 ? 9.975 14.216 3.318 1.00 78.19 723 THR A N 1
ATOM 5486 C CA . THR A 1 723 ? 8.701 14.928 3.486 1.00 78.19 723 THR A CA 1
ATOM 5487 C C . THR A 1 723 ? 7.532 14.001 3.184 1.00 78.19 723 THR A C 1
ATOM 5489 O O . THR A 1 723 ? 7.637 13.110 2.340 1.00 78.19 723 THR A O 1
ATOM 5492 N N . GLY A 1 724 ? 6.412 14.196 3.876 1.00 75.81 724 GLY A N 1
ATOM 5493 C CA . GLY A 1 724 ? 5.207 13.400 3.664 1.00 75.81 724 GLY A CA 1
ATOM 5494 C C . GLY A 1 724 ? 3.976 14.011 4.322 1.00 75.81 724 GLY A C 1
ATOM 5495 O O . GLY A 1 724 ? 4.018 15.120 4.854 1.00 75.81 724 GLY A O 1
ATOM 5496 N N . ASP A 1 725 ? 2.861 13.292 4.267 1.00 71.69 725 ASP A N 1
ATOM 5497 C CA . ASP A 1 725 ? 1.598 13.689 4.889 1.00 71.69 725 ASP A CA 1
ATOM 5498 C C . ASP A 1 725 ? 1.238 12.688 6.003 1.00 71.69 725 ASP A C 1
ATOM 5500 O O . ASP A 1 725 ? 1.433 11.481 5.874 1.00 71.69 725 ASP A O 1
ATOM 5504 N N . LEU A 1 726 ? 0.810 13.183 7.164 1.00 68.44 726 LEU A N 1
ATOM 5505 C CA . LEU A 1 726 ? 0.477 12.368 8.334 1.00 68.44 726 LEU A CA 1
ATOM 5506 C C . LEU A 1 726 ? -0.883 11.681 8.217 1.00 68.44 726 LEU A C 1
ATOM 5508 O O . LEU A 1 726 ? -1.105 10.705 8.940 1.00 68.44 726 LEU A O 1
ATOM 5512 N N . GLN A 1 727 ? -1.755 12.115 7.299 1.00 59.59 727 GLN A N 1
ATOM 5513 C CA . GLN A 1 727 ? -2.951 11.346 6.937 1.00 59.59 727 GLN A CA 1
ATOM 5514 C C . GLN A 1 727 ? -2.590 9.967 6.354 1.00 59.59 727 GLN A C 1
ATOM 5516 O O . GLN A 1 727 ? -3.408 9.054 6.394 1.00 59.59 727 GLN A O 1
ATOM 5521 N N . LEU A 1 728 ? -1.356 9.815 5.857 1.00 49.78 728 LEU A N 1
ATOM 5522 C CA . LEU A 1 728 ? -0.864 8.660 5.110 1.00 49.78 728 LEU A CA 1
ATOM 5523 C C . LEU A 1 728 ? -0.298 7.540 6.000 1.00 49.78 728 LEU A C 1
ATOM 5525 O O . LEU A 1 728 ? -0.551 6.362 5.775 1.00 49.78 728 LEU A O 1
ATOM 5529 N N . PHE A 1 729 ? 0.491 7.906 7.014 1.00 53.59 729 PHE A N 1
ATOM 5530 C CA . PHE A 1 729 ? 1.187 6.953 7.896 1.00 53.59 729 PHE A CA 1
ATOM 5531 C C . PHE A 1 729 ? 0.500 6.791 9.254 1.00 53.59 729 PHE A C 1
ATOM 5533 O O . PHE A 1 729 ? 0.723 5.805 9.962 1.00 53.59 729 PHE A O 1
ATOM 5540 N N . GLY A 1 730 ? -0.292 7.793 9.647 1.00 63.91 730 GLY A N 1
ATOM 5541 C CA . GLY A 1 730 ? -0.593 8.049 11.044 1.00 63.91 730 GLY A CA 1
ATOM 5542 C C . GLY A 1 730 ? 0.676 8.425 11.820 1.00 63.91 730 GLY A C 1
ATOM 5543 O O . GLY A 1 730 ? 1.753 7.855 11.642 1.00 63.91 730 GLY A O 1
ATOM 5544 N N . MET A 1 731 ? 0.552 9.373 12.744 1.00 76.12 731 MET A N 1
ATOM 5545 C CA . MET A 1 731 ? 1.646 9.751 13.651 1.00 76.12 731 MET A CA 1
ATOM 5546 C C . MET A 1 731 ? 2.315 8.533 14.342 1.00 76.12 731 MET A C 1
ATOM 5548 O O . MET A 1 731 ? 3.543 8.454 14.341 1.00 76.12 731 MET A O 1
ATOM 5552 N N . PRO A 1 732 ? 1.564 7.520 14.833 1.00 74.81 732 PRO A N 1
ATOM 5553 C CA . PRO A 1 732 ? 2.151 6.309 15.416 1.00 74.81 732 PRO A CA 1
ATOM 5554 C C . PRO A 1 732 ? 3.011 5.493 14.447 1.00 74.81 732 PRO A C 1
ATOM 5556 O O . PRO A 1 732 ? 4.104 5.077 14.818 1.00 74.81 732 PRO A O 1
ATOM 5559 N N . GLY A 1 733 ? 2.537 5.267 13.216 1.00 69.94 733 GLY A N 1
ATOM 5560 C CA . GLY A 1 733 ? 3.244 4.447 12.229 1.00 69.94 733 GLY A CA 1
ATOM 5561 C C . GLY A 1 733 ? 4.540 5.106 11.761 1.00 69.94 733 GLY A C 1
ATOM 5562 O O . GLY A 1 733 ? 5.574 4.442 11.650 1.00 69.94 733 GLY A O 1
ATOM 5563 N N . LEU A 1 734 ? 4.512 6.431 11.571 1.00 79.44 734 LEU A N 1
ATOM 5564 C CA . LEU A 1 734 ? 5.710 7.216 11.281 1.00 79.44 734 LEU A CA 1
ATOM 5565 C C . LEU A 1 734 ? 6.734 7.086 12.413 1.00 79.44 734 LEU A C 1
ATOM 5567 O O . LEU A 1 734 ? 7.882 6.731 12.162 1.00 79.44 734 LEU A O 1
ATOM 5571 N N . LEU A 1 735 ? 6.325 7.319 13.662 1.00 82.81 735 LEU A N 1
ATOM 5572 C CA . LEU A 1 735 ? 7.248 7.253 14.793 1.00 82.81 735 LEU A CA 1
ATOM 5573 C C . LEU A 1 735 ? 7.819 5.850 15.028 1.00 82.81 735 LEU A C 1
ATOM 5575 O O . LEU A 1 735 ? 9.004 5.740 15.323 1.00 82.81 735 LEU A O 1
ATOM 5579 N N . GLN A 1 736 ? 7.029 4.789 14.840 1.00 80.94 736 GLN A N 1
ATOM 5580 C CA . GLN A 1 736 ? 7.522 3.406 14.913 1.00 80.94 736 GLN A CA 1
ATOM 5581 C C . GLN A 1 736 ? 8.545 3.098 13.814 1.00 80.94 736 GLN A C 1
ATOM 5583 O O . GLN A 1 736 ? 9.536 2.413 14.059 1.00 80.94 736 GLN A O 1
ATOM 5588 N N . THR A 1 737 ? 8.337 3.631 12.608 1.00 79.12 737 THR A N 1
ATOM 5589 C CA . THR A 1 737 ? 9.300 3.485 11.506 1.00 79.12 737 THR A CA 1
ATOM 5590 C C . THR A 1 737 ? 10.611 4.199 11.836 1.00 79.12 737 THR A C 1
ATOM 5592 O O . THR A 1 737 ? 11.688 3.635 11.644 1.00 79.12 737 THR A O 1
ATOM 5595 N N . LEU A 1 738 ? 10.532 5.413 12.391 1.00 83.19 738 LEU A N 1
ATOM 5596 C CA . LEU A 1 738 ? 11.705 6.187 12.806 1.00 83.19 738 LEU A CA 1
ATOM 5597 C C . LEU A 1 738 ? 12.446 5.541 13.992 1.00 83.19 738 LEU A C 1
ATOM 5599 O O . LEU A 1 738 ? 13.679 5.576 14.008 1.00 83.19 738 LEU A O 1
ATOM 5603 N N . GLU A 1 739 ? 11.719 4.912 14.925 1.00 81.81 739 GLU A N 1
ATOM 5604 C CA . GLU A 1 739 ? 12.266 4.091 16.020 1.00 81.81 739 GLU A CA 1
ATOM 5605 C C . GLU A 1 739 ? 13.036 2.886 15.460 1.00 81.81 739 GLU A C 1
ATOM 5607 O O . GLU A 1 739 ? 14.216 2.700 15.767 1.00 81.81 739 GLU A O 1
ATOM 5612 N N . ALA A 1 740 ? 12.410 2.114 14.564 1.00 79.06 740 ALA A N 1
ATOM 5613 C CA . ALA A 1 740 ? 13.015 0.934 13.945 1.00 79.06 740 ALA A CA 1
ATOM 5614 C C . ALA A 1 740 ? 14.273 1.272 13.125 1.00 79.06 740 ALA A C 1
ATOM 5616 O O . ALA A 1 740 ? 15.251 0.526 13.149 1.00 79.06 740 ALA A O 1
ATOM 5617 N N . GLN A 1 741 ? 14.269 2.416 12.434 1.00 80.69 741 GLN A N 1
ATOM 5618 C CA . GLN A 1 741 ? 15.405 2.910 11.647 1.00 80.69 741 GLN A CA 1
ATOM 5619 C C . GLN A 1 741 ? 16.476 3.623 12.489 1.00 80.69 741 GLN A C 1
ATOM 5621 O O . GLN A 1 741 ? 17.510 4.012 11.948 1.00 80.69 741 GLN A O 1
ATOM 5626 N N . ARG A 1 742 ? 16.250 3.810 13.799 1.00 84.12 742 ARG A N 1
ATOM 5627 C CA . ARG A 1 742 ? 17.126 4.573 14.708 1.00 84.12 742 ARG A CA 1
ATOM 5628 C C . ARG A 1 742 ? 17.478 5.971 14.183 1.00 84.12 742 ARG A C 1
ATOM 5630 O O . ARG A 1 742 ? 18.603 6.452 14.345 1.00 84.12 742 ARG A O 1
ATOM 5637 N N . THR A 1 743 ? 16.512 6.633 13.549 1.00 83.12 743 THR A N 1
ATOM 5638 C CA . THR A 1 743 ? 16.743 7.919 12.877 1.00 83.12 743 THR A CA 1
ATOM 5639 C C . THR A 1 743 ? 17.001 9.036 13.892 1.00 83.12 743 THR A C 1
ATOM 5641 O O . THR A 1 743 ? 16.388 9.073 14.960 1.00 83.12 743 THR A O 1
ATOM 5644 N N . SER A 1 744 ? 17.913 9.955 13.561 1.00 86.81 744 SER A N 1
ATOM 5645 C CA . SER A 1 744 ? 18.193 11.164 14.347 1.00 86.81 744 SER A CA 1
ATOM 5646 C C . SER A 1 744 ? 17.909 12.406 13.510 1.00 86.81 744 SER A C 1
ATOM 5648 O O . SER A 1 744 ? 18.309 12.468 12.346 1.00 86.81 744 SER A O 1
ATOM 5650 N N . GLY A 1 745 ? 17.216 13.382 14.088 1.00 87.56 745 GLY A N 1
ATOM 5651 C CA . GLY A 1 745 ? 16.850 14.601 13.376 1.00 87.56 745 GLY A CA 1
ATOM 5652 C C . GLY A 1 745 ? 15.664 15.334 13.990 1.00 87.56 745 GLY A C 1
ATOM 5653 O O . GLY A 1 745 ? 15.151 14.973 15.058 1.00 87.56 745 GLY A O 1
ATOM 5654 N N . LEU A 1 746 ? 15.220 16.378 13.294 1.00 87.62 746 LEU A N 1
ATOM 5655 C CA . LEU A 1 746 ? 14.066 17.180 13.686 1.00 87.62 746 LEU A CA 1
ATOM 5656 C C . LEU A 1 746 ? 12.871 16.854 12.792 1.00 87.62 746 LEU A C 1
ATOM 5658 O O . LEU A 1 746 ? 12.898 17.124 11.592 1.00 87.62 746 LEU A O 1
ATOM 5662 N N . LEU A 1 747 ? 11.815 16.320 13.403 1.00 88.56 747 LEU A N 1
ATOM 5663 C CA . LEU A 1 747 ? 10.522 16.122 12.767 1.00 88.56 747 LEU A CA 1
ATOM 5664 C C . LEU A 1 747 ? 9.629 17.335 13.057 1.00 88.56 747 LEU A C 1
ATOM 5666 O O . LEU A 1 747 ? 9.261 17.591 14.209 1.00 88.56 747 LEU A O 1
ATOM 5670 N N . THR A 1 748 ? 9.271 18.075 12.014 1.00 88.44 748 THR A N 1
ATOM 5671 C CA . THR A 1 748 ? 8.371 19.233 12.096 1.00 88.44 748 THR A CA 1
ATOM 5672 C C . THR A 1 748 ? 7.016 18.867 11.513 1.00 88.44 748 THR A C 1
ATOM 5674 O O . THR A 1 748 ? 6.945 18.308 10.420 1.00 88.44 748 THR A O 1
ATOM 5677 N N . LEU A 1 749 ? 5.943 19.173 12.246 1.00 86.62 749 LEU A N 1
ATOM 5678 C CA . LEU A 1 749 ? 4.565 18.968 11.801 1.00 86.62 749 LEU A CA 1
ATOM 5679 C C . LEU A 1 749 ? 3.935 20.317 11.461 1.00 86.62 749 LEU A C 1
ATOM 5681 O O . LEU A 1 749 ? 3.894 21.208 12.317 1.00 86.62 749 LEU A O 1
ATOM 5685 N N . SER A 1 750 ? 3.419 20.452 10.244 1.00 82.62 750 SER A N 1
ATOM 5686 C CA . SER A 1 750 ? 2.827 21.688 9.729 1.00 82.62 750 SER A CA 1
ATOM 5687 C C . SER A 1 750 ? 1.419 21.460 9.176 1.00 82.62 750 SER A C 1
ATOM 5689 O O . SER A 1 750 ? 1.090 20.394 8.652 1.00 82.62 750 SER A O 1
ATOM 5691 N N . GLY A 1 751 ? 0.560 22.468 9.328 1.00 71.00 751 GLY A N 1
ATOM 5692 C CA . GLY A 1 751 ? -0.801 22.449 8.789 1.00 71.00 751 GLY A CA 1
ATOM 5693 C C . GLY A 1 751 ? -0.903 22.802 7.306 1.00 71.00 751 GLY A C 1
ATOM 5694 O O . GLY A 1 751 ? 0.076 23.223 6.692 1.00 71.00 751 GLY A O 1
ATOM 5695 N N . GLN A 1 752 ? -2.118 22.721 6.745 1.00 55.56 752 GLN A N 1
ATOM 5696 C CA . GLN A 1 752 ? -2.409 23.146 5.361 1.00 55.56 752 GLN A CA 1
ATOM 5697 C C . GLN A 1 752 ? -2.067 24.626 5.087 1.00 55.56 752 GLN A C 1
ATOM 5699 O O . GLN A 1 752 ? -1.741 24.976 3.960 1.00 55.56 752 GLN A O 1
ATOM 5704 N N . GLU A 1 753 ? -2.057 25.479 6.117 1.00 56.47 753 GLU A N 1
ATOM 5705 C CA . GLU A 1 753 ? -1.680 26.901 6.030 1.00 56.47 753 GLU A CA 1
ATOM 5706 C C . GLU A 1 753 ? -0.172 27.163 6.267 1.00 56.47 753 GLU A C 1
ATOM 5708 O O . GLU A 1 753 ? 0.229 28.290 6.547 1.00 56.47 753 GLU A O 1
ATOM 5713 N N . SER A 1 754 ? 0.689 26.136 6.191 1.00 52.44 754 SER A N 1
ATOM 5714 C CA . SER A 1 754 ? 2.155 26.235 6.367 1.00 52.44 754 SER A CA 1
ATOM 5715 C C . SER A 1 754 ? 2.630 26.753 7.738 1.00 52.44 754 SER A C 1
ATOM 5717 O O . SER A 1 754 ? 3.767 27.208 7.883 1.00 52.44 754 SER A O 1
ATOM 5719 N N . ARG A 1 755 ? 1.787 26.674 8.773 1.00 64.62 755 ARG A N 1
ATOM 5720 C CA . ARG A 1 755 ? 2.167 27.014 10.150 1.00 64.62 755 ARG A CA 1
ATOM 5721 C C . ARG A 1 755 ? 2.657 25.769 10.891 1.00 64.62 755 ARG A C 1
ATOM 5723 O O . ARG A 1 755 ? 1.921 24.787 10.980 1.00 64.62 755 ARG A O 1
ATOM 5730 N N . ASP A 1 756 ? 3.864 25.836 11.456 1.00 72.12 756 ASP A N 1
ATOM 5731 C CA . ASP A 1 756 ? 4.404 24.808 12.355 1.00 72.12 756 ASP A CA 1
ATOM 5732 C C . ASP A 1 756 ? 3.495 24.650 13.584 1.00 72.12 756 ASP A C 1
ATOM 5734 O O . ASP A 1 756 ? 3.276 25.604 14.340 1.00 72.12 756 ASP A O 1
ATOM 5738 N N . TRP A 1 757 ? 2.987 23.440 13.807 1.00 76.00 757 TRP A N 1
ATOM 5739 C CA . TRP A 1 757 ? 2.132 23.107 14.950 1.00 76.00 757 TRP A CA 1
ATOM 5740 C C . TRP A 1 757 ? 2.878 22.340 16.036 1.00 76.00 757 TRP A C 1
ATOM 5742 O O . TRP A 1 757 ? 2.653 22.581 17.226 1.00 76.00 757 TRP A O 1
ATOM 5752 N N . ALA A 1 758 ? 3.783 21.443 15.640 1.00 85.56 758 ALA A N 1
ATOM 5753 C CA . ALA A 1 758 ? 4.540 20.627 16.577 1.00 85.56 758 ALA A CA 1
ATOM 5754 C C . ALA A 1 758 ? 5.965 20.366 16.092 1.00 85.56 758 ALA A C 1
ATOM 5756 O O . ALA A 1 758 ? 6.226 20.307 14.890 1.00 85.56 758 ALA A O 1
ATOM 5757 N N . LYS A 1 759 ? 6.877 20.170 17.045 1.00 89.00 759 LYS A N 1
ATOM 5758 C CA . LYS A 1 759 ? 8.269 19.785 16.781 1.00 89.00 759 LYS A CA 1
ATOM 5759 C C . LYS A 1 759 ? 8.652 18.620 17.676 1.00 89.00 759 LYS A C 1
ATOM 5761 O O . LYS A 1 759 ? 8.496 18.708 18.896 1.00 89.00 759 LYS A O 1
ATOM 5766 N N . LEU A 1 760 ? 9.138 17.544 17.067 1.00 90.44 760 LEU A N 1
ATOM 5767 C CA . LEU A 1 760 ? 9.596 16.335 17.739 1.00 90.44 760 LEU A CA 1
ATOM 5768 C C . LEU A 1 760 ? 11.078 16.150 17.421 1.00 90.44 760 LEU A C 1
ATOM 5770 O O . LEU A 1 760 ? 11.470 16.111 16.254 1.00 90.44 760 LEU A O 1
ATOM 5774 N N . ARG A 1 761 ? 11.910 16.060 18.457 1.00 88.12 761 ARG A N 1
ATOM 5775 C CA . ARG A 1 761 ? 13.348 15.828 18.293 1.00 88.12 761 ARG A CA 1
ATOM 5776 C C . ARG A 1 761 ? 13.657 14.364 18.556 1.00 88.12 761 ARG A C 1
ATOM 5778 O O . ARG A 1 761 ? 13.322 13.864 19.628 1.00 88.12 761 ARG A O 1
ATOM 5785 N N . LEU A 1 762 ? 14.306 13.717 17.594 1.00 87.62 762 LEU A N 1
ATOM 5786 C CA . LEU A 1 762 ? 14.654 12.301 17.637 1.00 87.62 762 LEU A CA 1
ATOM 5787 C C . LEU A 1 762 ? 16.168 12.131 17.745 1.00 87.62 762 LEU A C 1
ATOM 5789 O O . LEU A 1 762 ? 16.926 12.817 17.055 1.00 87.62 762 LEU A O 1
ATOM 5793 N N . TYR A 1 763 ? 16.599 11.196 18.582 1.00 84.81 763 TYR A N 1
ATOM 5794 C CA . TYR A 1 763 ? 17.995 10.797 18.708 1.00 84.81 763 TYR A CA 1
ATOM 5795 C C . TYR A 1 763 ? 18.068 9.277 18.785 1.00 84.81 763 TYR A C 1
ATOM 5797 O O . TYR A 1 763 ? 17.515 8.674 19.698 1.00 84.81 763 TYR A O 1
ATOM 5805 N N . GLN A 1 764 ? 18.732 8.657 17.811 1.00 81.44 764 GLN A N 1
ATOM 5806 C CA . GLN A 1 764 ? 18.876 7.201 17.705 1.00 81.44 764 GLN A CA 1
ATOM 5807 C C . GLN A 1 764 ? 17.543 6.428 17.773 1.00 81.44 764 GLN A C 1
ATOM 5809 O O . GLN A 1 764 ? 17.495 5.307 18.272 1.00 81.44 764 GLN A O 1
ATOM 5814 N N . GLY A 1 765 ? 16.460 7.009 17.244 1.00 81.25 765 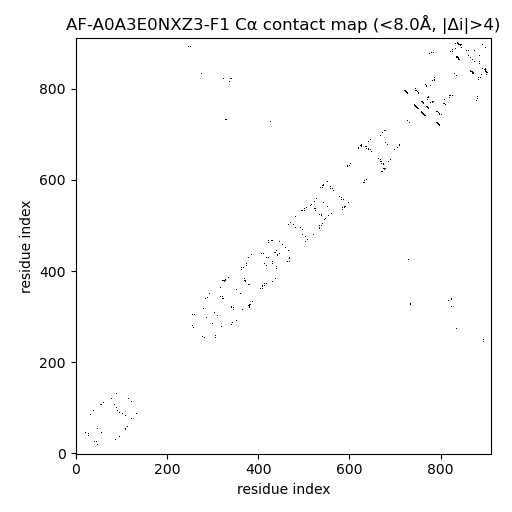GLY A N 1
ATOM 5815 C CA . GLY A 1 765 ? 15.117 6.422 17.297 1.00 81.25 765 GLY A CA 1
ATOM 5816 C C . GLY A 1 765 ? 14.350 6.673 18.598 1.00 81.25 765 GLY A C 1
ATOM 5817 O O . GLY A 1 765 ? 13.186 6.298 18.680 1.00 81.25 765 GLY A O 1
ATOM 5818 N N . GLU A 1 766 ? 14.945 7.338 19.590 1.00 87.06 766 GLU A N 1
ATOM 5819 C CA . GLU A 1 766 ? 14.256 7.765 20.809 1.00 87.06 766 GLU A CA 1
ATOM 5820 C C . GLU A 1 766 ? 13.779 9.213 20.701 1.00 87.06 766 GLU A C 1
ATOM 5822 O O . GLU A 1 766 ? 14.395 10.059 20.044 1.00 87.06 766 GLU A O 1
ATOM 5827 N N . LEU A 1 767 ? 12.669 9.517 21.369 1.00 87.31 767 LEU A N 1
ATOM 5828 C CA . LEU A 1 767 ? 12.110 10.860 21.400 1.00 87.31 767 LEU A CA 1
ATOM 5829 C C . LEU A 1 767 ? 12.769 11.658 22.530 1.00 87.31 767 LEU A C 1
ATOM 5831 O O . LEU A 1 767 ? 12.620 11.310 23.690 1.00 87.31 767 LEU A O 1
ATOM 5835 N N . VAL A 1 768 ? 13.466 12.748 22.206 1.00 87.06 768 VAL A N 1
ATOM 5836 C CA . VAL A 1 768 ? 14.254 13.544 23.173 1.00 87.06 768 VAL A CA 1
ATOM 5837 C C . VAL A 1 768 ? 13.577 14.850 23.567 1.00 87.06 768 VAL A C 1
ATOM 5839 O O . VAL A 1 768 ? 13.821 15.361 24.654 1.00 87.06 768 VAL A O 1
ATOM 5842 N N . ASP A 1 769 ? 12.699 15.392 22.727 1.00 86.38 769 ASP A N 1
ATOM 5843 C CA . ASP A 1 769 ? 11.861 16.531 23.102 1.00 86.38 769 ASP A CA 1
ATOM 5844 C C . ASP A 1 769 ? 10.592 16.557 22.251 1.00 86.38 769 ASP A C 1
ATOM 5846 O O . ASP A 1 769 ? 10.559 16.062 21.120 1.00 86.38 769 ASP A O 1
ATOM 5850 N N . THR A 1 770 ? 9.533 17.149 22.787 1.00 89.25 770 THR A N 1
ATOM 5851 C CA . THR A 1 770 ? 8.302 17.413 22.041 1.00 89.25 770 THR A CA 1
ATOM 5852 C C . THR A 1 770 ? 7.765 18.768 22.438 1.00 89.25 770 THR A C 1
ATOM 5854 O O . THR A 1 770 ? 7.604 19.054 23.622 1.00 89.25 770 THR A O 1
ATOM 5857 N N . VAL A 1 771 ? 7.468 19.596 21.445 1.00 87.69 771 VAL A N 1
ATOM 5858 C CA . VAL A 1 771 ? 6.898 20.928 21.639 1.00 87.69 771 VAL A CA 1
ATOM 5859 C C . VAL A 1 771 ? 5.599 21.016 20.854 1.00 87.69 771 VAL A C 1
ATOM 5861 O O . VAL A 1 771 ? 5.584 20.742 19.655 1.00 87.69 771 VAL A O 1
ATOM 5864 N N . PHE A 1 772 ? 4.524 21.415 21.533 1.00 84.38 772 PHE A N 1
ATOM 5865 C CA . PHE A 1 772 ? 3.215 21.670 20.936 1.00 84.38 772 PHE A CA 1
ATOM 5866 C C . PHE A 1 772 ? 2.621 22.946 21.543 1.00 84.38 772 PHE A C 1
ATOM 5868 O O . PHE A 1 772 ? 2.189 22.961 22.700 1.00 84.38 772 PHE A O 1
ATOM 5875 N N . GLY A 1 773 ? 2.614 24.043 20.781 1.00 79.38 773 GLY A N 1
ATOM 5876 C CA . GLY A 1 773 ? 2.198 25.354 21.290 1.00 79.38 773 GLY A CA 1
ATOM 5877 C C . GLY A 1 773 ? 3.000 25.779 22.530 1.00 79.38 773 GLY A C 1
ATOM 5878 O O . GLY A 1 773 ? 4.212 25.954 22.452 1.00 79.38 773 GLY A O 1
ATOM 5879 N N . LYS A 1 774 ? 2.322 25.946 23.677 1.00 80.25 774 LYS A N 1
ATOM 5880 C CA . LYS A 1 774 ? 2.947 26.269 24.979 1.00 80.25 774 LYS A CA 1
ATOM 5881 C C . LYS A 1 774 ? 3.408 25.035 25.772 1.00 80.25 774 LYS A C 1
ATOM 5883 O O . LYS A 1 774 ? 4.107 25.183 26.769 1.00 80.25 774 LYS A O 1
ATOM 5888 N N . ARG A 1 775 ? 3.010 23.828 25.355 1.00 84.62 775 ARG A N 1
ATOM 5889 C CA . ARG A 1 775 ? 3.286 22.571 26.066 1.00 84.62 775 ARG A CA 1
ATOM 5890 C C . ARG A 1 775 ? 4.627 21.995 25.613 1.00 84.62 775 ARG A C 1
ATOM 5892 O O . ARG A 1 775 ? 4.961 22.059 24.427 1.00 84.62 775 ARG A O 1
ATOM 5899 N N . ARG A 1 776 ? 5.360 21.370 26.542 1.00 85.25 776 ARG A N 1
ATOM 5900 C CA . ARG A 1 776 ? 6.645 20.700 26.275 1.00 85.25 776 ARG A CA 1
ATOM 5901 C C . ARG A 1 776 ? 6.722 19.300 26.904 1.00 85.25 776 ARG A C 1
ATOM 5903 O O . ARG A 1 776 ? 5.982 19.000 27.841 1.00 85.25 776 ARG A O 1
ATOM 5910 N N . GLY A 1 777 ? 7.610 18.452 26.388 1.00 86.19 777 GLY A N 1
ATOM 5911 C CA . GLY A 1 777 ? 7.912 17.116 26.911 1.00 86.19 777 GLY A CA 1
ATOM 5912 C C . GLY A 1 777 ? 6.772 16.112 26.709 1.00 86.19 777 GLY A C 1
ATOM 5913 O O . GLY A 1 777 ? 5.972 16.239 25.778 1.00 86.19 777 GLY A O 1
ATOM 5914 N N . ARG A 1 778 ? 6.659 15.118 27.602 1.00 87.19 778 ARG A N 1
ATOM 5915 C CA . ARG A 1 778 ? 5.610 14.076 27.537 1.00 87.19 778 ARG A CA 1
ATOM 5916 C C . ARG A 1 778 ? 4.184 14.641 27.467 1.00 87.19 778 ARG A C 1
ATOM 5918 O O . ARG A 1 778 ? 3.364 14.112 26.725 1.00 87.19 778 ARG A O 1
ATOM 5925 N N . SER A 1 779 ? 3.884 15.733 28.176 1.00 83.88 779 SER A N 1
ATOM 5926 C CA . SER A 1 779 ? 2.558 16.375 28.130 1.00 83.88 779 SER A CA 1
ATOM 5927 C C . SER A 1 779 ? 2.220 16.903 26.733 1.00 83.88 779 SER A C 1
ATOM 5929 O O . SER A 1 779 ? 1.085 16.768 26.284 1.00 83.88 779 SER A O 1
ATOM 5931 N N . ALA A 1 780 ? 3.200 17.466 26.018 1.00 86.81 780 ALA A N 1
ATOM 5932 C CA . ALA A 1 780 ? 3.014 17.901 24.634 1.00 86.81 780 ALA A CA 1
ATOM 5933 C C . ALA A 1 780 ? 2.781 16.714 23.696 1.00 86.81 780 ALA A C 1
ATOM 5935 O O . ALA A 1 780 ? 1.896 16.774 22.847 1.00 86.81 780 ALA A O 1
ATOM 5936 N N . PHE A 1 781 ? 3.531 15.627 23.895 1.00 88.75 781 PHE A N 1
ATOM 5937 C CA . PHE A 1 781 ? 3.370 14.392 23.133 1.00 88.75 781 PHE A CA 1
ATOM 5938 C C . PHE A 1 781 ? 1.975 13.777 23.312 1.00 88.75 781 PHE A C 1
ATOM 5940 O O . PHE A 1 781 ? 1.277 13.529 22.332 1.00 88.75 781 PHE A O 1
ATOM 5947 N N . PHE A 1 782 ? 1.516 13.592 24.554 1.00 88.00 782 PHE A N 1
ATOM 5948 C CA . PHE A 1 782 ? 0.182 13.041 24.812 1.00 88.00 782 PHE A CA 1
ATOM 5949 C C . PHE A 1 782 ? -0.930 13.959 24.304 1.00 88.00 782 PHE A C 1
ATOM 5951 O O . PHE A 1 782 ? -1.911 13.478 23.742 1.00 88.00 782 PHE A O 1
ATOM 5958 N N . HIS A 1 783 ? -0.771 15.276 24.447 1.00 84.75 783 HIS A N 1
ATOM 5959 C CA . HIS A 1 783 ? -1.748 16.233 23.939 1.00 84.75 783 HIS A CA 1
ATOM 5960 C C . HIS A 1 783 ? -1.840 16.215 22.404 1.00 84.75 783 HIS A C 1
ATOM 5962 O O . HIS A 1 783 ? -2.950 16.270 21.872 1.00 84.75 783 HIS A O 1
ATOM 5968 N N . LEU A 1 784 ? -0.703 16.085 21.707 1.00 83.44 784 LEU A N 1
ATOM 5969 C CA . LEU A 1 784 ? -0.650 15.893 20.254 1.00 83.44 784 LEU A CA 1
ATOM 5970 C C . LEU A 1 784 ? -1.411 14.624 19.837 1.00 83.44 784 LEU A C 1
ATOM 5972 O O . LEU A 1 784 ? -2.165 14.653 18.873 1.00 83.44 784 LEU A O 1
ATOM 5976 N N . MET A 1 785 ? -1.274 13.533 20.594 1.00 81.62 785 MET A N 1
ATOM 5977 C CA . MET A 1 785 ? -1.967 12.266 20.316 1.00 81.62 785 MET A CA 1
ATOM 5978 C C . MET A 1 785 ? -3.474 12.287 20.588 1.00 81.62 785 MET A C 1
ATOM 5980 O O . MET A 1 785 ? -4.223 11.540 19.962 1.00 81.62 785 MET A O 1
ATOM 5984 N N . GLN A 1 786 ? -3.932 13.134 21.510 1.00 78.69 786 GLN A N 1
ATOM 5985 C CA . GLN A 1 786 ? -5.351 13.291 21.857 1.00 78.69 786 GLN A CA 1
ATOM 5986 C C . GLN A 1 786 ? -6.146 14.087 20.803 1.00 78.69 786 GLN A C 1
ATOM 5988 O O . GLN A 1 786 ? -7.377 14.099 20.854 1.00 78.69 786 GLN A O 1
ATOM 5993 N N . HIS A 1 787 ? -5.465 14.747 19.859 1.00 70.19 787 HIS A N 1
ATOM 5994 C CA . HIS A 1 787 ? -6.071 15.597 18.834 1.00 70.19 787 HIS A CA 1
ATOM 5995 C C . HIS A 1 787 ? -5.537 15.185 17.452 1.00 70.19 787 HIS A C 1
ATOM 5997 O O . HIS A 1 787 ? -4.484 15.664 17.040 1.00 70.19 787 HIS A O 1
ATOM 6003 N N . PRO A 1 788 ? -6.209 14.274 16.727 1.00 58.19 788 PRO A N 1
ATOM 6004 C CA . PRO A 1 788 ? -5.756 13.875 15.399 1.00 58.19 788 PRO A CA 1
ATOM 6005 C C . PRO A 1 788 ? -5.871 15.062 14.433 1.00 58.19 788 PRO A C 1
ATOM 6007 O O . PRO A 1 788 ? -6.965 15.565 14.183 1.00 58.19 788 PRO A O 1
ATOM 6010 N N . PHE A 1 789 ? -4.738 15.513 13.896 1.00 62.06 789 PHE A N 1
ATOM 6011 C CA . PHE A 1 789 ? -4.663 16.610 12.932 1.00 62.06 789 PHE A CA 1
ATOM 6012 C C . PHE A 1 789 ? -4.297 16.089 11.536 1.00 62.06 789 PHE A C 1
ATOM 6014 O O . PHE A 1 789 ? -3.479 15.181 11.389 1.00 62.06 789 PHE A O 1
ATOM 6021 N N . ALA A 1 790 ? -4.867 16.713 10.507 1.00 60.81 790 ALA A N 1
ATOM 6022 C CA . ALA A 1 790 ? -4.417 16.580 9.126 1.00 60.81 790 ALA A CA 1
ATOM 6023 C C . ALA A 1 790 ? -3.186 17.479 8.904 1.00 60.81 790 ALA A C 1
ATOM 6025 O O . ALA A 1 790 ? -3.336 18.694 8.766 1.00 60.81 790 ALA A O 1
ATOM 6026 N N . CYS A 1 791 ? -1.980 16.907 8.910 1.00 70.25 791 CYS A N 1
ATOM 6027 C CA . CYS A 1 791 ? -0.722 17.664 8.850 1.00 70.25 791 CYS A CA 1
ATOM 6028 C C . CYS A 1 791 ? 0.245 17.085 7.824 1.00 70.25 791 CYS A C 1
ATOM 6030 O O . CYS A 1 791 ? 0.307 15.873 7.656 1.00 70.25 791 CYS A O 1
ATOM 6032 N N . ARG A 1 792 ? 1.115 17.922 7.262 1.00 77.06 792 ARG A N 1
ATOM 6033 C CA . ARG A 1 792 ? 2.343 17.460 6.605 1.00 77.06 792 ARG A CA 1
ATOM 6034 C C . ARG A 1 792 ? 3.457 17.309 7.635 1.00 77.06 792 ARG A C 1
ATOM 6036 O O . ARG A 1 792 ? 3.440 17.962 8.681 1.00 77.06 792 ARG A O 1
ATOM 6043 N N . PHE A 1 793 ? 4.412 16.437 7.342 1.00 85.25 793 PHE A N 1
ATOM 6044 C CA . PHE A 1 793 ? 5.630 16.305 8.124 1.00 85.25 793 PHE A CA 1
ATOM 6045 C C . PHE A 1 793 ? 6.865 16.530 7.259 1.00 85.25 793 PHE A C 1
ATOM 6047 O O . PHE A 1 793 ? 6.907 16.163 6.082 1.00 85.25 793 PHE A O 1
ATOM 6054 N N . GLU A 1 794 ? 7.884 17.104 7.879 1.00 85.38 794 GLU A N 1
ATOM 6055 C CA . GLU A 1 794 ? 9.218 17.250 7.318 1.00 85.38 794 GLU A CA 1
ATOM 6056 C C . GLU A 1 794 ? 10.231 16.740 8.336 1.00 85.38 794 GLU A C 1
ATOM 6058 O O . GLU A 1 794 ? 10.231 17.161 9.496 1.00 85.38 794 GLU A O 1
ATOM 6063 N N . LEU A 1 795 ? 11.076 15.814 7.894 1.00 84.94 795 LEU A N 1
ATOM 6064 C CA . LEU A 1 795 ? 12.194 15.287 8.648 1.00 84.94 795 LEU A CA 1
ATOM 6065 C C . LEU A 1 795 ? 13.493 15.741 7.991 1.00 84.94 795 LEU A C 1
ATOM 6067 O O . LEU A 1 795 ? 13.830 15.341 6.871 1.00 84.94 795 LEU A O 1
ATOM 6071 N N . VAL A 1 796 ? 14.236 16.541 8.743 1.00 84.50 796 VAL A N 1
ATOM 6072 C CA . VAL A 1 796 ? 15.610 16.907 8.415 1.00 84.50 796 VAL A CA 1
ATOM 6073 C C . VAL A 1 796 ? 16.523 15.970 9.196 1.00 84.50 796 VAL A C 1
ATOM 6075 O O . VAL A 1 796 ? 16.497 15.966 10.429 1.00 84.50 796 VAL A O 1
ATOM 6078 N N . VAL A 1 797 ? 17.269 15.132 8.471 1.00 81.94 797 VAL A N 1
ATOM 6079 C CA . VAL A 1 797 ? 18.210 14.171 9.058 1.00 81.94 797 VAL A CA 1
ATOM 6080 C C . VAL A 1 797 ? 19.504 14.902 9.403 1.00 81.94 797 VAL A C 1
ATOM 6082 O O . VAL A 1 797 ? 20.111 15.539 8.543 1.00 81.94 797 VAL A O 1
ATOM 6085 N N . ASP A 1 798 ? 19.934 14.798 10.658 1.00 74.12 798 ASP A N 1
ATOM 6086 C CA . ASP A 1 798 ? 21.165 15.442 11.116 1.00 74.12 798 ASP A CA 1
ATOM 6087 C C . ASP A 1 798 ? 22.387 14.572 10.771 1.00 74.12 798 ASP A C 1
ATOM 6089 O O . ASP A 1 798 ? 22.534 13.464 11.287 1.00 74.12 798 ASP A O 1
ATOM 6093 N N . GLU A 1 799 ? 23.321 15.089 9.963 1.00 56.16 799 GLU A N 1
ATOM 6094 C CA . GLU A 1 799 ? 24.603 14.410 9.679 1.00 56.16 799 GLU A CA 1
ATOM 6095 C C . GLU A 1 799 ? 25.529 14.344 10.913 1.00 56.16 799 GLU A C 1
ATOM 6097 O O . GLU A 1 799 ? 26.410 13.487 10.999 1.00 56.16 799 GLU A O 1
ATOM 6102 N N . LYS A 1 800 ? 25.331 15.242 11.892 1.00 59.50 800 LYS A N 1
ATOM 6103 C CA . LYS A 1 800 ? 26.033 15.261 13.188 1.00 59.50 800 LYS A CA 1
ATOM 6104 C C . LYS A 1 800 ? 25.032 15.494 14.329 1.00 59.50 800 LYS A C 1
ATOM 6106 O O . LYS A 1 800 ? 24.730 16.645 14.647 1.00 59.50 800 LYS A O 1
ATOM 6111 N N . PRO A 1 801 ? 24.510 14.430 14.958 1.00 59.94 801 PRO A N 1
ATOM 6112 C CA . PRO A 1 801 ? 23.470 14.565 15.970 1.00 59.94 801 PRO A CA 1
ATOM 6113 C C . PRO A 1 801 ? 24.031 15.173 17.269 1.00 59.94 801 PRO A C 1
ATOM 6115 O O . PRO A 1 801 ? 25.050 14.721 17.791 1.00 59.94 801 PRO A O 1
ATOM 6118 N N . THR A 1 802 ? 23.362 16.202 17.799 1.00 52.00 802 THR A N 1
ATOM 6119 C CA . THR A 1 802 ? 23.749 16.919 19.034 1.00 52.00 802 THR A CA 1
ATOM 6120 C C . THR A 1 802 ? 22.729 16.642 20.152 1.00 52.00 802 THR A C 1
ATOM 6122 O O . THR A 1 802 ? 21.529 16.746 19.913 1.00 52.00 802 THR A O 1
ATOM 6125 N N . ALA A 1 803 ? 23.168 16.333 21.380 1.00 51.69 803 ALA A N 1
ATOM 6126 C CA . ALA A 1 803 ? 22.311 16.201 22.582 1.00 51.69 803 ALA A CA 1
ATOM 6127 C C . ALA A 1 803 ? 22.719 17.246 23.656 1.00 51.69 803 ALA A C 1
ATOM 6129 O O . ALA A 1 803 ? 23.896 17.620 23.613 1.00 51.69 803 ALA A O 1
ATOM 6130 N N . PRO A 1 804 ? 21.876 17.711 24.633 1.00 56.84 804 PRO A N 1
ATOM 6131 C CA . PRO A 1 804 ? 20.532 17.255 25.084 1.00 56.84 804 PRO A CA 1
ATOM 6132 C C . PRO A 1 804 ? 19.466 18.372 25.402 1.00 56.84 804 PRO A C 1
ATOM 6134 O O . PRO A 1 804 ? 19.785 19.556 25.399 1.00 56.84 804 PRO A O 1
ATOM 6137 N N . MET A 1 805 ? 18.207 18.005 25.746 1.00 48.22 805 MET A N 1
ATOM 6138 C CA . MET A 1 805 ? 17.520 18.308 27.041 1.00 48.22 805 MET A CA 1
ATOM 6139 C C . MET A 1 805 ? 16.227 17.455 27.190 1.00 48.22 805 MET A C 1
ATOM 6141 O O . MET A 1 805 ? 15.397 17.469 26.289 1.00 48.22 805 MET A O 1
ATOM 6145 N N . GLN A 1 806 ? 16.113 16.715 28.308 1.00 63.19 806 GLN A N 1
ATOM 6146 C CA . GLN A 1 806 ? 15.141 15.647 28.679 1.00 63.19 806 GLN A CA 1
ATOM 6147 C C . GLN A 1 806 ? 13.716 16.145 29.063 1.00 63.19 806 GLN A C 1
ATOM 6149 O O . GLN A 1 806 ? 13.552 17.333 29.323 1.00 63.19 806 GLN A O 1
ATOM 6154 N N . GLU A 1 807 ? 12.646 15.336 29.222 1.00 59.84 807 GLU A N 1
ATOM 6155 C CA . GLU A 1 807 ? 12.401 13.892 28.972 1.00 59.84 807 GLU A CA 1
ATOM 6156 C C . GLU A 1 807 ? 11.200 13.694 28.026 1.00 59.84 807 GLU A C 1
ATOM 6158 O O . GLU A 1 807 ? 10.058 14.081 28.309 1.00 59.84 807 GLU A O 1
ATOM 6163 N N . PRO A 1 808 ? 11.447 13.030 26.906 1.00 63.38 808 PRO A N 1
ATOM 6164 C CA . PRO A 1 808 ? 10.688 11.874 26.440 1.00 63.38 808 PRO A CA 1
ATOM 6165 C C . PRO A 1 808 ? 11.634 10.659 26.298 1.00 63.38 808 PRO A C 1
ATOM 6167 O O . PRO A 1 808 ? 12.828 10.770 26.551 1.00 63.38 808 PRO A O 1
ATOM 6170 N N . GLY A 1 809 ? 11.093 9.471 26.029 1.00 78.69 809 GLY A N 1
ATOM 6171 C CA . GLY A 1 809 ? 11.818 8.196 26.111 1.00 78.69 809 GLY A CA 1
ATOM 6172 C C . GLY A 1 809 ? 11.499 7.273 24.930 1.00 78.69 809 GLY A C 1
ATOM 6173 O O . GLY A 1 809 ? 11.243 7.783 23.835 1.00 78.69 809 GLY A O 1
ATOM 6174 N N . PRO A 1 810 ? 11.479 5.939 25.121 1.00 83.56 810 PRO A N 1
ATOM 6175 C CA . PRO A 1 810 ? 11.182 5.005 24.037 1.00 83.56 810 PRO A CA 1
ATOM 6176 C C . PRO A 1 810 ? 9.788 5.279 23.456 1.00 83.56 810 PRO A C 1
ATOM 6178 O O . PRO A 1 810 ? 8.825 5.532 24.193 1.00 83.56 810 PRO A O 1
ATOM 6181 N N . ILE A 1 811 ? 9.687 5.258 22.127 1.00 83.94 811 ILE A N 1
ATOM 6182 C CA . ILE A 1 811 ? 8.505 5.726 21.394 1.00 83.94 811 ILE A CA 1
ATOM 6183 C C . ILE A 1 811 ? 7.333 4.776 21.622 1.00 83.94 811 ILE A C 1
ATOM 6185 O O . ILE A 1 811 ? 6.221 5.225 21.908 1.00 83.94 811 ILE A O 1
ATOM 6189 N N . THR A 1 812 ? 7.576 3.468 21.549 1.00 78.94 812 THR A N 1
ATOM 6190 C CA . THR A 1 812 ? 6.511 2.465 21.676 1.00 78.94 812 THR A CA 1
ATOM 6191 C C . THR A 1 812 ? 5.753 2.546 23.020 1.00 78.94 812 THR A C 1
ATOM 6193 O O . THR A 1 812 ? 4.524 2.664 22.990 1.00 78.94 812 THR A O 1
ATOM 6196 N N . PRO A 1 813 ? 6.406 2.583 24.201 1.00 82.25 813 PRO A N 1
ATOM 6197 C CA . PRO A 1 813 ? 5.711 2.772 25.480 1.00 82.25 813 PRO A CA 1
ATOM 6198 C C . PRO A 1 813 ? 4.930 4.088 25.574 1.00 82.25 813 PRO A C 1
ATOM 6200 O O . PRO A 1 813 ? 3.819 4.114 26.107 1.00 82.25 813 PRO A O 1
ATOM 6203 N N . LEU A 1 814 ? 5.477 5.178 25.025 1.00 84.56 814 LEU A N 1
ATOM 6204 C CA . LEU A 1 814 ? 4.783 6.465 24.987 1.00 84.56 814 LEU A CA 1
ATOM 6205 C C . LEU A 1 814 ? 3.529 6.411 24.105 1.00 84.56 814 LEU A C 1
ATOM 6207 O O . LEU A 1 814 ? 2.502 6.969 24.485 1.00 84.56 814 LEU A O 1
ATOM 6211 N N . LEU A 1 815 ? 3.575 5.724 22.961 1.00 82.44 815 LEU A N 1
ATOM 6212 C CA . LEU A 1 815 ? 2.413 5.545 22.084 1.00 82.44 815 LEU A CA 1
ATOM 6213 C C . LEU A 1 815 ? 1.300 4.723 22.749 1.00 82.44 815 LEU A C 1
ATOM 6215 O O . LEU A 1 815 ? 0.131 5.097 22.647 1.00 82.44 815 LEU A O 1
ATOM 6219 N N . LEU A 1 816 ? 1.645 3.640 23.453 1.00 76.75 816 LEU A N 1
ATOM 6220 C CA . LEU A 1 816 ? 0.667 2.809 24.172 1.00 76.75 816 LEU A CA 1
ATOM 6221 C C . LEU A 1 816 ? -0.023 3.586 25.301 1.00 76.75 816 LEU A C 1
ATOM 6223 O O . LEU A 1 816 ? -1.244 3.521 25.453 1.00 76.75 816 LEU A O 1
ATOM 6227 N N . GLU A 1 817 ? 0.737 4.378 26.054 1.00 84.00 817 GLU A N 1
ATOM 6228 C CA . GLU A 1 817 ? 0.172 5.248 27.087 1.00 84.00 817 GLU A CA 1
ATOM 6229 C C . GLU A 1 817 ? -0.685 6.370 26.476 1.00 84.00 817 GLU A C 1
ATOM 6231 O O . GLU A 1 817 ? -1.754 6.693 26.996 1.00 84.00 817 GLU A O 1
ATOM 6236 N N . ALA A 1 818 ? -0.271 6.937 25.338 1.00 83.31 818 ALA A N 1
ATOM 6237 C CA . ALA A 1 818 ? -1.050 7.949 24.629 1.00 83.31 818 ALA A CA 1
ATOM 6238 C C . ALA A 1 818 ? -2.412 7.415 24.157 1.00 83.31 818 ALA A C 1
ATOM 6240 O O . ALA A 1 818 ? -3.421 8.107 24.301 1.00 83.31 818 ALA A O 1
ATOM 6241 N N . LEU A 1 819 ? -2.446 6.181 23.642 1.00 75.25 819 LEU A N 1
ATOM 6242 C CA . LEU A 1 819 ? -3.670 5.469 23.263 1.00 75.25 819 LEU A CA 1
ATOM 6243 C C . LEU A 1 819 ? -4.628 5.308 24.441 1.00 75.25 819 LEU A C 1
ATOM 6245 O O . LEU A 1 819 ? -5.797 5.683 24.342 1.00 75.25 819 LEU A O 1
ATOM 6249 N N . ARG A 1 820 ? -4.121 4.772 25.560 1.00 81.44 820 ARG A N 1
ATOM 6250 C CA . ARG A 1 820 ? -4.908 4.570 26.783 1.00 81.44 820 ARG A CA 1
ATOM 6251 C C . ARG A 1 820 ? -5.528 5.889 27.247 1.00 81.44 820 ARG A C 1
ATOM 6253 O O . ARG A 1 820 ? -6.727 5.952 27.509 1.00 81.44 820 ARG A O 1
ATOM 6260 N N . ARG A 1 821 ? -4.731 6.965 27.275 1.00 85.00 821 ARG A N 1
ATOM 6261 C CA . ARG A 1 821 ? -5.200 8.311 27.646 1.00 85.00 821 ARG A CA 1
ATOM 6262 C C . ARG A 1 821 ? -6.226 8.882 26.674 1.00 85.00 821 ARG A C 1
ATOM 6264 O O . ARG A 1 821 ? -7.138 9.569 27.118 1.00 85.00 821 ARG A O 1
ATOM 6271 N N . ALA A 1 822 ? -6.084 8.648 25.372 1.00 76.31 822 ALA A N 1
ATOM 6272 C CA . ALA A 1 822 ? -7.034 9.146 24.379 1.00 76.31 822 ALA A CA 1
ATOM 6273 C C . ALA A 1 822 ? -8.417 8.483 24.523 1.00 76.31 822 ALA A C 1
ATOM 6275 O O . ALA A 1 822 ? -9.426 9.189 24.491 1.00 76.31 822 ALA A O 1
ATOM 6276 N N . ASP A 1 823 ? -8.464 7.165 24.748 1.00 71.75 823 ASP A N 1
ATOM 6277 C CA . ASP A 1 823 ? -9.718 6.428 24.991 1.00 71.75 823 ASP A CA 1
ATOM 6278 C C . ASP A 1 823 ? -10.376 6.862 26.313 1.00 71.75 823 ASP A C 1
ATOM 6280 O O . ASP A 1 823 ? -11.551 7.226 26.348 1.00 71.75 823 ASP A O 1
ATOM 6284 N N . GLU A 1 824 ? -9.601 6.947 27.399 1.00 81.62 824 GLU A N 1
ATOM 6285 C CA . GLU A 1 824 ? -10.104 7.445 28.687 1.00 81.62 824 GLU A CA 1
ATOM 6286 C C . GLU A 1 824 ? -10.598 8.895 28.607 1.00 81.62 824 GLU A C 1
ATOM 6288 O O . GLU A 1 824 ? -11.620 9.238 29.202 1.00 81.62 824 GLU A O 1
ATOM 6293 N N . LEU A 1 825 ? -9.906 9.757 27.855 1.00 83.00 825 LEU A N 1
ATOM 6294 C CA . LEU A 1 825 ? -10.318 11.143 27.648 1.00 83.00 825 LEU A CA 1
ATOM 6295 C C . LEU A 1 825 ? -11.666 11.227 26.924 1.00 83.00 825 LEU A C 1
ATOM 6297 O O . LEU A 1 825 ? -12.470 12.097 27.262 1.00 83.00 825 LEU A O 1
ATOM 6301 N N . HIS A 1 826 ? -11.917 10.348 25.949 1.00 75.94 826 HIS A N 1
ATOM 6302 C CA . HIS A 1 826 ? -13.205 10.285 25.261 1.00 75.94 826 HIS A CA 1
ATOM 6303 C C . HIS A 1 826 ? -14.334 10.019 26.267 1.00 75.94 826 HIS A C 1
ATOM 6305 O O . HIS A 1 826 ? -15.249 10.829 26.375 1.00 75.94 826 HIS A O 1
ATOM 6311 N N . GLN A 1 827 ? -14.172 9.003 27.120 1.00 74.44 827 GLN A N 1
ATOM 6312 C CA . GLN A 1 827 ? -15.145 8.654 28.165 1.00 74.44 827 GLN A CA 1
ATOM 6313 C C . GLN A 1 827 ? -15.344 9.754 29.212 1.00 74.44 827 GLN A C 1
ATOM 6315 O O . GLN A 1 827 ? -16.451 10.039 29.670 1.00 74.44 827 GLN A O 1
ATOM 6320 N N . MET A 1 828 ? -14.261 10.416 29.618 1.00 83.12 828 MET A N 1
ATOM 6321 C CA . MET A 1 828 ? -14.370 11.540 30.548 1.00 83.12 828 MET A CA 1
ATOM 6322 C C . MET A 1 828 ? -15.108 12.731 29.915 1.00 83.12 828 MET A C 1
ATOM 6324 O O . MET A 1 828 ? -15.735 13.512 30.635 1.00 83.12 828 MET A O 1
ATOM 6328 N N . ARG A 1 829 ? -15.059 12.883 28.584 1.00 83.19 829 ARG A N 1
ATOM 6329 C CA . ARG A 1 829 ? -15.730 13.964 27.849 1.00 83.19 829 ARG A CA 1
ATOM 6330 C C . ARG A 1 829 ? -17.238 13.745 27.666 1.00 83.19 829 ARG A C 1
ATOM 6332 O O . ARG A 1 829 ? -17.930 14.761 27.555 1.00 83.19 829 ARG A O 1
ATOM 6339 N N . ALA A 1 830 ? -17.791 12.524 27.701 1.00 74.75 830 ALA A N 1
ATOM 6340 C CA . ALA A 1 830 ? -19.247 12.373 27.884 1.00 74.75 830 ALA A CA 1
ATOM 6341 C C . ALA A 1 830 ? -19.709 12.064 29.311 1.00 74.75 830 ALA A C 1
ATOM 6343 O O . ALA A 1 830 ? -20.910 12.146 29.570 1.00 74.75 830 ALA A O 1
ATOM 6344 N N . LEU A 1 831 ? -18.813 11.942 30.289 1.00 77.62 831 LEU A N 1
ATOM 6345 C CA . LEU A 1 831 ? -19.178 12.247 31.681 1.00 77.62 831 LEU A CA 1
ATOM 6346 C C . LEU A 1 831 ? -19.305 13.760 31.899 1.00 77.62 831 LEU A C 1
ATOM 6348 O O . LEU A 1 831 ? -20.316 14.240 32.410 1.00 77.62 831 LEU A O 1
ATOM 6352 N N . VAL A 1 832 ? -18.315 14.529 31.445 1.00 82.44 832 VAL A N 1
ATOM 6353 C CA . VAL A 1 832 ? -18.295 15.989 31.565 1.00 82.44 832 VAL A CA 1
ATOM 6354 C C . VAL A 1 832 ? -18.086 16.602 30.176 1.00 82.44 832 VAL A C 1
ATOM 6356 O O . VAL A 1 832 ? -16.978 16.543 29.657 1.00 82.44 832 VAL A O 1
ATOM 6359 N N . PRO A 1 833 ? -19.091 17.231 29.547 1.00 80.19 833 PRO A N 1
ATOM 6360 C CA . PRO A 1 833 ? -18.924 17.888 28.243 1.00 80.19 833 PRO A CA 1
ATOM 6361 C C . PRO A 1 833 ? -17.936 19.048 28.250 1.00 80.19 833 PRO A C 1
ATOM 6363 O O . PRO A 1 833 ? -17.638 19.621 29.295 1.00 80.19 833 PRO A O 1
ATOM 6366 N N . GLY A 1 834 ? -17.469 19.449 27.065 1.00 79.00 834 GLY A N 1
ATOM 6367 C CA . GLY A 1 834 ? -16.687 20.677 26.865 1.00 79.00 834 GLY A CA 1
ATOM 6368 C C . GLY A 1 834 ? -17.420 21.931 27.340 1.00 79.00 834 GLY A C 1
ATOM 6369 O O . GLY A 1 834 ? -16.885 22.692 28.141 1.00 79.00 834 GLY A O 1
ATOM 6370 N N . GLU A 1 835 ? -18.672 22.088 26.918 1.00 78.31 835 GLU A N 1
ATOM 6371 C CA . GLU A 1 835 ? -19.487 23.282 27.193 1.00 78.31 835 GLU A CA 1
ATOM 6372 C C . GLU A 1 835 ? -20.066 23.333 28.611 1.00 78.31 835 GLU A C 1
ATOM 6374 O O . GLU A 1 835 ? -20.626 24.341 29.034 1.00 78.31 835 GLU A O 1
ATOM 6379 N N . GLN A 1 836 ? -19.946 22.243 29.367 1.00 79.06 836 GLN A N 1
ATOM 6380 C CA . GLN A 1 836 ? -20.574 22.126 30.671 1.00 79.06 836 GLN A CA 1
ATOM 6381 C C . GLN A 1 836 ? -19.851 22.996 31.703 1.00 79.06 836 GLN A C 1
ATOM 6383 O O . GLN A 1 836 ? -18.649 22.839 31.938 1.00 79.06 836 GLN A O 1
ATOM 6388 N N . VAL A 1 837 ? -20.607 23.888 32.347 1.00 84.06 837 VAL A N 1
ATOM 6389 C CA . VAL A 1 837 ? -20.135 24.685 33.483 1.00 84.06 837 VAL A CA 1
ATOM 6390 C C . VAL A 1 837 ? -20.173 23.830 34.748 1.00 84.06 837 VAL A C 1
ATOM 6392 O O . VAL A 1 837 ? -21.141 23.101 35.002 1.00 84.06 837 VAL A O 1
ATOM 6395 N N . LEU A 1 838 ? -19.097 23.910 35.527 1.00 84.38 838 LEU A N 1
ATOM 6396 C CA . LEU A 1 838 ? -18.909 23.168 36.769 1.00 84.38 838 LEU A CA 1
ATOM 6397 C C . LEU A 1 838 ? -19.131 24.083 37.974 1.00 84.38 838 LEU A C 1
ATOM 6399 O O . LEU A 1 838 ? -18.737 25.247 37.950 1.00 84.38 838 LEU A O 1
ATOM 6403 N N . GLN A 1 839 ? -19.743 23.551 39.031 1.00 86.00 839 GLN A N 1
ATOM 6404 C CA . GLN A 1 839 ? -19.952 24.252 40.299 1.00 86.00 839 GLN A CA 1
ATOM 6405 C C . GLN A 1 839 ? -19.300 23.486 41.457 1.00 86.00 839 GLN A C 1
ATOM 6407 O O . GLN A 1 839 ? -19.264 22.252 41.429 1.00 86.00 839 GLN A O 1
ATOM 6412 N N . PRO A 1 840 ? -18.789 24.188 42.484 1.00 86.56 840 PRO A N 1
ATOM 6413 C CA . PRO A 1 840 ? -18.279 23.537 43.684 1.00 86.56 840 PRO A CA 1
ATOM 6414 C C . PRO A 1 840 ? -19.414 22.808 44.420 1.00 86.56 840 PRO A C 1
ATOM 6416 O O . PRO A 1 840 ? -20.503 23.352 44.593 1.00 86.56 840 PRO A O 1
ATOM 6419 N N . GLY A 1 841 ? -19.154 21.564 44.815 1.00 82.81 841 GLY A N 1
ATOM 6420 C CA . GLY A 1 841 ? -20.047 20.748 45.634 1.00 82.81 841 GLY A CA 1
ATOM 6421 C C . GLY A 1 841 ? -19.809 20.933 47.135 1.00 82.81 841 GLY A C 1
ATOM 6422 O O . GLY A 1 841 ? -19.093 21.836 47.565 1.00 82.81 841 GLY A O 1
ATOM 6423 N N . ASP A 1 842 ? -20.392 20.033 47.928 1.00 77.69 842 ASP A N 1
ATOM 6424 C CA . ASP A 1 842 ? -20.363 20.097 49.400 1.00 77.69 842 ASP A CA 1
ATOM 6425 C C . ASP A 1 842 ? -19.154 19.360 50.012 1.00 77.69 842 ASP A C 1
ATOM 6427 O O . ASP A 1 842 ? -18.964 19.357 51.227 1.00 77.69 842 ASP A O 1
ATOM 6431 N N . VAL A 1 843 ? -18.337 18.716 49.172 1.00 85.44 843 VAL A N 1
ATOM 6432 C CA . VAL A 1 843 ? -17.185 17.899 49.578 1.00 85.44 843 VAL A CA 1
ATOM 6433 C C . VAL A 1 843 ? -15.881 18.599 49.198 1.00 85.44 843 VAL A C 1
ATOM 6435 O O . VAL A 1 843 ? -15.763 19.206 48.135 1.00 85.44 843 VAL A O 1
ATOM 6438 N N . THR A 1 844 ? -14.873 18.509 50.064 1.00 83.06 844 THR A N 1
ATOM 6439 C CA . THR A 1 844 ? -13.549 19.088 49.808 1.00 83.06 844 THR A CA 1
ATOM 6440 C C . THR A 1 844 ? -12.844 18.352 48.658 1.00 83.06 844 THR A C 1
ATOM 6442 O O . THR A 1 844 ? -12.780 17.122 48.686 1.00 83.06 844 THR A O 1
ATOM 6445 N N . PRO A 1 845 ? -12.268 19.060 47.668 1.00 86.50 845 PRO A N 1
ATOM 6446 C CA . PRO A 1 845 ? -11.569 18.428 46.553 1.00 86.50 845 PRO A CA 1
ATOM 6447 C C . PRO A 1 845 ? -10.299 17.702 47.016 1.00 86.50 845 PRO A C 1
ATOM 6449 O O . PRO A 1 845 ? -9.464 18.265 47.724 1.00 86.50 845 PRO A O 1
ATOM 6452 N N . THR A 1 846 ? -10.132 16.460 46.563 1.00 86.69 846 THR A N 1
ATOM 6453 C CA . THR A 1 846 ? -8.947 15.618 46.815 1.00 86.69 846 THR A CA 1
ATOM 6454 C C . THR A 1 846 ? -8.207 15.304 45.513 1.00 86.69 846 THR A C 1
ATOM 6456 O O . THR A 1 846 ? -8.864 15.238 44.471 1.00 86.69 846 THR A O 1
ATOM 6459 N N . PRO A 1 847 ? -6.883 15.076 45.526 1.00 85.38 847 PRO A N 1
ATOM 6460 C CA . PRO A 1 847 ? -6.161 14.603 44.344 1.00 85.38 847 PRO A CA 1
ATOM 6461 C C . PRO A 1 847 ? -6.621 13.189 43.932 1.00 85.38 847 PRO A C 1
ATOM 6463 O O . PRO A 1 847 ? -6.914 12.374 44.811 1.00 85.38 847 PRO A O 1
ATOM 6466 N N . PRO A 1 848 ? -6.700 12.871 42.625 1.00 85.81 848 PRO A N 1
ATOM 6467 C CA . PRO A 1 848 ? -6.811 11.487 42.173 1.00 85.81 848 PRO A CA 1
ATOM 6468 C C . PRO A 1 848 ? -5.499 10.721 42.423 1.00 85.81 848 PRO A C 1
ATOM 6470 O O . PRO A 1 848 ? -4.427 11.318 42.484 1.00 85.81 848 PRO A O 1
ATOM 6473 N N . GLU A 1 849 ? -5.572 9.391 42.531 1.00 79.50 849 GLU A N 1
ATOM 6474 C CA . GLU A 1 849 ? -4.394 8.531 42.731 1.00 79.50 849 GLU A CA 1
ATOM 6475 C C . GLU A 1 849 ? -3.328 8.785 41.648 1.00 79.50 849 GLU A C 1
ATOM 6477 O O . GLU A 1 849 ? -3.648 8.835 40.456 1.00 79.50 849 GLU A O 1
ATOM 6482 N N . GLY A 1 850 ? -2.072 8.988 42.063 1.00 77.56 850 GLY A N 1
ATOM 6483 C CA . GLY A 1 850 ? -0.939 9.266 41.171 1.00 77.56 850 GLY A CA 1
ATOM 6484 C C . GLY A 1 850 ? -0.950 10.653 40.512 1.00 77.56 850 GLY A C 1
ATOM 6485 O O . GLY A 1 850 ? -0.397 10.807 39.423 1.00 77.56 850 GLY A O 1
ATOM 6486 N N . GLU A 1 851 ? -1.648 11.641 41.078 1.00 85.75 851 GLU A N 1
ATOM 6487 C CA . GLU A 1 851 ? -1.579 13.048 40.654 1.00 85.75 851 GLU A CA 1
ATOM 6488 C C . GLU A 1 851 ? -1.049 13.923 41.795 1.00 85.75 851 GLU A C 1
ATOM 6490 O O . GLU A 1 851 ? -1.791 14.306 42.700 1.00 85.75 851 GLU A O 1
ATOM 6495 N N . ASP A 1 852 ? 0.240 14.255 41.720 1.00 82.62 852 ASP A N 1
ATOM 6496 C CA . ASP A 1 852 ? 0.958 15.011 42.755 1.00 82.62 852 ASP A CA 1
ATOM 6497 C C . ASP A 1 852 ? 1.090 16.510 42.419 1.00 82.62 852 ASP A C 1
ATOM 6499 O O . ASP A 1 852 ? 1.643 17.296 43.196 1.00 82.62 852 ASP A O 1
ATOM 6503 N N . ASP A 1 853 ? 0.575 16.944 41.263 1.00 83.69 853 ASP A N 1
ATOM 6504 C CA . ASP A 1 853 ? 0.663 18.329 40.804 1.00 83.69 853 ASP A CA 1
ATOM 6505 C C . ASP A 1 853 ? -0.338 19.237 41.534 1.00 83.69 853 ASP A C 1
ATOM 6507 O O . ASP A 1 853 ? -1.447 19.540 41.079 1.00 83.69 853 ASP A O 1
ATOM 6511 N N . GLY A 1 854 ? 0.081 19.713 42.705 1.00 84.00 854 GLY A N 1
ATOM 6512 C CA . GLY A 1 854 ? -0.714 20.627 43.519 1.00 84.00 854 GLY A CA 1
ATOM 6513 C C . GLY A 1 854 ? -1.008 21.977 42.851 1.00 84.00 854 GLY A C 1
ATOM 6514 O O . GLY A 1 854 ? -1.956 22.648 43.267 1.00 84.00 854 GLY A O 1
ATOM 6515 N N . GLN A 1 855 ? -0.239 22.397 41.836 1.00 86.00 855 GLN A N 1
ATOM 6516 C CA . GLN A 1 855 ? -0.517 23.635 41.099 1.00 86.00 855 GLN A CA 1
ATOM 6517 C C . GLN A 1 855 ? -1.688 23.437 40.140 1.00 86.00 855 GLN A C 1
ATOM 6519 O O . GLN A 1 855 ? -2.611 24.255 40.148 1.00 86.00 855 GLN A O 1
ATOM 6524 N N . LEU A 1 856 ? -1.707 22.323 39.402 1.00 86.81 856 LEU A N 1
ATOM 6525 C CA . LEU A 1 856 ? -2.829 21.949 38.541 1.00 86.81 856 LEU A CA 1
ATOM 6526 C C . LEU A 1 856 ? -4.151 21.930 39.320 1.00 86.81 856 LEU A C 1
ATOM 6528 O O . LEU A 1 856 ? -5.121 22.568 38.906 1.00 86.81 856 LEU A O 1
ATOM 6532 N N . LEU A 1 857 ? -4.181 21.262 40.478 1.00 88.25 857 LEU A N 1
ATOM 6533 C CA . LEU A 1 857 ? -5.387 21.163 41.311 1.00 88.25 857 LEU A CA 1
ATOM 6534 C C . LEU A 1 857 ? -5.882 22.543 41.768 1.00 88.25 857 LEU A C 1
ATOM 6536 O O . LEU A 1 857 ? -7.077 22.830 41.707 1.00 88.25 857 LEU A O 1
ATOM 6540 N N . ARG A 1 858 ? -4.979 23.436 42.190 1.00 87.19 858 ARG A N 1
ATOM 6541 C CA . ARG A 1 858 ? -5.363 24.796 42.608 1.00 87.19 858 ARG A CA 1
ATOM 6542 C C . ARG A 1 858 ? -5.917 25.606 41.442 1.00 87.19 858 ARG A C 1
ATOM 6544 O O . ARG A 1 858 ? -6.967 26.225 41.599 1.00 87.19 858 ARG A O 1
ATOM 6551 N N . THR A 1 859 ? -5.247 25.581 40.292 1.00 88.19 859 THR A N 1
ATOM 6552 C CA . THR A 1 859 ? -5.671 26.314 39.093 1.00 88.19 859 THR A CA 1
ATOM 6553 C C . THR A 1 859 ? -7.045 25.845 38.622 1.00 88.19 859 THR A C 1
ATOM 6555 O O . THR A 1 859 ? -7.937 26.667 38.416 1.00 88.19 859 THR A O 1
ATOM 6558 N N . LEU A 1 860 ? -7.267 24.528 38.549 1.00 89.00 860 LEU A N 1
ATOM 6559 C CA . LEU A 1 860 ? -8.566 23.972 38.170 1.00 89.00 860 LEU A CA 1
ATOM 6560 C C . LEU A 1 860 ? -9.665 24.334 39.173 1.00 89.00 860 LEU A C 1
ATOM 6562 O O . LEU A 1 860 ? -10.760 24.709 38.765 1.00 89.00 860 LEU A O 1
ATOM 6566 N N . TRP A 1 861 ? -9.386 24.286 40.477 1.00 89.94 861 TRP A N 1
ATOM 6567 C CA . TRP A 1 861 ? -10.374 24.667 41.489 1.00 89.94 861 TRP A CA 1
ATOM 6568 C C . TRP A 1 861 ? -10.750 26.153 41.418 1.00 89.94 861 TRP A C 1
ATOM 6570 O O . TRP A 1 861 ? -11.923 26.504 41.567 1.00 89.94 861 TRP A O 1
ATOM 6580 N N . VAL A 1 862 ? -9.778 27.032 41.147 1.00 88.31 862 VAL A N 1
ATOM 6581 C CA . VAL A 1 862 ? -10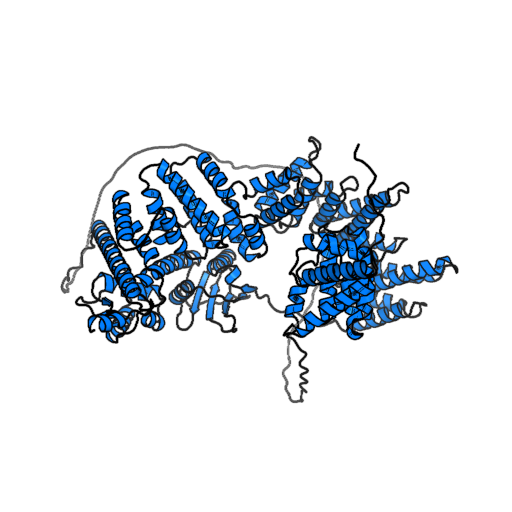.042 28.455 40.879 1.00 88.31 862 VAL A CA 1
ATOM 6582 C C . VAL A 1 862 ? -10.929 28.600 39.646 1.00 88.31 862 VAL A C 1
ATOM 6584 O O . VAL A 1 862 ? -11.935 29.302 39.720 1.00 88.31 862 VAL A O 1
ATOM 6587 N N . HIS A 1 863 ? -10.626 27.886 38.559 1.00 87.06 863 HIS A N 1
ATOM 6588 C CA . HIS A 1 863 ? -11.420 27.948 37.332 1.00 87.06 863 HIS A CA 1
ATOM 6589 C C . HIS A 1 863 ? -12.877 27.497 37.530 1.00 87.06 863 HIS A C 1
ATOM 6591 O O . HIS A 1 863 ? -13.803 28.123 37.008 1.00 87.06 863 HIS A O 1
ATOM 6597 N N . ILE A 1 864 ? -13.096 26.455 38.336 1.00 86.38 864 ILE A N 1
ATOM 6598 C CA . ILE A 1 864 ? -14.442 25.985 38.694 1.00 86.38 864 ILE A CA 1
ATOM 6599 C C . ILE A 1 864 ? -15.180 27.042 39.520 1.00 86.38 864 ILE A C 1
ATOM 6601 O O . ILE A 1 864 ? -16.338 27.342 39.240 1.00 86.38 864 ILE A O 1
ATOM 6605 N N . LYS A 1 865 ? -14.516 27.672 40.498 1.00 85.69 865 LYS A N 1
ATOM 6606 C CA . LYS A 1 865 ? -15.118 28.763 41.287 1.00 85.69 865 LYS A CA 1
ATOM 6607 C C . LYS A 1 865 ? -15.492 29.976 40.440 1.00 85.69 865 LYS A C 1
ATOM 6609 O O . LYS A 1 865 ? -16.467 30.650 40.760 1.00 85.69 865 LYS A O 1
ATOM 6614 N N . THR A 1 866 ? -14.739 30.255 39.379 1.00 83.62 866 THR A N 1
ATOM 6615 C CA . THR A 1 866 ? -15.048 31.336 38.433 1.00 83.62 866 THR A CA 1
ATOM 6616 C C . THR A 1 866 ? -16.100 30.948 37.389 1.00 83.62 866 THR A C 1
ATOM 6618 O O . THR A 1 866 ? -16.459 31.786 36.568 1.00 83.62 866 THR A O 1
ATOM 6621 N N . GLY A 1 867 ? -16.602 29.707 37.404 1.00 81.31 867 GLY A N 1
ATOM 6622 C CA . GLY A 1 867 ? -17.647 29.237 36.491 1.00 81.31 867 GLY A CA 1
ATOM 6623 C C . GLY A 1 867 ? -17.163 28.950 35.067 1.00 81.31 867 GLY A C 1
ATOM 6624 O O . GLY A 1 867 ? -17.943 29.072 34.125 1.00 81.31 867 GLY A O 1
ATOM 6625 N N . LEU A 1 868 ? -15.888 28.587 34.882 1.00 83.31 868 LEU A N 1
ATOM 6626 C CA . LEU A 1 868 ? -15.378 28.183 33.568 1.00 83.31 868 LEU A CA 1
ATOM 6627 C C . LEU A 1 868 ? -15.976 26.838 33.134 1.00 83.31 868 LEU A C 1
ATOM 6629 O O . LEU A 1 868 ? -16.212 25.939 33.947 1.00 83.31 868 LEU A O 1
ATOM 6633 N N . SER A 1 869 ? -16.193 26.698 31.825 1.00 85.69 869 SER A N 1
ATOM 6634 C CA . SER A 1 869 ? -16.568 25.418 31.231 1.00 85.69 869 SER A CA 1
ATOM 6635 C C . SER A 1 869 ? -15.394 24.446 31.266 1.00 85.69 869 SER A C 1
ATOM 6637 O O . SER A 1 869 ? -14.222 24.840 31.241 1.00 85.69 869 SER A O 1
ATOM 6639 N N . ALA A 1 870 ? -15.691 23.152 31.285 1.00 84.75 870 ALA A N 1
ATOM 6640 C CA . ALA A 1 870 ? -14.641 22.151 31.374 1.00 84.75 870 ALA A CA 1
ATOM 6641 C C . ALA A 1 870 ? -13.708 22.134 30.139 1.00 84.75 870 ALA A C 1
ATOM 6643 O O . ALA A 1 870 ? -12.517 21.863 30.281 1.00 84.75 870 ALA A O 1
ATOM 6644 N N . GLY A 1 871 ? -14.196 22.507 28.949 1.00 82.38 871 GLY A N 1
ATOM 6645 C CA . GLY A 1 871 ? -13.366 22.711 27.751 1.00 82.38 871 GLY A CA 1
ATOM 6646 C C . GLY A 1 871 ? -12.462 23.950 27.837 1.00 82.38 871 GLY A C 1
ATOM 6647 O O . GLY A 1 871 ? -11.319 23.930 27.373 1.00 82.38 871 GLY A O 1
ATOM 6648 N N . SER A 1 872 ? -12.916 25.008 28.515 1.00 84.81 872 SER A N 1
ATOM 6649 C CA . SER A 1 872 ? -12.068 26.173 28.802 1.00 84.81 872 SER A CA 1
ATOM 6650 C C . SER A 1 872 ? -10.943 25.814 29.776 1.00 84.81 872 SER A C 1
ATOM 6652 O O . SER A 1 872 ? -9.804 26.244 29.583 1.00 84.81 872 SER A O 1
ATOM 6654 N N . CYS A 1 873 ? -11.229 24.962 30.769 1.00 85.69 873 CYS A N 1
ATOM 6655 C CA . CYS A 1 873 ? -10.216 24.419 31.676 1.00 85.69 873 CYS A CA 1
ATOM 6656 C C . CYS A 1 873 ? -9.146 23.597 30.936 1.00 85.69 873 CYS A C 1
ATOM 6658 O O . CYS A 1 873 ? -7.968 23.736 31.253 1.00 85.69 873 CYS A O 1
ATOM 6660 N N . GLU A 1 874 ? -9.523 22.786 29.937 1.00 86.50 874 GLU A N 1
ATOM 6661 C CA . GLU A 1 874 ? -8.558 22.053 29.095 1.00 86.50 874 GLU A CA 1
ATOM 6662 C C . GLU A 1 874 ? -7.647 23.001 28.302 1.00 86.50 874 GLU A C 1
ATOM 6664 O O . GLU A 1 874 ? -6.436 22.795 28.220 1.00 86.50 874 GLU A O 1
ATOM 6669 N N . THR A 1 875 ? -8.226 24.053 27.718 1.00 82.19 875 THR A N 1
ATOM 6670 C CA . THR A 1 875 ? -7.501 24.970 26.825 1.00 82.19 875 THR A CA 1
ATOM 6671 C C . THR A 1 875 ? -6.494 25.833 27.587 1.00 82.19 875 THR A C 1
ATOM 6673 O O . THR A 1 875 ? -5.404 26.099 27.080 1.00 82.19 875 THR A O 1
ATOM 6676 N N . GLN A 1 876 ? -6.849 26.259 28.802 1.00 82.38 876 GLN A N 1
ATOM 6677 C CA . GLN A 1 876 ? -6.034 27.156 29.628 1.00 82.38 876 GLN A CA 1
ATOM 6678 C C . GLN A 1 876 ? -4.975 26.434 30.473 1.00 82.38 876 GLN A C 1
ATOM 6680 O O . GLN A 1 876 ? -4.097 27.095 31.020 1.00 82.38 876 GLN A O 1
ATOM 6685 N N . ALA A 1 877 ? -5.040 25.105 30.596 1.00 82.62 877 ALA A N 1
ATOM 6686 C CA . ALA A 1 877 ? -4.068 24.338 31.364 1.00 82.62 877 ALA A CA 1
ATOM 6687 C C . ALA A 1 877 ? -2.802 24.014 30.549 1.00 82.62 877 ALA A C 1
ATOM 6689 O O . ALA A 1 877 ? -2.875 23.595 29.389 1.00 82.62 877 ALA A O 1
ATOM 6690 N N . ASP A 1 878 ? -1.639 24.105 31.199 1.00 80.75 878 ASP A N 1
ATOM 6691 C CA . ASP A 1 878 ? -0.325 23.784 30.612 1.00 80.75 878 ASP A CA 1
ATOM 6692 C C . ASP A 1 878 ? -0.030 22.266 30.543 1.00 80.75 878 ASP A C 1
ATOM 6694 O O . ASP A 1 878 ? 1.059 21.842 30.154 1.00 80.75 878 ASP A O 1
ATOM 6698 N N . VAL A 1 879 ? -1.011 21.426 30.890 1.00 85.62 879 VAL A N 1
ATOM 6699 C CA . VAL A 1 879 ? -0.935 19.954 30.857 1.00 85.62 879 VAL A CA 1
ATOM 6700 C C . VAL A 1 879 ? -1.798 19.375 29.726 1.00 85.62 879 VAL A C 1
ATOM 6702 O O . VAL A 1 879 ? -2.483 20.112 29.012 1.00 85.62 879 VAL A O 1
ATOM 6705 N N . ASP A 1 880 ? -1.745 18.057 29.512 1.00 85.69 880 ASP A N 1
ATOM 6706 C CA . ASP A 1 880 ? -2.592 17.377 28.529 1.00 85.69 880 ASP A CA 1
ATOM 6707 C C . ASP A 1 880 ? -4.065 17.300 28.978 1.00 85.69 880 ASP A C 1
ATOM 6709 O O . ASP A 1 880 ? -4.377 17.346 30.171 1.00 85.69 880 ASP A O 1
ATOM 6713 N N . ALA A 1 881 ? -4.990 17.186 28.016 1.00 86.31 881 ALA A N 1
ATOM 6714 C CA . ALA A 1 881 ? -6.427 17.289 28.289 1.00 86.31 881 ALA A CA 1
ATOM 6715 C C . ALA A 1 881 ? -6.927 16.134 29.171 1.00 86.31 881 ALA A C 1
ATOM 6717 O O . ALA A 1 881 ? -7.819 16.324 30.000 1.00 86.31 881 ALA A O 1
ATOM 6718 N N . TRP A 1 882 ? -6.304 14.957 29.050 1.00 90.25 882 TRP A N 1
ATOM 6719 C CA . TRP A 1 882 ? -6.593 13.801 29.897 1.00 90.25 882 TRP A CA 1
ATOM 6720 C C . TRP A 1 882 ? -6.320 14.069 31.383 1.00 90.25 882 TRP A C 1
ATOM 6722 O O . TRP A 1 882 ? -7.188 13.779 32.204 1.00 90.25 882 TRP A O 1
ATOM 6732 N N . ARG A 1 883 ? -5.187 14.687 31.760 1.00 89.31 883 ARG A N 1
ATOM 6733 C CA . ARG A 1 883 ? -4.906 15.013 33.178 1.00 89.31 883 ARG A CA 1
ATOM 6734 C C . ARG A 1 883 ? -5.951 15.957 33.768 1.00 89.31 883 ARG A C 1
ATOM 6736 O O . ARG A 1 883 ? -6.449 15.706 34.864 1.00 89.31 883 ARG A O 1
ATOM 6743 N N . VAL A 1 884 ? -6.337 16.996 33.021 1.00 88.75 884 VAL A N 1
ATOM 6744 C CA . VAL A 1 884 ? -7.409 17.920 33.433 1.00 88.75 884 VAL A CA 1
ATOM 6745 C C . VAL A 1 884 ? -8.710 17.154 33.659 1.00 88.75 884 VAL A C 1
ATOM 6747 O O . VAL A 1 884 ? -9.306 17.229 34.733 1.00 88.75 884 VAL A O 1
ATOM 6750 N N . ARG A 1 885 ? -9.137 16.371 32.666 1.00 88.75 885 ARG A N 1
ATOM 6751 C CA . ARG A 1 885 ? -10.396 15.621 32.717 1.00 88.75 885 ARG A CA 1
ATOM 6752 C C . ARG A 1 885 ? -10.425 14.554 33.799 1.00 88.75 885 ARG A C 1
ATOM 6754 O O . ARG A 1 885 ? -11.476 14.366 34.411 1.00 88.75 885 ARG A O 1
ATOM 6761 N N . ARG A 1 886 ? -9.291 13.925 34.097 1.00 90.56 886 ARG A N 1
ATOM 6762 C CA . ARG A 1 886 ? -9.155 12.956 35.188 1.00 90.56 886 ARG A CA 1
ATOM 6763 C C . ARG A 1 886 ? -9.432 13.600 36.545 1.00 90.56 886 ARG A C 1
ATOM 6765 O O . ARG A 1 886 ? -10.191 13.035 37.328 1.00 90.56 886 ARG A O 1
ATOM 6772 N N . VAL A 1 887 ? -8.893 14.796 36.799 1.00 89.31 887 VAL A N 1
ATOM 6773 C CA . VAL A 1 887 ? -9.170 15.562 38.029 1.00 89.31 887 VAL A CA 1
ATOM 6774 C C . VAL A 1 887 ? -10.645 15.956 38.108 1.00 89.31 887 VAL A C 1
ATOM 6776 O O . VAL A 1 887 ? -11.288 15.715 39.127 1.00 89.31 887 VAL A O 1
ATOM 6779 N N . LEU A 1 888 ? -11.199 16.515 37.027 1.00 88.69 888 LEU A N 1
ATOM 6780 C CA . LEU A 1 888 ? -12.600 16.951 37.001 1.00 88.69 888 LEU A CA 1
ATOM 6781 C C . LEU A 1 888 ? -13.570 15.782 37.224 1.00 88.69 888 LEU A C 1
ATOM 6783 O O . LEU A 1 888 ? -14.525 15.913 37.985 1.00 88.69 888 LEU A O 1
ATOM 6787 N N . THR A 1 889 ? -13.299 14.631 36.605 1.00 87.12 889 THR A N 1
ATOM 6788 C CA . THR A 1 889 ? -14.111 13.415 36.762 1.00 87.12 889 THR A CA 1
ATOM 6789 C C . THR A 1 889 ? -13.986 12.848 38.175 1.00 87.12 889 THR A C 1
ATOM 6791 O O . THR A 1 889 ? -14.991 12.493 38.776 1.00 87.12 889 THR A O 1
ATOM 6794 N N . HIS A 1 890 ? -12.783 12.833 38.761 1.00 87.50 890 HIS A N 1
ATOM 6795 C CA . HIS A 1 890 ? -12.584 12.407 40.155 1.00 87.50 890 HIS A CA 1
ATOM 6796 C C . HIS A 1 890 ? -13.334 13.295 41.156 1.00 87.50 890 HIS A C 1
ATOM 6798 O O . HIS A 1 890 ? -13.934 12.810 42.117 1.00 87.50 890 HIS A O 1
ATOM 6804 N N . TRP A 1 891 ? -13.341 14.610 40.937 1.00 88.69 891 TRP A N 1
ATOM 6805 C CA . TRP A 1 891 ? -14.113 15.530 41.774 1.00 88.69 891 TRP A CA 1
ATOM 6806 C C . TRP A 1 891 ? -15.620 15.399 41.579 1.00 88.69 891 TRP A C 1
ATOM 6808 O O . TRP A 1 891 ? -16.368 15.612 42.532 1.00 88.69 891 TRP A O 1
ATOM 6818 N N . LEU A 1 892 ? -16.068 15.008 40.388 1.00 85.38 892 LEU A N 1
ATOM 6819 C CA . LEU A 1 892 ? -17.463 14.647 40.159 1.00 85.38 892 LEU A CA 1
ATOM 6820 C C . LEU A 1 892 ? -17.823 13.350 40.907 1.00 85.38 892 LEU A C 1
ATOM 6822 O O . LEU A 1 892 ? -18.820 13.318 41.623 1.00 85.38 892 LEU A O 1
ATOM 6826 N N . ASP A 1 893 ? -16.974 12.320 40.826 1.00 82.00 893 ASP A N 1
ATOM 6827 C CA . ASP A 1 893 ? -17.177 11.013 41.475 1.00 82.00 893 ASP A CA 1
ATOM 6828 C C . ASP A 1 893 ? -17.217 11.113 43.015 1.00 82.00 893 ASP A C 1
ATOM 6830 O O . ASP A 1 893 ? -17.983 10.409 43.685 1.00 82.00 893 ASP A O 1
ATOM 6834 N N . THR A 1 894 ? -16.390 11.996 43.587 1.00 83.69 894 THR A N 1
ATOM 6835 C CA . THR A 1 894 ? -16.335 12.264 45.037 1.00 83.69 894 THR A CA 1
ATOM 6836 C C . THR A 1 894 ? -17.386 13.274 45.510 1.00 83.69 894 THR A C 1
ATOM 6838 O O . THR A 1 894 ? -17.573 13.435 46.715 1.00 83.69 894 THR A O 1
ATOM 6841 N N . GLY A 1 895 ? -18.099 13.936 44.590 1.00 79.81 895 GLY A N 1
ATOM 6842 C CA . GLY A 1 895 ? -19.105 14.958 44.900 1.00 79.81 895 GLY A CA 1
ATOM 6843 C C . GLY A 1 895 ? -18.532 16.328 45.285 1.00 79.81 895 GLY A C 1
ATOM 6844 O O . GLY A 1 895 ? -19.278 17.194 45.749 1.00 79.81 895 GLY A O 1
ATOM 6845 N N . ALA A 1 896 ? -17.228 16.543 45.088 1.00 84.44 896 ALA A N 1
ATOM 6846 C CA . ALA A 1 896 ? -16.568 17.836 45.278 1.00 84.44 896 ALA A CA 1
ATOM 6847 C C . ALA A 1 896 ? -16.928 18.853 44.183 1.00 84.44 896 ALA A C 1
ATOM 6849 O O . ALA A 1 896 ? -16.811 20.063 44.384 1.00 84.44 896 ALA A O 1
ATOM 6850 N N . VAL A 1 897 ? -17.390 18.374 43.028 1.00 85.44 897 VAL A N 1
ATOM 6851 C CA . VAL A 1 897 ? -17.899 19.182 41.917 1.00 85.44 897 VAL A CA 1
ATOM 6852 C C . VAL A 1 897 ? -19.264 18.653 41.496 1.00 85.44 897 VAL A C 1
ATOM 6854 O O . VAL A 1 897 ? -19.508 17.449 41.527 1.00 85.44 897 VAL A O 1
ATOM 6857 N N . ARG A 1 898 ? -20.156 19.555 41.086 1.00 84.19 898 ARG A N 1
ATOM 6858 C CA . ARG A 1 898 ? -21.458 19.235 40.490 1.00 84.19 898 ARG A CA 1
ATOM 6859 C C . ARG A 1 898 ? -21.574 19.873 39.113 1.00 84.19 898 ARG A C 1
ATOM 6861 O O . ARG A 1 898 ? -21.002 20.933 38.851 1.00 84.19 898 ARG A O 1
ATOM 6868 N N . LEU A 1 899 ? -22.331 19.227 38.232 1.00 80.62 899 LEU A N 1
ATOM 6869 C CA . LEU A 1 899 ? -22.680 19.806 36.941 1.00 80.62 899 LEU A CA 1
ATOM 6870 C C . LEU A 1 899 ? -23.731 20.896 37.172 1.00 80.62 899 LEU A C 1
ATOM 6872 O O . LEU A 1 899 ? -24.763 20.632 37.789 1.00 80.62 899 LEU A O 1
ATOM 6876 N N . ALA A 1 900 ? -23.474 22.116 36.694 1.00 74.44 900 ALA A N 1
ATOM 6877 C CA . ALA A 1 900 ? -24.494 23.157 36.718 1.00 74.44 900 ALA A CA 1
ATOM 6878 C C . ALA A 1 900 ? -25.702 22.712 35.867 1.00 74.44 900 ALA A C 1
ATOM 6880 O O . ALA A 1 900 ? -25.497 22.202 34.759 1.00 74.44 900 ALA A O 1
ATOM 6881 N N . PRO A 1 901 ? -26.952 22.903 36.322 1.00 61.31 901 PRO A N 1
ATOM 6882 C CA . PRO A 1 901 ? -28.107 22.648 35.471 1.00 61.31 901 PRO A CA 1
ATOM 6883 C C . PRO A 1 901 ? -27.990 23.508 34.209 1.00 61.31 901 PRO A C 1
ATOM 6885 O O . PRO A 1 901 ? -27.662 24.693 34.290 1.00 61.31 901 PRO A O 1
ATOM 6888 N N . SER A 1 902 ? -28.210 22.900 33.037 1.00 54.00 902 SER A N 1
ATOM 6889 C CA . SER A 1 902 ? -28.160 23.615 31.757 1.00 54.00 902 SER A CA 1
ATOM 6890 C C . SER A 1 902 ? -29.038 24.865 31.843 1.00 54.00 902 SER A C 1
ATOM 6892 O O . SER A 1 902 ? -30.180 24.778 32.297 1.00 54.00 902 SER A O 1
ATOM 6894 N N . ALA A 1 903 ? -28.525 26.028 31.427 1.00 45.50 903 ALA A N 1
ATOM 6895 C CA . ALA A 1 903 ? -29.239 27.305 31.532 1.00 45.50 903 ALA A CA 1
ATOM 6896 C C . ALA A 1 903 ? -30.630 27.269 30.859 1.00 45.50 903 ALA A C 1
ATOM 6898 O O . ALA A 1 903 ? -31.542 27.971 31.287 1.00 45.50 903 ALA A O 1
ATOM 6899 N N . ALA A 1 904 ? -30.821 26.388 29.870 1.00 41.22 904 ALA A N 1
ATOM 6900 C CA . ALA A 1 904 ? -32.109 26.140 29.224 1.00 41.22 904 ALA A CA 1
ATOM 6901 C C . ALA A 1 904 ? -33.153 25.470 30.146 1.00 41.22 904 ALA A C 1
ATOM 6903 O O . ALA A 1 904 ? -34.347 25.716 30.008 1.00 41.22 904 ALA A O 1
ATOM 6904 N N . LEU A 1 905 ? -32.719 24.660 31.115 1.00 39.72 905 LEU A N 1
ATOM 6905 C CA . LEU A 1 905 ? -33.588 23.912 32.031 1.00 39.72 905 LEU A CA 1
ATOM 6906 C C . LEU A 1 905 ? -34.081 24.783 33.197 1.00 39.72 905 LEU A C 1
ATOM 6908 O O . LEU A 1 905 ? -35.203 24.620 33.662 1.00 39.72 905 LEU A O 1
ATOM 6912 N N . VAL A 1 906 ? -33.279 25.763 33.624 1.00 42.81 906 VAL A N 1
ATOM 6913 C CA . VAL A 1 906 ? -33.671 26.725 34.669 1.00 42.81 906 VAL A CA 1
ATOM 6914 C C . VAL A 1 906 ? -34.763 27.677 34.167 1.00 42.81 906 VAL A C 1
ATOM 6916 O O . VAL A 1 906 ? -35.678 27.999 34.916 1.00 42.81 906 VAL A O 1
ATOM 6919 N N . VAL A 1 907 ? -34.720 28.074 32.890 1.00 40.78 907 VAL A N 1
ATOM 6920 C CA . VAL A 1 907 ? -35.767 28.912 32.273 1.00 40.78 907 VAL A CA 1
ATOM 6921 C C . VAL A 1 907 ? -37.051 28.116 32.002 1.00 40.78 907 VAL A C 1
ATOM 6923 O O . VAL A 1 907 ? -38.137 28.672 32.110 1.00 40.78 907 VAL A O 1
ATOM 6926 N N . ALA A 1 908 ? -36.948 26.817 31.705 1.00 37.28 908 ALA A N 1
ATOM 6927 C CA . ALA A 1 908 ? -38.108 25.948 31.482 1.00 37.28 908 ALA A CA 1
ATOM 6928 C C . ALA A 1 908 ? -38.799 25.472 32.775 1.00 37.28 908 ALA A C 1
ATOM 6930 O O . ALA A 1 908 ? -39.974 25.147 32.726 1.00 37.28 908 ALA A O 1
ATOM 6931 N N . ILE A 1 909 ? -38.095 25.422 33.914 1.00 42.72 909 ILE A N 1
ATOM 6932 C CA . ILE A 1 909 ? -38.692 25.135 35.236 1.00 42.72 909 ILE A CA 1
ATOM 6933 C C . ILE A 1 909 ? -39.275 26.410 35.880 1.00 42.72 909 ILE A C 1
ATOM 6935 O O . ILE A 1 909 ? -40.122 26.328 36.766 1.00 42.72 909 ILE A O 1
ATOM 6939 N N . ALA A 1 910 ? -38.811 27.592 35.461 1.00 41.28 910 ALA A N 1
ATOM 6940 C CA . ALA A 1 910 ? -39.284 28.884 35.964 1.00 41.28 910 ALA A CA 1
ATOM 6941 C C . ALA A 1 910 ? -40.509 29.449 35.212 1.00 41.28 910 ALA A C 1
ATOM 6943 O O . ALA A 1 910 ? -41.100 30.418 35.691 1.00 41.28 910 ALA A O 1
ATOM 6944 N N . ASN A 1 911 ? -40.879 28.855 34.073 1.00 34.81 911 ASN A N 1
ATOM 6945 C CA . ASN A 1 911 ? -42.140 29.080 33.353 1.00 34.81 911 ASN A CA 1
ATOM 6946 C C . ASN A 1 911 ? -43.076 27.893 33.571 1.00 34.81 911 ASN A C 1
ATOM 6948 O O . ASN A 1 911 ? -44.307 28.113 33.510 1.00 34.81 911 ASN A O 1
#

Foldseek 3Di:
DDDDPDDPPDDDDPVRVVVLLVVLLVLLLCVLVVNDDLLRSLVSLVVCLVDDLLVSLVSLVVSLVVVCVVDPDRDASLLSLLSSLLSQLVSCVVVSYPNVSSVVSSVVSLVNVLVVHDPVCSVVSVVSVVCSNPPVVNPDVNVVSVVPPPDDDDDDDDDDDDDDDDDDDDDDDDDDDDDDDDDDDDDDDDDDDDDDDDDDDDDDDDDDDDDDDDDDDDDDDDDDDDDDDDDDDDDDPVVVVVVVLLLLVVLLVLLLVVLLVVVVCVVVVHDDDPFDDSVLLNLLSLLVSDPALVSSVVSVVSVCVSPDPDPDLLVNLLSLLVLADLAADPDLPVVLQPFSSLVSLVSSLVRLVDLVSNLVSLLSLLLSLLVCVLVVSLRSSLVSLSSSVVSVVVRPDDPVSLLVSLAVSVVSHDLV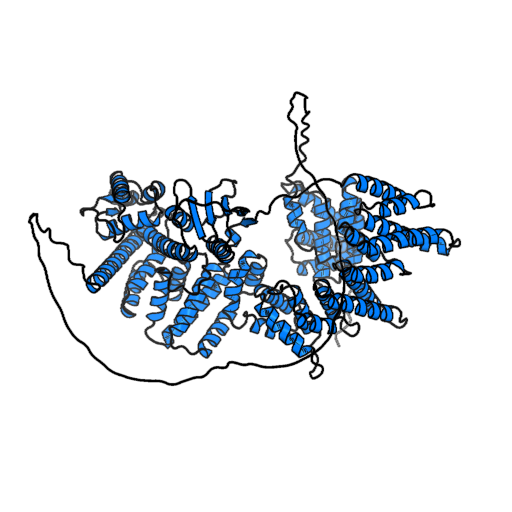SLLVLLVFVLCLVSSLSNQCSHCCSNLVNLLVCLQPDPDPVSNVSSLSSNLSNAPVNLVVLLVVLLVQLDPPDDHRPLVSLLSSLVSPQSRADPVRADDPSSLVSLLVQCALVHDLSSVLSSLSSLLPHQDVVSLVSLLVSLVRLVVVLVDPPDDPVSNVSSVVSNLSSLLSLLSHPDLVSLVSSLVCLLPDPDADPSSLVSLLVSLPDACPVHVPNVVSLLVSLVVLLVVLVDDDDPVSPVSVVSSLSVNLSSLSSNLQHLDPSNLVSLVVCVPRPHDPVSVVSSVVSNVVSVVPDDDDDDDDKDKDKCVRQPPSRVLVVCLVVQFFFKKFKAAPVRDTAKIWGGGRSWTAKIDGPLAIALQNVLQCLLDDDGTMIMTDGDPDHDDDDDDDTHSVVSVSVSSSLNSLLSSLCSSFPQQWWKAFFPDDQDDDPPDPPPVLLVVLVVCNNVRHGLNRSCVPDNGHSSNSSVSVSVCVSVRRMDTDDDPVVVVVVVD

Secondary structure (DSSP, 8-state):
----------PPPHHHHHHHHHHHHHHHHHHHTTSS-HHHHHHHHHHHTTS-HHHHHHHHHHHHHHHHHH-SS---HHHHHHHHHHHHHHHHHTTSS-HHHHHHHHHHHHHHHHHHS-TTTHHHHHHHHTTTT-GGGTTHHHHHHHHSSS-----------------------------------------------------------------------------PPPPPPPPPHHHHHHHHHHHHHHHHHHHHHHHHHHHHHHHTTPPPPSPPPHHHHHHHHHHHH-SSHHHHHHHHHHHHHTT-TT--HHHHHHHHHHTS-S-----S-TTTS--HHHHHHHHHHHTTSSHHHHHHHHHHHHHHHHHHHHTT-HHHHHHHHHHHHHHHHHS---HHHHHHHHHHHHTT--HHHHHHHHTSGGGHHHHHHHHHHSTTTSHHHHHHHHHH---HHHHHHHHHHHHHHTHHHHHHHHHHHHHHT-TTSPPPPHHHHHHHHHHHHHS--TTSS--HHHHHHHHTTSSSSS-HHHHHHHHHHHHH---HHHHHHHHHHHHHHHHHHT-TT--HHHHHHHHHHHHHHHHHHHHSS-HHHHHHHHHHHHH-SS--HHHHHHHHHHTTS--TT-HHHHHHHHHHHHHHHHHGGG--TTHHHHHHHHHHHHHHHHHHHHTT---HHHHHHHHHTTTS---HHHHHHHHHHHHHHTT----PPPPPEEEEEHHHHHHHHHHHHHHHTT--EEEEEE-TTS-EEEEEEEETTEEEEEEETTEEHHHHHHHHHTS----EEEEEE-SS----------HHHHHHHHHHHHHHHHHHHHHS-SSPBEEE-SS---PPTT---HHHHHHHHHHHHTT-BHHHHHHH-SS-HHHHHHHHHHHHHTTSEEEPPPHHHHHHHH-

pLDDT: mean 72.98, std 20.13, range [22.36, 95.81]

Solvent-accessible surface area (backbone atoms only — not comparable to full-atom values): 53328 Å² total; per-residue (Å²): 141,79,86,92,82,86,76,86,84,69,75,77,51,74,68,55,51,54,52,52,49,53,52,32,52,48,45,49,51,36,37,72,70,72,74,42,56,73,77,74,37,34,67,34,52,61,53,50,73,77,48,70,50,68,61,57,40,50,49,54,47,54,50,44,50,55,52,47,73,71,42,97,59,89,66,60,68,61,58,50,54,52,49,52,54,40,57,55,47,46,34,30,75,71,63,63,38,61,42,85,68,47,49,64,50,51,53,51,28,50,57,53,48,46,71,74,39,59,81,92,50,34,69,57,42,52,59,51,58,77,48,58,88,50,77,92,60,80,64,68,58,70,58,49,62,74,68,64,82,85,73,78,88,75,91,74,90,75,85,81,79,88,84,83,89,81,92,84,81,88,84,87,79,87,82,86,86,88,79,90,84,86,85,92,84,86,85,88,87,86,90,86,92,87,91,87,79,89,82,90,85,88,89,87,88,84,90,79,88,81,84,89,82,88,88,89,87,83,90,88,90,86,89,86,92,80,81,91,73,88,77,82,77,83,80,55,76,66,62,55,53,54,53,50,50,55,51,42,52,50,54,41,50,57,43,50,58,45,49,50,52,50,52,53,38,53,75,68,72,48,82,77,75,93,62,75,69,51,66,42,52,45,50,31,42,41,36,62,61,37,90,45,50,66,51,36,52,53,51,52,51,53,47,40,76,63,72,44,82,82,81,42,72,65,59,48,50,49,40,42,54,66,70,47,64,71,68,60,74,99,56,94,56,62,80,74,40,72,32,62,53,62,48,13,54,50,41,57,36,67,45,46,83,44,78,70,42,30,52,56,42,49,51,53,50,50,44,50,23,38,47,30,43,55,72,69,38,38,28,40,15,40,54,47,48,55,49,49,53,53,49,48,72,74,40,93,66,54,67,69,61,53,53,51,51,34,42,62,48,49,68,68,50,46,60,72,48,54,56,56,45,60,73,41,75,52,44,32,68,47,49,35,53,50,32,59,70,19,60,72,56,15,57,69,38,35,52,57,48,49,67,72,49,82,50,69,67,60,40,51,55,47,49,59,57,43,61,50,56,31,60,69,38,45,56,52,43,50,52,52,46,55,60,56,68,38,92,87,60,84,75,70,60,64,67,49,58,28,48,38,45,45,46,52,59,72,37,74,43,94,84,73,53,78,53,70,71,58,51,58,52,43,51,74,40,33,36,82,90,41,58,68,70,32,20,50,36,28,44,61,36,34,40,71,44,90,52,68,67,35,49,53,42,42,54,51,32,37,55,51,40,51,58,53,71,67,49,86,85,60,54,71,72,56,49,54,52,44,53,53,50,43,56,47,37,41,49,28,30,53,69,42,90,52,66,67,37,36,48,57,38,48,54,49,67,69,69,53,88,74,79,51,76,67,57,38,50,49,35,38,58,52,16,70,52,57,52,83,90,36,65,66,58,54,49,53,47,48,53,47,49,54,53,57,61,54,59,69,78,74,58,60,92,73,71,28,56,69,51,45,54,46,49,49,50,49,48,46,17,52,53,44,27,49,43,55,37,78,42,76,66,52,53,51,52,59,53,69,55,70,87,67,85,69,58,69,70,54,52,51,50,52,55,53,33,59,54,54,42,74,70,72,87,82,86,89,87,83,84,79,69,51,73,52,52,36,79,44,53,38,70,64,44,48,50,52,52,37,34,77,66,37,41,38,28,46,38,39,32,23,39,93,84,73,45,78,53,36,41,38,34,32,51,68,22,26,35,37,37,25,41,33,84,93,22,56,26,55,43,16,48,39,37,52,63,61,50,90,67,77,27,38,37,40,36,45,60,49,95,73,82,83,86,90,66,86,57,46,51,64,51,68,67,51,50,44,52,27,50,29,42,37,52,52,36,53,52,41,38,55,73,49,41,48,82,41,37,36,35,77,40,94,35,85,78,71,76,50,91,95,55,84,59,64,63,59,56,50,53,52,51,51,39,29,73,73,51,40,26,50,40,56,53,37,72,74,42,83,56,27,52,42,62,52,42,51,49,55,48,47,23,41,76,68,38,19,29,40,77,52,78,56,73,72,55,60,58,64,73,74,104

Mean predicted aligned error: 21.1 Å

Radius of gyration: 38.65 Å; Cα contacts (8 Å, |Δi|>4): 953; chains: 1; bounding box: 99×83×130 Å